Protein AF-0000000072589793 (afdb_homodimer)

Sequence (840 aa):
MMASALGGRTLAIDGERLWRSLMEMARIGGTAHGGVRRLAATDDDRRGRDRFAQWCREAGLALSVDEIGNLFARRAGAEAGAPPVLIGSHLDTQPEGGRFDGTYGVLAALEVVRSLNDAGIVTRKPIEIVSWTNEEGARFAPAMLGSAVAAGVMPLAQALAVRDAAGVTLGDALERIGYRGARRAVRPAIDAYFEAHIEQGPVLEANGVEIGVVTGGQAIRWLDVTIAGQPAHAGTTPVAHRRDALFGFAQIADAIERMLAEFAPHGLATIGCVEIPNASRNTIAGAVAFTLDLRHPDDATLDAMARAATDACARIAARRGLRADVSTHWASPSTRFDAACIASVEAAAARFGYRHERIVSGAGHDAIHLAKHGPGAMVFIPCVGGLSHNEAEAVLPADATRGANVLLGAVLDRAGRAARMMASALGGRTLAIDGERLWRSLMEMARIGGTAHGGVRRLAATDDDRRGRDRFAQWCREAGLALSVDEIGNLFARRAGAEAGAPPVLIGSHLDTQPEGGRFDGTYGVLAALEVVRSLNDAGIVTRKPIEIVSWTNEEGARFAPAMLGSAVAAGVMPLAQALAVRDAAGVTLGDALERIGYRGARRAVRPAIDAYFEAHIEQGPVLEANGVEIGVVTGGQAIRWLDVTIAGQPAHAGTTPVAHRRDALFGFAQIADAIERMLAEFAPHGLATIGCVEIPNASRNTIAGAVAFTLDLRHPDDATLDAMARAATDACARIAARRGLRADVSTHWASPSTRFDAACIASVEAAAARFGYRHERIVSGAGHDAIHLAKHGPGAMVFIPCVGGLSHNEAEAVLPADATRGANVLLGAVLDRAGRAAR

Radius of gyration: 33.5 Å; Cα contacts (8 Å, |Δi|>4): 2209; chains: 2; bounding box: 50×118×64 Å

InterPro domains:
  IPR002933 Peptidase M20 [PF01546] (86-411)
  IPR010158 N-carbamoyl-L-amino-acid amidohydrolase [PIRSF001235] (14-417)
  IPR010158 N-carbamoyl-L-amino-acid amidohydrolase [PTHR32494] (9-409)
  IPR010158 N-carbamoyl-L-amino-acid amidohydrolase [TIGR01879] (16-413)
  IPR036264 Bacterial exopeptidase dimerisation domain [SSF55031] (219-333)

pLDDT: mean 95.93, std 9.04, range [24.14, 98.94]

Organism: Burkholderia pseudomallei (strain K96243) (NCBI:txid272560)

Foldseek 3Di:
DPCPDVPNDAQFFDLVVLVVLLVVLQVQQPDPLQAHAAAFLDLSVLVSVVVLVVLLVVLPWDWFFEQLLKIKTKDAAPQRPDAAAEWAFASHAARFFHSFARVLRQSLLSRLSSSCVVVVFGFHHMYMYIHFTAQVCRQFDDHLLQLCCALVVDPPVVQQQTAGPVGHGSVNSCVVSVRSTHHHRYQGGHAEYETEGAQLFCVCVVVVFLKELAFWAWKKWKKKKKKFWDKDFQPPDDPVRGLAAVVLVVQLVVQLVVCVVVVPDFKDKDWDDKDQPPDDPGMRRRMMMIMIMITGRAPVVSVVSLVSSVVSSCVSCVVSVMDMDMDIPDIQHIAGADPVLSVQLVVQLVSVPGGYDYDHGHDDTSSSSCRSNHHYTYMHGYWDVSHTSHSPIDDDSVSSRSRSSSVSRSSCVSRDTDDD/DPCDDVPNDAQFFDLVVLVVLLVVLQVQQPDPLQAHAAAFLDLSVLVSVVVLVVLLVVLPWDWFFEQLLKIKTKDAAPQRPDAAAEWAFASHAARFFHSFARVLRQSLLSRLSSSCVVVVFGFHHMYMYIHFTAQVCRQFDDHLLQLCCQLVVDPPVVQQQTAGPVRHGSVNSCVVSVRSGHHHRYQGGHAEYETEGAQLFCVCVVVVFLKELAFWAWKKWKKKKKKFFDKDFQPPDDPVRGLAAVVLVVQLVVQLVVCVVVVPDFKDKDWDDKDQPPDDPGMRRRMMMIMIMITGRAPVVSVVSLVSSVVSSCVSCVVSVMDMDMDIPDIQHIAGADPVLSVQLVVQLVSVPGGYDYDHRHDDTSSNSCRSNHHYTYMHGYWDVSHTSHSPIDDDSVSSRSRSSSVSRSSCVSRDTDDD

Structure (mmCIF, N/CA/C/O backbone):
data_AF-0000000072589793-model_v1
#
loop_
_entity.id
_entity.type
_entity.pdbx_description
1 polymer 'Amino acid hydrolase'
#
loop_
_atom_site.group_PDB
_atom_site.id
_atom_site.type_symbol
_atom_site.label_atom_id
_atom_site.label_alt_id
_atom_site.label_comp_id
_atom_site.label_asym_id
_atom_site.label_entity_id
_atom_site.label_seq_id
_atom_site.pdbx_PDB_ins_code
_atom_site.Cartn_x
_atom_site.Cartn_y
_atom_site.Cartn_z
_atom_site.occupancy
_atom_site.B_iso_or_equiv
_atom_site.auth_seq_id
_atom_site.auth_comp_id
_atom_site.auth_asym_id
_atom_site.auth_atom_id
_atom_site.pdbx_PDB_model_num
ATOM 1 N N . MET A 1 1 ? 5.691 -54.594 -28.203 1 24.48 1 MET A N 1
ATOM 2 C CA . MET A 1 1 ? 5.441 -55.375 -27 1 24.48 1 MET A CA 1
ATOM 3 C C . MET A 1 1 ? 6.66 -55.375 -26.078 1 24.48 1 MET A C 1
ATOM 5 O O . MET A 1 1 ? 6.793 -56.25 -25.203 1 24.48 1 MET A O 1
ATOM 9 N N . MET A 1 2 ? 7.668 -54.5 -26.422 1 26.52 2 MET A N 1
ATOM 10 C CA . MET A 1 2 ? 9.008 -54.438 -25.859 1 26.52 2 MET A CA 1
ATOM 11 C C . MET A 1 2 ? 8.969 -53.875 -24.438 1 26.52 2 MET A C 1
ATOM 13 O O . MET A 1 2 ? 9.062 -52.656 -24.25 1 26.52 2 MET A O 1
ATOM 17 N N . ALA A 1 3 ? 8.148 -54.438 -23.625 1 34.56 3 ALA A N 1
ATOM 18 C CA . ALA A 1 3 ? 8.102 -54.562 -22.172 1 34.56 3 ALA A CA 1
ATOM 19 C C . ALA A 1 3 ? 9.469 -54.906 -21.609 1 34.56 3 ALA A C 1
ATOM 21 O O . ALA A 1 3 ? 9.859 -54.438 -20.547 1 34.56 3 ALA A O 1
ATOM 22 N N . SER A 1 4 ? 10.266 -55.844 -22.219 1 33.03 4 SER A N 1
ATOM 23 C CA . SER A 1 4 ? 10.758 -57 -21.484 1 33.03 4 SER A CA 1
ATOM 24 C C . SER A 1 4 ? 12.086 -56.688 -20.812 1 33.03 4 SER A C 1
ATOM 26 O O . SER A 1 4 ? 12.617 -57.531 -20.078 1 33.03 4 SER A O 1
ATOM 28 N N . ALA A 1 5 ? 12.992 -55.938 -21.359 1 38.91 5 ALA A N 1
ATOM 29 C CA . ALA A 1 5 ? 14.297 -56.281 -20.828 1 38.91 5 ALA A CA 1
ATOM 30 C C . ALA A 1 5 ? 14.445 -55.844 -19.391 1 38.91 5 ALA A C 1
ATOM 32 O O . ALA A 1 5 ? 15.523 -55.969 -18.797 1 38.91 5 ALA A O 1
ATOM 33 N N . LEU A 1 6 ? 13.758 -54.656 -18.984 1 43.44 6 LEU A N 1
ATOM 34 C CA . LEU A 1 6 ? 13.852 -54.469 -17.547 1 43.44 6 LEU A CA 1
ATOM 35 C C . LEU A 1 6 ? 13.117 -55.562 -16.781 1 43.44 6 LEU A C 1
ATOM 37 O O . LEU A 1 6 ? 11.969 -55.875 -17.094 1 43.44 6 LEU A O 1
ATOM 41 N N . GLY A 1 7 ? 13.539 -56.781 -16.547 1 43.59 7 GLY A N 1
ATOM 42 C CA . GLY A 1 7 ? 13.195 -57.969 -15.766 1 43.59 7 GLY A CA 1
ATOM 43 C C . GLY A 1 7 ? 11.93 -57.781 -14.945 1 43.59 7 GLY A C 1
ATOM 44 O O . GLY A 1 7 ? 11.82 -58.312 -13.844 1 43.59 7 GLY A O 1
ATOM 45 N N . GLY A 1 8 ? 10.812 -57.125 -15.578 1 53.25 8 GLY A N 1
ATOM 46 C CA . GLY A 1 8 ? 9.484 -56.969 -15.016 1 53.25 8 GLY A CA 1
ATOM 47 C C . GLY A 1 8 ? 9.328 -55.719 -14.156 1 53.25 8 GLY A C 1
ATOM 48 O O . GLY A 1 8 ? 8.258 -55.469 -13.609 1 53.25 8 GLY A O 1
ATOM 49 N N . ARG A 1 9 ? 10.469 -55 -13.773 1 65.62 9 ARG A N 1
ATOM 50 C CA . ARG A 1 9 ? 10.305 -53.938 -12.812 1 65.62 9 ARG A CA 1
ATOM 51 C C . ARG A 1 9 ? 10.062 -52.594 -13.516 1 65.62 9 ARG A C 1
ATOM 53 O O . ARG A 1 9 ? 10.672 -52.312 -14.547 1 65.62 9 ARG A O 1
ATOM 60 N N . THR A 1 10 ? 9.117 -51.938 -13.133 1 82.19 10 THR A N 1
ATOM 61 C CA . THR A 1 10 ? 8.742 -50.625 -13.609 1 82.19 10 THR A CA 1
ATOM 62 C C . THR A 1 10 ? 9.875 -49.625 -13.383 1 82.19 10 THR A C 1
ATOM 64 O O . THR A 1 10 ? 10.422 -49.531 -12.273 1 82.19 10 THR A O 1
ATOM 67 N N . LEU A 1 11 ? 10.422 -49.031 -14.516 1 92.88 11 LEU A N 1
ATOM 68 C CA . LEU A 1 11 ? 11.438 -47.969 -14.406 1 92.88 11 LEU A CA 1
ATOM 69 C C . LEU A 1 11 ? 10.992 -46.906 -13.43 1 92.88 11 LEU A C 1
ATOM 71 O O . LEU A 1 11 ? 9.852 -46.438 -13.5 1 92.88 11 LEU A O 1
ATOM 75 N N . ALA A 1 12 ? 11.859 -46.594 -12.469 1 97.31 12 ALA A N 1
ATOM 76 C CA . ALA A 1 12 ? 11.555 -45.594 -11.461 1 97.31 12 ALA A CA 1
ATOM 77 C C . ALA A 1 12 ? 12.641 -44.531 -11.414 1 97.31 12 ALA A C 1
ATOM 79 O O . ALA A 1 12 ? 13.773 -44.75 -11.836 1 97.31 12 ALA A O 1
ATOM 80 N N . ILE A 1 13 ? 12.297 -43.375 -10.883 1 98.5 13 ILE A N 1
ATOM 81 C CA . ILE A 1 13 ? 13.266 -42.312 -10.742 1 98.5 13 ILE A CA 1
ATOM 82 C C . ILE A 1 13 ? 14.102 -42.5 -9.477 1 98.5 13 ILE A C 1
ATOM 84 O O . ILE A 1 13 ? 13.805 -43.406 -8.68 1 98.5 13 ILE A O 1
ATOM 88 N N . ASP A 1 14 ? 15.195 -41.719 -9.383 1 98.56 14 ASP A N 1
ATOM 89 C CA . ASP A 1 14 ? 15.953 -41.625 -8.141 1 98.56 14 ASP A CA 1
ATOM 90 C C . ASP A 1 14 ? 15.359 -40.531 -7.23 1 98.56 14 ASP A C 1
ATOM 92 O O . ASP A 1 14 ? 15.75 -39.375 -7.309 1 98.56 14 ASP A O 1
ATOM 96 N N . GLY A 1 15 ? 14.508 -41.031 -6.289 1 98.69 15 GLY A N 1
ATOM 97 C CA . GLY A 1 15 ? 13.797 -40.094 -5.43 1 98.69 15 GLY A CA 1
ATOM 98 C C . GLY A 1 15 ? 14.711 -39.281 -4.531 1 98.69 15 GLY A C 1
ATOM 99 O O . GLY A 1 15 ? 14.445 -38.125 -4.254 1 98.69 15 GLY A O 1
ATOM 100 N N . GLU A 1 16 ? 15.742 -39.844 -4.086 1 98.69 16 GLU A N 1
ATOM 101 C CA . GLU A 1 16 ? 16.703 -39.156 -3.225 1 98.69 16 GLU A CA 1
ATOM 102 C C . GLU A 1 16 ? 17.438 -38.062 -3.982 1 98.69 16 GLU A C 1
ATOM 104 O O . GLU A 1 16 ? 17.672 -36.969 -3.443 1 98.69 16 GLU A O 1
ATOM 109 N N . ARG A 1 17 ? 17.844 -38.344 -5.184 1 98.81 17 ARG A N 1
ATOM 110 C CA . ARG A 1 17 ? 18.516 -37.375 -6.012 1 98.81 17 ARG A CA 1
ATOM 111 C C . ARG A 1 17 ? 17.594 -36.188 -6.324 1 98.81 17 ARG A C 1
ATOM 113 O O . ARG A 1 17 ? 18.016 -35.031 -6.289 1 98.81 17 ARG A O 1
ATOM 120 N N . LEU A 1 18 ? 16.359 -36.531 -6.594 1 98.88 18 LEU A N 1
ATOM 121 C CA . LEU A 1 18 ? 15.375 -35.469 -6.816 1 98.88 18 LEU A CA 1
ATOM 122 C C . LEU A 1 18 ? 15.242 -34.562 -5.586 1 98.88 18 LEU A C 1
ATOM 124 O O . LEU A 1 18 ? 15.266 -33.344 -5.691 1 98.88 18 LEU A O 1
ATOM 128 N N . TRP A 1 19 ? 15.125 -35.219 -4.457 1 98.88 19 TRP A N 1
ATOM 129 C CA . TRP A 1 19 ? 14.93 -34.469 -3.215 1 98.88 19 TRP A CA 1
ATOM 130 C C . TRP A 1 19 ? 16.125 -33.562 -2.926 1 98.88 19 TRP A C 1
ATOM 132 O O . TRP A 1 19 ? 15.961 -32.406 -2.5 1 98.88 19 TRP A O 1
ATOM 142 N N . ARG A 1 20 ? 17.312 -34.062 -3.148 1 98.75 20 ARG A N 1
ATOM 143 C CA . ARG A 1 20 ? 18.516 -33.25 -2.951 1 98.75 20 ARG A CA 1
ATOM 144 C C . ARG A 1 20 ? 18.516 -32.031 -3.867 1 98.75 20 ARG A C 1
ATOM 146 O O . ARG A 1 20 ? 18.891 -30.938 -3.443 1 98.75 20 ARG A O 1
ATOM 153 N N . SER A 1 21 ? 18.141 -32.219 -5.117 1 98.88 21 SER A N 1
ATOM 154 C CA . SER A 1 21 ? 18.062 -31.109 -6.051 1 98.88 21 SER A CA 1
ATOM 155 C C . SER A 1 21 ? 17.062 -30.062 -5.586 1 98.88 21 SER A C 1
ATOM 157 O O . SER A 1 21 ? 17.328 -28.859 -5.672 1 98.88 21 SER A O 1
ATOM 159 N N . LEU A 1 22 ? 15.906 -30.578 -5.094 1 98.88 22 LEU A N 1
ATOM 160 C CA . LEU A 1 22 ? 14.859 -29.672 -4.621 1 98.88 22 LEU A CA 1
ATOM 161 C C . LEU A 1 22 ? 15.352 -28.844 -3.438 1 98.88 22 LEU A C 1
ATOM 163 O O . LEU A 1 22 ? 15.156 -27.625 -3.404 1 98.88 22 LEU A O 1
ATOM 167 N N . MET A 1 23 ? 16.016 -29.469 -2.521 1 98.62 23 MET A N 1
ATOM 168 C CA . MET A 1 23 ? 16.5 -28.766 -1.329 1 98.62 23 MET A CA 1
ATOM 169 C C . MET A 1 23 ? 17.641 -27.812 -1.68 1 98.62 23 MET A C 1
ATOM 171 O O . MET A 1 23 ? 17.75 -26.734 -1.101 1 98.62 23 MET A O 1
ATOM 175 N N . GLU A 1 24 ? 18.484 -28.234 -2.617 1 98.69 24 GLU A N 1
ATOM 176 C CA . GLU A 1 24 ? 19.562 -27.344 -3.053 1 98.69 24 GLU A CA 1
ATOM 177 C C . GLU A 1 24 ? 18.984 -26.094 -3.732 1 98.69 24 GLU A C 1
ATOM 179 O O . GLU A 1 24 ? 19.422 -24.969 -3.457 1 98.69 24 GLU A O 1
ATOM 184 N N . MET A 1 25 ? 18.031 -26.297 -4.582 1 98.81 25 MET A N 1
ATOM 185 C CA . MET A 1 25 ? 17.406 -25.172 -5.277 1 98.81 25 MET A CA 1
ATOM 186 C C . MET A 1 25 ? 16.719 -24.234 -4.289 1 98.81 25 MET A C 1
ATOM 188 O O . MET A 1 25 ? 16.719 -23.016 -4.48 1 98.81 25 MET A O 1
ATOM 192 N N . ALA A 1 26 ? 16.141 -24.781 -3.209 1 98.56 26 ALA A N 1
ATOM 193 C CA . ALA A 1 26 ? 15.375 -24.016 -2.223 1 98.56 26 ALA A CA 1
ATOM 194 C C . ALA A 1 26 ? 16.266 -23.031 -1.477 1 98.56 26 ALA A C 1
ATOM 196 O O . ALA A 1 26 ? 15.789 -22.062 -0.889 1 98.56 26 ALA A O 1
ATOM 197 N N . ARG A 1 27 ? 17.578 -23.234 -1.542 1 98.25 27 ARG A N 1
ATOM 198 C CA . ARG A 1 27 ? 18.516 -22.328 -0.881 1 98.25 27 ARG A CA 1
ATOM 199 C C . ARG A 1 27 ? 18.641 -21.016 -1.652 1 98.25 27 ARG A C 1
ATOM 201 O O . ARG A 1 27 ? 18.969 -19.984 -1.076 1 98.25 27 ARG A O 1
ATOM 208 N N . ILE A 1 28 ? 18.406 -21.078 -2.963 1 98.69 28 ILE A N 1
ATOM 209 C CA . ILE A 1 28 ? 18.469 -19.875 -3.789 1 98.69 28 ILE A CA 1
ATOM 210 C C . ILE A 1 28 ? 17.203 -19.047 -3.611 1 98.69 28 ILE A C 1
ATOM 212 O O . ILE A 1 28 ? 16.156 -19.391 -4.168 1 98.69 28 ILE A O 1
ATOM 216 N N . GLY A 1 29 ? 17.344 -17.984 -2.879 1 98.25 29 GLY A N 1
ATOM 217 C CA . GLY A 1 29 ? 16.188 -17.156 -2.551 1 98.25 29 GLY A CA 1
ATOM 218 C C . GLY A 1 29 ? 15.508 -17.578 -1.258 1 98.25 29 GLY A C 1
ATOM 219 O O . GLY A 1 29 ? 14.359 -17.203 -1.01 1 98.25 29 GLY A O 1
ATOM 220 N N . GLY A 1 30 ? 16.172 -18.375 -0.468 1 98 30 GLY A N 1
ATOM 221 C CA . GLY A 1 30 ? 15.586 -18.812 0.791 1 98 30 GLY A CA 1
ATOM 222 C C . GLY A 1 30 ? 15.234 -17.672 1.722 1 98 30 GLY A C 1
ATOM 223 O O . GLY A 1 30 ? 15.961 -16.688 1.803 1 98 30 GLY A O 1
ATOM 224 N N . THR A 1 31 ? 14.031 -17.797 2.332 1 95.88 31 THR A N 1
ATOM 225 C CA . THR A 1 31 ? 13.57 -16.766 3.254 1 95.88 31 THR A CA 1
ATOM 226 C C . THR A 1 31 ? 13.766 -17.203 4.703 1 95.88 31 THR A C 1
ATOM 228 O O . THR A 1 31 ? 14.078 -18.375 4.965 1 95.88 31 THR A O 1
ATOM 231 N N . ALA A 1 32 ? 13.547 -16.297 5.656 1 92.44 32 ALA A N 1
ATOM 232 C CA . ALA A 1 32 ? 13.828 -16.516 7.074 1 92.44 32 ALA A CA 1
ATOM 233 C C . ALA A 1 32 ? 12.898 -17.578 7.652 1 92.44 32 ALA A C 1
ATOM 235 O O . ALA A 1 32 ? 13.273 -18.297 8.586 1 92.44 32 ALA A O 1
ATOM 236 N N . HIS A 1 33 ? 11.766 -17.812 6.98 1 92.5 33 HIS A N 1
ATOM 237 C CA . HIS A 1 33 ? 10.789 -18.719 7.574 1 92.5 33 HIS A CA 1
ATOM 238 C C . HIS A 1 33 ? 10.648 -20 6.758 1 92.5 33 HIS A C 1
ATOM 240 O O . HIS A 1 33 ? 9.602 -20.656 6.797 1 92.5 33 HIS A O 1
ATOM 246 N N . GLY A 1 34 ? 11.648 -20.266 5.949 1 94.94 34 GLY A N 1
ATOM 247 C CA . GLY A 1 34 ? 11.742 -21.578 5.316 1 94.94 34 GLY A CA 1
ATOM 248 C C . GLY A 1 34 ? 11.148 -21.609 3.92 1 94.94 34 GLY A C 1
ATOM 249 O O . GLY A 1 34 ? 11.023 -22.672 3.316 1 94.94 34 GLY A O 1
ATOM 250 N N . GLY A 1 35 ? 10.75 -20.406 3.43 1 97.31 35 GLY A N 1
ATOM 251 C CA . GLY A 1 35 ? 10.227 -20.312 2.076 1 97.31 35 GLY A CA 1
ATOM 252 C C . GLY A 1 35 ? 11.266 -19.859 1.068 1 97.31 35 GLY A C 1
ATOM 253 O O . GLY A 1 35 ? 12.469 -20.062 1.262 1 97.31 35 GLY A O 1
ATOM 254 N N . VAL A 1 36 ? 10.82 -19.516 -0.07 1 98.44 36 VAL A N 1
ATOM 255 C CA . VAL A 1 36 ? 11.688 -19.031 -1.143 1 98.44 36 VAL A CA 1
ATOM 256 C C . VAL A 1 36 ? 11.094 -17.781 -1.763 1 98.44 36 VAL A C 1
ATOM 258 O O . VAL A 1 36 ? 9.883 -17.703 -2.006 1 98.44 36 VAL A O 1
ATOM 261 N N . ARG A 1 37 ? 11.867 -16.797 -1.897 1 97.88 37 ARG A N 1
ATOM 262 C CA . ARG A 1 37 ? 11.562 -15.609 -2.695 1 97.88 37 ARG A CA 1
ATOM 263 C C . ARG A 1 37 ? 12.484 -15.516 -3.91 1 97.88 37 ARG A C 1
ATOM 265 O O . ARG A 1 37 ? 13.617 -15.047 -3.803 1 97.88 37 ARG A O 1
ATOM 272 N N . ARG A 1 38 ? 12.039 -15.969 -4.988 1 98.56 38 ARG A N 1
ATOM 273 C CA . ARG A 1 38 ? 12.727 -15.93 -6.273 1 98.56 38 ARG A CA 1
ATOM 274 C C . ARG A 1 38 ? 11.828 -15.344 -7.355 1 98.56 38 ARG A C 1
ATOM 276 O O . ARG A 1 38 ? 11.391 -16.062 -8.258 1 98.56 38 ARG A O 1
ATOM 283 N N . LEU A 1 39 ? 11.609 -14.047 -7.297 1 98.56 39 LEU A N 1
ATOM 284 C CA . LEU A 1 39 ? 10.711 -13.375 -8.227 1 98.56 39 LEU A CA 1
ATOM 285 C C . LEU A 1 39 ? 11.297 -13.359 -9.641 1 98.56 39 LEU A C 1
ATOM 287 O O . LEU A 1 39 ? 12.516 -13.352 -9.805 1 98.56 39 LEU A O 1
ATOM 291 N N . ALA A 1 40 ? 10.477 -13.32 -10.602 1 98.62 40 ALA A N 1
ATOM 292 C CA . ALA A 1 40 ? 10.875 -13.438 -12 1 98.62 40 ALA A CA 1
ATOM 293 C C . ALA A 1 40 ? 11.875 -12.344 -12.375 1 98.62 40 ALA A C 1
ATOM 295 O O . ALA A 1 40 ? 11.664 -11.172 -12.07 1 98.62 40 ALA A O 1
ATOM 296 N N . ALA A 1 41 ? 12.953 -12.773 -12.961 1 98.62 41 ALA A N 1
ATOM 297 C CA . ALA A 1 41 ? 13.961 -11.922 -13.594 1 98.62 41 ALA A CA 1
ATOM 298 C C . ALA A 1 41 ? 14.727 -11.117 -12.547 1 98.62 41 ALA A C 1
ATOM 300 O O . ALA A 1 41 ? 15.141 -9.984 -12.812 1 98.62 41 ALA A O 1
ATOM 301 N N . THR A 1 42 ? 14.75 -11.516 -11.312 1 98.5 42 THR A N 1
ATOM 302 C CA . THR A 1 42 ? 15.648 -10.984 -10.297 1 98.5 42 THR A CA 1
ATOM 303 C C . THR A 1 42 ? 16.984 -11.727 -10.305 1 98.5 42 THR A C 1
ATOM 305 O O . THR A 1 42 ? 17.141 -12.703 -11.039 1 98.5 42 THR A O 1
ATOM 308 N N . ASP A 1 43 ? 17.906 -11.258 -9.438 1 98.56 43 ASP A N 1
ATOM 309 C CA . ASP A 1 43 ? 19.188 -11.938 -9.312 1 98.56 43 ASP A CA 1
ATOM 310 C C . ASP A 1 43 ? 19.016 -13.352 -8.781 1 98.56 43 ASP A C 1
ATOM 312 O O . ASP A 1 43 ? 19.75 -14.266 -9.172 1 98.56 43 ASP A O 1
ATOM 316 N N . ASP A 1 44 ? 18.062 -13.547 -7.891 1 98.69 44 ASP A N 1
ATOM 317 C CA . ASP A 1 44 ? 17.812 -14.891 -7.371 1 98.69 44 ASP A CA 1
ATOM 318 C C . ASP A 1 44 ? 17.25 -15.805 -8.453 1 98.69 44 ASP A C 1
ATOM 320 O O . ASP A 1 44 ? 17.562 -16.984 -8.508 1 98.69 44 ASP A O 1
ATOM 324 N N . ASP A 1 45 ? 16.375 -15.258 -9.258 1 98.69 45 ASP A N 1
ATOM 325 C CA . ASP A 1 45 ? 15.875 -16.016 -10.398 1 98.69 45 ASP A CA 1
ATOM 326 C C . ASP A 1 45 ? 17.016 -16.438 -11.32 1 98.69 45 ASP A C 1
ATOM 328 O O . ASP A 1 45 ? 17.094 -17.594 -11.75 1 98.69 45 ASP A O 1
ATOM 332 N N . ARG A 1 46 ? 17.906 -15.484 -11.617 1 98.75 46 ARG A N 1
ATOM 333 C CA . ARG A 1 46 ? 19.078 -15.797 -12.422 1 98.75 46 ARG A CA 1
ATOM 334 C C . ARG A 1 46 ? 19.859 -16.953 -11.812 1 98.75 46 ARG A C 1
ATOM 336 O O . ARG A 1 46 ? 20.203 -17.922 -12.508 1 98.75 46 ARG A O 1
ATOM 343 N N . ARG A 1 47 ? 20.109 -16.859 -10.547 1 98.81 47 ARG A N 1
ATOM 344 C CA . ARG A 1 47 ? 20.906 -17.891 -9.883 1 98.81 47 ARG A CA 1
ATOM 345 C C . ARG A 1 47 ? 20.219 -19.25 -9.953 1 98.81 47 ARG A C 1
ATOM 347 O O . ARG A 1 47 ? 20.875 -20.281 -10.148 1 98.81 47 ARG A O 1
ATOM 354 N N . GLY A 1 48 ? 18.922 -19.266 -9.734 1 98.88 48 GLY A N 1
ATOM 355 C CA . GLY A 1 48 ? 18.188 -20.516 -9.859 1 98.88 48 GLY A CA 1
ATOM 356 C C . GLY A 1 48 ? 18.25 -21.109 -11.258 1 98.88 48 GLY A C 1
ATOM 357 O O . GLY A 1 48 ? 18.484 -22.297 -11.422 1 98.88 48 GLY A O 1
ATOM 358 N N . ARG A 1 49 ? 18.047 -20.266 -12.219 1 98.81 49 ARG A N 1
ATOM 359 C CA . ARG A 1 49 ? 18.094 -20.703 -13.609 1 98.81 49 ARG A CA 1
ATOM 360 C C . ARG A 1 49 ? 19.484 -21.203 -13.969 1 98.81 49 ARG A C 1
ATOM 362 O O . ARG A 1 49 ? 19.625 -22.219 -14.664 1 98.81 49 ARG A O 1
ATOM 369 N N . ASP A 1 50 ? 20.516 -20.469 -13.5 1 98.88 50 ASP A N 1
ATOM 370 C CA . ASP A 1 50 ? 21.906 -20.891 -13.75 1 98.88 50 ASP A CA 1
ATOM 371 C C . ASP A 1 50 ? 22.172 -22.266 -13.156 1 98.88 50 ASP A C 1
ATOM 373 O O . ASP A 1 50 ? 22.828 -23.094 -13.789 1 98.88 50 ASP A O 1
ATOM 377 N N . ARG A 1 51 ? 21.703 -22.438 -11.969 1 98.88 51 ARG A N 1
ATOM 378 C CA . ARG A 1 51 ? 21.906 -23.719 -11.312 1 98.88 51 ARG A CA 1
ATOM 379 C C . ARG A 1 51 ? 21.219 -24.844 -12.078 1 98.88 51 ARG A C 1
ATOM 381 O O . ARG A 1 51 ? 21.797 -25.922 -12.281 1 98.88 51 ARG A O 1
ATOM 388 N N . PHE A 1 52 ? 20.016 -24.609 -12.438 1 98.88 52 PHE A N 1
ATOM 389 C CA . PHE A 1 52 ? 19.281 -25.578 -13.234 1 98.88 52 PHE A CA 1
ATOM 390 C C . PHE A 1 52 ? 20 -25.875 -14.539 1 98.88 52 PHE A C 1
ATOM 392 O O . PHE A 1 52 ? 20.156 -27.047 -14.922 1 98.88 52 PHE A O 1
ATOM 399 N N . ALA A 1 53 ? 20.406 -24.844 -15.234 1 98.88 53 ALA A N 1
ATOM 400 C CA . ALA A 1 53 ? 21.141 -24.984 -16.484 1 98.88 53 ALA A CA 1
ATOM 401 C C . ALA A 1 53 ? 22.391 -25.844 -16.297 1 98.88 53 ALA A C 1
ATOM 403 O O . ALA A 1 53 ? 22.703 -26.688 -17.141 1 98.88 53 ALA A O 1
ATOM 404 N N . GLN A 1 54 ? 23.078 -25.578 -15.234 1 98.88 54 GLN A N 1
ATOM 405 C CA . GLN A 1 54 ? 24.266 -26.359 -14.922 1 98.88 54 GLN A CA 1
ATOM 406 C C . GLN A 1 54 ? 23.938 -27.844 -14.781 1 98.88 54 GLN A C 1
ATOM 408 O O . GLN A 1 54 ? 24.625 -28.688 -15.336 1 98.88 54 GLN A O 1
ATOM 413 N N . TRP A 1 55 ? 22.922 -28.125 -14.016 1 98.94 55 TRP A N 1
ATOM 414 C CA . TRP A 1 55 ? 22.5 -29.516 -13.828 1 98.94 55 TRP A CA 1
ATOM 415 C C . TRP A 1 55 ? 22.125 -30.141 -15.164 1 98.94 55 TRP A C 1
ATOM 417 O O . TRP A 1 55 ? 22.406 -31.312 -15.398 1 98.94 55 TRP A O 1
ATOM 427 N N . CYS A 1 56 ? 21.453 -29.406 -16.016 1 98.88 56 CYS A N 1
ATOM 428 C CA . CYS A 1 56 ? 21.062 -29.922 -17.328 1 98.88 56 CYS A CA 1
ATOM 429 C C . CYS A 1 56 ? 22.297 -30.234 -18.188 1 98.88 56 CYS A C 1
ATOM 431 O O . CYS A 1 56 ? 22.344 -31.281 -18.844 1 98.88 56 CYS A O 1
ATOM 433 N N . ARG A 1 57 ? 23.266 -29.344 -18.141 1 98.69 57 ARG A N 1
ATOM 434 C CA . ARG A 1 57 ? 24.5 -29.594 -18.875 1 98.69 57 ARG A CA 1
ATOM 435 C C . ARG A 1 57 ? 25.188 -30.859 -18.375 1 98.69 57 ARG A C 1
ATOM 437 O O . ARG A 1 57 ? 25.672 -31.672 -19.156 1 98.69 57 ARG A O 1
ATOM 444 N N . GLU A 1 58 ? 25.234 -31 -17.109 1 98.69 58 GLU A N 1
ATOM 445 C CA . GLU A 1 58 ? 25.859 -32.188 -16.5 1 98.69 58 GLU A CA 1
ATOM 446 C C . GLU A 1 58 ? 25.141 -33.469 -16.922 1 98.69 58 GLU A C 1
ATOM 448 O O . GLU A 1 58 ? 25.766 -34.531 -16.984 1 98.69 58 GLU A O 1
ATOM 453 N N . ALA A 1 59 ? 23.875 -33.312 -17.25 1 98.62 59 ALA A N 1
ATOM 454 C CA . ALA A 1 59 ? 23.078 -34.469 -17.672 1 98.62 59 ALA A CA 1
ATOM 455 C C . ALA A 1 59 ? 23.172 -34.656 -19.188 1 98.62 59 ALA A C 1
ATOM 457 O O . ALA A 1 59 ? 22.516 -35.562 -19.75 1 98.62 59 ALA A O 1
ATOM 458 N N . GLY A 1 60 ? 23.875 -33.812 -19.875 1 98.19 60 GLY A N 1
ATOM 459 C CA . GLY A 1 60 ? 24.125 -33.969 -21.297 1 98.19 60 GLY A CA 1
ATOM 460 C C . GLY A 1 60 ? 23.094 -33.312 -22.188 1 98.19 60 GLY A C 1
ATOM 461 O O . GLY A 1 60 ? 22.953 -33.625 -23.359 1 98.19 60 GLY A O 1
ATOM 462 N N . LEU A 1 61 ? 22.375 -32.406 -21.688 1 98.62 61 LEU A N 1
ATOM 463 C CA . LEU A 1 61 ? 21.297 -31.75 -22.453 1 98.62 61 LEU A CA 1
ATOM 464 C C . LEU A 1 61 ? 21.797 -30.5 -23.156 1 98.62 61 LEU A C 1
ATOM 466 O O . LEU A 1 61 ? 22.703 -29.828 -22.656 1 98.62 61 LEU A O 1
ATOM 470 N N . ALA A 1 62 ? 21.219 -30.188 -24.312 1 98.06 62 ALA A N 1
ATOM 471 C CA . ALA A 1 62 ? 21.5 -28.953 -25.047 1 98.06 62 ALA A CA 1
ATOM 472 C C . ALA A 1 62 ? 20.578 -27.828 -24.578 1 98.06 62 ALA A C 1
ATOM 474 O O . ALA A 1 62 ? 19.359 -27.984 -24.516 1 98.06 62 ALA A O 1
ATOM 475 N N . LEU A 1 63 ? 21.219 -26.688 -24.281 1 98.38 63 LEU A N 1
ATOM 476 C CA . LEU A 1 63 ? 20.469 -25.594 -23.672 1 98.38 63 LEU A CA 1
ATOM 477 C C . LEU A 1 63 ? 20.156 -24.516 -24.719 1 98.38 63 LEU A C 1
ATOM 479 O O . LEU A 1 63 ? 20.938 -24.281 -25.625 1 98.38 63 LEU A O 1
ATOM 483 N N . SER A 1 64 ? 19.016 -23.875 -24.609 1 97.81 64 SER A N 1
ATOM 484 C CA . SER A 1 64 ? 18.656 -22.672 -25.359 1 97.81 64 SER A CA 1
ATOM 485 C C . SER A 1 64 ? 17.688 -21.812 -24.562 1 97.81 64 SER A C 1
ATOM 487 O O . SER A 1 64 ? 16.953 -22.297 -23.703 1 97.81 64 SER A O 1
ATOM 489 N N . VAL A 1 65 ? 17.734 -20.562 -24.766 1 98.38 65 VAL A N 1
ATOM 490 C CA . VAL A 1 65 ? 16.828 -19.578 -24.156 1 98.38 65 VAL A CA 1
ATOM 491 C C . VAL A 1 65 ? 16.094 -18.797 -25.25 1 98.38 65 VAL A C 1
ATOM 493 O O . VAL A 1 65 ? 16.719 -18.359 -26.219 1 98.38 65 VAL A O 1
ATOM 496 N N . ASP A 1 66 ? 14.805 -18.641 -25.094 1 97.94 66 ASP A N 1
ATOM 497 C CA . ASP A 1 66 ? 14.086 -17.922 -26.156 1 97.94 66 ASP A CA 1
ATOM 498 C C . ASP A 1 66 ? 13.961 -16.438 -25.828 1 97.94 66 ASP A C 1
ATOM 500 O O . ASP A 1 66 ? 14.531 -15.969 -24.828 1 97.94 66 ASP A O 1
ATOM 504 N N . GLU A 1 67 ? 13.211 -15.688 -26.594 1 97.81 67 GLU A N 1
ATOM 505 C CA . GLU A 1 67 ? 13.148 -14.227 -26.562 1 97.81 67 GLU A CA 1
ATOM 506 C C . GLU A 1 67 ? 12.43 -13.734 -25.312 1 97.81 67 GLU A C 1
ATOM 508 O O . GLU A 1 67 ? 12.609 -12.586 -24.906 1 97.81 67 GLU A O 1
ATOM 513 N N . ILE A 1 68 ? 11.617 -14.609 -24.703 1 98.06 68 ILE A N 1
ATOM 514 C CA . ILE A 1 68 ? 10.891 -14.227 -23.484 1 98.06 68 ILE A CA 1
ATOM 515 C C . ILE A 1 68 ? 11.531 -14.883 -22.266 1 98.06 68 ILE A C 1
ATOM 517 O O . ILE A 1 68 ? 10.984 -14.836 -21.172 1 98.06 68 ILE A O 1
ATOM 521 N N . GLY A 1 69 ? 12.711 -15.469 -22.469 1 98.62 69 GLY A N 1
ATOM 522 C CA . GLY A 1 69 ? 13.531 -15.953 -21.375 1 98.62 69 GLY A CA 1
ATOM 523 C C . GLY A 1 69 ? 13.203 -17.375 -20.969 1 98.62 69 GLY A C 1
ATOM 524 O O . GLY A 1 69 ? 13.711 -17.875 -19.969 1 98.62 69 GLY A O 1
ATOM 525 N N . ASN A 1 70 ? 12.289 -18.016 -21.625 1 98.62 70 ASN A N 1
ATOM 526 C CA . ASN A 1 70 ? 12.117 -19.438 -21.344 1 98.62 70 ASN A CA 1
ATOM 527 C C . ASN A 1 70 ? 13.414 -20.219 -21.547 1 98.62 70 ASN A C 1
ATOM 529 O O . ASN A 1 70 ? 14.102 -20.047 -22.547 1 98.62 70 ASN A O 1
ATOM 533 N N . LEU A 1 71 ? 13.75 -21.031 -20.609 1 98.69 71 LEU A N 1
ATOM 534 C CA . LEU A 1 71 ? 14.953 -21.844 -20.672 1 98.69 71 LEU A CA 1
ATOM 535 C C . LEU A 1 71 ? 14.625 -23.281 -21.062 1 98.69 71 LEU A C 1
ATOM 537 O O . LEU A 1 71 ? 13.836 -23.938 -20.375 1 98.69 71 LEU A O 1
ATOM 541 N N . PHE A 1 72 ? 15.211 -23.734 -22.141 1 98.25 72 PHE A N 1
ATOM 542 C CA . PHE A 1 72 ? 14.969 -25.078 -22.656 1 98.25 72 PHE A CA 1
ATOM 543 C C . PHE A 1 72 ? 16.219 -25.953 -22.531 1 98.25 72 PHE A C 1
ATOM 545 O O . PHE A 1 72 ? 17.344 -25.453 -22.703 1 98.25 72 PHE A O 1
ATOM 552 N N . ALA A 1 73 ? 16.047 -27.172 -22.219 1 98.69 73 ALA A N 1
ATOM 553 C CA . ALA A 1 73 ? 17.078 -28.203 -22.219 1 98.69 73 ALA A CA 1
ATOM 554 C C . ALA A 1 73 ? 16.625 -29.453 -22.969 1 98.69 73 ALA A C 1
ATOM 556 O O . ALA A 1 73 ? 15.672 -30.125 -22.547 1 98.69 73 ALA A O 1
ATOM 557 N N . ARG A 1 74 ? 17.312 -29.844 -23.984 1 97.81 74 ARG A N 1
ATOM 558 C CA . ARG A 1 74 ? 16.828 -30.891 -24.891 1 97.81 74 ARG A CA 1
ATOM 559 C C . ARG A 1 74 ? 17.703 -32.125 -24.797 1 97.81 74 ARG A C 1
ATOM 561 O O . ARG A 1 74 ? 18.922 -32.031 -24.812 1 97.81 74 ARG A O 1
ATOM 568 N N . ARG A 1 75 ? 17.062 -33.219 -24.594 1 98.12 75 ARG A N 1
ATOM 569 C CA . ARG A 1 75 ? 17.656 -34.531 -24.766 1 98.12 75 ARG A CA 1
ATOM 570 C C . ARG A 1 75 ? 17.312 -35.125 -26.125 1 98.12 75 ARG A C 1
ATOM 572 O O . ARG A 1 75 ? 16.141 -35.312 -26.453 1 98.12 75 ARG A O 1
ATOM 579 N N . ALA A 1 76 ? 18.312 -35.469 -26.875 1 96.12 76 ALA A N 1
ATOM 580 C CA . ALA A 1 76 ? 18.109 -36 -28.219 1 96.12 76 ALA A CA 1
ATOM 581 C C . ALA A 1 76 ? 17.406 -37.344 -28.188 1 96.12 76 ALA A C 1
ATOM 583 O O . ALA A 1 76 ? 17.594 -38.125 -27.25 1 96.12 76 ALA A O 1
ATOM 584 N N . GLY A 1 77 ? 16.547 -37.594 -29.125 1 95.81 77 GLY A N 1
ATOM 585 C CA . GLY A 1 77 ? 15.977 -38.906 -29.391 1 95.81 77 GLY A CA 1
ATOM 586 C C . GLY A 1 77 ? 16.547 -39.562 -30.625 1 95.81 77 GLY A C 1
ATOM 587 O O . GLY A 1 77 ? 17.375 -38.969 -31.344 1 95.81 77 GLY A O 1
ATOM 588 N N . ALA A 1 78 ? 16.156 -40.781 -30.812 1 96.75 78 ALA A N 1
ATOM 589 C CA . ALA A 1 78 ? 16.594 -41.5 -32 1 96.75 78 ALA A CA 1
ATOM 590 C C . ALA A 1 78 ? 16.047 -40.844 -33.281 1 96.75 78 ALA A C 1
ATOM 592 O O . ALA A 1 78 ? 16.703 -40.906 -34.312 1 96.75 78 ALA A O 1
ATOM 593 N N . GLU A 1 79 ? 14.992 -40.281 -33.25 1 94.62 79 GLU A N 1
ATOM 594 C CA . GLU A 1 79 ? 14.406 -39.469 -34.312 1 94.62 79 GLU A CA 1
ATOM 595 C C . GLU A 1 79 ? 14.578 -37.969 -34.062 1 94.62 79 GLU A C 1
ATOM 597 O O . GLU A 1 79 ? 13.641 -37.312 -33.625 1 94.62 79 GLU A O 1
ATOM 602 N N . ALA A 1 80 ? 15.664 -37.5 -34.438 1 85.06 80 ALA A N 1
ATOM 603 C CA . ALA A 1 80 ? 16.078 -36.156 -34.031 1 85.06 80 ALA A CA 1
ATOM 604 C C . ALA A 1 80 ? 15.117 -35.094 -34.562 1 85.06 80 ALA A C 1
ATOM 606 O O . ALA A 1 80 ? 14.93 -34.062 -33.938 1 85.06 80 ALA A O 1
ATOM 607 N N . GLY A 1 81 ? 14.453 -35.344 -35.656 1 89 81 GLY A N 1
ATOM 608 C CA . GLY A 1 81 ? 13.578 -34.344 -36.281 1 89 81 GLY A CA 1
ATOM 609 C C . GLY A 1 81 ? 12.148 -34.406 -35.75 1 89 81 GLY A C 1
ATOM 610 O O . GLY A 1 81 ? 11.328 -33.562 -36.062 1 89 81 GLY A O 1
ATOM 611 N N . ALA A 1 82 ? 11.891 -35.406 -34.906 1 94.25 82 ALA A N 1
ATOM 612 C CA . ALA A 1 82 ? 10.547 -35.531 -34.375 1 94.25 82 ALA A CA 1
ATOM 613 C C . ALA A 1 82 ? 10.242 -34.438 -33.344 1 94.25 82 ALA A C 1
ATOM 615 O O . ALA A 1 82 ? 11.148 -33.969 -32.656 1 94.25 82 ALA A O 1
ATOM 616 N N . PRO A 1 83 ? 8.992 -33.938 -33.344 1 95.81 83 PRO A N 1
ATOM 617 C CA . PRO A 1 83 ? 8.641 -33 -32.25 1 95.81 83 PRO A CA 1
ATOM 618 C C . PRO A 1 83 ? 8.875 -33.594 -30.875 1 95.81 83 PRO A C 1
ATOM 620 O O . PRO A 1 83 ? 8.586 -34.781 -30.641 1 95.81 83 PRO A O 1
ATOM 623 N N . PRO A 1 84 ? 9.438 -32.844 -30.047 1 96.94 84 PRO A N 1
ATOM 624 C CA . PRO A 1 84 ? 9.781 -33.375 -28.719 1 96.94 84 PRO A CA 1
ATOM 625 C C . PRO A 1 84 ? 8.57 -33.5 -27.812 1 96.94 84 PRO A C 1
ATOM 627 O O . PRO A 1 84 ? 7.562 -32.812 -28 1 96.94 84 PRO A O 1
ATOM 630 N N . VAL A 1 85 ? 8.648 -34.406 -26.844 1 98.06 85 VAL A N 1
ATOM 631 C CA . VAL A 1 85 ? 7.82 -34.344 -25.641 1 98.06 85 VAL A CA 1
ATOM 632 C C . VAL A 1 85 ? 8.367 -33.312 -24.672 1 98.06 85 VAL A C 1
ATOM 634 O O . VAL A 1 85 ? 9.492 -33.438 -24.188 1 98.06 85 VAL A O 1
ATOM 637 N N . LEU A 1 86 ? 7.602 -32.25 -24.516 1 98.19 86 LEU A N 1
ATOM 638 C CA . LEU A 1 86 ? 7.988 -31.141 -23.656 1 98.19 86 LEU A CA 1
ATOM 639 C C . LEU A 1 86 ? 7.508 -31.359 -22.234 1 98.19 86 LEU A C 1
ATOM 641 O O . LEU A 1 86 ? 6.359 -31.75 -22 1 98.19 86 LEU A O 1
ATOM 645 N N . ILE A 1 87 ? 8.398 -31.234 -21.266 1 98.62 87 ILE A N 1
ATOM 646 C CA . ILE A 1 87 ? 8.07 -31.344 -19.844 1 98.62 87 ILE A CA 1
ATOM 647 C C . ILE A 1 87 ? 8.695 -30.172 -19.094 1 98.62 87 ILE A C 1
ATOM 649 O O . ILE A 1 87 ? 9.711 -29.625 -19.516 1 98.62 87 ILE A O 1
ATOM 653 N N . GLY A 1 88 ? 8.039 -29.766 -18 1 98.31 88 GLY A N 1
ATOM 654 C CA . GLY A 1 88 ? 8.609 -28.656 -17.25 1 98.31 88 GLY A CA 1
ATOM 655 C C . GLY A 1 88 ? 7.586 -27.922 -16.406 1 98.31 88 GLY A C 1
ATOM 656 O O . GLY A 1 88 ? 6.551 -28.484 -16.047 1 98.31 88 GLY A O 1
ATOM 657 N N . SER A 1 89 ? 7.883 -26.766 -16.016 1 98.81 89 SER A N 1
ATOM 658 C CA . SER A 1 89 ? 7.133 -25.828 -15.18 1 98.81 89 SER A CA 1
ATOM 659 C C . SER A 1 89 ? 7.883 -24.516 -15.016 1 98.81 89 SER A C 1
ATOM 661 O O . SER A 1 89 ? 8.344 -23.922 -16 1 98.81 89 SER A O 1
ATOM 663 N N . HIS A 1 90 ? 7.93 -23.969 -13.812 1 98.81 90 HIS A N 1
ATOM 664 C CA . HIS A 1 90 ? 8.57 -22.672 -13.609 1 98.81 90 HIS A CA 1
ATOM 665 C C . HIS A 1 90 ? 9.43 -22.672 -12.352 1 98.81 90 HIS A C 1
ATOM 667 O O . HIS A 1 90 ? 9.266 -23.531 -11.477 1 98.81 90 HIS A O 1
ATOM 673 N N . LEU A 1 91 ? 10.375 -21.656 -12.297 1 98.75 91 LEU A N 1
ATOM 674 C CA . LEU A 1 91 ? 11.273 -21.562 -11.148 1 98.75 91 LEU A CA 1
ATOM 675 C C . LEU A 1 91 ? 10.977 -20.328 -10.312 1 98.75 91 LEU A C 1
ATOM 677 O O . LEU A 1 91 ? 11.43 -20.219 -9.172 1 98.75 91 LEU A O 1
ATOM 681 N N . ASP A 1 92 ? 10.25 -19.328 -10.906 1 98.56 92 ASP A N 1
ATOM 682 C CA . ASP A 1 92 ? 9.93 -18.141 -10.133 1 98.56 92 ASP A CA 1
ATOM 683 C C . ASP A 1 92 ? 8.914 -18.453 -9.039 1 98.56 92 ASP A C 1
ATOM 685 O O . ASP A 1 92 ? 8.18 -19.438 -9.125 1 98.56 92 ASP A O 1
ATOM 689 N N . THR A 1 93 ? 8.898 -17.609 -7.988 1 98.38 93 THR A N 1
ATOM 690 C CA . THR A 1 93 ? 8.023 -17.859 -6.848 1 98.38 93 THR A CA 1
ATOM 691 C C . THR A 1 93 ? 7.176 -16.625 -6.539 1 98.38 93 THR A C 1
ATOM 693 O O . THR A 1 93 ? 7.355 -15.57 -7.152 1 98.38 93 THR A O 1
ATOM 696 N N . GLN A 1 94 ? 6.199 -16.797 -5.715 1 97.94 94 GLN A N 1
ATOM 697 C CA . GLN A 1 94 ? 5.539 -15.695 -5.031 1 97.94 94 GLN A CA 1
ATOM 698 C C . GLN A 1 94 ? 6.508 -14.969 -4.098 1 97.94 94 GLN A C 1
ATOM 700 O O . GLN A 1 94 ? 7.582 -15.484 -3.789 1 97.94 94 GLN A O 1
ATOM 705 N N . PRO A 1 95 ? 6.164 -13.742 -3.656 1 96.06 95 PRO A N 1
ATOM 706 C CA . PRO A 1 95 ? 7.082 -13 -2.789 1 96.06 95 PRO A CA 1
ATOM 707 C C . PRO A 1 95 ? 7.402 -13.742 -1.494 1 96.06 95 PRO A C 1
ATOM 709 O O . PRO A 1 95 ? 8.562 -13.781 -1.076 1 96.06 95 PRO A O 1
ATOM 712 N N . GLU A 1 96 ? 6.395 -14.25 -0.88 1 93.62 96 GLU A N 1
ATOM 713 C CA . GLU A 1 96 ? 6.551 -15.172 0.244 1 93.62 96 GLU A CA 1
ATOM 714 C C . GLU A 1 96 ? 6.066 -16.578 -0.116 1 93.62 96 GLU A C 1
ATOM 716 O O . GLU A 1 96 ? 5.078 -17.047 0.438 1 93.62 96 GLU A O 1
ATOM 721 N N . GLY A 1 97 ? 6.867 -17.125 -0.98 1 96.69 97 GLY A N 1
ATOM 722 C CA . GLY A 1 97 ? 6.422 -18.375 -1.59 1 96.69 97 GLY A CA 1
ATOM 723 C C . GLY A 1 97 ? 7.012 -19.609 -0.931 1 96.69 97 GLY A C 1
ATOM 724 O O . GLY A 1 97 ? 7.68 -19.5 0.101 1 96.69 97 GLY A O 1
ATOM 725 N N . GLY A 1 98 ? 6.66 -20.734 -1.475 1 96.5 98 GLY A N 1
ATOM 726 C CA . GLY A 1 98 ? 7.16 -22.016 -1 1 96.5 98 GLY A CA 1
ATOM 727 C C . GLY A 1 98 ? 8.305 -22.547 -1.834 1 96.5 98 GLY A C 1
ATOM 728 O O . GLY A 1 98 ? 8.758 -21.906 -2.775 1 96.5 98 GLY A O 1
ATOM 729 N N . ARG A 1 99 ? 8.734 -23.766 -1.465 1 97.31 99 ARG A N 1
ATOM 730 C CA . ARG A 1 99 ? 9.922 -24.375 -2.043 1 97.31 99 ARG A CA 1
ATOM 731 C C . ARG A 1 99 ? 9.578 -25.172 -3.293 1 97.31 99 ARG A C 1
ATOM 733 O O . ARG A 1 99 ? 10.438 -25.422 -4.137 1 97.31 99 ARG A O 1
ATOM 740 N N . PHE A 1 100 ? 8.312 -25.484 -3.453 1 98.69 100 PHE A N 1
ATOM 741 C CA . PHE A 1 100 ? 8.047 -26.578 -4.379 1 98.69 100 PHE A CA 1
ATOM 742 C C . PHE A 1 100 ? 7.18 -26.094 -5.539 1 98.69 100 PHE A C 1
ATOM 744 O O . PHE A 1 100 ? 7.223 -26.672 -6.629 1 98.69 100 PHE A O 1
ATOM 751 N N . ASP A 1 101 ? 6.402 -25.031 -5.379 1 98 101 ASP A N 1
ATOM 752 C CA . ASP A 1 101 ? 5.492 -24.516 -6.395 1 98 101 ASP A CA 1
ATOM 753 C C . ASP A 1 101 ? 6.242 -24.188 -7.684 1 98 101 ASP A C 1
ATOM 755 O O . ASP A 1 101 ? 6.957 -23.188 -7.754 1 98 101 ASP A O 1
ATOM 759 N N . GLY A 1 102 ? 6.004 -24.859 -8.68 1 98.44 102 GLY A N 1
ATOM 760 C CA . GLY A 1 102 ? 6.645 -24.75 -9.977 1 98.44 102 GLY A CA 1
ATOM 761 C C . GLY A 1 102 ? 8 -25.422 -10.039 1 98.44 102 GLY A C 1
ATOM 762 O O . GLY A 1 102 ? 8.312 -26.109 -11.016 1 98.44 102 GLY A O 1
ATOM 763 N N . THR A 1 103 ? 8.812 -25.266 -9.023 1 98.81 103 THR A N 1
ATOM 764 C CA . THR A 1 103 ? 10.164 -25.812 -8.953 1 98.81 103 THR A CA 1
ATOM 765 C C . THR A 1 103 ? 10.133 -27.344 -8.984 1 98.81 103 THR A C 1
ATOM 767 O O . THR A 1 103 ? 10.992 -27.969 -9.609 1 98.81 103 THR A O 1
ATOM 770 N N . TYR A 1 104 ? 9.18 -27.891 -8.328 1 98.88 104 TYR A N 1
ATOM 771 C CA . TYR A 1 104 ? 9.039 -29.344 -8.328 1 98.88 104 TYR A CA 1
ATOM 772 C C . TYR A 1 104 ? 8.938 -29.875 -9.75 1 98.88 104 TYR A C 1
ATOM 774 O O . TYR A 1 104 ? 9.602 -30.859 -10.102 1 98.88 104 TYR A O 1
ATOM 782 N N . GLY A 1 105 ? 8.125 -29.234 -10.562 1 98.88 105 GLY A N 1
ATOM 783 C CA . GLY A 1 105 ? 7.918 -29.703 -11.93 1 98.88 105 GLY A CA 1
ATOM 784 C C . GLY A 1 105 ? 9.172 -29.641 -12.773 1 98.88 105 GLY A C 1
ATOM 785 O O . GLY A 1 105 ? 9.445 -30.547 -13.562 1 98.88 105 GLY A O 1
ATOM 786 N N . VAL A 1 106 ? 9.93 -28.578 -12.641 1 98.94 106 VAL A N 1
ATOM 787 C CA . VAL A 1 106 ? 11.156 -28.406 -13.406 1 98.94 106 VAL A CA 1
ATOM 788 C C . VAL A 1 106 ? 12.172 -29.469 -13.008 1 98.94 106 VAL A C 1
ATOM 790 O O . VAL A 1 106 ? 12.773 -30.109 -13.875 1 98.94 106 VAL A O 1
ATOM 793 N N . LEU A 1 107 ? 12.305 -29.703 -11.727 1 98.94 107 LEU A N 1
ATOM 794 C CA . LEU A 1 107 ? 13.352 -30.594 -11.266 1 98.94 107 LEU A CA 1
ATOM 795 C C . LEU A 1 107 ? 12.906 -32.062 -11.367 1 98.94 107 LEU A C 1
ATOM 797 O O . LEU A 1 107 ? 13.734 -32.938 -11.539 1 98.94 107 LEU A O 1
ATOM 801 N N . ALA A 1 108 ? 11.609 -32.281 -11.273 1 98.94 108 ALA A N 1
ATOM 802 C CA . ALA A 1 108 ? 11.109 -33.594 -11.617 1 98.94 108 ALA A CA 1
ATOM 803 C C . ALA A 1 108 ? 11.414 -33.969 -13.07 1 98.94 108 ALA A C 1
ATOM 805 O O . ALA A 1 108 ? 11.789 -35.094 -13.383 1 98.94 108 ALA A O 1
ATOM 806 N N . ALA A 1 109 ? 11.227 -33 -13.945 1 98.94 109 ALA A N 1
ATOM 807 C CA . ALA A 1 109 ? 11.555 -33.188 -15.352 1 98.94 109 ALA A CA 1
ATOM 808 C C . ALA A 1 109 ? 13.031 -33.531 -15.531 1 98.94 109 ALA A C 1
ATOM 810 O O . ALA A 1 109 ? 13.367 -34.438 -16.297 1 98.94 109 ALA A O 1
ATOM 811 N N . LEU A 1 110 ? 13.859 -32.812 -14.852 1 98.94 110 LEU A N 1
ATOM 812 C CA . LEU A 1 110 ? 15.289 -33.094 -14.906 1 98.94 110 LEU A CA 1
ATOM 813 C C . LEU A 1 110 ? 15.562 -34.5 -14.406 1 98.94 110 LEU A C 1
ATOM 815 O O . LEU A 1 110 ? 16.359 -35.25 -15.008 1 98.94 110 LEU A O 1
ATOM 819 N N . GLU A 1 111 ? 14.945 -34.906 -13.336 1 98.94 111 GLU A N 1
ATOM 820 C CA . GLU A 1 111 ? 15.164 -36.25 -12.766 1 98.94 111 GLU A CA 1
ATOM 821 C C . GLU A 1 111 ? 14.68 -37.344 -13.719 1 98.94 111 GLU A C 1
ATOM 823 O O . GLU A 1 111 ? 15.281 -38.406 -13.781 1 98.94 111 GLU A O 1
ATOM 828 N N . VAL A 1 112 ? 13.586 -37.094 -14.438 1 98.81 112 VAL A N 1
ATOM 829 C CA . VAL A 1 112 ? 13.117 -38.031 -15.461 1 98.81 112 VAL A CA 1
ATOM 830 C C . VAL A 1 112 ? 14.234 -38.281 -16.469 1 98.81 112 VAL A C 1
ATOM 832 O O . VAL A 1 112 ? 14.555 -39.438 -16.766 1 98.81 112 VAL A O 1
ATOM 835 N N . VAL A 1 113 ? 14.867 -37.25 -16.969 1 98.75 113 VAL A N 1
ATOM 836 C CA . VAL A 1 113 ? 15.922 -37.344 -17.969 1 98.75 113 VAL A CA 1
ATOM 837 C C . VAL A 1 113 ? 17.125 -38.094 -17.359 1 98.75 113 VAL A C 1
ATOM 839 O O . VAL A 1 113 ? 17.688 -39 -17.984 1 98.75 113 VAL A O 1
ATOM 842 N N . ARG A 1 114 ? 17.469 -37.688 -16.141 1 98.81 114 ARG A N 1
ATOM 843 C CA . ARG A 1 114 ? 18.594 -38.344 -15.477 1 98.81 114 ARG A CA 1
ATOM 844 C C . ARG A 1 114 ? 18.344 -39.844 -15.297 1 98.81 114 ARG A C 1
ATOM 846 O O . ARG A 1 114 ? 19.266 -40.656 -15.461 1 98.81 114 ARG A O 1
ATOM 853 N N . SER A 1 115 ? 17.188 -40.188 -14.922 1 98.69 115 SER A N 1
ATOM 854 C CA . SER A 1 115 ? 16.844 -41.562 -14.695 1 98.69 115 SER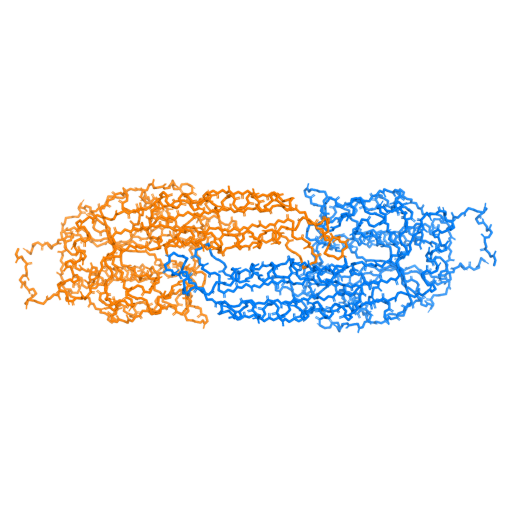 A CA 1
ATOM 855 C C . SER A 1 115 ? 16.891 -42.375 -16 1 98.69 115 SER A C 1
ATOM 857 O O . SER A 1 115 ? 17.297 -43.531 -16.016 1 98.69 115 SER A O 1
ATOM 859 N N . LEU A 1 116 ? 16.422 -41.781 -17.078 1 98.06 116 LEU A N 1
ATOM 860 C CA . LEU A 1 116 ? 16.531 -42.406 -18.375 1 98.06 116 LEU A CA 1
ATOM 861 C C . LEU A 1 116 ? 18 -42.594 -18.766 1 98.06 116 LEU A C 1
ATOM 863 O O . LEU A 1 116 ? 18.359 -43.656 -19.297 1 98.06 116 LEU A O 1
ATOM 867 N N . ASN A 1 117 ? 18.812 -41.594 -18.5 1 98 117 ASN A N 1
ATOM 868 C CA . ASN A 1 117 ? 20.25 -41.688 -18.75 1 98 117 ASN A CA 1
ATOM 869 C C . ASN A 1 117 ? 20.859 -42.844 -17.938 1 98 117 ASN A C 1
ATOM 871 O O . ASN A 1 117 ? 21.625 -43.656 -18.484 1 98 117 ASN A O 1
ATOM 875 N N . ASP A 1 118 ? 20.531 -42.875 -16.688 1 97.81 118 ASP A N 1
ATOM 876 C CA . ASP A 1 118 ? 21.078 -43.906 -15.805 1 97.81 118 ASP A CA 1
ATOM 877 C C . ASP A 1 118 ? 20.734 -45.312 -16.312 1 97.81 118 ASP A C 1
ATOM 879 O O . ASP A 1 118 ? 21.531 -46.219 -16.203 1 97.81 118 ASP A O 1
ATOM 883 N N . ALA A 1 119 ? 19.5 -45.438 -16.875 1 96.75 119 ALA A N 1
ATOM 884 C CA . ALA A 1 119 ? 19.016 -46.719 -17.328 1 96.75 119 ALA A CA 1
ATOM 885 C C . ALA A 1 119 ? 19.484 -47.031 -18.734 1 96.75 119 ALA A C 1
ATOM 887 O O . ALA A 1 119 ? 19.234 -48.125 -19.266 1 96.75 119 ALA A O 1
ATOM 888 N N . GLY A 1 120 ? 20.141 -46.062 -19.375 1 95.94 120 GLY A N 1
ATOM 889 C CA . GLY A 1 120 ? 20.594 -46.25 -20.734 1 95.94 120 GLY A CA 1
ATOM 890 C C . GLY A 1 120 ? 19.469 -46.344 -21.75 1 95.94 120 GLY A C 1
ATOM 891 O O . GLY A 1 120 ? 19.609 -47 -22.781 1 95.94 120 GLY A O 1
ATOM 892 N N . ILE A 1 121 ? 18.375 -45.75 -21.453 1 96.38 121 ILE A N 1
ATOM 893 C CA . ILE A 1 121 ? 17.219 -45.812 -22.344 1 96.38 121 ILE A CA 1
ATOM 894 C C . ILE A 1 121 ? 17.25 -44.656 -23.328 1 96.38 121 ILE A C 1
ATOM 896 O O . ILE A 1 121 ? 17.328 -43.469 -22.922 1 96.38 121 ILE A O 1
ATOM 900 N N . VAL A 1 122 ? 17.266 -44.969 -24.625 1 96.38 122 VAL A N 1
ATOM 901 C CA . VAL A 1 122 ? 17.141 -43.969 -25.672 1 96.38 122 VAL A CA 1
ATOM 902 C C . VAL A 1 122 ? 15.695 -43.875 -26.141 1 96.38 122 VAL A C 1
ATOM 904 O O . VAL A 1 122 ? 15.094 -44.906 -26.484 1 96.38 122 VAL A O 1
ATOM 907 N N . THR A 1 123 ? 15.133 -42.719 -26.109 1 97.56 123 THR A N 1
ATOM 908 C CA . THR A 1 123 ? 13.758 -42.562 -26.578 1 97.56 123 THR A CA 1
ATOM 909 C C . THR A 1 123 ? 13.719 -42.344 -28.078 1 97.56 123 THR A C 1
ATOM 911 O O . THR A 1 123 ? 14.719 -41.938 -28.688 1 97.56 123 THR A O 1
ATOM 914 N N . ARG A 1 124 ? 12.57 -42.656 -28.688 1 97.75 124 ARG A N 1
ATOM 915 C CA . ARG A 1 124 ? 12.383 -42.344 -30.094 1 97.75 124 ARG A CA 1
ATOM 916 C C . ARG A 1 124 ? 12.359 -40.844 -30.344 1 97.75 124 ARG A C 1
ATOM 918 O O . ARG A 1 124 ? 13.164 -40.312 -31.109 1 97.75 124 ARG A O 1
ATOM 925 N N . LYS A 1 125 ? 11.469 -40.219 -29.672 1 97.75 125 LYS A N 1
ATOM 926 C CA . LYS A 1 125 ? 11.344 -38.75 -29.781 1 97.75 125 LYS A CA 1
ATOM 927 C C . LYS A 1 125 ? 12.258 -38.031 -28.781 1 97.75 125 LYS A C 1
ATOM 929 O O . LYS A 1 125 ? 12.547 -38.594 -27.703 1 97.75 125 LYS A O 1
ATOM 934 N N . PRO A 1 126 ? 12.719 -36.844 -29.156 1 97.56 126 PRO A N 1
ATOM 935 C CA . PRO A 1 126 ? 13.445 -36.062 -28.156 1 97.56 126 PRO A CA 1
ATOM 936 C C . PRO A 1 126 ? 12.586 -35.719 -26.953 1 97.56 126 PRO A C 1
ATOM 938 O O . PRO A 1 126 ? 11.352 -35.688 -27.047 1 97.56 126 PRO A O 1
ATOM 941 N N . ILE A 1 127 ? 13.195 -35.531 -25.844 1 98.31 127 ILE A N 1
ATOM 942 C CA . ILE A 1 127 ? 12.594 -34.938 -24.656 1 98.31 127 ILE A CA 1
ATOM 943 C C . ILE A 1 127 ? 13.195 -33.562 -24.391 1 98.31 127 ILE A C 1
ATOM 945 O O . ILE A 1 127 ? 14.414 -33.375 -24.469 1 98.31 127 ILE A O 1
ATOM 949 N N . GLU A 1 128 ? 12.391 -32.562 -24.156 1 98.06 128 GLU A N 1
ATOM 950 C CA . GLU A 1 128 ? 12.867 -31.203 -23.859 1 98.06 128 GLU A CA 1
ATOM 951 C C . GLU A 1 128 ? 12.258 -30.672 -22.562 1 98.06 128 GLU A C 1
ATOM 953 O O . GLU A 1 128 ? 11.039 -30.75 -22.375 1 98.06 128 GLU A O 1
ATOM 958 N N . ILE A 1 129 ? 13.125 -30.234 -21.656 1 98.75 129 ILE A N 1
ATOM 959 C CA . ILE A 1 129 ? 12.68 -29.609 -20.406 1 98.75 129 ILE A CA 1
ATOM 960 C C . ILE A 1 129 ? 12.57 -28.094 -20.609 1 98.75 129 ILE A C 1
ATOM 962 O O . ILE A 1 129 ? 13.438 -27.484 -21.234 1 98.75 129 ILE A O 1
ATOM 966 N N . VAL A 1 130 ? 11.5 -27.516 -20.062 1 98.5 130 VAL A N 1
ATOM 967 C CA . VAL A 1 130 ? 11.375 -26.078 -20.156 1 98.5 130 VAL A CA 1
ATOM 968 C C . VAL A 1 130 ? 11.141 -25.484 -18.766 1 98.5 130 VAL A C 1
ATOM 970 O O . VAL A 1 130 ? 10.406 -26.047 -17.953 1 98.5 130 VAL A O 1
ATOM 973 N N . SER A 1 131 ? 11.805 -24.469 -18.375 1 98.81 131 SER A N 1
ATOM 974 C CA . SER A 1 131 ? 11.469 -23.547 -17.297 1 98.81 131 SER A CA 1
ATOM 975 C C . SER A 1 131 ? 10.836 -22.266 -17.828 1 98.81 131 SER A C 1
ATOM 977 O O . SER A 1 131 ? 11.523 -21.422 -18.406 1 98.81 131 SER A O 1
ATOM 979 N N . TRP A 1 132 ? 9.555 -22.141 -17.594 1 98.62 132 TRP A N 1
ATOM 980 C CA . TRP A 1 132 ? 8.797 -21.016 -18.125 1 98.62 132 TRP A CA 1
ATOM 981 C C . TRP A 1 132 ? 9.078 -19.75 -17.328 1 98.62 132 TRP A C 1
ATOM 983 O O . TRP A 1 132 ? 9.227 -19.797 -16.109 1 98.62 132 TRP A O 1
ATOM 993 N N . THR A 1 133 ? 9.07 -18.672 -18.047 1 98.62 133 THR A N 1
ATOM 994 C CA . THR A 1 133 ? 9.352 -17.375 -17.438 1 98.62 133 THR A CA 1
ATOM 995 C C . THR A 1 133 ? 8.086 -16.766 -16.844 1 98.62 133 THR A C 1
ATOM 997 O O . THR A 1 133 ? 7.062 -16.672 -17.531 1 98.62 133 THR A O 1
ATOM 1000 N N . ASN A 1 134 ? 8.094 -16.359 -15.578 1 98.5 134 ASN A N 1
ATOM 1001 C CA . ASN A 1 134 ? 7.082 -15.539 -14.922 1 98.5 134 ASN A CA 1
ATOM 1002 C C . ASN A 1 134 ? 5.727 -16.234 -14.891 1 98.5 134 ASN A C 1
ATOM 1004 O O . ASN A 1 134 ? 4.719 -15.656 -15.312 1 98.5 134 ASN A O 1
ATOM 1008 N N . GLU A 1 135 ? 5.781 -17.469 -14.461 1 98.38 135 GLU A N 1
ATOM 1009 C CA . GLU A 1 135 ? 4.52 -18.188 -14.312 1 98.38 135 GLU A CA 1
ATOM 1010 C C . GLU A 1 135 ? 3.637 -17.547 -13.25 1 98.38 135 GLU A C 1
ATOM 1012 O O . GLU A 1 135 ? 2.422 -17.422 -13.43 1 98.38 135 GLU A O 1
ATOM 1017 N N . GLU A 1 136 ? 4.16 -17.062 -12.172 1 96.81 136 GLU A N 1
ATOM 1018 C CA . GLU A 1 136 ? 3.412 -16.594 -11.016 1 96.81 136 GLU A CA 1
ATOM 1019 C C . GLU A 1 136 ? 2.744 -15.242 -11.305 1 96.81 136 GLU A C 1
ATOM 1021 O O . GLU A 1 136 ? 1.708 -14.922 -10.719 1 96.81 136 GLU A O 1
ATOM 1026 N N . GLY A 1 137 ? 3.395 -14.406 -12.117 1 97.38 137 GLY A N 1
ATOM 1027 C CA . GLY A 1 137 ? 2.889 -13.07 -12.375 1 97.38 137 GLY A CA 1
ATOM 1028 C C . GLY A 1 137 ? 2.971 -12.156 -11.164 1 97.38 137 GLY A C 1
ATOM 1029 O O . GLY A 1 137 ? 2.248 -11.164 -11.078 1 97.38 137 GLY A O 1
ATOM 1030 N N . ALA A 1 138 ? 3.787 -12.523 -10.219 1 96.94 138 ALA A N 1
ATOM 1031 C CA . ALA A 1 138 ? 3.887 -11.758 -8.984 1 96.94 138 ALA A CA 1
ATOM 1032 C C . ALA A 1 138 ? 4.598 -10.422 -9.211 1 96.94 138 ALA A C 1
ATOM 1034 O O . ALA A 1 138 ? 4.152 -9.383 -8.719 1 96.94 138 ALA A O 1
ATOM 1035 N N . ARG A 1 139 ? 5.734 -10.438 -9.938 1 97.31 139 ARG A N 1
ATOM 1036 C CA . ARG A 1 139 ? 6.473 -9.211 -10.234 1 97.31 139 ARG A CA 1
ATOM 1037 C C . ARG A 1 139 ? 5.918 -8.523 -11.477 1 97.31 139 ARG A C 1
ATOM 1039 O O . ARG A 1 139 ? 5.762 -7.305 -11.5 1 97.31 139 ARG A O 1
ATOM 1046 N N . PHE A 1 140 ? 5.559 -9.414 -12.484 1 98.12 140 PHE A N 1
ATOM 1047 C CA . PHE A 1 140 ? 5.016 -8.914 -13.742 1 98.12 140 PHE A CA 1
ATOM 1048 C C . PHE A 1 140 ? 3.654 -9.539 -14.031 1 98.12 140 PHE A C 1
ATOM 1050 O O . PHE A 1 140 ? 3.57 -10.719 -14.398 1 98.12 140 PHE A O 1
ATOM 1057 N N . ALA A 1 141 ? 2.605 -8.859 -13.914 1 96.25 141 ALA A N 1
ATOM 1058 C CA . ALA A 1 141 ? 1.264 -9.367 -14.18 1 96.25 141 ALA A CA 1
ATOM 1059 C C . ALA A 1 141 ? 0.913 -9.242 -15.664 1 96.25 141 ALA A C 1
ATOM 1061 O O . ALA A 1 141 ? 1.247 -8.242 -16.297 1 96.25 141 ALA A O 1
ATOM 1062 N N . PRO A 1 142 ? 0.289 -10.234 -16.281 1 96.38 142 PRO A N 1
ATOM 1063 C CA . PRO A 1 142 ? -0.398 -11.352 -15.617 1 96.38 142 PRO A CA 1
ATOM 1064 C C . PRO A 1 142 ? 0.502 -12.57 -15.43 1 96.38 142 PRO A C 1
ATOM 1066 O O . PRO A 1 142 ? 1.716 -12.484 -15.633 1 96.38 142 PRO A O 1
ATOM 1069 N N . ALA A 1 143 ? -0.033 -13.625 -14.961 1 96.38 143 ALA A N 1
ATOM 1070 C CA . ALA A 1 143 ? 0.637 -14.898 -14.742 1 96.38 143 ALA A CA 1
ATOM 1071 C C . ALA A 1 143 ? 0.9 -15.617 -16.062 1 96.38 143 ALA A C 1
ATOM 1073 O O . ALA A 1 143 ? 0.31 -15.273 -17.094 1 96.38 143 ALA A O 1
ATOM 1074 N N . MET A 1 144 ? 1.9 -16.531 -16.094 1 97.88 144 MET A N 1
ATOM 1075 C CA . MET A 1 144 ? 2.145 -17.484 -17.172 1 97.88 144 MET A CA 1
ATOM 1076 C C . MET A 1 144 ? 2.553 -16.766 -18.453 1 97.88 144 MET A C 1
ATOM 1078 O O . MET A 1 144 ? 2.055 -17.078 -19.531 1 97.88 144 MET A O 1
ATOM 1082 N N . LEU A 1 145 ? 3.426 -15.773 -18.359 1 97.5 145 LEU A N 1
ATOM 1083 C CA . LEU A 1 145 ? 3.773 -14.953 -19.516 1 97.5 145 LEU A CA 1
ATOM 1084 C C . LEU A 1 145 ? 4.602 -15.758 -20.516 1 97.5 145 LEU A C 1
ATOM 1086 O O . LEU A 1 145 ? 4.383 -15.664 -21.719 1 97.5 145 LEU A O 1
ATOM 1090 N N . GLY A 1 146 ? 5.559 -16.5 -20.047 1 98 146 GLY A N 1
ATOM 1091 C CA . GLY A 1 146 ? 6.414 -17.266 -20.938 1 98 146 GLY A CA 1
ATOM 1092 C C . GLY A 1 146 ? 5.645 -18.234 -21.812 1 98 146 GLY A C 1
ATOM 1093 O O . GLY A 1 146 ? 5.852 -18.281 -23.031 1 98 146 GLY A O 1
ATOM 1094 N N . SER A 1 147 ? 4.82 -19.016 -21.188 1 97.75 147 SER A N 1
ATOM 1095 C CA . SER A 1 147 ? 4.039 -19.984 -21.938 1 97.75 147 SER A CA 1
ATOM 1096 C C . SER A 1 147 ? 2.992 -19.312 -22.812 1 97.75 147 SER A C 1
ATOM 1098 O O . SER A 1 147 ? 2.67 -19.797 -23.891 1 97.75 147 SER A O 1
ATOM 1100 N N . ALA A 1 148 ? 2.453 -18.156 -22.359 1 97.19 148 ALA A N 1
ATOM 1101 C CA . ALA A 1 148 ? 1.492 -17.422 -23.172 1 97.19 148 ALA A CA 1
ATOM 1102 C C . ALA A 1 148 ? 2.107 -17.016 -24.516 1 97.19 148 ALA A C 1
ATOM 1104 O O . ALA A 1 148 ? 1.474 -17.141 -25.562 1 97.19 148 ALA A O 1
ATOM 1105 N N . VAL A 1 149 ? 3.312 -16.547 -24.438 1 97.19 149 VAL A N 1
ATOM 1106 C CA . VAL A 1 149 ? 3.998 -16.141 -25.656 1 97.19 149 VAL A CA 1
ATOM 1107 C C . VAL A 1 149 ? 4.289 -17.359 -26.516 1 97.19 149 VAL A C 1
ATOM 1109 O O . VAL A 1 149 ? 4.016 -17.359 -27.719 1 97.19 149 VAL A O 1
ATOM 1112 N N . ALA A 1 150 ? 4.801 -18.406 -25.922 1 96.31 150 ALA A N 1
ATOM 1113 C CA . ALA A 1 150 ? 5.16 -19.625 -26.641 1 96.31 150 ALA A CA 1
ATOM 1114 C C . ALA A 1 150 ? 3.947 -20.219 -27.344 1 96.31 150 ALA A C 1
ATOM 1116 O O . ALA A 1 150 ? 4.062 -20.75 -28.453 1 96.31 150 ALA A O 1
ATOM 1117 N N . ALA A 1 151 ? 2.803 -20.156 -26.703 1 94.94 151 ALA A N 1
ATOM 1118 C CA . ALA A 1 151 ? 1.577 -20.734 -27.234 1 94.94 151 ALA A CA 1
ATOM 1119 C C . ALA A 1 151 ? 0.891 -19.781 -28.203 1 94.94 151 ALA A C 1
ATOM 1121 O O . ALA A 1 151 ? -0.119 -20.125 -28.828 1 94.94 151 ALA A O 1
ATOM 1122 N N . GLY A 1 152 ? 1.373 -18.547 -28.297 1 93.44 152 GLY A N 1
ATOM 1123 C CA . GLY A 1 152 ? 0.792 -17.562 -29.203 1 93.44 152 GLY A CA 1
ATOM 1124 C C . GLY A 1 152 ? -0.407 -16.844 -28.609 1 93.44 152 GLY A C 1
ATOM 1125 O O . GLY A 1 152 ? -1.169 -16.203 -29.328 1 93.44 152 GLY A O 1
ATOM 1126 N N . VAL A 1 153 ? -0.59 -17 -27.344 1 93.75 153 VAL A N 1
ATOM 1127 C CA . VAL A 1 153 ? -1.72 -16.406 -26.641 1 93.75 153 VAL A CA 1
ATOM 1128 C C . VAL A 1 153 ? -1.483 -14.898 -26.484 1 93.75 153 VAL A C 1
ATOM 1130 O O . VAL A 1 153 ? -2.428 -14.109 -26.531 1 93.75 153 VAL A O 1
ATOM 1133 N N . MET A 1 154 ? -0.262 -14.5 -26.297 1 95.06 154 MET A N 1
ATOM 1134 C CA . MET A 1 154 ? 0.139 -13.102 -26.125 1 95.06 154 MET A CA 1
ATOM 1135 C C . MET A 1 154 ? 1.325 -12.766 -27.016 1 95.06 154 MET A C 1
ATOM 1137 O O . MET A 1 154 ? 2.285 -13.531 -27.109 1 95.06 154 MET A O 1
ATOM 1141 N N . PRO A 1 155 ? 1.21 -11.648 -27.719 1 97.19 155 PRO A N 1
ATOM 1142 C CA . PRO A 1 155 ? 2.355 -11.25 -28.531 1 97.19 155 PRO A CA 1
ATOM 1143 C C . PRO A 1 155 ? 3.607 -10.977 -27.703 1 97.19 155 PRO A C 1
ATOM 1145 O O . PRO A 1 155 ? 3.516 -10.414 -26.609 1 97.19 155 PRO A O 1
ATOM 1148 N N . LEU A 1 156 ? 4.715 -11.352 -28.25 1 97.56 156 LEU A N 1
ATOM 1149 C CA . LEU A 1 156 ? 6.004 -11.188 -27.594 1 97.56 156 LEU A CA 1
ATOM 1150 C C . LEU A 1 156 ? 6.211 -9.742 -27.156 1 97.56 156 LEU A C 1
ATOM 1152 O O . LEU A 1 156 ? 6.609 -9.484 -26.016 1 97.56 156 LEU A O 1
ATOM 1156 N N . ALA A 1 157 ? 5.949 -8.82 -28 1 98 157 ALA A N 1
ATOM 1157 C CA . ALA A 1 157 ? 6.191 -7.406 -27.719 1 98 157 ALA A CA 1
ATOM 1158 C C . ALA A 1 157 ? 5.375 -6.938 -26.516 1 98 157 ALA A C 1
ATOM 1160 O O . ALA A 1 157 ? 5.855 -6.156 -25.703 1 98 157 ALA A O 1
ATOM 1161 N N . GLN A 1 158 ? 4.188 -7.387 -26.453 1 98.06 158 GLN A N 1
ATOM 1162 C CA . GLN A 1 158 ? 3.307 -7.039 -25.344 1 98.06 158 GLN A CA 1
ATOM 1163 C C . GLN A 1 158 ? 3.834 -7.594 -24.031 1 98.06 158 GLN A C 1
ATOM 1165 O O . GLN A 1 158 ? 3.846 -6.895 -23.016 1 98.06 158 GLN A O 1
ATOM 1170 N N . ALA A 1 159 ? 4.246 -8.828 -24.016 1 98.19 159 ALA A N 1
ATOM 1171 C CA . ALA A 1 159 ? 4.766 -9.477 -22.812 1 98.19 159 ALA A CA 1
ATOM 1172 C C . ALA A 1 159 ? 6.031 -8.773 -22.312 1 98.19 159 ALA A C 1
ATOM 1174 O O . ALA A 1 159 ? 6.188 -8.539 -21.125 1 98.19 159 ALA A O 1
ATOM 1175 N N . LEU A 1 160 ? 6.91 -8.438 -23.234 1 98.38 160 LEU A N 1
ATOM 1176 C CA . LEU A 1 160 ? 8.18 -7.812 -22.891 1 98.38 160 LEU A CA 1
ATOM 1177 C C . LEU A 1 160 ? 7.961 -6.406 -22.344 1 98.38 160 LEU A C 1
ATOM 1179 O O . LEU A 1 160 ? 8.789 -5.891 -21.594 1 98.38 160 LEU A O 1
ATOM 1183 N N . ALA A 1 161 ? 6.805 -5.809 -22.625 1 98.5 161 ALA A N 1
ATOM 1184 C CA . ALA A 1 161 ? 6.539 -4.418 -22.266 1 98.5 161 ALA A CA 1
ATOM 1185 C C . ALA A 1 161 ? 5.867 -4.332 -20.891 1 98.5 161 ALA A C 1
ATOM 1187 O O . ALA A 1 161 ? 5.75 -3.244 -20.328 1 98.5 161 ALA A O 1
ATOM 1188 N N . VAL A 1 162 ? 5.434 -5.422 -20.328 1 98 162 VAL A N 1
ATOM 1189 C CA . VAL A 1 162 ? 4.797 -5.406 -19.016 1 98 162 VAL A CA 1
ATOM 1190 C C . VAL A 1 162 ? 5.766 -4.832 -17.984 1 98 162 VAL A C 1
ATOM 1192 O O . VAL A 1 162 ? 6.965 -5.109 -18.016 1 98 162 VAL A O 1
ATOM 1195 N N . ARG A 1 163 ? 5.266 -4.047 -17.062 1 98 163 ARG A N 1
ATOM 1196 C CA . ARG A 1 163 ? 6.102 -3.379 -16.078 1 98 163 ARG A CA 1
ATOM 1197 C C . ARG A 1 163 ? 5.789 -3.881 -14.664 1 98 163 ARG A C 1
ATOM 1199 O O . ARG A 1 163 ? 4.648 -4.242 -14.375 1 98 163 ARG A O 1
ATOM 1206 N N . ASP A 1 164 ? 6.836 -3.91 -13.859 1 97 164 ASP A N 1
ATOM 1207 C CA . ASP A 1 164 ? 6.602 -4.191 -12.445 1 97 164 ASP A CA 1
ATOM 1208 C C . ASP A 1 164 ? 6.246 -2.918 -11.688 1 97 164 ASP A C 1
ATOM 1210 O O . ASP A 1 164 ? 5.996 -1.874 -12.289 1 97 164 ASP A O 1
ATOM 1214 N N . ALA A 1 165 ? 6.109 -3.076 -10.383 1 90.69 165 ALA A N 1
ATOM 1215 C CA . ALA A 1 165 ? 5.664 -1.973 -9.531 1 90.69 165 ALA A CA 1
ATOM 1216 C C . ALA A 1 165 ? 6.645 -0.805 -9.594 1 90.69 165 ALA A C 1
ATOM 1218 O O . ALA A 1 165 ? 6.262 0.346 -9.367 1 90.69 165 ALA A O 1
ATOM 1219 N N . ALA A 1 166 ? 7.918 -1.037 -9.891 1 92.31 166 ALA A N 1
ATOM 1220 C CA . ALA A 1 166 ? 8.953 -0.003 -9.938 1 92.31 166 ALA A CA 1
ATOM 1221 C C . ALA A 1 166 ? 9.078 0.574 -11.344 1 92.31 166 ALA A C 1
ATOM 1223 O O . ALA A 1 166 ? 9.961 1.401 -11.602 1 92.31 166 ALA A O 1
ATOM 1224 N N . GLY A 1 167 ? 8.312 0.05 -12.305 1 96 167 GLY A N 1
ATOM 1225 C CA . GLY A 1 167 ? 8.312 0.577 -13.664 1 96 167 GLY A CA 1
ATOM 1226 C C . GLY A 1 167 ? 9.297 -0.125 -14.578 1 96 167 GLY A C 1
ATOM 1227 O O . GLY A 1 167 ? 9.477 0.274 -15.727 1 96 167 GLY A O 1
ATOM 1228 N N . VAL A 1 168 ? 9.922 -1.136 -14.062 1 98.06 168 VAL A N 1
ATOM 1229 C CA . VAL A 1 168 ? 10.875 -1.904 -14.859 1 98.06 168 VAL A CA 1
ATOM 1230 C C . VAL A 1 168 ? 10.125 -2.865 -15.781 1 98.06 168 VAL A C 1
ATOM 1232 O O . VAL A 1 168 ? 9.234 -3.588 -15.336 1 98.06 168 VAL A O 1
ATOM 1235 N N . THR A 1 169 ? 10.414 -2.873 -17.016 1 98.56 169 THR A N 1
ATOM 1236 C CA . THR A 1 169 ? 9.758 -3.793 -17.938 1 98.56 169 THR A CA 1
ATOM 1237 C C . THR A 1 169 ? 10.328 -5.199 -17.781 1 98.56 169 THR A C 1
ATOM 1239 O O . THR A 1 169 ? 11.477 -5.371 -17.375 1 98.56 169 THR A O 1
ATOM 1242 N N . LEU A 1 170 ? 9.586 -6.199 -18.172 1 98.69 170 LEU A N 1
ATOM 1243 C CA . LEU A 1 170 ? 10.086 -7.57 -18.172 1 98.69 170 LEU A CA 1
ATOM 1244 C C . LEU A 1 170 ? 11.281 -7.699 -19.125 1 98.69 170 LEU A C 1
ATOM 1246 O O . LEU A 1 170 ? 12.266 -8.367 -18.797 1 98.69 170 LEU A O 1
ATOM 1250 N N . GLY A 1 171 ? 11.18 -7.086 -20.297 1 98.62 171 GLY A N 1
ATOM 1251 C CA . GLY A 1 171 ? 12.289 -7.105 -21.25 1 98.62 171 GLY A CA 1
ATOM 1252 C C . GLY A 1 171 ? 13.594 -6.617 -20.656 1 98.62 171 GLY A C 1
ATOM 1253 O O . GLY A 1 171 ? 14.625 -7.289 -20.766 1 98.62 171 GLY A O 1
ATOM 1254 N N . ASP A 1 172 ? 13.531 -5.453 -20 1 98.62 172 ASP A N 1
ATOM 1255 C CA . ASP A 1 172 ? 14.727 -4.875 -19.391 1 98.62 172 ASP A CA 1
ATOM 1256 C C . ASP A 1 172 ? 15.266 -5.785 -18.281 1 98.62 172 ASP A C 1
ATOM 1258 O O . ASP A 1 172 ? 16.484 -5.93 -18.141 1 98.62 172 ASP A O 1
ATOM 1262 N N . ALA A 1 173 ? 14.367 -6.312 -17.516 1 98.75 173 ALA A N 1
ATOM 1263 C CA . ALA A 1 173 ? 14.781 -7.188 -16.422 1 98.75 173 ALA A CA 1
ATOM 1264 C C . ALA A 1 173 ? 15.469 -8.445 -16.953 1 98.75 173 ALA A C 1
ATOM 1266 O O . ALA A 1 173 ? 16.469 -8.891 -16.391 1 98.75 173 ALA A O 1
ATOM 1267 N N . LEU A 1 174 ? 14.93 -9.062 -17.984 1 98.75 174 LEU A N 1
ATOM 1268 C CA . LEU A 1 174 ? 15.516 -10.258 -18.594 1 98.75 174 LEU A CA 1
ATOM 1269 C C . LEU A 1 174 ? 16.891 -9.953 -19.172 1 98.75 174 LEU A C 1
ATOM 1271 O O . LEU A 1 174 ? 17.812 -10.773 -19.078 1 98.75 174 LEU A O 1
ATOM 1275 N N . GLU A 1 175 ? 16.984 -8.797 -19.844 1 98.38 175 GLU A N 1
ATOM 1276 C CA . GLU A 1 175 ? 18.281 -8.375 -20.375 1 98.38 175 GLU A CA 1
ATOM 1277 C C . GLU A 1 175 ? 19.312 -8.219 -19.25 1 98.38 175 GLU A C 1
ATOM 1279 O O . GLU A 1 175 ? 20.453 -8.664 -19.391 1 98.38 175 GLU A O 1
ATOM 1284 N N . ARG A 1 176 ? 18.891 -7.602 -18.234 1 98.25 176 ARG A N 1
ATOM 1285 C CA . ARG A 1 176 ? 19.781 -7.332 -17.109 1 98.25 176 ARG A CA 1
ATOM 1286 C C . ARG A 1 176 ? 20.375 -8.625 -16.547 1 98.25 176 ARG A C 1
ATOM 1288 O O . ARG A 1 176 ? 21.547 -8.68 -16.188 1 98.25 176 ARG A O 1
ATOM 1295 N N . ILE A 1 177 ? 19.562 -9.703 -16.453 1 98.25 177 ILE A N 1
ATOM 1296 C CA . ILE A 1 177 ? 20.047 -10.922 -15.82 1 98.25 177 ILE A CA 1
ATOM 1297 C C . ILE A 1 177 ? 20.625 -11.867 -16.875 1 98.25 177 ILE A C 1
ATOM 1299 O O . ILE A 1 177 ? 21.016 -12.992 -16.562 1 98.25 177 ILE A O 1
ATOM 1303 N N . GLY A 1 178 ? 20.562 -11.523 -18.172 1 98.12 178 GLY A N 1
ATOM 1304 C CA . GLY A 1 178 ? 21.203 -12.289 -19.234 1 98.12 178 GLY A CA 1
ATOM 1305 C C . GLY A 1 178 ? 20.328 -13.406 -19.781 1 98.12 178 GLY A C 1
ATOM 1306 O O . GLY A 1 178 ? 20.844 -14.414 -20.281 1 98.12 178 GLY A O 1
ATOM 1307 N N . TYR A 1 179 ? 19 -13.305 -19.672 1 98.31 179 TYR A N 1
ATOM 1308 C CA . TYR A 1 179 ? 18.141 -14.398 -20.078 1 98.31 179 TYR A CA 1
ATOM 1309 C C . TYR A 1 179 ? 17.172 -13.945 -21.172 1 98.31 179 TYR A C 1
ATOM 1311 O O . TYR A 1 179 ? 16.109 -14.562 -21.359 1 98.31 179 TYR A O 1
ATOM 1319 N N . ARG A 1 180 ? 17.516 -12.844 -21.797 1 97.06 180 ARG A N 1
ATOM 1320 C CA . ARG A 1 180 ? 16.828 -12.516 -23.047 1 97.06 180 ARG A CA 1
ATOM 1321 C C . ARG A 1 180 ? 17.484 -13.242 -24.219 1 97.06 180 ARG A C 1
ATOM 1323 O O . ARG A 1 180 ? 18.406 -12.703 -24.859 1 97.06 180 ARG A O 1
ATOM 1330 N N . GLY A 1 181 ? 16.969 -14.406 -24.594 1 96.62 181 GLY A N 1
ATOM 1331 C CA . GLY A 1 181 ? 17.641 -15.297 -25.516 1 96.62 181 GLY A CA 1
ATOM 1332 C C . GLY A 1 181 ? 17.297 -15.039 -26.969 1 96.62 181 GLY A C 1
ATOM 1333 O O . GLY A 1 181 ? 16.578 -14.086 -27.281 1 96.62 181 GLY A O 1
ATOM 1334 N N . ALA A 1 182 ? 17.859 -15.922 -27.812 1 95.12 182 ALA A N 1
ATOM 1335 C CA . ALA A 1 182 ? 17.766 -15.703 -29.25 1 95.12 182 ALA A CA 1
ATOM 1336 C C . ALA A 1 182 ? 16.781 -16.672 -29.891 1 95.12 182 ALA A C 1
ATOM 1338 O O . ALA A 1 182 ? 16.312 -16.453 -31.016 1 95.12 182 ALA A O 1
ATOM 1339 N N . ARG A 1 183 ? 16.531 -17.812 -29.172 1 94.81 183 ARG A N 1
ATOM 1340 C CA . ARG A 1 183 ? 15.578 -18.766 -29.719 1 94.81 183 ARG A CA 1
ATOM 1341 C C . ARG A 1 183 ? 14.211 -18.125 -29.938 1 94.81 183 ARG A C 1
ATOM 1343 O O . ARG A 1 183 ? 13.758 -17.328 -29.125 1 94.81 183 ARG A O 1
ATOM 1350 N N . ARG A 1 184 ? 13.594 -18.484 -31.094 1 93.38 184 ARG A N 1
ATOM 1351 C CA . ARG A 1 184 ? 12.25 -17.953 -31.328 1 93.38 184 ARG A CA 1
ATOM 1352 C C . ARG A 1 184 ? 11.266 -18.469 -30.281 1 93.38 184 ARG A C 1
ATOM 1354 O O . ARG A 1 184 ? 11.227 -19.656 -29.984 1 93.38 184 ARG A O 1
ATOM 1361 N N . ALA A 1 185 ? 10.445 -17.594 -29.797 1 89.31 185 ALA A N 1
ATOM 1362 C CA . ALA A 1 185 ? 9.609 -17.906 -28.641 1 89.31 185 ALA A CA 1
ATOM 1363 C C . ALA A 1 185 ? 8.266 -18.5 -29.078 1 89.31 185 ALA A C 1
ATOM 1365 O O . ALA A 1 185 ? 7.609 -19.203 -28.312 1 89.31 185 ALA A O 1
ATOM 1366 N N . VAL A 1 186 ? 7.867 -18.359 -30.312 1 86.94 186 VAL A N 1
ATOM 1367 C CA . VAL A 1 186 ? 6.469 -18.641 -30.625 1 86.94 186 VAL A CA 1
ATOM 1368 C C . VAL A 1 186 ? 6.359 -19.953 -31.375 1 86.94 186 VAL A C 1
ATOM 1370 O O . VAL A 1 186 ? 7.141 -20.234 -32.281 1 86.94 186 VAL A O 1
ATOM 1373 N N . ARG A 1 187 ? 5.395 -20.703 -30.969 1 78.25 187 ARG A N 1
ATOM 1374 C CA . ARG A 1 187 ? 4.789 -21.859 -31.609 1 78.25 187 ARG A CA 1
ATOM 1375 C C . ARG A 1 187 ? 5.828 -22.953 -31.859 1 78.25 187 ARG A C 1
ATOM 1377 O O . ARG A 1 187 ? 5.961 -23.438 -33 1 78.25 187 ARG A O 1
ATOM 1384 N N . PRO A 1 188 ? 6.395 -23.328 -30.812 1 77.31 188 PRO A N 1
ATOM 1385 C CA . PRO A 1 188 ? 7.289 -24.484 -30.984 1 77.31 188 PRO A CA 1
ATOM 1386 C C . PRO A 1 188 ? 6.547 -25.766 -31.344 1 77.31 188 PRO A C 1
ATOM 1388 O O . PRO A 1 188 ? 5.418 -25.969 -30.891 1 77.31 188 PRO A O 1
ATOM 1391 N N . ALA A 1 189 ? 7.039 -26.5 -32.219 1 87.5 189 ALA A N 1
ATOM 1392 C CA . ALA A 1 189 ? 6.465 -27.812 -32.5 1 87.5 189 ALA A CA 1
ATOM 1393 C C . ALA A 1 189 ? 6.723 -28.781 -31.359 1 87.5 189 ALA A C 1
ATOM 1395 O O . ALA A 1 189 ? 7.871 -29.031 -31 1 87.5 189 ALA A O 1
ATOM 1396 N N . ILE A 1 190 ? 5.664 -29.234 -30.719 1 93.88 190 ILE A N 1
ATOM 1397 C CA . ILE A 1 190 ? 5.816 -30.188 -29.625 1 93.88 190 ILE A CA 1
ATOM 1398 C C . ILE A 1 190 ? 4.883 -31.375 -29.844 1 93.88 190 ILE A C 1
ATOM 1400 O O . ILE A 1 190 ? 3.828 -31.234 -30.469 1 93.88 190 ILE A O 1
ATOM 1404 N N . ASP A 1 191 ? 5.301 -32.5 -29.438 1 96.56 191 ASP A N 1
ATOM 1405 C CA . ASP A 1 191 ? 4.445 -33.688 -29.5 1 96.56 191 ASP A CA 1
ATOM 1406 C C . ASP A 1 191 ? 3.361 -33.625 -28.422 1 96.56 191 ASP A C 1
ATOM 1408 O O . ASP A 1 191 ? 2.18 -33.812 -28.719 1 96.56 191 ASP A O 1
ATOM 1412 N N . ALA A 1 192 ? 3.775 -33.344 -27.234 1 97.69 192 ALA A N 1
ATOM 1413 C CA . ALA A 1 192 ? 2.916 -33.219 -26.062 1 97.69 192 ALA A CA 1
ATOM 1414 C C . ALA A 1 192 ? 3.611 -32.438 -24.953 1 97.69 192 ALA A C 1
ATOM 1416 O O . ALA A 1 192 ? 4.828 -32.25 -24.984 1 97.69 192 ALA A O 1
ATOM 1417 N N . TYR A 1 193 ? 2.828 -31.922 -24.078 1 98.19 193 TYR A N 1
ATOM 1418 C CA . TYR A 1 193 ? 3.369 -31.25 -22.906 1 98.19 193 TYR A CA 1
ATOM 1419 C C . TYR A 1 193 ? 2.861 -31.891 -21.625 1 98.19 193 TYR A C 1
ATOM 1421 O O . TYR A 1 193 ? 1.654 -32.062 -21.438 1 98.19 193 TYR A O 1
ATOM 1429 N N . PHE A 1 194 ? 3.758 -32.344 -20.75 1 98.75 194 PHE A N 1
ATOM 1430 C CA . PHE A 1 194 ? 3.416 -32.812 -19.406 1 98.75 194 PHE A CA 1
ATOM 1431 C C . PHE A 1 194 ? 4.055 -31.953 -18.328 1 98.75 194 PHE A C 1
ATOM 1433 O O . PHE A 1 194 ? 5.215 -31.562 -18.453 1 98.75 194 PHE A O 1
ATOM 1440 N N . GLU A 1 195 ? 3.314 -31.656 -17.312 1 98.81 195 GLU A N 1
ATOM 1441 C CA . GLU A 1 195 ? 3.791 -30.844 -16.203 1 98.81 195 GLU A CA 1
ATOM 1442 C C . GLU A 1 195 ? 3.43 -31.469 -14.867 1 98.81 195 GLU A C 1
ATOM 1444 O O . GLU A 1 195 ? 2.26 -31.766 -14.609 1 98.81 195 GLU A O 1
ATOM 1449 N N . ALA A 1 196 ? 4.457 -31.781 -14.062 1 98.88 196 ALA A N 1
ATOM 1450 C CA . ALA A 1 196 ? 4.223 -32.156 -12.664 1 98.88 196 ALA A CA 1
ATOM 1451 C C . ALA A 1 196 ? 4.172 -30.906 -11.781 1 98.88 196 ALA A C 1
ATOM 1453 O O . ALA A 1 196 ? 4.914 -29.953 -12.008 1 98.88 196 ALA A O 1
ATOM 1454 N N . HIS A 1 197 ? 3.348 -30.906 -10.828 1 98.88 197 HIS A N 1
ATOM 1455 C CA . HIS A 1 197 ? 3.166 -29.766 -9.938 1 98.88 197 HIS A CA 1
ATOM 1456 C C . HIS A 1 197 ? 2.613 -30.203 -8.586 1 98.88 197 HIS A C 1
ATOM 1458 O O . HIS A 1 197 ? 2.035 -31.297 -8.469 1 98.88 197 HIS A O 1
ATOM 1464 N N . ILE A 1 198 ? 2.838 -29.453 -7.59 1 98.62 198 ILE A N 1
ATOM 1465 C CA . ILE A 1 198 ? 2.072 -29.656 -6.367 1 98.62 198 ILE A CA 1
ATOM 1466 C C . ILE A 1 198 ? 0.618 -29.25 -6.594 1 98.62 198 ILE A C 1
ATOM 1468 O O . ILE A 1 198 ? 0.325 -28.438 -7.469 1 98.62 198 ILE A O 1
ATOM 1472 N N . GLU A 1 199 ? -0.245 -29.828 -5.867 1 97.88 199 GLU A N 1
ATOM 1473 C CA . GLU A 1 199 ? -1.669 -29.531 -6.004 1 97.88 199 GLU A CA 1
ATOM 1474 C C . GLU A 1 199 ? -1.97 -28.078 -5.664 1 97.88 199 GLU A C 1
ATOM 1476 O O . GLU A 1 199 ? -2.814 -27.438 -6.301 1 97.88 199 GLU A O 1
ATOM 1481 N N . GLN A 1 200 ? -1.353 -27.578 -4.59 1 96.5 200 GLN A N 1
ATOM 1482 C CA . GLN A 1 200 ? -1.528 -26.234 -4.031 1 96.5 200 GLN A CA 1
ATOM 1483 C C . GLN A 1 200 ? -2.855 -26.125 -3.283 1 96.5 200 GLN A C 1
ATOM 1485 O O . GLN A 1 200 ? -3.438 -25.047 -3.205 1 96.5 200 GLN A O 1
ATOM 1490 N N . GLY A 1 201 ? -3.445 -27.172 -2.869 1 95.62 201 GLY A N 1
ATOM 1491 C CA . GLY A 1 201 ? -4.703 -27.25 -2.139 1 95.62 201 GLY A CA 1
ATOM 1492 C C . GLY A 1 201 ? -4.84 -28.531 -1.326 1 95.62 201 GLY A C 1
ATOM 1493 O O . GLY A 1 201 ? -3.91 -29.328 -1.258 1 95.62 201 GLY A O 1
ATOM 1494 N N . PRO A 1 202 ? -5.984 -28.688 -0.745 1 95.94 202 PRO A N 1
ATOM 1495 C CA . PRO A 1 202 ? -6.113 -29.734 0.273 1 95.94 202 PRO A CA 1
ATOM 1496 C C . PRO A 1 202 ? -6.809 -30.984 -0.254 1 95.94 202 PRO A C 1
ATOM 1498 O O . PRO A 1 202 ? -6.984 -31.953 0.487 1 95.94 202 PRO A O 1
ATOM 1501 N N . VAL A 1 203 ? -7.172 -31.016 -1.484 1 95.75 203 VAL A N 1
ATOM 1502 C CA . VAL A 1 203 ? -8.109 -32.031 -1.962 1 95.75 203 VAL A CA 1
ATOM 1503 C C . VAL A 1 203 ? -7.473 -33.406 -1.878 1 95.75 203 VAL A C 1
ATOM 1505 O O . VAL A 1 203 ? -8.062 -34.344 -1.322 1 95.75 203 VAL A O 1
ATOM 1508 N N . LEU A 1 204 ? -6.27 -33.562 -2.43 1 98.12 204 LEU A N 1
ATOM 1509 C CA . LEU A 1 204 ? -5.617 -34.875 -2.471 1 98.12 204 LEU A CA 1
ATOM 1510 C C . LEU A 1 204 ? -5.336 -35.406 -1.063 1 98.12 204 LEU A C 1
ATOM 1512 O O . LEU A 1 204 ? -5.605 -36.562 -0.756 1 98.12 204 LEU A O 1
ATOM 1516 N N . GLU A 1 205 ? -4.773 -34.469 -0.26 1 97.5 205 GLU A N 1
ATOM 1517 C CA . GLU A 1 205 ? -4.496 -34.844 1.121 1 97.5 205 GLU A CA 1
ATOM 1518 C C . GLU A 1 205 ? -5.773 -35.25 1.854 1 97.5 205 GLU A C 1
ATOM 1520 O O . GLU A 1 205 ? -5.805 -36.25 2.559 1 97.5 205 GLU A O 1
ATOM 1525 N N . ALA A 1 206 ? -6.805 -34.531 1.691 1 96.56 206 ALA A N 1
ATOM 1526 C CA . ALA A 1 206 ? -8.078 -34.781 2.359 1 96.56 206 ALA A CA 1
ATOM 1527 C C . ALA A 1 206 ? -8.656 -36.125 1.93 1 96.56 206 ALA A C 1
ATOM 1529 O O . ALA A 1 206 ? -9.297 -36.812 2.727 1 96.56 206 ALA A O 1
ATOM 1530 N N . ASN A 1 207 ? -8.422 -36.469 0.696 1 97.62 207 ASN A N 1
ATOM 1531 C CA . ASN A 1 207 ? -8.984 -37.688 0.15 1 97.62 207 ASN A CA 1
ATOM 1532 C C . ASN A 1 207 ? -8.023 -38.875 0.317 1 97.62 207 ASN A C 1
ATOM 1534 O O . ASN A 1 207 ? -8.359 -40 -0.04 1 97.62 207 ASN A O 1
ATOM 1538 N N . GLY A 1 208 ? -6.848 -38.594 0.821 1 97.44 208 GLY A N 1
ATOM 1539 C CA . GLY A 1 208 ? -5.855 -39.656 0.983 1 97.44 208 GLY A CA 1
ATOM 1540 C C . GLY A 1 208 ? -5.355 -40.219 -0.336 1 97.44 208 GLY A C 1
ATOM 1541 O O . GLY A 1 208 ? -5.16 -41.406 -0.469 1 97.44 208 GLY A O 1
ATOM 1542 N N . VAL A 1 209 ? -5.289 -39.344 -1.307 1 97.94 209 VAL A N 1
ATOM 1543 C CA . VAL A 1 209 ? -4.875 -39.719 -2.65 1 97.94 209 VAL A CA 1
ATOM 1544 C C . VAL A 1 209 ? -3.451 -39.25 -2.914 1 97.94 209 VAL A C 1
ATOM 1546 O O . VAL A 1 209 ? -3.084 -38.125 -2.529 1 97.94 209 VAL A O 1
ATOM 1549 N N . GLU A 1 210 ? -2.639 -40.062 -3.584 1 98.44 210 GLU A N 1
ATOM 1550 C CA . GLU A 1 210 ? -1.212 -39.781 -3.764 1 98.44 210 GLU A CA 1
ATOM 1551 C C . GLU A 1 210 ? -0.952 -39 -5.035 1 98.44 210 GLU A C 1
ATOM 1553 O O . GLU A 1 210 ? 0.021 -38.25 -5.109 1 98.44 210 GLU A O 1
ATOM 1558 N N . ILE A 1 211 ? -1.807 -39.25 -6.062 1 98.88 211 ILE A N 1
ATOM 1559 C CA . ILE A 1 211 ? -1.574 -38.625 -7.363 1 98.88 211 ILE A CA 1
ATOM 1560 C C . ILE A 1 211 ? -2.857 -37.969 -7.855 1 98.88 211 ILE A C 1
ATOM 1562 O O . ILE A 1 211 ? -3.92 -38.594 -7.883 1 98.88 211 ILE A O 1
ATOM 1566 N N . GLY A 1 212 ? -2.766 -36.719 -8.133 1 98.88 212 GLY A N 1
ATOM 1567 C CA . GLY A 1 212 ? -3.83 -36.062 -8.875 1 98.88 212 GLY A CA 1
ATOM 1568 C C . GLY A 1 212 ? -3.635 -36.094 -10.375 1 98.88 212 GLY A C 1
ATOM 1569 O O . GLY A 1 212 ? -2.592 -35.688 -10.891 1 98.88 212 GLY A O 1
ATOM 1570 N N . VAL A 1 213 ? -4.578 -36.656 -11.109 1 98.88 213 VAL A N 1
ATOM 1571 C CA . VAL A 1 213 ? -4.605 -36.656 -12.57 1 98.88 213 VAL A CA 1
ATOM 1572 C C . VAL A 1 213 ? -5.391 -35.438 -13.07 1 98.88 213 VAL A C 1
ATOM 1574 O O . VAL A 1 213 ? -6.625 -35.469 -13.109 1 98.88 213 VAL A O 1
ATOM 1577 N N . VAL A 1 214 ? -4.691 -34.406 -13.43 1 98.75 214 VAL A N 1
ATOM 1578 C CA . VAL A 1 214 ? -5.32 -33.125 -13.703 1 98.75 214 VAL A CA 1
ATOM 1579 C C . VAL A 1 214 ? -6.02 -33.156 -15.062 1 98.75 214 VAL A C 1
ATOM 1581 O O . VAL A 1 214 ? -5.41 -33.531 -16.062 1 98.75 214 VAL A O 1
ATOM 1584 N N . THR A 1 215 ? -7.203 -32.781 -15.094 1 98 215 THR A N 1
ATOM 1585 C CA . THR A 1 215 ? -8 -32.906 -16.312 1 98 215 THR A CA 1
ATOM 1586 C C . THR A 1 215 ? -8.109 -31.562 -17.031 1 98 215 THR A C 1
ATOM 1588 O O . THR A 1 215 ? -8.57 -31.5 -18.172 1 98 215 THR A O 1
ATOM 1591 N N . GLY A 1 216 ? -7.699 -30.547 -16.422 1 97.44 216 GLY A N 1
ATOM 1592 C CA . GLY A 1 216 ? -7.762 -29.203 -16.953 1 97.44 216 GLY A CA 1
ATOM 1593 C C . GLY A 1 216 ? -7.613 -28.125 -15.906 1 97.44 216 GLY A C 1
ATOM 1594 O O . GLY A 1 216 ? -7.172 -28.391 -14.789 1 97.44 216 GLY A O 1
ATOM 1595 N N . GLY A 1 217 ? -7.805 -26.906 -16.297 1 97 217 GLY A N 1
ATOM 1596 C CA . GLY A 1 217 ? -7.746 -25.766 -15.406 1 97 217 GLY A CA 1
ATOM 1597 C C . GLY A 1 217 ? -9.031 -24.953 -15.383 1 97 217 GLY A C 1
ATOM 1598 O O . GLY A 1 217 ? -9.719 -24.844 -16.391 1 97 217 GLY A O 1
ATOM 1599 N N . GLN A 1 218 ? -9.352 -24.359 -14.234 1 97.19 218 GLN A N 1
ATOM 1600 C CA . GLN A 1 218 ? -10.562 -23.547 -14.117 1 97.19 218 GLN A CA 1
ATOM 1601 C C . GLN A 1 218 ? -10.367 -22.172 -14.727 1 97.19 218 GLN A C 1
ATOM 1603 O O . GLN A 1 218 ? -9.25 -21.797 -15.078 1 97.19 218 GLN A O 1
ATOM 1608 N N . ALA A 1 219 ? -11.508 -21.453 -14.852 1 97.94 219 ALA A N 1
ATOM 1609 C CA . ALA A 1 219 ? -11.484 -20.094 -15.398 1 97.94 219 ALA A CA 1
ATOM 1610 C C . ALA A 1 219 ? -11 -19.094 -14.359 1 97.94 219 ALA A C 1
ATOM 1612 O O . ALA A 1 219 ? -11.289 -19.234 -13.172 1 97.94 219 ALA A O 1
ATOM 1613 N N . ILE A 1 220 ? -10.266 -18.109 -14.781 1 98.31 220 ILE A N 1
ATOM 1614 C CA . ILE A 1 220 ? -9.719 -17.062 -13.938 1 98.31 220 ILE A CA 1
ATOM 1615 C C . ILE A 1 220 ? -10 -15.695 -14.562 1 98.31 220 ILE A C 1
ATOM 1617 O O . ILE A 1 220 ? -9.883 -15.531 -15.781 1 98.31 220 ILE A O 1
ATOM 1621 N N . ARG A 1 221 ? -10.383 -14.75 -13.781 1 98.5 221 ARG A N 1
ATOM 1622 C CA . ARG A 1 221 ? -10.523 -13.359 -14.195 1 98.5 221 ARG A CA 1
ATOM 1623 C C . ARG A 1 221 ? -9.828 -12.422 -13.203 1 98.5 221 ARG A C 1
ATOM 1625 O O . ARG A 1 221 ? -10.141 -12.438 -12.008 1 98.5 221 ARG A O 1
ATOM 1632 N N . TRP A 1 222 ? -8.836 -11.68 -13.711 1 98.56 222 TRP A N 1
ATOM 1633 C CA . TRP A 1 222 ? -8.219 -10.625 -12.922 1 98.56 222 TRP A CA 1
ATOM 1634 C C . TRP A 1 222 ? -8.797 -9.258 -13.281 1 98.56 222 TRP A C 1
ATOM 1636 O O . TRP A 1 222 ? -8.766 -8.852 -14.445 1 98.56 222 TRP A O 1
ATOM 1646 N N . LEU A 1 223 ? -9.32 -8.586 -12.281 1 98.81 223 LEU A N 1
ATOM 1647 C CA . LEU A 1 223 ? -9.844 -7.234 -12.461 1 98.81 223 LEU A CA 1
ATOM 1648 C C . LEU A 1 223 ? -8.969 -6.215 -11.734 1 98.81 223 LEU A C 1
ATOM 1650 O O . LEU A 1 223 ? -8.383 -6.523 -10.703 1 98.81 223 LEU A O 1
ATOM 1654 N N . ASP A 1 224 ? -8.82 -5.062 -12.328 1 98.62 224 ASP A N 1
ATOM 1655 C CA . ASP A 1 224 ? -8.297 -3.865 -11.68 1 98.62 224 ASP A CA 1
ATOM 1656 C C . ASP A 1 224 ? -9.422 -2.898 -11.32 1 98.62 224 ASP A C 1
ATOM 1658 O O . ASP A 1 224 ? -10.297 -2.617 -12.148 1 98.62 224 ASP A O 1
ATOM 1662 N N . VAL A 1 225 ? -9.445 -2.455 -10.086 1 98.88 225 VAL A N 1
ATOM 1663 C CA . VAL A 1 225 ? -10.5 -1.546 -9.648 1 98.88 225 VAL A CA 1
ATOM 1664 C C . VAL A 1 225 ? -9.883 -0.294 -9.031 1 98.88 225 VAL A C 1
ATOM 1666 O O . VAL A 1 225 ? -8.93 -0.384 -8.25 1 98.88 225 VAL A O 1
ATOM 1669 N N . THR A 1 226 ? -10.32 0.813 -9.422 1 98.75 226 THR A N 1
ATOM 1670 C CA . THR A 1 226 ? -9.961 2.08 -8.789 1 98.75 226 THR A CA 1
ATOM 1671 C C . THR A 1 226 ? -11.195 2.795 -8.258 1 98.75 226 THR A C 1
ATOM 1673 O O . THR A 1 226 ? -12.219 2.861 -8.945 1 98.75 226 THR A O 1
ATOM 1676 N N . ILE A 1 227 ? -11.148 3.23 -7.078 1 98.81 227 ILE A N 1
ATOM 1677 C CA . ILE A 1 227 ? -12.18 4.047 -6.449 1 98.81 227 ILE A CA 1
ATOM 1678 C C . ILE A 1 227 ? -11.672 5.473 -6.262 1 98.81 227 ILE A C 1
ATOM 1680 O O . ILE A 1 227 ? -10.586 5.684 -5.707 1 98.81 227 ILE A O 1
ATOM 1684 N N . ALA A 1 228 ? -12.344 6.398 -6.727 1 98.5 228 ALA A N 1
ATOM 1685 C CA . ALA A 1 228 ? -11.961 7.801 -6.598 1 98.5 228 ALA A CA 1
ATOM 1686 C C . ALA A 1 228 ? -12.906 8.539 -5.656 1 98.5 228 ALA A C 1
ATOM 1688 O O . ALA A 1 228 ? -14.133 8.461 -5.801 1 98.5 228 ALA A O 1
ATOM 1689 N N . GLY A 1 229 ? -12.406 9.156 -4.699 1 98.06 229 GLY A N 1
ATOM 1690 C CA . GLY A 1 229 ? -13.094 10.07 -3.793 1 98.06 229 GLY A CA 1
ATOM 1691 C C . GLY A 1 229 ? -12.484 11.461 -3.77 1 98.06 229 GLY A C 1
ATOM 1692 O O . GLY A 1 229 ? -12.227 12.047 -4.82 1 98.06 229 GLY A O 1
ATOM 1693 N N . GLN A 1 230 ? -12.328 11.992 -2.539 1 96.44 230 GLN A N 1
ATOM 1694 C CA . GLN A 1 230 ? -11.75 13.32 -2.371 1 96.44 230 GLN A CA 1
ATOM 1695 C C . GLN A 1 230 ? -10.883 13.391 -1.118 1 96.44 230 GLN A C 1
ATOM 1697 O O . GLN A 1 230 ? -11.391 13.273 0.001 1 96.44 230 GLN A O 1
ATOM 1702 N N . PRO A 1 231 ? -9.578 13.555 -1.385 1 96.56 231 PRO A N 1
ATOM 1703 C CA . PRO A 1 231 ? -8.727 13.719 -0.202 1 96.56 231 PRO A CA 1
ATOM 1704 C C . PRO A 1 231 ? -9.031 15.008 0.563 1 96.56 231 PRO A C 1
ATOM 1706 O O . PRO A 1 231 ? -9.367 16.016 -0.044 1 96.56 231 PRO A O 1
ATOM 1709 N N . ALA A 1 232 ? -8.961 14.992 1.86 1 96.88 232 ALA A N 1
ATOM 1710 C CA . ALA A 1 232 ? -9.195 16.125 2.758 1 96.88 232 ALA A CA 1
ATOM 1711 C C . ALA A 1 232 ? -8.586 15.867 4.129 1 96.88 232 ALA A C 1
ATOM 1713 O O . ALA A 1 232 ? -8.109 14.766 4.41 1 96.88 232 ALA A O 1
ATOM 1714 N N . HIS A 1 233 ? -8.523 16.859 4.859 1 97.62 233 HIS A N 1
ATOM 1715 C CA . HIS A 1 233 ? -7.914 16.766 6.18 1 97.62 233 HIS A CA 1
ATOM 1716 C C . HIS A 1 233 ? -8.734 15.859 7.098 1 97.62 233 HIS A C 1
ATOM 1718 O O . HIS A 1 233 ? -9.945 16.031 7.219 1 97.62 233 HIS A O 1
ATOM 1724 N N . ALA A 1 234 ? -8.117 15 7.812 1 97.31 234 ALA A N 1
ATOM 1725 C CA . ALA A 1 234 ? -8.742 13.977 8.641 1 97.31 234 ALA A CA 1
ATOM 1726 C C . ALA A 1 234 ? -9.461 14.602 9.836 1 97.31 234 ALA A C 1
ATOM 1728 O O . ALA A 1 234 ? -10.445 14.047 10.328 1 97.31 234 ALA A O 1
ATOM 1729 N N . GLY A 1 235 ? -9.016 15.727 10.297 1 97.19 235 GLY A N 1
ATOM 1730 C CA . GLY A 1 235 ? -9.508 16.234 11.562 1 97.19 235 GLY A CA 1
ATOM 1731 C C . GLY A 1 235 ? -10.453 17.406 11.398 1 97.19 235 GLY A C 1
ATOM 1732 O O . GLY A 1 235 ? -11.109 17.828 12.359 1 97.19 235 GLY A O 1
ATOM 1733 N N . THR A 1 236 ? -10.586 17.953 10.164 1 96.31 236 THR A N 1
ATOM 1734 C CA . THR A 1 236 ? -11.352 19.188 10.031 1 96.31 236 THR A CA 1
ATOM 1735 C C . THR A 1 236 ? -12.516 19 9.062 1 96.31 236 THR A C 1
ATOM 1737 O O . THR A 1 236 ? -13.359 19.875 8.922 1 96.31 236 THR A O 1
ATOM 1740 N N . THR A 1 237 ? -12.578 17.859 8.414 1 95.19 237 THR A N 1
ATOM 1741 C CA . THR A 1 237 ? -13.656 17.594 7.48 1 95.19 237 THR A CA 1
ATOM 1742 C C . THR A 1 237 ? -14.773 16.812 8.164 1 95.19 237 THR A C 1
ATOM 1744 O O . THR A 1 237 ? -14.594 15.648 8.531 1 95.19 237 THR A O 1
ATOM 1747 N N . PRO A 1 238 ? -15.875 17.391 8.281 1 94.12 238 PRO A N 1
ATOM 1748 C CA . PRO A 1 238 ? -16.984 16.656 8.898 1 94.12 238 PRO A CA 1
ATOM 1749 C C . PRO A 1 238 ? -17.375 15.406 8.117 1 94.12 238 PRO A C 1
ATOM 1751 O O . PRO A 1 238 ? -17.234 15.359 6.895 1 94.12 238 PRO A O 1
ATOM 1754 N N . VAL A 1 239 ? -17.953 14.453 8.844 1 94.75 239 VAL A N 1
ATOM 1755 C CA . VAL A 1 239 ? -18.281 13.148 8.281 1 94.75 239 VAL A CA 1
ATOM 1756 C C . VAL A 1 239 ? -19.172 13.328 7.066 1 94.75 239 VAL A C 1
ATOM 1758 O O . VAL A 1 239 ? -18.953 12.703 6.023 1 94.75 239 VAL A O 1
ATOM 1761 N N . ALA A 1 240 ? -20.109 14.281 7.156 1 92.31 240 ALA A N 1
ATOM 1762 C CA . ALA A 1 240 ? -21.141 14.461 6.121 1 92.31 240 ALA A CA 1
ATOM 1763 C C . ALA A 1 240 ? -20.516 15.008 4.836 1 92.31 240 ALA A C 1
ATOM 1765 O O . ALA A 1 240 ? -21.125 14.906 3.764 1 92.31 240 ALA A O 1
ATOM 1766 N N . HIS A 1 241 ? -19.297 15.547 4.895 1 93.19 241 HIS A N 1
ATOM 1767 C CA . HIS A 1 241 ? -18.672 16.188 3.738 1 93.19 241 HIS A CA 1
ATOM 1768 C C . HIS A 1 241 ? -17.594 15.289 3.135 1 93.19 241 HIS A C 1
ATOM 1770 O O . HIS A 1 241 ? -16.969 15.656 2.131 1 93.19 241 HIS A O 1
ATOM 1776 N N . ARG A 1 242 ? -17.453 14.086 3.73 1 96.5 242 ARG A N 1
ATOM 1777 C CA . ARG A 1 242 ? -16.359 13.219 3.303 1 96.5 242 ARG A CA 1
ATOM 1778 C C . ARG A 1 242 ? -16.781 12.367 2.111 1 96.5 242 ARG A C 1
ATOM 1780 O O . ARG A 1 242 ? -17.906 11.883 2.051 1 96.5 242 ARG A O 1
ATOM 1787 N N . ARG A 1 243 ? -15.977 12.305 1.17 1 97.56 243 ARG A N 1
ATOM 1788 C CA . ARG A 1 243 ? -15.992 11.289 0.117 1 97.56 243 ARG A CA 1
ATOM 1789 C C . ARG A 1 243 ? -14.789 10.367 0.236 1 97.56 243 ARG A C 1
ATOM 1791 O O . ARG A 1 243 ? -13.867 10.43 -0.582 1 97.56 243 ARG A O 1
ATOM 1798 N N . ASP A 1 244 ? -14.828 9.477 1.163 1 98.38 244 ASP A N 1
ATOM 1799 C CA . ASP A 1 244 ? -13.719 8.648 1.623 1 98.38 244 ASP A CA 1
ATOM 1800 C C . ASP A 1 244 ? -13.617 7.363 0.802 1 98.38 244 ASP A C 1
ATOM 1802 O O . ASP A 1 244 ? -14.438 6.457 0.95 1 98.38 244 ASP A O 1
ATOM 1806 N N . ALA A 1 245 ? -12.609 7.266 0.005 1 98.75 245 ALA A N 1
ATOM 1807 C CA . ALA A 1 245 ? -12.445 6.137 -0.906 1 98.75 245 ALA A CA 1
ATOM 1808 C C . ALA A 1 245 ? -12.18 4.844 -0.136 1 98.75 245 ALA A C 1
ATOM 1810 O O . ALA A 1 245 ? -12.586 3.764 -0.568 1 98.75 245 ALA A O 1
ATOM 1811 N N . LEU A 1 246 ? -11.484 4.938 1.039 1 98.88 246 LEU A N 1
ATOM 1812 C CA . LEU A 1 246 ? -11.109 3.73 1.764 1 98.88 246 LEU A CA 1
ATOM 1813 C C . LEU A 1 246 ? -12.328 3.074 2.404 1 98.88 246 LEU A C 1
ATOM 1815 O O . LEU A 1 246 ? -12.477 1.853 2.35 1 98.88 246 LEU A O 1
ATOM 1819 N N . PHE A 1 247 ? -13.242 3.844 3.045 1 98.75 247 PHE A N 1
ATOM 1820 C CA . PHE A 1 247 ? -14.453 3.254 3.598 1 98.75 247 PHE A CA 1
ATOM 1821 C C . PHE A 1 247 ? -15.344 2.715 2.488 1 98.75 247 PHE A C 1
ATOM 1823 O O . PHE A 1 247 ? -16.031 1.708 2.672 1 98.75 247 PHE A O 1
ATOM 1830 N N . GLY A 1 248 ? -15.312 3.416 1.277 1 98.75 248 GLY A N 1
ATOM 1831 C CA . GLY A 1 248 ? -15.977 2.854 0.112 1 98.75 248 GLY A CA 1
ATOM 1832 C C . GLY A 1 248 ? -15.43 1.498 -0.291 1 98.75 248 GLY A C 1
ATOM 1833 O O . GLY A 1 248 ? -16.188 0.557 -0.523 1 98.75 248 GLY A O 1
ATOM 1834 N N . PHE A 1 249 ? -14.109 1.425 -0.327 1 98.88 249 PHE A N 1
ATOM 1835 C CA . PHE A 1 249 ? -13.438 0.163 -0.615 1 98.88 249 PHE A CA 1
ATOM 1836 C C . PHE A 1 249 ? -13.867 -0.916 0.374 1 98.88 249 PHE A C 1
ATOM 1838 O O . PHE A 1 249 ? -14.141 -2.051 -0.019 1 98.88 249 PHE A O 1
ATOM 1845 N N . ALA A 1 250 ? -13.859 -0.613 1.666 1 98.81 250 ALA A N 1
ATOM 1846 C CA . ALA A 1 250 ? -14.211 -1.584 2.697 1 98.81 250 ALA A CA 1
ATOM 1847 C C . ALA A 1 250 ? -15.602 -2.164 2.451 1 98.81 250 ALA A C 1
ATOM 1849 O O . ALA A 1 250 ? -15.805 -3.375 2.557 1 98.81 250 ALA A O 1
ATOM 1850 N N . GLN A 1 251 ? -16.562 -1.316 2.105 1 98.69 251 GLN A N 1
ATOM 1851 C CA . GLN A 1 251 ? -17.922 -1.771 1.833 1 98.69 251 GLN A CA 1
ATOM 1852 C C . GLN A 1 251 ? -17.969 -2.633 0.575 1 98.69 251 GLN A C 1
ATOM 1854 O O . GLN A 1 251 ? -18.688 -3.629 0.527 1 98.69 251 GLN A O 1
ATOM 1859 N N . ILE A 1 252 ? -17.203 -2.24 -0.418 1 98.81 252 ILE A N 1
ATOM 1860 C CA . ILE A 1 252 ? -17.141 -3.004 -1.661 1 98.81 252 ILE A CA 1
ATOM 1861 C C . ILE A 1 252 ? -16.562 -4.387 -1.389 1 98.81 252 ILE A C 1
ATOM 1863 O O . ILE A 1 252 ? -17.109 -5.398 -1.826 1 98.81 252 ILE A O 1
ATOM 1867 N N . ALA A 1 253 ? -15.438 -4.422 -0.643 1 98.81 253 ALA A N 1
ATOM 1868 C CA . ALA A 1 253 ? -14.789 -5.688 -0.31 1 98.81 253 ALA A CA 1
ATOM 1869 C C . ALA A 1 253 ? -15.75 -6.602 0.455 1 98.81 253 ALA A C 1
ATOM 1871 O O . ALA A 1 253 ? -15.828 -7.801 0.175 1 98.81 253 ALA A O 1
ATOM 1872 N N . ASP A 1 254 ? -16.453 -6.02 1.413 1 98.06 254 ASP A N 1
ATOM 1873 C CA . ASP A 1 254 ? -17.438 -6.789 2.17 1 98.06 254 ASP A CA 1
ATOM 1874 C C . ASP A 1 254 ? -18.531 -7.34 1.254 1 98.06 254 ASP A C 1
ATOM 1876 O O . ASP A 1 254 ? -18.953 -8.492 1.4 1 98.06 254 ASP A O 1
ATOM 1880 N N . ALA A 1 255 ? -19.016 -6.523 0.317 1 98.38 255 ALA A N 1
ATOM 1881 C CA . ALA A 1 255 ? -20.047 -6.941 -0.626 1 98.38 255 ALA A CA 1
ATOM 1882 C C . ALA A 1 255 ? -19.531 -8.062 -1.526 1 98.38 255 ALA A C 1
ATOM 1884 O O . ALA A 1 255 ? -20.281 -9.008 -1.831 1 98.38 255 ALA A O 1
ATOM 1885 N N . ILE A 1 256 ? -18.297 -7.969 -1.943 1 98.5 256 ILE A N 1
ATOM 1886 C CA . ILE A 1 256 ? -17.688 -8.984 -2.803 1 98.5 256 ILE A CA 1
ATOM 1887 C C . ILE A 1 256 ? -17.609 -10.312 -2.055 1 98.5 256 ILE A C 1
ATOM 1889 O O . ILE A 1 256 ? -17.938 -11.367 -2.605 1 98.5 256 ILE A O 1
ATOM 1893 N N . GLU A 1 257 ? -17.156 -10.258 -0.798 1 97.62 257 GLU A N 1
ATOM 1894 C CA . GLU A 1 257 ? -17.094 -11.492 -0.028 1 97.62 257 GLU A CA 1
ATOM 1895 C C . GLU A 1 257 ? -18.484 -12.109 0.147 1 97.62 257 GLU A C 1
ATOM 1897 O O . GLU A 1 257 ? -18.656 -13.32 -0.007 1 97.62 257 GLU A O 1
ATOM 1902 N N . ARG A 1 258 ? -19.5 -11.289 0.372 1 96.44 258 ARG A N 1
ATOM 1903 C CA . ARG A 1 258 ? -20.859 -11.773 0.597 1 96.44 258 ARG A CA 1
ATOM 1904 C C . ARG A 1 258 ? -21.438 -12.391 -0.67 1 96.44 258 ARG A C 1
ATOM 1906 O O . ARG A 1 258 ? -22.188 -13.367 -0.604 1 96.44 258 ARG A O 1
ATOM 1913 N N . MET A 1 259 ? -21.094 -11.836 -1.752 1 96 259 MET A N 1
ATOM 1914 C CA . MET A 1 259 ? -21.672 -12.312 -3.01 1 96 259 MET A CA 1
ATOM 1915 C C . MET A 1 259 ? -21.219 -13.742 -3.301 1 96 259 MET A C 1
ATOM 1917 O O . MET A 1 259 ? -21.875 -14.445 -4.078 1 96 259 MET A O 1
ATOM 1921 N N . LEU A 1 260 ? -20.094 -14.188 -2.689 1 95.94 260 LEU A N 1
ATOM 1922 C CA . LEU A 1 260 ? -19.547 -15.508 -2.957 1 95.94 260 LEU A CA 1
ATOM 1923 C C . LEU A 1 260 ? -20.547 -16.594 -2.576 1 95.94 260 LEU A C 1
ATOM 1925 O O . LEU A 1 260 ? -20.516 -17.688 -3.146 1 95.94 260 LEU A O 1
ATOM 1929 N N . ALA A 1 261 ? -21.438 -16.297 -1.578 1 94.88 261 ALA A N 1
ATOM 1930 C CA . ALA A 1 261 ? -22.438 -17.266 -1.15 1 94.88 261 ALA A CA 1
ATOM 1931 C C . ALA A 1 261 ? -23.328 -17.672 -2.318 1 94.88 261 ALA A C 1
ATOM 1933 O O . ALA A 1 261 ? -23.781 -18.828 -2.389 1 94.88 261 ALA A O 1
ATOM 1934 N N . GLU A 1 262 ? -23.516 -16.797 -3.229 1 96.31 262 GLU A N 1
ATOM 1935 C CA . GLU A 1 262 ? -24.359 -17.062 -4.387 1 96.31 262 GLU A CA 1
ATOM 1936 C C . GLU A 1 262 ? -23.656 -17.969 -5.391 1 96.31 262 GLU A C 1
ATOM 1938 O O . GLU A 1 262 ? -24.312 -18.547 -6.27 1 96.31 262 GLU A O 1
ATOM 1943 N N . PHE A 1 263 ? -22.375 -18.141 -5.25 1 97.19 263 PHE A N 1
ATOM 1944 C CA . PHE A 1 263 ? -21.609 -18.906 -6.219 1 97.19 263 PHE A CA 1
ATOM 1945 C C . PHE A 1 263 ? -20.875 -20.062 -5.535 1 97.19 263 PHE A C 1
ATOM 1947 O O . PHE A 1 263 ? -19.906 -20.594 -6.074 1 97.19 263 PHE A O 1
ATOM 1954 N N . ALA A 1 264 ? -21.297 -20.328 -4.281 1 93.38 264 ALA A N 1
ATOM 1955 C CA . ALA A 1 264 ? -20.734 -21.469 -3.537 1 93.38 264 ALA A CA 1
ATOM 1956 C C . ALA A 1 264 ? -21.078 -22.781 -4.219 1 93.38 264 ALA A C 1
ATOM 1958 O O . ALA A 1 264 ? -22.109 -22.906 -4.879 1 93.38 264 ALA A O 1
ATOM 1959 N N . PRO A 1 265 ? -20.234 -23.75 -4.105 1 93.44 265 PRO A N 1
ATOM 1960 C CA . PRO A 1 265 ? -19.031 -23.781 -3.283 1 93.44 265 PRO A CA 1
ATOM 1961 C C . PRO A 1 265 ? -17.766 -23.484 -4.09 1 93.44 265 PRO A C 1
ATOM 1963 O O . PRO A 1 265 ? -16.656 -23.484 -3.535 1 93.44 265 PRO A O 1
ATOM 1966 N N . HIS A 1 266 ? -17.922 -23.203 -5.395 1 94.88 266 HIS A N 1
ATOM 1967 C CA . HIS A 1 266 ? -16.719 -23.234 -6.238 1 94.88 266 HIS A CA 1
ATOM 1968 C C . HIS A 1 266 ? -16.203 -21.828 -6.512 1 94.88 266 HIS A C 1
ATOM 1970 O O . HIS A 1 266 ? -15.055 -21.672 -6.93 1 94.88 266 HIS A O 1
ATOM 1976 N N . GLY A 1 267 ? -17.078 -20.812 -6.359 1 97.5 267 GLY A N 1
ATOM 1977 C CA . GLY A 1 267 ? -16.672 -19.438 -6.633 1 97.5 267 GLY A CA 1
ATOM 1978 C C . GLY A 1 267 ? -15.664 -18.906 -5.629 1 97.5 267 GLY A C 1
ATOM 1979 O O . GLY A 1 267 ? -15.844 -19.078 -4.418 1 97.5 267 GLY A O 1
ATOM 1980 N N . LEU A 1 268 ? -14.609 -18.375 -6.098 1 98.38 268 LEU A N 1
ATOM 1981 C CA . LEU A 1 268 ? -13.578 -17.797 -5.238 1 98.38 268 LEU A CA 1
ATOM 1982 C C . LEU A 1 268 ? -13.281 -16.359 -5.637 1 98.38 268 LEU A C 1
ATOM 1984 O O . LEU A 1 268 ? -13.352 -16 -6.816 1 98.38 268 LEU A O 1
ATOM 1988 N N . ALA A 1 269 ? -13.031 -15.508 -4.699 1 98.69 269 ALA A N 1
ATOM 1989 C CA . ALA A 1 269 ? -12.609 -14.117 -4.895 1 98.69 269 ALA A CA 1
ATOM 1990 C C . ALA A 1 269 ? -11.492 -13.75 -3.928 1 98.69 269 ALA A C 1
ATOM 1992 O O . ALA A 1 269 ? -11.531 -14.102 -2.748 1 98.69 269 ALA A O 1
ATOM 1993 N N . THR A 1 270 ? -10.453 -13.156 -4.418 1 98.69 270 THR A N 1
ATOM 1994 C CA . THR A 1 270 ? -9.328 -12.711 -3.605 1 98.69 270 THR A CA 1
ATOM 1995 C C . THR A 1 270 ? -8.922 -11.289 -3.973 1 98.69 270 THR A C 1
ATOM 1997 O O . THR A 1 270 ? -8.812 -10.953 -5.156 1 98.69 270 THR A O 1
ATOM 2000 N N . ILE A 1 271 ? -8.859 -10.461 -3.004 1 98.81 271 ILE A N 1
ATOM 2001 C CA . ILE A 1 271 ? -8.203 -9.164 -3.166 1 98.81 271 ILE A CA 1
ATOM 2002 C C . ILE A 1 271 ? -6.754 -9.258 -2.691 1 98.81 271 ILE A C 1
ATOM 2004 O O . ILE A 1 271 ? -6.488 -9.273 -1.488 1 98.81 271 ILE A O 1
ATOM 2008 N N . GLY A 1 272 ? -5.855 -9.25 -3.643 1 98.38 272 GLY A N 1
ATOM 2009 C CA . GLY A 1 272 ? -4.473 -9.539 -3.312 1 98.38 272 GLY A CA 1
ATOM 2010 C C . GLY A 1 272 ? -3.619 -8.289 -3.166 1 98.38 272 GLY A C 1
ATOM 2011 O O . GLY A 1 272 ? -2.537 -8.336 -2.58 1 98.38 272 GLY A O 1
ATOM 2012 N N . CYS A 1 273 ? -4.031 -7.234 -3.736 1 98.31 273 CYS A N 1
ATOM 2013 C CA . CYS A 1 273 ? -3.322 -5.961 -3.664 1 98.31 273 CYS A CA 1
ATOM 2014 C C . CYS A 1 273 ? -4.281 -4.82 -3.35 1 98.31 273 CYS A C 1
ATOM 2016 O O . CYS A 1 273 ? -5.418 -4.809 -3.824 1 98.31 273 CYS A O 1
ATOM 2018 N N . VAL A 1 274 ? -3.893 -3.898 -2.564 1 98.62 274 VAL A N 1
ATOM 2019 C CA . VAL A 1 274 ? -4.609 -2.662 -2.27 1 98.62 274 VAL A CA 1
ATOM 2020 C C . VAL A 1 274 ? -3.615 -1.53 -2.025 1 98.62 274 VAL A C 1
ATOM 2022 O O . VAL A 1 274 ? -2.541 -1.751 -1.463 1 98.62 274 VAL A O 1
ATOM 2025 N N . GLU A 1 275 ? -3.975 -0.371 -2.527 1 97.25 275 GLU A N 1
ATOM 2026 C CA . GLU A 1 275 ? -3.068 0.762 -2.371 1 97.25 275 GLU A CA 1
ATOM 2027 C C . GLU A 1 275 ? -3.836 2.078 -2.287 1 97.25 275 GLU A C 1
ATOM 2029 O O . GLU A 1 275 ? -4.824 2.271 -2.998 1 97.25 275 GLU A O 1
ATOM 2034 N N . ILE A 1 276 ? -3.48 2.883 -1.403 1 98 276 ILE A N 1
ATOM 2035 C CA . ILE A 1 276 ? -3.834 4.297 -1.436 1 98 276 ILE A CA 1
ATOM 2036 C C . ILE A 1 276 ? -2.686 5.102 -2.037 1 98 276 ILE A C 1
ATOM 2038 O O . ILE A 1 276 ? -1.63 5.25 -1.417 1 98 276 ILE A O 1
ATOM 2042 N N . PRO A 1 277 ? -2.881 5.645 -3.211 1 95.56 277 PRO A N 1
ATOM 2043 C CA . PRO A 1 277 ? -1.8 6.457 -3.771 1 95.56 277 PRO A CA 1
ATOM 2044 C C . PRO A 1 277 ? -1.471 7.676 -2.91 1 95.56 277 PRO A C 1
ATOM 2046 O O . PRO A 1 277 ? -2.379 8.359 -2.432 1 95.56 277 PRO A O 1
ATOM 2049 N N . ASN A 1 278 ? -0.177 7.871 -2.645 1 94.12 278 ASN A N 1
ATOM 2050 C CA . ASN A 1 278 ? 0.285 9.016 -1.873 1 94.12 278 ASN A CA 1
ATOM 2051 C C . ASN A 1 278 ? -0.394 9.086 -0.508 1 94.12 278 ASN A C 1
ATOM 2053 O O . ASN A 1 278 ? -0.908 10.141 -0.119 1 94.12 278 ASN A O 1
ATOM 2057 N N . ALA A 1 279 ? -0.427 7.953 0.194 1 96.81 279 ALA A N 1
ATOM 2058 C CA . ALA A 1 279 ? -1.139 7.797 1.46 1 96.81 279 ALA A CA 1
ATOM 2059 C C . ALA A 1 279 ? -0.514 8.664 2.551 1 96.81 279 ALA A C 1
ATOM 2061 O O . ALA A 1 279 ? 0.687 8.945 2.518 1 96.81 279 ALA A O 1
ATOM 2062 N N . SER A 1 280 ? -1.27 9.109 3.404 1 97.19 280 SER A N 1
ATOM 2063 C CA . SER A 1 280 ? -0.863 9.836 4.602 1 97.19 280 SER A CA 1
ATOM 2064 C C . SER A 1 280 ? -1.796 9.547 5.773 1 97.19 280 SER A C 1
ATOM 2066 O O . SER A 1 280 ? -3.01 9.43 5.594 1 97.19 280 SER A O 1
ATOM 2068 N N . ARG A 1 281 ? -1.247 9.422 6.984 1 96.75 281 ARG A N 1
ATOM 2069 C CA . ARG A 1 281 ? -1.998 9.008 8.172 1 96.75 281 ARG A CA 1
ATOM 2070 C C . ARG A 1 281 ? -3.193 9.93 8.398 1 96.75 281 ARG A C 1
ATOM 2072 O O . ARG A 1 281 ? -4.238 9.484 8.883 1 96.75 281 ARG A O 1
ATOM 2079 N N . ASN A 1 282 ? -3.053 11.211 8.078 1 97.31 282 ASN A N 1
ATOM 2080 C CA . ASN A 1 282 ? -4.07 12.164 8.5 1 97.31 282 ASN A CA 1
ATOM 2081 C C . ASN A 1 282 ? -4.754 12.82 7.297 1 97.31 282 ASN A C 1
ATOM 2083 O O . ASN A 1 282 ? -5.176 13.969 7.371 1 97.31 282 ASN A O 1
ATOM 2087 N N . THR A 1 283 ? -4.805 12.156 6.238 1 98.06 283 THR A N 1
ATOM 2088 C CA . THR A 1 283 ? -5.543 12.547 5.043 1 98.06 283 THR A CA 1
ATOM 2089 C C . THR A 1 283 ? -6.598 11.508 4.684 1 98.06 283 THR A C 1
ATOM 2091 O O . THR A 1 283 ? -6.309 10.305 4.68 1 98.06 283 THR A O 1
ATOM 2094 N N . ILE A 1 284 ? -7.809 11.961 4.461 1 98.38 284 ILE A N 1
ATOM 2095 C CA . ILE A 1 284 ? -8.859 11.094 3.951 1 98.38 284 ILE A CA 1
ATOM 2096 C C . ILE A 1 284 ? -8.438 10.516 2.6 1 98.38 284 ILE A C 1
ATOM 2098 O O . ILE A 1 284 ? -7.957 11.242 1.73 1 98.38 284 ILE A O 1
ATOM 2102 N N . ALA A 1 285 ? -8.586 9.242 2.422 1 98.38 285 ALA A N 1
ATOM 2103 C CA . ALA A 1 285 ? -8.148 8.594 1.187 1 98.38 285 ALA A CA 1
ATOM 2104 C C . ALA A 1 285 ? -8.914 9.141 -0.015 1 98.38 285 ALA A C 1
ATOM 2106 O O . ALA A 1 285 ? -10.133 8.992 -0.099 1 98.38 285 ALA A O 1
ATOM 2107 N N . GLY A 1 286 ? -8.203 9.734 -0.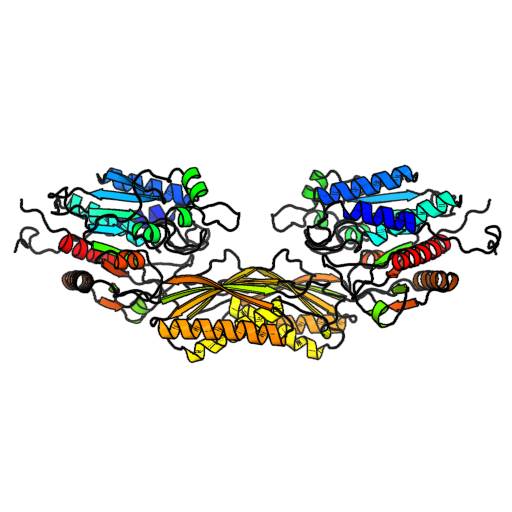952 1 97.88 286 GLY A N 1
ATOM 2108 C CA . GLY A 1 286 ? -8.82 10.289 -2.146 1 97.88 286 GLY A CA 1
ATOM 2109 C C . GLY A 1 286 ? -9.031 9.266 -3.242 1 97.88 286 GLY A C 1
ATOM 2110 O O . GLY A 1 286 ? -9.82 9.484 -4.16 1 97.88 286 GLY A O 1
ATOM 2111 N N . ALA A 1 287 ? -8.336 8.18 -3.102 1 98.31 287 ALA A N 1
ATOM 2112 C CA . ALA A 1 287 ? -8.445 7.086 -4.059 1 98.31 287 ALA A CA 1
ATOM 2113 C C . ALA A 1 287 ? -7.957 5.773 -3.451 1 98.31 287 ALA A C 1
ATOM 2115 O O . ALA A 1 287 ? -7.148 5.777 -2.521 1 98.31 287 ALA A O 1
ATOM 2116 N N . VAL A 1 288 ? -8.469 4.719 -3.928 1 98.75 288 VAL A N 1
ATOM 2117 C CA . VAL A 1 288 ? -7.996 3.377 -3.6 1 98.75 288 VAL A CA 1
ATOM 2118 C C . VAL A 1 288 ? -7.945 2.525 -4.867 1 98.75 288 VAL A C 1
ATOM 2120 O O . VAL A 1 288 ? -8.875 2.549 -5.676 1 98.75 288 VAL A O 1
ATOM 2123 N N . ALA A 1 289 ? -6.852 1.893 -5.082 1 98.69 289 ALA A N 1
ATOM 2124 C CA . ALA A 1 289 ? -6.719 0.899 -6.145 1 98.69 289 ALA A CA 1
ATOM 2125 C C . ALA A 1 289 ? -6.566 -0.505 -5.566 1 98.69 289 ALA A C 1
ATOM 2127 O O . ALA A 1 289 ? -5.867 -0.7 -4.57 1 98.69 289 ALA A O 1
ATOM 2128 N N . PHE A 1 290 ? -7.262 -1.451 -6.137 1 98.69 290 PHE A N 1
ATOM 2129 C CA . PHE A 1 290 ? -7.086 -2.82 -5.668 1 98.69 290 PHE A CA 1
ATOM 2130 C C . PHE A 1 290 ? -7.309 -3.816 -6.797 1 98.69 290 PHE A C 1
ATOM 2132 O O . PHE A 1 290 ? -7.82 -3.453 -7.859 1 98.69 290 PHE A O 1
ATOM 2139 N N . THR A 1 291 ? -6.789 -4.984 -6.609 1 98.69 291 THR A N 1
ATOM 2140 C CA . THR A 1 291 ? -6.934 -6.066 -7.574 1 98.69 291 THR A CA 1
ATOM 2141 C C . THR A 1 291 ? -7.957 -7.09 -7.09 1 98.69 291 THR A C 1
ATOM 2143 O O . THR A 1 291 ? -8.117 -7.293 -5.883 1 98.69 291 THR A O 1
ATOM 2146 N N . LEU A 1 292 ? -8.664 -7.688 -8.031 1 98.81 292 LEU A N 1
ATOM 2147 C CA . LEU A 1 292 ? -9.633 -8.727 -7.727 1 98.81 292 LEU A CA 1
ATOM 2148 C C . LEU A 1 292 ? -9.398 -9.969 -8.586 1 98.81 292 LEU A C 1
ATOM 2150 O O . LEU A 1 292 ? -9.406 -9.891 -9.812 1 98.81 292 LEU A O 1
ATOM 2154 N N . ASP A 1 293 ? -9.062 -11.031 -7.938 1 98.75 293 ASP A N 1
ATOM 2155 C CA . ASP A 1 293 ? -8.922 -12.352 -8.547 1 98.75 293 ASP A CA 1
ATOM 2156 C C . ASP A 1 293 ? -10.195 -13.18 -8.375 1 98.75 293 ASP A C 1
ATOM 2158 O O . ASP A 1 293 ? -10.586 -13.508 -7.254 1 98.75 293 ASP A O 1
ATOM 2162 N N . LEU A 1 294 ? -10.875 -13.508 -9.469 1 98.75 294 LEU A N 1
ATOM 2163 C CA . LEU A 1 294 ? -12.086 -14.328 -9.469 1 98.75 294 LEU A CA 1
ATOM 2164 C C . LEU A 1 294 ? -11.828 -15.664 -10.164 1 98.75 294 LEU A C 1
ATOM 2166 O O . LEU A 1 294 ? -11.141 -15.711 -11.188 1 98.75 294 LEU A O 1
ATOM 2170 N N . ARG A 1 295 ? -12.367 -16.719 -9.609 1 98.5 295 ARG A N 1
ATOM 2171 C CA . ARG A 1 295 ? -12.148 -18.031 -10.188 1 98.5 295 ARG A CA 1
ATOM 2172 C C . ARG A 1 295 ? -13.422 -18.875 -10.117 1 98.5 295 ARG A C 1
ATOM 2174 O O . ARG A 1 295 ? -14.188 -18.781 -9.156 1 98.5 295 ARG A O 1
ATOM 2181 N N . HIS A 1 296 ? -13.664 -19.656 -11.07 1 98 296 HIS A N 1
ATOM 2182 C CA . HIS A 1 296 ? -14.742 -20.625 -11.133 1 98 296 HIS A CA 1
ATOM 2183 C C . HIS A 1 296 ? -14.492 -21.656 -12.234 1 98 296 HIS A C 1
ATOM 2185 O O . HIS A 1 296 ? -13.977 -21.312 -13.305 1 98 296 HIS A O 1
ATOM 2191 N N . PRO A 1 297 ? -14.883 -22.922 -12.031 1 96.75 297 PRO A N 1
ATOM 2192 C CA . PRO A 1 297 ? -14.68 -23.938 -13.062 1 96.75 297 PRO A CA 1
ATOM 2193 C C . PRO A 1 297 ? -15.492 -23.656 -14.328 1 96.75 297 PRO A C 1
ATOM 2195 O O . PRO A 1 297 ? -15.109 -24.109 -15.414 1 96.75 297 PRO A O 1
ATOM 2198 N N . ASP A 1 298 ? -16.547 -22.938 -14.219 1 97.38 298 ASP A N 1
ATOM 2199 C CA . ASP A 1 298 ? -17.453 -22.656 -15.336 1 97.38 298 ASP A CA 1
ATOM 2200 C C . ASP A 1 298 ? -17.312 -21.219 -15.812 1 97.38 298 ASP A C 1
ATOM 2202 O O . ASP A 1 298 ? -17.469 -20.281 -15.031 1 97.38 298 ASP A O 1
ATOM 2206 N N . ASP A 1 299 ? -17.094 -21.047 -17.094 1 98.25 299 ASP A N 1
ATOM 2207 C CA . ASP A 1 299 ? -16.844 -19.719 -17.672 1 98.25 299 ASP A CA 1
ATOM 2208 C C . ASP A 1 299 ? -18.047 -18.812 -17.5 1 98.25 299 ASP A C 1
ATOM 2210 O O . ASP A 1 299 ? -17.906 -17.641 -17.141 1 98.25 299 ASP A O 1
ATOM 2214 N N . ALA A 1 300 ? -19.172 -19.359 -17.766 1 98.44 300 ALA A N 1
ATOM 2215 C CA . ALA A 1 300 ? -20.391 -18.531 -17.688 1 98.44 300 ALA A CA 1
ATOM 2216 C C . ALA A 1 300 ? -20.625 -18.047 -16.266 1 98.44 300 ALA A C 1
ATOM 2218 O O . ALA A 1 300 ? -21.031 -16.891 -16.062 1 98.44 300 ALA A O 1
ATOM 2219 N N . THR A 1 301 ? -20.406 -18.922 -15.328 1 98.5 301 THR A N 1
ATOM 2220 C CA . THR A 1 301 ? -20.578 -18.531 -13.93 1 98.5 301 THR A CA 1
ATOM 2221 C C . THR A 1 301 ? -19.531 -17.5 -13.531 1 98.5 301 THR A C 1
ATOM 2223 O O . THR A 1 301 ? -19.844 -16.562 -12.789 1 98.5 301 THR A O 1
ATOM 2226 N N . LEU A 1 302 ? -18.312 -17.641 -14.016 1 98.62 302 LEU A N 1
ATOM 2227 C CA . LEU A 1 302 ? -17.281 -16.656 -13.727 1 98.62 302 LEU A CA 1
ATOM 2228 C C . LEU A 1 302 ? -17.656 -15.289 -14.297 1 98.62 302 LEU A C 1
ATOM 2230 O O . LEU A 1 302 ? -17.406 -14.258 -13.672 1 98.62 302 LEU A O 1
ATOM 2234 N N . ASP A 1 303 ? -18.219 -15.32 -15.492 1 98.56 303 ASP A N 1
ATOM 2235 C CA . ASP A 1 303 ? -18.703 -14.07 -16.078 1 98.56 303 ASP A CA 1
ATOM 2236 C C . ASP A 1 303 ? -19.75 -13.414 -15.195 1 98.56 303 ASP A C 1
ATOM 2238 O O . ASP A 1 303 ? -19.75 -12.195 -15.016 1 98.56 303 ASP A O 1
ATOM 2242 N N . ALA A 1 304 ? -20.625 -14.219 -14.672 1 98.62 304 ALA A N 1
ATOM 2243 C CA . ALA A 1 304 ? -21.656 -13.719 -13.781 1 98.62 304 ALA A CA 1
ATOM 2244 C C . ALA A 1 304 ? -21.062 -13.141 -12.508 1 98.62 304 ALA A C 1
ATOM 2246 O O . ALA A 1 304 ? -21.516 -12.125 -11.992 1 98.62 304 ALA A O 1
ATOM 2247 N N . MET A 1 305 ? -20.031 -13.789 -11.992 1 98.69 305 MET A N 1
ATOM 2248 C CA . MET A 1 305 ? -19.312 -13.305 -10.812 1 98.69 305 MET A CA 1
ATOM 2249 C C . MET A 1 305 ? -18.688 -11.945 -11.078 1 98.69 305 MET A C 1
ATOM 2251 O O . MET A 1 305 ? -18.781 -11.039 -10.25 1 98.69 305 MET A O 1
ATOM 2255 N N . ALA A 1 306 ? -18.047 -11.836 -12.227 1 98.75 306 ALA A N 1
ATOM 2256 C CA . ALA A 1 306 ? -17.391 -10.578 -12.594 1 98.75 306 ALA A CA 1
ATOM 2257 C C . ALA A 1 306 ? -18.406 -9.453 -12.719 1 98.75 306 ALA A C 1
ATOM 2259 O O . ALA A 1 306 ? -18.156 -8.328 -12.289 1 98.75 306 ALA A O 1
ATOM 2260 N N . ARG A 1 307 ? -19.547 -9.766 -13.297 1 98.5 307 ARG A N 1
ATOM 2261 C CA . ARG A 1 307 ? -20.609 -8.781 -13.422 1 98.5 307 ARG A CA 1
ATOM 2262 C C . ARG A 1 307 ? -21.141 -8.359 -12.055 1 98.5 307 ARG A C 1
ATOM 2264 O O . ARG A 1 307 ? -21.344 -7.172 -11.797 1 98.5 307 ARG A O 1
ATOM 2271 N N . ALA A 1 308 ? -21.344 -9.32 -11.211 1 98.56 308 ALA A N 1
ATOM 2272 C CA . ALA A 1 308 ? -21.844 -9.047 -9.867 1 98.56 308 ALA A CA 1
ATOM 2273 C C . ALA A 1 308 ? -20.875 -8.156 -9.086 1 98.56 308 ALA A C 1
ATOM 2275 O O . ALA A 1 308 ? -21.297 -7.227 -8.398 1 98.56 308 ALA A O 1
ATOM 2276 N N . ALA A 1 309 ? -19.594 -8.469 -9.195 1 98.69 309 ALA A N 1
ATOM 2277 C CA . ALA A 1 309 ? -18.578 -7.668 -8.523 1 98.69 309 ALA A CA 1
ATOM 2278 C C . ALA A 1 309 ? -18.547 -6.238 -9.062 1 98.69 309 ALA A C 1
ATOM 2280 O O . ALA A 1 309 ? -18.469 -5.277 -8.297 1 98.69 309 ALA A O 1
ATOM 2281 N N . THR A 1 310 ? -18.625 -6.141 -10.367 1 98.75 310 THR A N 1
ATOM 2282 C CA . THR A 1 310 ? -18.625 -4.836 -11.023 1 98.75 310 THR A CA 1
ATOM 2283 C C . THR A 1 310 ? -19.844 -4.02 -10.602 1 98.75 310 THR A C 1
ATOM 2285 O O . THR A 1 310 ? -19.719 -2.83 -10.305 1 98.75 310 THR A O 1
ATOM 2288 N N . ASP A 1 311 ? -20.969 -4.656 -10.539 1 98.44 311 ASP A N 1
ATOM 2289 C CA . ASP A 1 311 ? -22.203 -4.004 -10.117 1 98.44 311 ASP A CA 1
ATOM 2290 C C . ASP A 1 311 ? -22.109 -3.543 -8.664 1 98.44 311 ASP A C 1
ATOM 2292 O O . ASP A 1 311 ? -22.609 -2.471 -8.312 1 98.44 311 ASP A O 1
ATOM 2296 N N . ALA A 1 312 ? -21.516 -4.363 -7.82 1 98.5 312 ALA A N 1
ATOM 2297 C CA . ALA A 1 312 ? -21.344 -3.988 -6.422 1 98.5 312 ALA A CA 1
ATOM 2298 C C . ALA A 1 312 ? -20.484 -2.734 -6.297 1 98.5 312 ALA A C 1
ATOM 2300 O O . ALA A 1 312 ? -20.797 -1.831 -5.52 1 98.5 312 ALA A O 1
ATOM 2301 N N . CYS A 1 313 ? -19.375 -2.695 -7.062 1 98.81 313 CYS A N 1
ATOM 2302 C CA . CYS A 1 313 ? -18.5 -1.521 -7.074 1 98.81 313 CYS A CA 1
ATOM 2303 C C . CYS A 1 313 ? -19.281 -0.271 -7.465 1 98.81 313 CYS A C 1
ATOM 2305 O O . CYS A 1 313 ? -19.219 0.747 -6.773 1 98.81 313 CYS A O 1
ATOM 2307 N N . ALA A 1 314 ? -20.031 -0.377 -8.523 1 98.56 314 ALA A N 1
ATOM 2308 C CA . ALA A 1 314 ? -20.781 0.761 -9.047 1 98.56 314 ALA A CA 1
ATOM 2309 C C . ALA A 1 314 ? -21.844 1.23 -8.062 1 98.56 314 ALA A C 1
ATOM 2311 O O . ALA A 1 314 ? -21.984 2.43 -7.812 1 98.56 314 ALA A O 1
ATOM 2312 N N . ARG A 1 315 ? -22.609 0.332 -7.508 1 98.5 315 ARG A N 1
ATOM 2313 C CA . ARG A 1 315 ? -23.719 0.644 -6.598 1 98.5 315 ARG A CA 1
ATOM 2314 C C . ARG A 1 315 ? -23.203 1.331 -5.336 1 98.5 315 ARG A C 1
ATOM 2316 O O . ARG A 1 315 ? -23.75 2.35 -4.91 1 98.5 315 ARG A O 1
ATOM 2323 N N . ILE A 1 316 ? -22.188 0.783 -4.766 1 98.62 316 ILE A N 1
ATOM 2324 C CA . ILE A 1 316 ? -21.672 1.314 -3.51 1 98.62 316 ILE A CA 1
ATOM 2325 C C . ILE A 1 316 ? -20.984 2.656 -3.764 1 98.62 316 ILE A C 1
ATOM 2327 O O . ILE A 1 316 ? -21.141 3.602 -2.99 1 98.62 316 ILE A O 1
ATOM 2331 N N . ALA A 1 317 ? -20.172 2.738 -4.863 1 98.69 317 ALA A N 1
ATOM 2332 C CA . ALA A 1 317 ? -19.547 4.012 -5.215 1 98.69 317 ALA A CA 1
ATOM 2333 C C . ALA A 1 317 ? -20.594 5.105 -5.391 1 98.69 317 ALA A C 1
ATOM 2335 O O . ALA A 1 317 ? -20.453 6.207 -4.859 1 98.69 317 ALA A O 1
ATOM 2336 N N . ALA A 1 318 ? -21.688 4.777 -6.082 1 98.31 318 ALA A N 1
ATOM 2337 C CA . ALA A 1 318 ? -22.75 5.742 -6.316 1 98.31 318 ALA A CA 1
ATOM 2338 C C . ALA A 1 318 ? -23.391 6.18 -5.004 1 98.31 318 ALA A C 1
ATOM 2340 O O . ALA A 1 318 ? -23.625 7.371 -4.781 1 98.31 318 ALA A O 1
ATOM 2341 N N . ARG A 1 319 ? -23.703 5.234 -4.152 1 98.12 319 ARG A N 1
ATOM 2342 C CA . ARG A 1 319 ? -24.344 5.516 -2.873 1 98.12 319 ARG A CA 1
ATOM 2343 C C . ARG A 1 319 ? -23.484 6.434 -2.016 1 98.12 319 ARG A C 1
ATOM 2345 O O . ARG A 1 319 ? -24 7.262 -1.263 1 98.12 319 ARG A O 1
ATOM 2352 N N . ARG A 1 320 ? -22.125 6.379 -2.164 1 97.88 320 ARG A N 1
ATOM 2353 C CA . ARG A 1 320 ? -21.219 7.102 -1.295 1 97.88 320 ARG A CA 1
ATOM 2354 C C . ARG A 1 320 ? -20.672 8.352 -1.984 1 97.88 320 ARG A C 1
ATOM 2356 O O . ARG A 1 320 ? -19.797 9.039 -1.447 1 97.88 320 ARG A O 1
ATOM 2363 N N . GLY A 1 321 ? -21.172 8.656 -3.189 1 97.94 321 GLY A N 1
ATOM 2364 C CA . GLY A 1 321 ? -20.688 9.805 -3.938 1 97.94 321 GLY A CA 1
ATOM 2365 C C . GLY A 1 321 ? -19.266 9.625 -4.445 1 97.94 321 GLY A C 1
ATOM 2366 O O . GLY A 1 321 ? -18.5 10.586 -4.516 1 97.94 321 GLY A O 1
ATOM 2367 N N . LEU A 1 322 ? -18.828 8.398 -4.648 1 98.62 322 LEU A N 1
ATOM 2368 C CA . LEU A 1 322 ? -17.531 8.039 -5.191 1 98.62 322 LEU A CA 1
ATOM 2369 C C . LEU A 1 322 ? -17.641 7.582 -6.645 1 98.62 322 LEU A C 1
ATOM 2371 O O . LEU A 1 322 ? -18.75 7.531 -7.191 1 98.62 322 LEU A O 1
ATOM 2375 N N . ARG A 1 323 ? -16.562 7.41 -7.316 1 98.5 323 ARG A N 1
ATOM 2376 C CA . ARG A 1 323 ? -16.5 6.801 -8.641 1 98.5 323 ARG A CA 1
ATOM 2377 C C . ARG A 1 323 ? -15.656 5.527 -8.617 1 98.5 323 ARG A C 1
ATOM 2379 O O . ARG A 1 323 ? -14.594 5.492 -8 1 98.5 323 ARG A O 1
ATOM 2386 N N . ALA A 1 324 ? -16.188 4.504 -9.195 1 98.56 324 ALA A N 1
ATOM 2387 C CA . ALA A 1 324 ? -15.461 3.248 -9.312 1 98.56 324 ALA A CA 1
ATOM 2388 C C . ALA A 1 324 ? -15.258 2.857 -10.773 1 98.56 324 ALA A C 1
ATOM 2390 O O . ALA A 1 324 ? -16.188 2.93 -11.57 1 98.56 324 ALA A O 1
ATOM 2391 N N . ASP A 1 325 ? -14.062 2.562 -11.141 1 98.69 325 ASP A N 1
ATOM 2392 C CA . ASP A 1 325 ? -13.719 2.029 -12.461 1 98.69 325 ASP A CA 1
ATOM 2393 C C . ASP A 1 325 ? -13.195 0.599 -12.352 1 98.69 325 ASP A C 1
ATOM 2395 O O . ASP A 1 325 ? -12.297 0.319 -11.562 1 98.69 325 ASP A O 1
ATOM 2399 N N . VAL A 1 326 ? -13.82 -0.271 -13.086 1 98.75 326 VAL A N 1
ATOM 2400 C CA . VAL A 1 326 ? -13.438 -1.679 -13.102 1 98.75 326 VAL A CA 1
ATOM 2401 C C . VAL A 1 326 ? -13.008 -2.08 -14.516 1 98.75 326 VAL A C 1
ATOM 2403 O O . VAL A 1 326 ? -13.711 -1.792 -15.484 1 98.75 326 VAL A O 1
ATOM 2406 N N . SER A 1 327 ? -11.867 -2.654 -14.633 1 98.44 327 SER A N 1
ATOM 2407 C CA . SER A 1 327 ? -11.406 -3.148 -15.93 1 98.44 327 SER A CA 1
ATOM 2408 C C . SER A 1 327 ? -10.844 -4.559 -15.812 1 98.44 327 SER A C 1
ATOM 2410 O O . SER A 1 327 ? -10.359 -4.957 -14.75 1 98.44 327 SER A O 1
ATOM 2412 N N . THR A 1 328 ? -10.953 -5.316 -16.859 1 98.06 328 THR A N 1
ATOM 2413 C CA . THR A 1 328 ? -10.344 -6.641 -16.906 1 98.06 328 THR A CA 1
ATOM 2414 C C . THR A 1 328 ? -8.852 -6.539 -17.219 1 98.06 328 THR A C 1
ATOM 2416 O O . THR A 1 328 ? -8.469 -6 -18.266 1 98.06 328 THR A O 1
ATOM 2419 N N . HIS A 1 329 ? -8.078 -7.02 -16.328 1 97 329 HIS A N 1
ATOM 2420 C CA . HIS A 1 329 ? -6.641 -7.055 -16.547 1 97 329 HIS A CA 1
ATOM 2421 C C . HIS A 1 329 ? -6.234 -8.297 -17.344 1 97 329 HIS A C 1
ATOM 2423 O O . HIS A 1 329 ? -5.328 -8.234 -18.188 1 97 329 HIS A O 1
ATOM 2429 N N . TRP A 1 330 ? -6.863 -9.406 -17.016 1 96.44 330 TRP A N 1
ATOM 2430 C CA . TRP A 1 330 ? -6.492 -10.695 -17.594 1 96.44 330 TRP A CA 1
ATOM 2431 C C . TRP A 1 330 ? -7.633 -11.703 -17.453 1 96.44 330 TRP A C 1
ATOM 2433 O O . TRP A 1 330 ? -8.375 -11.68 -16.469 1 96.44 330 TRP A O 1
ATOM 2443 N N . ALA A 1 331 ? -7.809 -12.547 -18.438 1 96.69 331 ALA A N 1
ATOM 2444 C CA . ALA A 1 331 ? -8.781 -13.641 -18.438 1 96.69 331 ALA A CA 1
ATOM 2445 C C . ALA A 1 331 ? -8.148 -14.93 -18.938 1 96.69 331 ALA A C 1
ATOM 2447 O O . ALA A 1 331 ? -7.391 -14.922 -19.906 1 96.69 331 ALA A O 1
ATOM 2448 N N . SER A 1 332 ? -8.359 -15.969 -18.312 1 96.19 332 SER A N 1
ATOM 2449 C CA . SER A 1 332 ? -7.988 -17.328 -18.703 1 96.19 332 SER A CA 1
ATOM 2450 C C . SER A 1 332 ? -9.188 -18.266 -18.656 1 96.19 332 SER A C 1
ATOM 2452 O O . SER A 1 332 ? -9.625 -18.672 -17.578 1 96.19 332 SER A O 1
ATOM 2454 N N . PRO A 1 333 ? -9.734 -18.625 -19.812 1 96.38 333 PRO A N 1
ATOM 2455 C CA . PRO A 1 333 ? -10.906 -19.516 -19.828 1 96.38 333 PRO A CA 1
ATOM 2456 C C . PRO A 1 333 ? -10.602 -20.906 -19.281 1 96.38 333 PRO A C 1
ATOM 2458 O O . PRO A 1 333 ? -9.445 -21.312 -19.234 1 96.38 333 PRO A O 1
ATOM 2461 N N . SER A 1 334 ? -11.672 -21.531 -18.828 1 97.38 334 SER A N 1
ATOM 2462 C CA . SER A 1 334 ? -11.539 -22.938 -18.469 1 97.38 334 SER A CA 1
ATOM 2463 C C . SER A 1 334 ? -10.977 -23.75 -19.625 1 97.38 334 SER A C 1
ATOM 2465 O O . SER A 1 334 ? -11.289 -23.484 -20.781 1 97.38 334 SER A O 1
ATOM 2467 N N . THR A 1 335 ? -10.102 -24.688 -19.266 1 97.19 335 THR A N 1
ATOM 2468 C CA . THR A 1 335 ? -9.375 -25.453 -20.281 1 97.19 335 THR A CA 1
ATOM 2469 C C . THR A 1 335 ? -9.406 -26.938 -19.953 1 97.19 335 THR A C 1
ATOM 2471 O O . THR A 1 335 ? -9.227 -27.328 -18.797 1 97.19 335 THR A O 1
ATOM 2474 N N . ARG A 1 336 ? -9.656 -27.75 -20.938 1 96.81 336 ARG A N 1
ATOM 2475 C CA . ARG A 1 336 ? -9.586 -29.203 -20.812 1 96.81 336 ARG A CA 1
ATOM 2476 C C . ARG A 1 336 ? -8.281 -29.75 -21.391 1 96.81 336 ARG A C 1
ATOM 2478 O O . ARG A 1 336 ? -7.844 -29.297 -22.453 1 96.81 336 ARG A O 1
ATOM 2485 N N . PHE A 1 337 ? -7.711 -30.641 -20.703 1 98.25 337 PHE A N 1
ATOM 2486 C CA . PHE A 1 337 ? -6.504 -31.266 -21.219 1 98.25 337 PHE A CA 1
ATOM 2487 C C . PHE A 1 337 ? -6.855 -32.438 -22.141 1 98.25 337 PHE A C 1
ATOM 2489 O O . PHE A 1 337 ? -8.016 -32.844 -22.219 1 98.25 337 PHE A O 1
ATOM 2496 N N . ASP A 1 338 ? -5.895 -32.875 -22.891 1 98.19 338 ASP A N 1
ATOM 2497 C CA . ASP A 1 338 ? -6.055 -33.906 -23.906 1 98.19 338 ASP A CA 1
ATOM 2498 C C . ASP A 1 338 ? -6.367 -35.281 -23.281 1 98.19 338 ASP A C 1
ATOM 2500 O O . ASP A 1 338 ? -5.645 -35.719 -22.375 1 98.19 338 ASP A O 1
ATOM 2504 N N . ALA A 1 339 ? -7.371 -35.969 -23.766 1 97.94 339 ALA A N 1
ATOM 2505 C CA . ALA A 1 339 ? -7.859 -37.219 -23.172 1 97.94 339 ALA A CA 1
ATOM 2506 C C . ALA A 1 339 ? -6.785 -38.281 -23.203 1 97.94 339 ALA A C 1
ATOM 2508 O O . ALA A 1 339 ? -6.664 -39.094 -22.266 1 97.94 339 ALA A O 1
ATOM 2509 N N . ALA A 1 340 ? -6.078 -38.344 -24.219 1 97.75 340 ALA A N 1
ATOM 2510 C CA . ALA A 1 340 ? -5.047 -39.375 -24.344 1 97.75 340 ALA A CA 1
ATOM 2511 C C . ALA A 1 340 ? -3.906 -39.156 -23.359 1 97.75 340 ALA A C 1
ATOM 2513 O O . ALA A 1 340 ? -3.357 -40.094 -22.797 1 97.75 340 ALA A O 1
ATOM 2514 N N . CYS A 1 341 ? -3.516 -37.875 -23.25 1 98.31 341 CYS A N 1
ATOM 2515 C CA . CYS A 1 341 ? -2.469 -37.531 -22.281 1 98.31 341 CYS A CA 1
ATOM 2516 C C . CYS A 1 341 ? -2.938 -37.812 -20.859 1 98.31 341 CYS A C 1
ATOM 2518 O O . CYS A 1 341 ? -2.168 -38.281 -20.031 1 98.31 341 CYS A O 1
ATOM 2520 N N . ILE A 1 342 ? -4.176 -37.5 -20.562 1 98.56 342 ILE A N 1
ATOM 2521 C CA . ILE A 1 342 ? -4.758 -37.812 -19.266 1 98.56 342 ILE A CA 1
ATOM 2522 C C . ILE A 1 342 ? -4.695 -39.312 -19 1 98.56 342 ILE A C 1
ATOM 2524 O O . ILE A 1 342 ? -4.285 -39.75 -17.922 1 98.56 342 ILE A O 1
ATOM 2528 N N . ALA A 1 343 ? -5.027 -40.062 -19.984 1 98.19 343 ALA A N 1
ATOM 2529 C CA . ALA A 1 343 ? -5.008 -41.531 -19.875 1 98.19 343 ALA A CA 1
ATOM 2530 C C . ALA A 1 343 ? -3.594 -42.031 -19.625 1 98.19 343 ALA A C 1
ATOM 2532 O O . ALA A 1 343 ? -3.4 -43 -18.906 1 98.19 343 ALA A O 1
ATOM 2533 N N . SER A 1 344 ? -2.654 -41.438 -20.281 1 97.56 344 SER A N 1
ATOM 2534 C CA . SER A 1 344 ? -1.262 -41.812 -20.078 1 97.56 344 SER A CA 1
ATOM 2535 C C . SER A 1 344 ? -0.827 -41.594 -18.641 1 97.56 344 SER A C 1
ATOM 2537 O O . SER A 1 344 ? -0.116 -42.438 -18.062 1 97.56 344 SER A O 1
ATOM 2539 N N . VAL A 1 345 ? -1.24 -40.5 -18.047 1 98.62 345 VAL A N 1
ATOM 2540 C CA . VAL A 1 345 ? -0.914 -40.188 -16.656 1 98.62 345 VAL A CA 1
ATOM 2541 C C . VAL A 1 345 ? -1.59 -41.219 -15.742 1 98.62 345 VAL A C 1
ATOM 2543 O O . VAL A 1 345 ? -0.962 -41.75 -14.82 1 98.62 345 VAL A O 1
ATOM 2546 N N . GLU A 1 346 ? -2.797 -41.531 -16.031 1 98.38 346 GLU A N 1
ATOM 2547 C CA . GLU A 1 346 ? -3.543 -42.5 -15.25 1 98.38 346 GLU A CA 1
ATOM 2548 C C . GLU A 1 346 ? -2.887 -43.875 -15.328 1 98.38 346 GLU A C 1
ATOM 2550 O O . GLU A 1 346 ? -2.746 -44.562 -14.312 1 98.38 346 GLU A O 1
ATOM 2555 N N . ALA A 1 347 ? -2.539 -44.25 -16.469 1 97.88 347 ALA A N 1
ATOM 2556 C CA . ALA A 1 347 ? -1.918 -45.531 -16.688 1 97.88 347 ALA A CA 1
ATOM 2557 C C . ALA A 1 347 ? -0.587 -45.656 -15.945 1 97.88 347 ALA A C 1
ATOM 2559 O O . ALA A 1 347 ? -0.26 -46.688 -15.383 1 97.88 347 ALA A O 1
ATOM 2560 N N . ALA A 1 348 ? 0.169 -44.594 -16.016 1 97.75 348 ALA A N 1
ATOM 2561 C CA . ALA A 1 348 ? 1.445 -44.562 -15.297 1 97.75 348 ALA A CA 1
ATOM 2562 C C . ALA A 1 348 ? 1.238 -44.688 -13.797 1 97.75 348 ALA A C 1
ATOM 2564 O O . ALA A 1 348 ? 1.97 -45.438 -13.125 1 97.75 348 ALA A O 1
ATOM 2565 N N . ALA A 1 349 ? 0.269 -43.969 -13.242 1 98.38 349 ALA A N 1
ATOM 2566 C CA . ALA A 1 349 ? -0.043 -44.094 -11.82 1 98.38 349 ALA A CA 1
ATOM 2567 C C . ALA A 1 349 ? -0.456 -45.5 -11.461 1 98.38 349 ALA A C 1
ATOM 2569 O O . ALA A 1 349 ? -0.009 -46.062 -10.453 1 98.38 349 ALA A O 1
ATOM 2570 N N . ALA A 1 350 ? -1.225 -46.094 -12.328 1 97.56 350 ALA A N 1
ATOM 2571 C CA . ALA A 1 350 ? -1.725 -47.438 -12.102 1 97.56 350 ALA A CA 1
ATOM 2572 C C . ALA A 1 350 ? -0.587 -48.469 -12.133 1 97.56 350 ALA A C 1
ATOM 2574 O O . ALA A 1 350 ? -0.589 -49.438 -11.359 1 97.56 350 ALA A O 1
ATOM 2575 N N . ARG A 1 351 ? 0.301 -48.281 -13 1 96.31 351 ARG A N 1
ATOM 2576 C CA . ARG A 1 351 ? 1.43 -49.219 -13.133 1 96.31 351 ARG A CA 1
ATOM 2577 C C . ARG A 1 351 ? 2.232 -49.281 -11.836 1 96.31 351 ARG A C 1
ATOM 2579 O O . ARG A 1 351 ? 2.76 -50.344 -11.484 1 96.31 351 ARG A O 1
ATOM 2586 N N . PHE A 1 352 ? 2.32 -48.125 -11.125 1 96.5 352 PHE A N 1
ATOM 2587 C CA . PHE A 1 352 ? 3.064 -48.094 -9.867 1 96.5 352 PHE A CA 1
ATOM 2588 C C . PHE A 1 352 ? 2.166 -48.438 -8.695 1 96.5 352 PHE A C 1
ATOM 2590 O O . PHE A 1 352 ? 2.637 -48.562 -7.559 1 96.5 352 PHE A O 1
ATOM 2597 N N . GLY A 1 353 ? 0.892 -48.562 -8.961 1 97.19 353 GLY A N 1
ATOM 2598 C CA . GLY A 1 353 ? -0.056 -48.875 -7.906 1 97.19 353 GLY A CA 1
ATOM 2599 C C . GLY A 1 353 ? -0.393 -47.688 -7.02 1 97.19 353 GLY A C 1
ATOM 2600 O O . GLY A 1 353 ? -0.792 -47.875 -5.867 1 97.19 353 GLY A O 1
ATOM 2601 N N . TYR A 1 354 ? -0.149 -46.438 -7.504 1 98.25 354 TYR A N 1
ATOM 2602 C CA . TYR A 1 354 ? -0.467 -45.25 -6.727 1 98.25 354 TYR A CA 1
ATOM 2603 C C . TYR A 1 354 ? -1.962 -44.969 -6.766 1 98.25 354 TYR A C 1
ATOM 2605 O O . TYR A 1 354 ? -2.588 -45.031 -7.828 1 98.25 354 TYR A O 1
ATOM 2613 N N . ARG A 1 355 ? -2.572 -44.75 -5.59 1 97.5 355 ARG A N 1
ATOM 2614 C CA . ARG A 1 355 ? -3.93 -44.219 -5.566 1 97.5 355 ARG A CA 1
ATOM 2615 C C . ARG A 1 355 ? -4 -42.875 -6.281 1 97.5 355 ARG A C 1
ATOM 2617 O O . ARG A 1 355 ? -3.15 -42 -6.066 1 97.5 355 ARG A O 1
ATOM 2624 N N . HIS A 1 356 ? -4.918 -42.688 -7.184 1 98.75 356 HIS A N 1
ATOM 2625 C CA . HIS A 1 356 ? -4.996 -41.469 -7.965 1 98.75 356 HIS A CA 1
ATOM 2626 C C . HIS A 1 356 ? -6.449 -41.062 -8.211 1 98.75 356 HIS A C 1
ATOM 2628 O O . HIS A 1 356 ? -7.355 -41.875 -8.086 1 98.75 356 HIS A O 1
ATOM 2634 N N . GLU A 1 357 ? -6.707 -39.812 -8.438 1 98.56 357 GLU A N 1
ATOM 2635 C CA . GLU A 1 357 ? -8.016 -39.312 -8.812 1 98.56 357 GLU A CA 1
ATOM 2636 C C . GLU A 1 357 ? -7.898 -38.188 -9.836 1 98.56 357 GLU A C 1
ATOM 2638 O O . GLU A 1 357 ? -6.867 -37.5 -9.906 1 98.56 357 GLU A O 1
ATOM 2643 N N . ARG A 1 358 ? -8.922 -38.094 -10.688 1 98.31 358 ARG A N 1
ATOM 2644 C CA . ARG A 1 358 ? -9 -36.938 -11.578 1 98.31 358 ARG A CA 1
ATOM 2645 C C . ARG A 1 358 ? -9.344 -35.688 -10.797 1 98.31 358 ARG A C 1
ATOM 2647 O O . ARG A 1 358 ? -10.141 -35.719 -9.859 1 98.31 358 ARG A O 1
ATOM 2654 N N . ILE A 1 359 ? -8.742 -34.594 -11.109 1 97.56 359 ILE A N 1
ATOM 2655 C CA . ILE A 1 359 ? -8.922 -33.344 -10.414 1 97.56 359 ILE A CA 1
ATOM 2656 C C . ILE A 1 359 ? -8.766 -32.188 -11.398 1 97.56 359 ILE A C 1
ATOM 2658 O O . ILE A 1 359 ? -8.031 -32.281 -12.383 1 97.56 359 ILE A O 1
ATOM 2662 N N . VAL A 1 360 ? -9.523 -31.094 -11.25 1 96.62 360 VAL A N 1
ATOM 2663 C CA . VAL A 1 360 ? -9.359 -29.875 -12.016 1 96.62 360 VAL A CA 1
ATOM 2664 C C . VAL A 1 360 ? -8.484 -28.891 -11.234 1 96.62 360 VAL A C 1
ATOM 2666 O O . VAL A 1 360 ? -8.625 -28.75 -10.023 1 96.62 360 VAL A O 1
ATOM 2669 N N . SER A 1 361 ? -7.527 -28.281 -11.914 1 97.38 361 SER A N 1
ATOM 2670 C CA . SER A 1 361 ? -6.645 -27.344 -11.234 1 97.38 361 SER A CA 1
ATOM 2671 C C . SER A 1 361 ? -7.359 -26.031 -10.938 1 97.38 361 SER A C 1
ATOM 2673 O O . SER A 1 361 ? -7.945 -25.422 -11.828 1 97.38 361 SER A O 1
ATOM 2675 N N . GLY A 1 362 ? -7.238 -25.562 -9.695 1 95.62 362 GLY A N 1
ATOM 2676 C CA . GLY A 1 362 ? -7.715 -24.234 -9.328 1 95.62 362 GLY A CA 1
ATOM 2677 C C . GLY A 1 362 ? -6.727 -23.141 -9.648 1 95.62 362 GLY A C 1
ATOM 2678 O O . GLY A 1 362 ? -7.09 -21.953 -9.688 1 95.62 362 GLY A O 1
ATOM 2679 N N . ALA A 1 363 ? -5.539 -23.484 -9.867 1 95.69 363 ALA A N 1
ATOM 2680 C CA . ALA A 1 363 ? -4.453 -22.562 -10.188 1 95.69 363 ALA A CA 1
ATOM 2681 C C . ALA A 1 363 ? -4.234 -22.469 -11.695 1 95.69 363 ALA A C 1
ATOM 2683 O O . ALA A 1 363 ? -4.656 -23.359 -12.445 1 95.69 363 ALA A O 1
ATOM 2684 N N . GLY A 1 364 ? -3.736 -21.328 -12.07 1 95.31 364 GLY A N 1
ATOM 2685 C CA . GLY A 1 364 ? -3.182 -21.266 -13.414 1 95.31 364 GLY A CA 1
ATOM 2686 C C . GLY A 1 364 ? -1.823 -21.938 -13.531 1 95.31 364 GLY A C 1
ATOM 2687 O O . GLY A 1 364 ? -1.003 -21.844 -12.617 1 95.31 364 GLY A O 1
ATOM 2688 N N . HIS A 1 365 ? -1.631 -22.641 -14.594 1 97.56 365 HIS A N 1
ATOM 2689 C CA . HIS A 1 365 ? -0.369 -23.297 -14.938 1 97.56 365 HIS A CA 1
ATOM 2690 C C . HIS A 1 365 ? -0.008 -23.062 -16.406 1 97.56 365 HIS A C 1
ATOM 2692 O O . HIS A 1 365 ? -0.892 -22.891 -17.25 1 97.56 365 HIS A O 1
ATOM 2698 N N . ASP A 1 366 ? 1.257 -23.141 -16.688 1 97.69 366 ASP A N 1
ATOM 2699 C CA . ASP A 1 366 ? 1.716 -22.984 -18.062 1 97.69 366 ASP A CA 1
ATOM 2700 C C . ASP A 1 366 ? 1.084 -24.031 -18.969 1 97.69 366 ASP A C 1
ATOM 2702 O O . ASP A 1 366 ? 0.832 -23.75 -20.156 1 97.69 366 ASP A O 1
ATOM 2706 N N . ALA A 1 367 ? 0.754 -25.156 -18.438 1 97.88 367 ALA A N 1
ATOM 2707 C CA . ALA A 1 367 ? 0.111 -26.219 -19.203 1 97.88 367 ALA A CA 1
ATOM 2708 C C . ALA A 1 367 ? -1.21 -25.75 -19.797 1 97.88 367 ALA A C 1
ATOM 2710 O O . ALA A 1 367 ? -1.635 -26.25 -20.844 1 97.88 367 ALA A O 1
ATOM 2711 N N . ILE A 1 368 ? -1.86 -24.828 -19.156 1 96.88 368 ILE A N 1
ATOM 2712 C CA . ILE A 1 368 ? -3.152 -24.312 -19.609 1 96.88 368 ILE A CA 1
ATOM 2713 C C . ILE A 1 368 ? -2.98 -23.594 -20.938 1 96.88 368 ILE A C 1
ATOM 2715 O O . ILE A 1 368 ? -3.779 -23.766 -21.859 1 96.88 368 ILE A O 1
ATOM 2719 N N . HIS A 1 369 ? -1.921 -22.797 -21.062 1 96 369 HIS A N 1
ATOM 2720 C CA . HIS A 1 369 ? -1.653 -22.125 -22.328 1 96 369 HIS A CA 1
ATOM 2721 C C . HIS A 1 369 ? -1.257 -23.125 -23.406 1 96 369 HIS A C 1
ATOM 2723 O O . HIS A 1 369 ? -1.674 -23 -24.562 1 96 369 HIS A O 1
ATOM 2729 N N . LEU A 1 370 ? -0.469 -24.094 -23.031 1 95.94 370 LEU A N 1
ATOM 2730 C CA . LEU A 1 370 ? 0.03 -25.062 -24.016 1 95.94 370 LEU A CA 1
ATOM 2731 C C . LEU A 1 370 ? -1.098 -25.953 -24.516 1 95.94 370 LEU A C 1
ATOM 2733 O O . LEU A 1 370 ? -1.042 -26.453 -25.641 1 95.94 370 LEU A O 1
ATOM 2737 N N . ALA A 1 371 ? -2.078 -26.156 -23.719 1 94.31 371 ALA A N 1
ATOM 2738 C CA . ALA A 1 371 ? -3.205 -27.016 -24.094 1 94.31 371 ALA A CA 1
ATOM 2739 C C . ALA A 1 371 ? -3.93 -26.453 -25.312 1 94.31 371 ALA A C 1
ATOM 2741 O O . ALA A 1 371 ? -4.617 -27.188 -26.016 1 94.31 371 ALA A O 1
ATOM 2742 N N . LYS A 1 372 ? -3.793 -25.203 -25.547 1 86.69 372 LYS A N 1
ATOM 2743 C CA . LYS A 1 372 ? -4.402 -24.578 -26.719 1 86.69 372 LYS A CA 1
ATOM 2744 C C . LYS A 1 372 ? -3.619 -24.906 -27.984 1 86.69 372 LYS A C 1
ATOM 2746 O O . LYS A 1 372 ? -4.137 -24.766 -29.094 1 86.69 372 LYS A O 1
ATOM 2751 N N . HIS A 1 373 ? -2.484 -25.359 -27.844 1 86.94 373 HIS A N 1
ATOM 2752 C CA . HIS A 1 373 ? -1.587 -25.531 -28.969 1 86.94 373 HIS A CA 1
ATOM 2753 C C . HIS A 1 373 ? -1.301 -27 -29.234 1 86.94 373 HIS A C 1
ATOM 2755 O O . HIS A 1 373 ? -0.864 -27.375 -30.328 1 86.94 373 HIS A O 1
ATOM 2761 N N . GLY A 1 374 ? -1.516 -27.844 -28.281 1 90.12 374 GLY A N 1
ATOM 2762 C CA . GLY A 1 374 ? -1.247 -29.266 -28.438 1 90.12 374 GLY A CA 1
ATOM 2763 C C . GLY A 1 374 ? -1.717 -30.094 -27.25 1 90.12 374 GLY A C 1
ATOM 2764 O O . GLY A 1 374 ? -2.201 -29.547 -26.266 1 90.12 374 GLY A O 1
ATOM 2765 N N . PRO A 1 375 ? -1.563 -31.391 -27.391 1 96.5 375 PRO A N 1
ATOM 2766 C CA . PRO A 1 375 ? -2 -32.25 -26.297 1 96.5 375 PRO A CA 1
ATOM 2767 C C . PRO A 1 375 ? -1.126 -32.125 -25.047 1 96.5 375 PRO A C 1
ATOM 2769 O O . PRO A 1 375 ? 0.063 -31.812 -25.156 1 96.5 375 PRO A O 1
ATOM 2772 N N . GLY A 1 376 ? -1.694 -32.281 -23.938 1 96.44 376 GLY A N 1
ATOM 2773 C CA . GLY A 1 376 ? -0.939 -32.25 -22.688 1 96.44 376 GLY A CA 1
ATOM 2774 C C . GLY A 1 376 ? -1.772 -32.594 -21.469 1 96.44 376 GLY A C 1
ATOM 2775 O O . GLY A 1 376 ? -2.988 -32.781 -21.578 1 96.44 376 GLY A O 1
ATOM 2776 N N . ALA A 1 377 ? -1.108 -32.75 -20.391 1 98.19 377 ALA A N 1
ATOM 2777 C CA . ALA A 1 377 ? -1.736 -33.031 -19.094 1 98.19 377 ALA A CA 1
ATOM 2778 C C . ALA A 1 377 ? -0.782 -32.719 -17.938 1 98.19 377 ALA A C 1
ATOM 2780 O O . ALA A 1 377 ? 0.358 -32.312 -18.172 1 98.19 377 ALA A O 1
ATOM 2781 N N . MET A 1 378 ? -1.319 -32.812 -16.781 1 98.81 378 MET A N 1
ATOM 2782 C CA . MET A 1 378 ? -0.531 -32.531 -15.594 1 98.81 378 MET A CA 1
ATOM 2783 C C . MET A 1 378 ? -0.653 -33.656 -14.578 1 98.81 378 MET A C 1
ATOM 2785 O O . MET A 1 378 ? -1.597 -34.438 -14.633 1 98.81 378 MET A O 1
ATOM 2789 N N . VAL A 1 379 ? 0.338 -33.719 -13.734 1 98.81 379 VAL A N 1
ATOM 2790 C CA . VAL A 1 379 ? 0.366 -34.594 -12.57 1 98.81 379 VAL A CA 1
ATOM 2791 C C . VAL A 1 379 ? 0.475 -33.75 -11.297 1 98.81 379 VAL A C 1
ATOM 2793 O O . VAL A 1 379 ? 1.385 -32.938 -11.164 1 98.81 379 VAL A O 1
ATOM 2796 N N . PHE A 1 380 ? -0.459 -33.938 -10.344 1 98.88 380 PHE A N 1
ATOM 2797 C CA . PHE A 1 380 ? -0.393 -33.25 -9.062 1 98.88 380 PHE A CA 1
ATOM 2798 C C . PHE A 1 380 ? 0.045 -34.188 -7.953 1 98.88 380 PHE A C 1
ATOM 2800 O O . PHE A 1 380 ? -0.265 -35.375 -7.988 1 98.88 380 PHE A O 1
ATOM 2807 N N . ILE A 1 381 ? 0.747 -33.688 -7.023 1 98.88 381 ILE A N 1
ATOM 2808 C CA . ILE A 1 381 ? 1.035 -34.375 -5.77 1 98.88 381 ILE A CA 1
ATOM 2809 C C . ILE A 1 381 ? 0.459 -33.562 -4.602 1 98.88 381 ILE A C 1
ATOM 2811 O O . ILE A 1 381 ? 0.193 -32.375 -4.727 1 98.88 381 ILE A O 1
ATOM 2815 N N . PRO A 1 382 ? 0.233 -34.188 -3.479 1 98.38 382 PRO A N 1
ATOM 2816 C CA . PRO A 1 382 ? -0.349 -33.5 -2.322 1 98.38 382 PRO A CA 1
ATOM 2817 C C . PRO A 1 382 ? 0.59 -32.469 -1.722 1 98.38 382 PRO A C 1
ATOM 2819 O O . PRO A 1 382 ? 1.812 -32.594 -1.844 1 98.38 382 PRO A O 1
ATOM 2822 N N . CYS A 1 383 ? -0.003 -31.484 -1.136 1 96.44 383 CYS A N 1
ATOM 2823 C CA . CYS A 1 383 ? 0.674 -30.5 -0.287 1 96.44 383 CYS A CA 1
ATOM 2824 C C . CYS A 1 383 ? 0.281 -30.688 1.174 1 96.44 383 CYS A C 1
ATOM 2826 O O . CYS A 1 383 ? -0.888 -30.922 1.48 1 96.44 383 CYS A O 1
ATOM 2828 N N . VAL A 1 384 ? 1.278 -30.547 2.037 1 97.25 384 VAL A N 1
ATOM 2829 C CA . VAL A 1 384 ? 0.994 -30.656 3.465 1 97.25 384 VAL A CA 1
ATOM 2830 C C . VAL A 1 384 ? 0.055 -29.531 3.893 1 97.25 384 VAL A C 1
ATOM 2832 O O . VAL A 1 384 ? 0.356 -28.344 3.691 1 97.25 384 VAL A O 1
ATOM 2835 N N . GLY A 1 385 ? -1.091 -29.922 4.418 1 95.81 385 GLY A N 1
ATOM 2836 C CA . GLY A 1 385 ? -2.066 -28.953 4.875 1 95.81 385 GLY A CA 1
ATOM 2837 C C . GLY A 1 385 ? -2.719 -28.172 3.742 1 95.81 385 GLY A C 1
ATOM 2838 O O . GLY A 1 385 ? -3.453 -27.219 3.98 1 95.81 385 GLY A O 1
ATOM 2839 N N . GLY A 1 386 ? -2.438 -28.531 2.523 1 95.81 386 GLY A N 1
ATOM 2840 C CA . GLY A 1 386 ? -2.982 -27.859 1.356 1 95.81 386 GLY A CA 1
ATOM 2841 C C . GLY A 1 386 ? -2.393 -26.484 1.138 1 95.81 386 GLY A C 1
ATOM 2842 O O . GLY A 1 386 ? -2.977 -25.656 0.431 1 95.81 386 GLY A O 1
ATOM 2843 N N . LEU A 1 387 ? -1.279 -26.234 1.712 1 95.56 387 LEU A N 1
ATOM 2844 C CA . LEU A 1 387 ? -0.742 -24.875 1.766 1 95.56 387 LEU A CA 1
ATOM 2845 C C . LEU A 1 387 ? 0.205 -24.625 0.599 1 95.56 387 LEU A C 1
ATOM 2847 O O . LEU A 1 387 ? 1.111 -25.422 0.343 1 95.56 387 LEU A O 1
ATOM 2851 N N . SER A 1 388 ? -0.063 -23.578 -0.159 1 97 388 SER A N 1
ATOM 2852 C CA . SER A 1 388 ? 0.788 -23.031 -1.212 1 97 388 SER A CA 1
ATOM 2853 C C . SER A 1 388 ? 0.767 -21.5 -1.208 1 97 388 SER A C 1
ATOM 2855 O O . SER A 1 388 ? -0.016 -20.891 -0.479 1 97 388 SER A O 1
ATOM 2857 N N . HIS A 1 389 ? 1.697 -20.844 -1.938 1 97.31 389 HIS A N 1
ATOM 2858 C CA . HIS A 1 389 ? 1.89 -19.406 -1.866 1 97.31 389 HIS A CA 1
ATOM 2859 C C . HIS A 1 389 ? 2.162 -18.953 -0.434 1 97.31 389 HIS A C 1
ATOM 2861 O O . HIS A 1 389 ? 1.596 -17.953 0.026 1 97.31 389 HIS A O 1
ATOM 2867 N N . ASN A 1 390 ? 2.971 -19.781 0.225 1 96.31 390 ASN A N 1
ATOM 2868 C CA . ASN A 1 390 ? 3.283 -19.641 1.643 1 96.31 390 ASN A CA 1
ATOM 2869 C C . ASN A 1 390 ? 4.668 -20.188 1.97 1 96.31 390 ASN A C 1
ATOM 2871 O O . ASN A 1 390 ? 5.078 -21.219 1.429 1 96.31 390 ASN A O 1
ATOM 2875 N N . GLU A 1 391 ? 5.297 -19.547 2.871 1 96.69 391 GLU A N 1
ATOM 2876 C CA . GLU A 1 391 ? 6.645 -19.984 3.232 1 96.69 391 GLU A CA 1
ATOM 2877 C C . GLU A 1 391 ? 6.625 -21.359 3.883 1 96.69 391 GLU A C 1
ATOM 2879 O O . GLU A 1 391 ? 7.621 -22.078 3.84 1 96.69 391 GLU A O 1
ATOM 2884 N N . ALA A 1 392 ? 5.477 -21.75 4.422 1 96.44 392 ALA A N 1
ATOM 2885 C CA . ALA A 1 392 ? 5.375 -23.031 5.121 1 96.44 392 ALA A CA 1
ATOM 2886 C C . ALA A 1 392 ? 4.988 -24.156 4.164 1 96.44 392 ALA A C 1
ATOM 2888 O O . ALA A 1 392 ? 4.836 -25.312 4.578 1 96.44 392 ALA A O 1
ATOM 2889 N N . GLU A 1 393 ? 4.832 -23.859 2.902 1 97.69 393 GLU A N 1
ATOM 2890 C CA . GLU A 1 393 ? 4.527 -24.859 1.895 1 97.69 393 GLU A CA 1
ATOM 2891 C C . GLU A 1 393 ? 5.48 -26.062 2.002 1 97.69 393 GLU A C 1
ATOM 2893 O O . GLU A 1 393 ? 6.695 -25.875 2.121 1 97.69 393 GLU A O 1
ATOM 2898 N N . ALA A 1 394 ? 4.863 -27.312 1.92 1 97.62 394 ALA A N 1
ATOM 2899 C CA . ALA A 1 394 ? 5.684 -28.516 2.045 1 97.62 394 ALA A CA 1
ATOM 2900 C C . ALA A 1 394 ? 5.059 -29.688 1.297 1 97.62 394 ALA A C 1
ATOM 2902 O O . ALA A 1 394 ? 3.84 -29.719 1.104 1 97.62 394 ALA A O 1
ATOM 2903 N N . VAL A 1 395 ? 5.898 -30.547 0.889 1 97.94 395 VAL A N 1
ATOM 2904 C CA . VAL A 1 395 ? 5.504 -31.844 0.368 1 97.94 395 VAL A CA 1
ATOM 2905 C C . VAL A 1 395 ? 6.336 -32.938 1.027 1 97.94 395 VAL A C 1
ATOM 2907 O O . VAL A 1 395 ? 7.414 -32.688 1.565 1 97.94 395 VAL A O 1
ATOM 2910 N N . LEU A 1 396 ? 5.848 -34.125 1.061 1 98.31 396 LEU A N 1
ATOM 2911 C CA . LEU A 1 396 ? 6.625 -35.25 1.557 1 98.31 396 LEU A CA 1
ATOM 2912 C C . LEU A 1 396 ? 7.543 -35.781 0.47 1 98.31 396 LEU A C 1
ATOM 2914 O O . LEU A 1 396 ? 7.156 -35.875 -0.698 1 98.31 396 LEU A O 1
ATOM 2918 N N . PRO A 1 397 ? 8.773 -36.219 0.832 1 98.69 397 PRO A N 1
ATOM 2919 C CA . PRO A 1 397 ? 9.703 -36.75 -0.16 1 98.69 397 PRO A CA 1
ATOM 2920 C C . PRO A 1 397 ? 9.102 -37.906 -0.962 1 98.69 397 PRO A C 1
ATOM 2922 O O . PRO A 1 397 ? 9.32 -38 -2.172 1 98.69 397 PRO A O 1
ATOM 2925 N N . ALA A 1 398 ? 8.32 -38.719 -0.294 1 98.62 398 ALA A N 1
ATOM 2926 C CA . ALA A 1 398 ? 7.691 -39.844 -0.971 1 98.62 398 ALA A CA 1
ATOM 2927 C C . ALA A 1 398 ? 6.707 -39.375 -2.035 1 98.62 398 ALA A C 1
ATOM 2929 O O . ALA A 1 398 ? 6.582 -40 -3.094 1 98.62 398 ALA A O 1
ATOM 2930 N N . ASP A 1 399 ? 5.945 -38.344 -1.7 1 98.75 399 ASP A N 1
ATOM 2931 C CA . ASP A 1 399 ? 4.996 -37.781 -2.666 1 98.75 399 ASP A CA 1
ATOM 2932 C C . ASP A 1 399 ? 5.719 -37.219 -3.887 1 98.75 399 ASP A C 1
ATOM 2934 O O . ASP A 1 399 ? 5.281 -37.438 -5.023 1 98.75 399 ASP A O 1
ATOM 2938 N N . ALA A 1 400 ? 6.836 -36.5 -3.627 1 98.88 400 ALA A N 1
ATOM 2939 C CA . ALA A 1 400 ? 7.641 -36 -4.727 1 98.88 400 ALA A CA 1
ATOM 2940 C C . ALA A 1 400 ? 8.117 -37.125 -5.641 1 98.88 400 ALA A C 1
ATOM 2942 O O . ALA A 1 400 ? 8.109 -36.969 -6.863 1 98.88 400 ALA A O 1
ATOM 2943 N N . THR A 1 401 ? 8.516 -38.188 -5.023 1 98.88 401 THR A N 1
ATOM 2944 C CA . THR A 1 401 ? 8.992 -39.312 -5.777 1 98.88 401 THR A CA 1
ATOM 2945 C C . THR A 1 401 ? 7.863 -39.938 -6.609 1 98.88 401 THR A C 1
ATOM 2947 O O . THR A 1 401 ? 8.047 -40.219 -7.797 1 98.88 401 THR A O 1
ATOM 2950 N N . ARG A 1 402 ? 6.715 -40.125 -6.004 1 98.88 402 ARG A N 1
ATOM 2951 C CA . ARG A 1 402 ? 5.582 -40.719 -6.691 1 98.88 402 ARG A CA 1
ATOM 2952 C C . ARG A 1 402 ? 5.168 -39.906 -7.91 1 98.88 402 ARG A C 1
ATOM 2954 O O . ARG A 1 402 ? 4.922 -40.469 -8.984 1 98.88 402 ARG A O 1
ATOM 2961 N N . GLY A 1 403 ? 5.074 -38.625 -7.715 1 98.94 403 GLY A N 1
ATOM 2962 C CA . GLY A 1 403 ? 4.699 -37.781 -8.836 1 98.94 403 GLY A CA 1
ATOM 2963 C C . GLY A 1 403 ? 5.684 -37.844 -9.984 1 98.94 403 GLY A C 1
ATOM 2964 O O . GLY A 1 403 ? 5.277 -37.906 -11.148 1 98.94 403 GLY A O 1
ATOM 2965 N N . ALA A 1 404 ? 6.996 -37.812 -9.672 1 98.88 404 ALA A N 1
ATOM 2966 C CA . ALA A 1 404 ? 8.023 -37.875 -10.703 1 98.88 404 ALA A CA 1
ATOM 2967 C C . ALA A 1 404 ? 8.023 -39.25 -11.406 1 98.88 404 ALA A C 1
ATOM 2969 O O . ALA A 1 404 ? 8.305 -39.312 -12.602 1 98.88 404 ALA A O 1
ATOM 2970 N N . ASN A 1 405 ? 7.707 -40.312 -10.664 1 98.88 405 ASN A N 1
ATOM 2971 C CA . ASN A 1 405 ? 7.543 -41.625 -11.281 1 98.88 405 ASN A CA 1
ATOM 2972 C C . ASN A 1 405 ? 6.434 -41.625 -12.328 1 98.88 405 ASN A C 1
ATOM 2974 O O . ASN A 1 405 ? 6.602 -42.156 -13.414 1 98.88 405 ASN A O 1
ATOM 2978 N N . VAL A 1 406 ? 5.344 -41.031 -11.953 1 98.88 406 VAL A N 1
ATOM 2979 C CA . VAL A 1 406 ? 4.211 -40.969 -12.867 1 98.88 406 VAL A CA 1
ATOM 2980 C C . VAL A 1 406 ? 4.586 -40.156 -14.094 1 98.88 406 VAL A C 1
ATOM 2982 O O . VAL A 1 406 ? 4.266 -40.531 -15.227 1 98.88 406 VAL A O 1
ATOM 2985 N N . LEU A 1 407 ? 5.266 -39 -13.875 1 98.88 407 LEU A N 1
ATOM 2986 C CA . LEU A 1 407 ? 5.734 -38.188 -14.992 1 98.88 407 LEU A CA 1
ATOM 2987 C C . LEU A 1 407 ? 6.621 -39 -15.93 1 98.88 407 LEU A C 1
ATOM 2989 O O . LEU A 1 407 ? 6.445 -38.969 -17.141 1 98.88 407 LEU A O 1
ATOM 2993 N N . LEU A 1 408 ? 7.547 -39.781 -15.359 1 98.75 408 LEU A N 1
ATOM 2994 C CA . LEU A 1 408 ? 8.438 -40.625 -16.141 1 98.75 408 LEU A CA 1
ATOM 2995 C C . LEU A 1 408 ? 7.645 -41.594 -17.016 1 98.75 408 LEU A C 1
ATOM 2997 O O . LEU A 1 408 ? 7.926 -41.719 -18.203 1 98.75 408 LEU A O 1
ATOM 3001 N N . GLY A 1 409 ? 6.676 -42.219 -16.422 1 98.19 409 GLY A N 1
ATOM 3002 C CA . GLY A 1 409 ? 5.859 -43.156 -17.156 1 98.19 409 GLY A CA 1
ATOM 3003 C C . GLY A 1 409 ? 5.121 -42.531 -18.328 1 98.19 409 GLY A C 1
ATOM 3004 O O . GLY A 1 409 ? 5.133 -43.062 -19.438 1 98.19 409 GLY A O 1
ATOM 3005 N N . ALA A 1 410 ? 4.477 -41.406 -18.094 1 98.06 410 ALA A N 1
ATOM 3006 C CA . ALA A 1 410 ? 3.711 -40.719 -19.125 1 98.06 410 ALA A CA 1
ATOM 3007 C C . ALA A 1 410 ? 4.617 -40.25 -20.25 1 98.06 410 ALA A C 1
ATOM 3009 O O . ALA A 1 410 ? 4.273 -40.375 -21.438 1 98.06 410 ALA A O 1
ATOM 3010 N N . VAL A 1 411 ? 5.762 -39.688 -19.875 1 97.94 411 VAL A N 1
ATOM 3011 C CA . VAL A 1 411 ? 6.711 -39.125 -20.844 1 97.94 411 VAL A CA 1
ATOM 3012 C C . VAL A 1 411 ? 7.262 -40.281 -21.703 1 97.94 411 VAL A C 1
ATOM 3014 O O . VAL A 1 411 ? 7.355 -40.125 -22.922 1 97.94 411 VAL A O 1
ATOM 3017 N N . LEU A 1 412 ? 7.613 -41.344 -21.078 1 96.5 412 LEU A N 1
ATOM 3018 C CA . LEU A 1 412 ? 8.18 -42.469 -21.812 1 96.5 412 LEU A CA 1
ATOM 3019 C C . LEU A 1 412 ? 7.152 -43.062 -22.766 1 96.5 412 LEU A C 1
ATOM 3021 O O . LEU A 1 412 ? 7.492 -43.438 -23.891 1 96.5 412 LEU A O 1
ATOM 3025 N N . ASP A 1 413 ? 5.961 -43.156 -22.297 1 94.75 413 ASP A N 1
ATOM 3026 C CA . ASP A 1 413 ? 4.891 -43.656 -23.156 1 94.75 413 ASP A CA 1
ATOM 3027 C C . ASP A 1 413 ? 4.754 -42.812 -24.422 1 94.75 413 ASP A C 1
ATOM 3029 O O . ASP A 1 413 ? 4.547 -43.344 -25.516 1 94.75 413 ASP A O 1
ATOM 3033 N N . ARG A 1 414 ? 4.863 -41.531 -24.312 1 95.44 414 ARG A N 1
ATOM 3034 C CA . ARG A 1 414 ? 4.68 -40.594 -25.422 1 95.44 414 ARG A CA 1
ATOM 3035 C C . ARG A 1 414 ? 5.93 -40.531 -26.297 1 95.44 414 ARG A C 1
ATOM 3037 O O . ARG A 1 414 ? 5.832 -40.469 -27.516 1 95.44 414 ARG A O 1
ATOM 3044 N N . ALA A 1 415 ? 7.074 -40.5 -25.672 1 96.5 415 ALA A N 1
ATOM 3045 C CA . ALA A 1 415 ? 8.344 -40.375 -26.391 1 96.5 415 ALA A CA 1
ATOM 3046 C C . ALA A 1 415 ? 8.703 -41.656 -27.094 1 96.5 415 ALA A C 1
ATOM 3048 O O . ALA A 1 415 ? 9.359 -41.656 -28.141 1 96.5 415 ALA A O 1
ATOM 3049 N N . GLY A 1 416 ? 8.305 -42.75 -26.484 1 94.94 416 GLY A N 1
ATOM 3050 C CA . GLY A 1 416 ? 8.602 -44.062 -27.047 1 94.94 416 GLY A CA 1
ATOM 3051 C C . GLY A 1 416 ? 10.031 -44.5 -26.797 1 94.94 416 GLY A C 1
ATOM 3052 O O . GLY A 1 416 ? 10.945 -43.688 -26.734 1 94.94 416 GLY A O 1
ATOM 3053 N N . ARG A 1 417 ? 10.172 -45.812 -26.734 1 91.19 417 ARG A N 1
ATOM 3054 C CA . ARG A 1 417 ? 11.516 -46.375 -26.625 1 91.19 417 ARG A CA 1
ATOM 3055 C C . ARG A 1 417 ? 12.062 -46.75 -28 1 91.19 417 ARG A C 1
ATOM 3057 O O . ARG A 1 417 ? 11.367 -47.344 -28.828 1 91.19 417 ARG A O 1
ATOM 3064 N N . ALA A 1 418 ? 13.258 -46.219 -28.172 1 90.81 418 ALA A N 1
ATOM 3065 C CA . ALA A 1 418 ? 13.898 -46.562 -29.438 1 90.81 418 ALA A CA 1
ATOM 3066 C C . ALA A 1 418 ? 14.344 -48.031 -29.438 1 90.81 418 ALA A C 1
ATOM 3068 O O . ALA A 1 418 ? 14.742 -48.562 -28.391 1 90.81 418 ALA A O 1
ATOM 3069 N N . ALA A 1 419 ? 14.039 -48.812 -30.562 1 75.81 419 ALA A N 1
ATOM 3070 C CA . ALA A 1 419 ? 14.461 -50.219 -30.703 1 75.81 419 ALA A CA 1
ATOM 3071 C C . ALA A 1 419 ? 15.984 -50.312 -30.656 1 75.81 419 ALA A C 1
ATOM 3073 O O . ALA A 1 419 ? 16.688 -49.438 -31.141 1 75.81 419 ALA A O 1
ATOM 3074 N N . ARG A 1 420 ? 16.656 -51.188 -29.797 1 59.25 420 ARG A N 1
ATOM 3075 C CA . ARG A 1 420 ? 18.094 -51.5 -29.812 1 59.25 420 ARG A CA 1
ATOM 3076 C C . ARG A 1 420 ? 18.516 -52.031 -31.172 1 59.25 420 ARG A C 1
ATOM 3078 O O . ARG A 1 420 ? 17.75 -52.688 -31.859 1 59.25 420 ARG A O 1
ATOM 3085 N N . MET B 1 1 ? -1.501 54.938 25.797 1 24.14 1 MET B N 1
ATOM 3086 C CA . MET B 1 1 ? -2.346 55.781 24.984 1 24.14 1 MET B CA 1
ATOM 3087 C C . MET B 1 1 ? -1.702 56.062 23.625 1 24.14 1 MET B C 1
ATOM 3089 O O . MET B 1 1 ? -2.115 56.969 22.906 1 24.14 1 MET B O 1
ATOM 3093 N N . MET B 1 2 ? -0.485 55.438 23.406 1 26.75 2 MET B N 1
ATOM 3094 C CA . MET B 1 2 ? 0.366 55.75 22.266 1 26.75 2 MET B CA 1
ATOM 3095 C C . MET B 1 2 ? -0.203 55.156 20.984 1 26.75 2 MET B C 1
ATOM 3097 O O . MET B 1 2 ? 0.116 54.031 20.625 1 26.75 2 MET B O 1
ATOM 3101 N N . ALA B 1 3 ? -1.43 55.406 20.766 1 33.59 3 ALA B N 1
ATOM 3102 C CA . ALA B 1 3 ? -2.291 55.469 19.594 1 33.59 3 ALA B CA 1
ATOM 3103 C C . ALA B 1 3 ? -1.613 56.281 18.469 1 33.59 3 ALA B C 1
ATOM 3105 O O . ALA B 1 3 ? -1.974 56.125 17.297 1 33.59 3 ALA B O 1
ATOM 3106 N N . SER B 1 4 ? -0.836 57.344 18.703 1 33 4 SER B N 1
ATOM 3107 C CA . SER B 1 4 ? -1.136 58.594 18 1 33 4 SER B CA 1
ATOM 3108 C C . SER B 1 4 ? -0.453 58.625 16.641 1 33 4 SER B C 1
ATOM 3110 O O . SER B 1 4 ? -0.825 59.438 15.781 1 33 4 SER B O 1
ATOM 3112 N N . ALA B 1 5 ? 0.825 58.344 16.484 1 39 5 ALA B N 1
ATOM 3113 C CA . ALA B 1 5 ? 1.37 59.062 15.344 1 39 5 ALA B CA 1
ATOM 3114 C C . ALA B 1 5 ? 0.849 58.531 14.023 1 39 5 ALA B C 1
ATOM 3116 O O . ALA B 1 5 ? 1.299 58.906 12.953 1 39 5 ALA B O 1
ATOM 3117 N N . LEU B 1 6 ? 0.544 57.156 13.977 1 43.66 6 LEU B N 1
ATOM 3118 C CA . LEU B 1 6 ? -0.094 56.812 12.711 1 43.66 6 LEU B CA 1
ATOM 3119 C C . LEU B 1 6 ? -1.478 57.438 12.609 1 43.66 6 LEU B C 1
ATOM 3121 O O . LEU B 1 6 ? -2.316 57.25 13.492 1 43.66 6 LEU B O 1
ATOM 3125 N N . GLY B 1 7 ? -1.75 58.781 12.398 1 43.78 7 GLY B N 1
ATOM 3126 C CA . GLY B 1 7 ? -2.881 59.625 12.086 1 43.78 7 GLY B CA 1
ATOM 3127 C C . GLY B 1 7 ? -4.207 58.906 12.086 1 43.78 7 GLY B C 1
ATOM 3128 O O . GLY B 1 7 ? -5.105 59.219 11.305 1 43.78 7 GLY B O 1
ATOM 3129 N N . GLY B 1 8 ? -4.426 57.938 13.148 1 53.12 8 GLY B N 1
ATOM 3130 C CA . GLY B 1 8 ? -5.676 57.25 13.406 1 53.12 8 GLY B CA 1
ATOM 3131 C C . GLY B 1 8 ? -5.809 55.938 12.641 1 53.12 8 GLY B C 1
ATOM 3132 O O . GLY B 1 8 ? -6.812 55.25 12.766 1 53.12 8 GLY B O 1
ATOM 3133 N N . ARG B 1 9 ? -4.887 55.656 11.625 1 65.75 9 ARG B N 1
ATOM 3134 C CA . ARG B 1 9 ? -5.145 54.469 10.797 1 65.75 9 ARG B CA 1
ATOM 3135 C C . ARG B 1 9 ? -4.457 53.25 11.359 1 65.75 9 ARG B C 1
ATOM 3137 O O . ARG B 1 9 ? -3.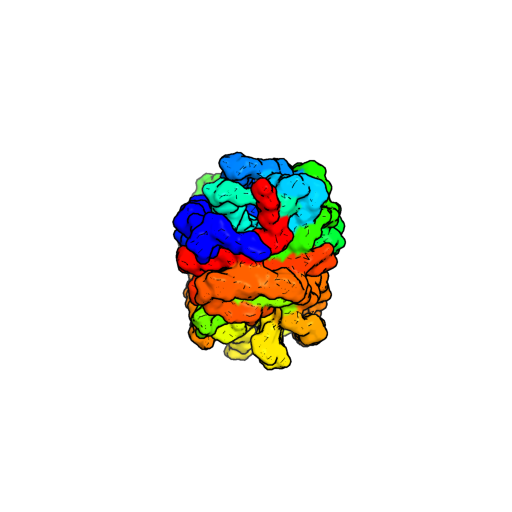328 53.312 11.852 1 65.75 9 ARG B O 1
ATOM 3144 N N . THR B 1 10 ? -5.141 52.219 11.469 1 82.38 10 THR B N 1
ATOM 3145 C CA . THR B 1 10 ? -4.672 50.938 11.914 1 82.38 10 THR B CA 1
ATOM 3146 C C . THR B 1 10 ? -3.582 50.406 10.992 1 82.38 10 THR B C 1
ATOM 3148 O O . THR B 1 10 ? -3.746 50.406 9.766 1 82.38 10 THR B O 1
ATOM 3151 N N . LEU B 1 11 ? -2.328 50.188 11.57 1 92.75 11 LEU B N 1
ATOM 3152 C CA . LEU B 1 11 ? -1.246 49.562 10.797 1 92.75 11 LEU B CA 1
ATOM 3153 C C . LEU B 1 11 ? -1.713 48.281 10.117 1 92.75 11 LEU B C 1
ATOM 3155 O O . LEU B 1 11 ? -2.363 47.438 10.742 1 92.75 11 LEU B O 1
ATOM 3159 N N . ALA B 1 12 ? -1.469 48.25 8.805 1 97.31 12 ALA B N 1
ATOM 3160 C CA . ALA B 1 12 ? -1.878 47.062 8.023 1 97.31 12 ALA B CA 1
ATOM 3161 C C . ALA B 1 12 ? -0.694 46.469 7.262 1 97.31 12 ALA B C 1
ATOM 3163 O O . ALA B 1 12 ? 0.3 47.156 7.016 1 97.31 12 ALA B O 1
ATOM 3164 N N . ILE B 1 13 ? -0.83 45.25 6.879 1 98.5 13 ILE B N 1
ATOM 3165 C CA . ILE B 1 13 ? 0.22 44.594 6.109 1 98.5 13 ILE B CA 1
ATOM 3166 C C . ILE B 1 13 ? 0.077 44.938 4.629 1 98.5 13 ILE B C 1
ATOM 3168 O O . ILE B 1 13 ? -0.91 45.562 4.227 1 98.5 13 ILE B O 1
ATOM 3172 N N . ASP B 1 14 ? 1.139 44.625 3.867 1 98.56 14 ASP B N 1
ATOM 3173 C CA . ASP B 1 14 ? 1.066 44.656 2.41 1 98.56 14 ASP B CA 1
ATOM 3174 C C . ASP B 1 14 ? 0.52 43.312 1.862 1 98.56 14 ASP B C 1
ATOM 3176 O O . ASP B 1 14 ? 1.282 42.406 1.58 1 98.56 14 ASP B O 1
ATOM 3180 N N . GLY B 1 15 ? -0.81 43.344 1.601 1 98.69 15 GLY B N 1
ATOM 3181 C CA . GLY B 1 15 ? -1.473 42.125 1.176 1 98.69 15 GLY B CA 1
ATOM 3182 C C . GLY B 1 15 ? -0.979 41.594 -0.165 1 98.69 15 GLY B C 1
ATOM 3183 O O . GLY B 1 15 ? -0.9 40.406 -0.384 1 98.69 15 GLY B O 1
ATOM 3184 N N . GLU B 1 16 ? -0.666 42.469 -1.034 1 98.69 16 GLU B N 1
ATOM 3185 C CA . GLU B 1 16 ? -0.17 42.062 -2.354 1 98.69 16 GLU B CA 1
ATOM 3186 C C . GLU B 1 16 ? 1.204 41.406 -2.256 1 98.69 16 GLU B C 1
ATOM 3188 O O . GLU B 1 16 ? 1.482 40.438 -2.955 1 98.69 16 GLU B O 1
ATOM 3193 N N . ARG B 1 17 ? 2.061 41.969 -1.45 1 98.81 17 ARG B N 1
ATOM 3194 C CA . ARG B 1 17 ? 3.387 41.406 -1.253 1 98.81 17 ARG B CA 1
ATOM 3195 C C . ARG B 1 17 ? 3.299 40 -0.62 1 98.81 17 ARG B C 1
ATOM 3197 O O . ARG B 1 17 ? 4.023 39.094 -1.013 1 98.81 17 ARG B O 1
ATOM 3204 N N . LEU B 1 18 ? 2.4 39.906 0.32 1 98.88 18 LEU B N 1
ATOM 3205 C CA . LEU B 1 18 ? 2.178 38.594 0.92 1 98.88 18 LEU B CA 1
ATOM 3206 C C . LEU B 1 18 ? 1.731 37.562 -0.131 1 98.88 18 LEU B C 1
ATOM 3208 O O . LEU B 1 18 ? 2.258 36.469 -0.191 1 98.88 18 LEU B O 1
ATOM 3212 N N . TRP B 1 19 ? 0.79 38 -0.93 1 98.88 19 TRP B N 1
ATOM 3213 C CA . TRP B 1 19 ? 0.237 37.094 -1.936 1 98.88 19 TRP B CA 1
ATOM 3214 C C . TRP B 1 19 ? 1.309 36.656 -2.934 1 98.88 19 TRP B C 1
ATOM 3216 O O . TRP B 1 19 ? 1.373 35.5 -3.326 1 98.88 19 TRP B O 1
ATOM 3226 N N . ARG B 1 20 ? 2.137 37.562 -3.348 1 98.75 20 ARG B N 1
ATOM 3227 C CA . ARG B 1 20 ? 3.229 37.25 -4.266 1 98.75 20 ARG B CA 1
ATOM 3228 C C . ARG B 1 20 ? 4.184 36.25 -3.648 1 98.75 20 ARG B C 1
ATOM 3230 O O . ARG B 1 20 ? 4.633 35.312 -4.328 1 98.75 20 ARG B O 1
ATOM 3237 N N . SER B 1 21 ? 4.508 36.438 -2.381 1 98.88 21 SER B N 1
ATOM 3238 C CA . SER B 1 21 ? 5.383 35.469 -1.696 1 98.88 21 SER B CA 1
ATOM 3239 C C . SER B 1 21 ? 4.758 34.094 -1.652 1 98.88 21 SER B C 1
ATOM 3241 O O . SER B 1 21 ? 5.449 33.094 -1.865 1 98.88 21 SER B O 1
ATOM 3243 N N . LEU B 1 22 ? 3.436 34.062 -1.363 1 98.88 22 LEU B N 1
ATOM 3244 C CA . LEU B 1 22 ? 2.727 32.812 -1.289 1 98.88 22 LEU B CA 1
ATOM 3245 C C . LEU B 1 22 ? 2.754 32.094 -2.633 1 98.88 22 LEU B C 1
ATOM 3247 O O . LEU B 1 22 ? 3.033 30.891 -2.695 1 98.88 22 LEU B O 1
ATOM 3251 N N . MET B 1 23 ? 2.531 32.812 -3.688 1 98.62 23 MET B N 1
ATOM 3252 C CA . MET B 1 23 ? 2.496 32.219 -5.02 1 98.62 23 MET B CA 1
ATOM 3253 C C . MET B 1 23 ? 3.895 31.781 -5.461 1 98.62 23 MET B C 1
ATOM 3255 O O . MET B 1 23 ? 4.055 30.75 -6.121 1 98.62 23 MET B O 1
ATOM 3259 N N . GLU B 1 24 ? 4.891 32.594 -5.102 1 98.69 24 GLU B N 1
ATOM 3260 C CA . GLU B 1 24 ? 6.262 32.219 -5.43 1 98.69 24 GLU B CA 1
ATOM 3261 C C . GLU B 1 24 ? 6.668 30.938 -4.699 1 98.69 24 GLU B C 1
ATOM 3263 O O . GLU B 1 24 ? 7.258 30.031 -5.297 1 98.69 24 GLU B O 1
ATOM 3268 N N . MET B 1 25 ? 6.344 30.844 -3.447 1 98.81 25 MET B N 1
ATOM 3269 C CA . MET B 1 25 ? 6.668 29.656 -2.66 1 98.81 25 MET B CA 1
ATOM 3270 C C . MET B 1 25 ? 5.957 28.438 -3.211 1 98.81 25 MET B C 1
ATOM 3272 O O . MET B 1 25 ? 6.508 27.328 -3.191 1 98.81 25 MET B O 1
ATOM 3276 N N . ALA B 1 26 ? 4.73 28.609 -3.721 1 98.56 26 ALA B N 1
ATOM 3277 C CA . ALA B 1 26 ? 3.9 27.5 -4.207 1 98.56 26 ALA B CA 1
ATOM 3278 C C . ALA B 1 26 ? 4.531 26.844 -5.43 1 98.56 26 ALA B C 1
ATOM 3280 O O . ALA B 1 26 ? 4.207 25.703 -5.762 1 98.56 26 ALA B O 1
ATOM 3281 N N . ARG B 1 27 ? 5.473 27.516 -6.07 1 98.25 27 ARG B N 1
ATOM 3282 C CA . ARG B 1 27 ? 6.148 26.938 -7.234 1 98.25 27 ARG B CA 1
ATOM 3283 C C . ARG B 1 27 ? 7.148 25.875 -6.816 1 98.25 27 ARG B C 1
ATOM 3285 O O . ARG B 1 27 ? 7.473 24.984 -7.598 1 98.25 27 ARG B O 1
ATOM 3292 N N . ILE B 1 28 ? 7.672 26 -5.594 1 98.69 28 ILE B N 1
ATOM 3293 C CA . ILE B 1 28 ? 8.617 25.016 -5.086 1 98.69 28 ILE B CA 1
ATOM 3294 C C . ILE B 1 28 ? 7.863 23.766 -4.633 1 98.69 28 ILE B C 1
ATOM 3296 O O . ILE B 1 28 ? 7.25 23.75 -3.562 1 98.69 28 ILE B O 1
ATOM 3300 N N . GLY B 1 29 ? 7.969 22.734 -5.441 1 98.25 29 GLY B N 1
ATOM 3301 C CA . GLY B 1 29 ? 7.227 21.516 -5.176 1 98.25 29 GLY B CA 1
ATOM 3302 C C . GLY B 1 29 ? 5.855 21.5 -5.828 1 98.25 29 GLY B C 1
ATOM 3303 O O . GLY B 1 29 ? 4.988 20.703 -5.445 1 98.25 29 GLY B O 1
ATOM 3304 N N . GLY B 1 30 ? 5.617 22.391 -6.746 1 98 30 GLY B N 1
ATOM 3305 C CA . GLY B 1 30 ? 4.332 22.453 -7.422 1 98 30 GLY B CA 1
ATOM 3306 C C . GLY B 1 30 ? 3.975 21.156 -8.125 1 98 30 GLY B C 1
ATOM 3307 O O . GLY B 1 30 ? 4.84 20.5 -8.711 1 98 30 GLY B O 1
ATOM 3308 N N . THR B 1 31 ? 2.697 20.75 -7.961 1 95.94 31 THR B N 1
ATOM 3309 C CA . THR B 1 31 ? 2.225 19.516 -8.586 1 95.94 31 THR B CA 1
ATOM 3310 C C . THR B 1 31 ? 1.419 19.828 -9.844 1 95.94 31 THR B C 1
ATOM 3312 O O . THR B 1 31 ? 1.08 20.984 -10.102 1 95.94 31 THR B O 1
ATOM 3315 N N . ALA B 1 32 ? 1.072 18.797 -10.625 1 92.5 32 ALA B N 1
ATOM 3316 C CA . ALA B 1 32 ? 0.421 18.938 -11.93 1 92.5 32 ALA B CA 1
ATOM 3317 C C . ALA B 1 32 ? -0.986 19.516 -11.773 1 92.5 32 ALA B C 1
ATOM 3319 O O . ALA B 1 32 ? -1.481 20.203 -12.672 1 92.5 32 ALA B O 1
ATOM 3320 N N . HIS B 1 33 ? -1.555 19.391 -10.57 1 92.5 33 HIS B N 1
ATOM 3321 C CA . HIS B 1 33 ? -2.949 19.797 -10.414 1 92.5 33 HIS B CA 1
ATOM 3322 C C . HIS B 1 33 ? -3.078 21.016 -9.523 1 92.5 33 HIS B C 1
ATOM 3324 O O . HIS B 1 33 ? -4.125 21.25 -8.914 1 92.5 33 HIS B O 1
ATOM 3330 N N . GLY B 1 34 ? -1.984 21.719 -9.367 1 94.94 34 GLY B N 1
ATOM 3331 C CA . GLY B 1 34 ? -2.047 23.031 -8.742 1 94.94 34 GLY B CA 1
ATOM 3332 C C . GLY B 1 34 ? -1.734 23 -7.262 1 94.94 34 GLY B C 1
ATOM 3333 O O . GLY B 1 34 ? -1.887 24.016 -6.57 1 94.94 34 GLY B O 1
ATOM 3334 N N . GLY B 1 35 ? -1.322 21.812 -6.773 1 97.31 35 GLY B N 1
ATOM 3335 C CA . GLY B 1 35 ? -0.938 21.688 -5.375 1 97.31 35 GLY B CA 1
ATOM 3336 C C . GLY B 1 35 ? 0.562 21.766 -5.16 1 97.31 35 GLY B C 1
ATOM 3337 O O . GLY B 1 35 ? 1.277 22.375 -5.957 1 97.31 35 GLY B O 1
ATOM 3338 N N . VAL B 1 36 ? 0.975 21.422 -4.016 1 98.44 36 VAL B N 1
ATOM 3339 C CA . VAL B 1 36 ? 2.389 21.422 -3.654 1 98.44 36 VAL B CA 1
ATOM 3340 C C . VAL B 1 36 ? 2.746 20.109 -2.963 1 98.44 36 VAL B C 1
ATOM 3342 O O . VAL B 1 36 ? 1.995 19.625 -2.115 1 98.44 36 VAL B O 1
ATOM 3345 N N . ARG B 1 37 ? 3.775 19.5 -3.385 1 97.94 37 ARG B N 1
ATOM 3346 C CA . ARG B 1 37 ? 4.422 18.391 -2.695 1 97.94 37 ARG B CA 1
ATOM 3347 C C . ARG B 1 37 ? 5.809 18.781 -2.201 1 97.94 37 ARG B C 1
ATOM 3349 O O . ARG B 1 37 ? 6.777 18.766 -2.967 1 97.94 37 ARG B O 1
ATOM 3356 N N . ARG B 1 38 ? 5.883 19.172 -1.011 1 98.56 38 ARG B N 1
ATOM 3357 C CA . ARG B 1 38 ? 7.121 19.531 -0.328 1 98.56 38 ARG B CA 1
ATOM 3358 C C . ARG B 1 38 ? 7.254 18.781 0.994 1 98.56 38 ARG B C 1
ATOM 3360 O O . ARG B 1 38 ? 7.145 19.375 2.066 1 98.56 38 ARG B O 1
ATOM 3367 N N . LEU B 1 39 ? 7.547 17.5 0.913 1 98.56 39 LEU B N 1
ATOM 3368 C CA . LEU B 1 39 ? 7.633 16.656 2.1 1 98.56 39 LEU B CA 1
ATOM 3369 C C . LEU B 1 39 ? 8.844 17.031 2.945 1 98.56 39 LEU B C 1
ATOM 3371 O O . LEU B 1 39 ? 9.859 17.484 2.414 1 98.56 39 LEU B O 1
ATOM 3375 N N . ALA B 1 40 ? 8.773 16.797 4.184 1 98.62 40 ALA B N 1
ATOM 3376 C CA . ALA B 1 40 ? 9.797 17.203 5.141 1 98.62 40 ALA B CA 1
ATOM 3377 C C . ALA B 1 40 ? 11.156 16.625 4.773 1 98.62 40 ALA B C 1
ATOM 3379 O O . ALA B 1 40 ? 11.266 15.422 4.504 1 98.62 40 ALA B O 1
ATOM 3380 N N . ALA B 1 41 ? 12.125 17.484 4.727 1 98.62 41 ALA B N 1
ATOM 3381 C CA . ALA B 1 41 ? 13.539 17.156 4.594 1 98.62 41 ALA B CA 1
ATOM 3382 C C . ALA B 1 41 ? 13.844 16.562 3.217 1 98.62 41 ALA B C 1
ATOM 3384 O O . ALA B 1 41 ? 14.719 15.711 3.078 1 98.62 41 ALA B O 1
ATOM 3385 N N . THR B 1 42 ? 13.031 16.797 2.223 1 98.5 42 THR B N 1
ATOM 3386 C CA . THR B 1 42 ? 13.344 16.516 0.824 1 98.5 42 THR B CA 1
ATOM 3387 C C . THR B 1 42 ? 14.078 17.703 0.189 1 98.5 42 THR B C 1
ATOM 3389 O O . THR B 1 42 ? 14.25 18.75 0.821 1 98.5 42 THR B O 1
ATOM 3392 N N . ASP B 1 43 ? 14.461 17.516 -1.087 1 98.56 43 ASP B N 1
ATOM 3393 C CA . ASP B 1 43 ? 15.117 18.594 -1.815 1 98.56 43 ASP B CA 1
ATOM 3394 C C . ASP B 1 43 ? 14.164 19.781 -2.002 1 98.56 43 ASP B C 1
ATOM 3396 O O . ASP B 1 43 ? 14.594 20.938 -1.97 1 98.56 43 ASP B O 1
ATOM 3400 N N . ASP B 1 44 ? 12.891 19.5 -2.186 1 98.69 44 ASP B N 1
ATOM 3401 C CA . ASP B 1 44 ? 11.922 20.578 -2.324 1 98.69 44 ASP B CA 1
ATOM 3402 C C . ASP B 1 44 ? 11.75 21.344 -1.009 1 98.69 44 ASP B C 1
ATOM 3404 O O . ASP B 1 44 ? 11.578 22.562 -1.005 1 98.69 44 ASP B O 1
ATOM 3408 N N . ASP B 1 45 ? 11.75 20.594 0.072 1 98.69 45 ASP B N 1
ATOM 3409 C CA . ASP B 1 45 ? 11.719 21.25 1.378 1 98.69 45 ASP B CA 1
ATOM 3410 C C . ASP B 1 45 ? 12.93 22.172 1.561 1 98.69 45 ASP B C 1
ATOM 3412 O O . ASP B 1 45 ? 12.789 23.312 2.01 1 98.69 45 ASP B O 1
ATOM 3416 N N . ARG B 1 46 ? 14.102 21.656 1.202 1 98.75 46 ARG B N 1
ATOM 3417 C CA . ARG B 1 46 ? 15.305 22.469 1.266 1 98.75 46 ARG B CA 1
ATOM 3418 C C . ARG B 1 46 ? 15.141 23.75 0.466 1 98.75 46 ARG B C 1
ATOM 3420 O O . ARG B 1 46 ? 15.422 24.844 0.966 1 98.75 46 ARG B O 1
ATOM 3427 N N . ARG B 1 47 ? 14.664 23.625 -0.728 1 98.81 47 ARG B N 1
ATOM 3428 C CA . ARG B 1 47 ? 14.523 24.781 -1.597 1 98.81 47 ARG B CA 1
ATOM 3429 C C . ARG B 1 47 ? 13.539 25.781 -1.009 1 98.81 47 ARG B C 1
ATOM 3431 O O . ARG B 1 47 ? 13.758 27 -1.084 1 98.81 47 ARG B O 1
ATOM 3438 N N . GLY B 1 48 ? 12.438 25.312 -0.476 1 98.88 48 GLY B N 1
ATOM 3439 C CA . GLY B 1 48 ? 11.492 26.188 0.182 1 98.88 48 GLY B CA 1
ATOM 3440 C C . GLY B 1 48 ? 12.078 26.922 1.372 1 98.88 48 GLY B C 1
ATOM 3441 O O . GLY B 1 48 ? 11.906 28.141 1.512 1 98.88 48 GLY B O 1
ATOM 3442 N N . ARG B 1 49 ? 12.773 26.188 2.178 1 98.81 49 ARG B N 1
ATOM 3443 C CA . ARG B 1 49 ? 13.422 26.766 3.354 1 98.81 49 ARG B CA 1
ATOM 3444 C C . ARG B 1 49 ? 14.469 27.797 2.951 1 98.81 49 ARG B C 1
ATOM 3446 O O . ARG B 1 49 ? 14.578 28.844 3.57 1 98.81 49 ARG B O 1
ATOM 3453 N N . ASP B 1 50 ? 15.258 27.453 1.912 1 98.88 50 ASP B N 1
ATOM 3454 C CA . ASP B 1 50 ? 16.266 28.375 1.41 1 98.88 50 ASP B CA 1
ATOM 3455 C C . ASP B 1 50 ? 15.641 29.672 0.935 1 98.88 50 ASP B C 1
ATOM 3457 O O . ASP B 1 50 ? 16.172 30.75 1.184 1 98.88 50 ASP B O 1
ATOM 3461 N N . ARG B 1 51 ? 14.578 29.516 0.214 1 98.88 51 ARG B N 1
ATOM 3462 C CA . ARG B 1 51 ? 13.898 30.703 -0.295 1 98.88 51 ARG B CA 1
ATOM 3463 C C . ARG B 1 51 ? 13.383 31.562 0.849 1 98.88 51 ARG B C 1
ATOM 3465 O O . ARG B 1 51 ? 13.531 32.781 0.825 1 98.88 51 ARG B O 1
ATOM 3472 N N . PHE B 1 52 ? 12.766 30.938 1.783 1 98.88 52 PHE B N 1
ATOM 3473 C CA . PHE B 1 52 ? 12.281 31.656 2.961 1 98.88 52 PHE B CA 1
ATOM 3474 C C . PHE B 1 52 ? 13.43 32.344 3.682 1 98.88 52 PHE B C 1
ATOM 3476 O O . PHE B 1 52 ? 13.32 33.531 4.055 1 98.88 52 PHE B O 1
ATOM 3483 N N . ALA B 1 53 ? 14.508 31.625 3.91 1 98.88 53 ALA B N 1
ATOM 3484 C CA . ALA B 1 53 ? 15.688 32.188 4.562 1 98.88 53 ALA B CA 1
ATOM 3485 C C . ALA B 1 53 ? 16.203 33.406 3.818 1 98.88 53 ALA B C 1
ATOM 3487 O O . ALA B 1 53 ? 16.594 34.406 4.441 1 98.88 53 ALA B O 1
ATOM 3488 N N . GLN B 1 54 ? 16.234 33.281 2.539 1 98.88 54 GLN B N 1
ATOM 3489 C CA . GLN B 1 54 ? 16.672 34.406 1.717 1 98.88 54 GLN B CA 1
ATOM 3490 C C . GLN B 1 54 ? 15.797 35.656 1.95 1 98.88 54 GLN B C 1
ATOM 3492 O O . GLN B 1 54 ? 16.297 36.75 2.127 1 98.88 54 GLN B O 1
ATOM 3497 N N . TRP B 1 55 ? 14.5 35.438 1.902 1 98.94 55 TRP B N 1
ATOM 3498 C CA . TRP B 1 55 ? 13.578 36.531 2.137 1 98.94 55 TRP B CA 1
ATOM 3499 C C . TRP B 1 55 ? 13.781 37.156 3.521 1 98.94 55 TRP B C 1
ATOM 3501 O O . TRP B 1 55 ? 13.695 38.375 3.695 1 98.94 55 TRP B O 1
ATOM 3511 N N . CYS B 1 56 ? 14.039 36.312 4.512 1 98.88 56 CYS B N 1
ATOM 3512 C CA . CYS B 1 56 ? 14.273 36.812 5.871 1 98.88 56 CYS B CA 1
ATOM 3513 C C . CYS B 1 56 ? 15.539 37.625 5.945 1 98.88 56 CYS B C 1
ATOM 3515 O O . CYS B 1 56 ? 15.555 38.688 6.582 1 98.88 56 CYS B O 1
ATOM 3517 N N . ARG B 1 57 ? 16.578 37.188 5.281 1 98.69 57 ARG B N 1
ATOM 3518 C CA . ARG B 1 57 ? 17.812 37.969 5.234 1 98.69 57 ARG B CA 1
ATOM 3519 C C . ARG B 1 57 ? 17.578 39.312 4.582 1 98.69 57 ARG B C 1
ATOM 3521 O O . ARG B 1 57 ? 18.094 40.344 5.062 1 98.69 57 ARG B O 1
ATOM 3528 N N . GLU B 1 58 ? 16.891 39.312 3.52 1 98.69 58 GLU B N 1
ATOM 3529 C CA . GLU B 1 58 ? 16.578 40.562 2.809 1 98.69 58 GLU B CA 1
ATOM 3530 C C . GLU B 1 58 ? 15.797 41.531 3.695 1 98.69 58 GLU B C 1
ATOM 3532 O O . GLU B 1 58 ? 15.906 42.75 3.531 1 98.69 58 GLU B O 1
ATOM 3537 N N . ALA B 1 59 ? 15.062 40.969 4.652 1 98.62 59 ALA B N 1
ATOM 3538 C CA . ALA B 1 59 ? 14.281 41.781 5.574 1 98.62 59 ALA B CA 1
ATOM 3539 C C . ALA B 1 59 ? 15.102 42.156 6.797 1 98.62 59 ALA B C 1
ATOM 3541 O O . ALA B 1 59 ? 14.594 42.812 7.715 1 98.62 59 ALA B O 1
ATOM 3542 N N . GLY B 1 60 ? 16.328 41.719 6.883 1 98.19 60 GLY B N 1
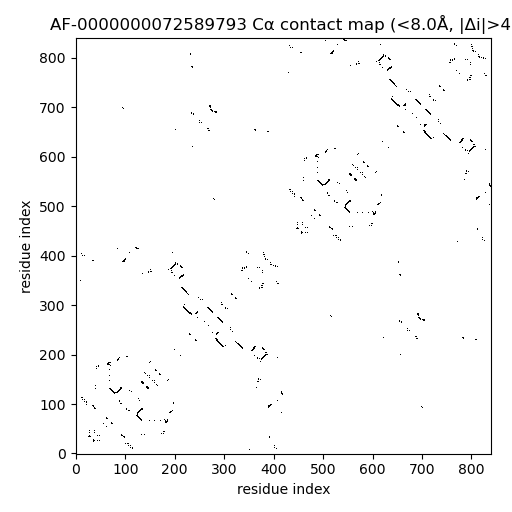ATOM 3543 C CA . GLY B 1 60 ? 17.234 42.156 7.938 1 98.19 60 GLY B CA 1
ATOM 3544 C C . GLY B 1 60 ? 17.188 41.25 9.156 1 98.19 60 GLY B C 1
ATOM 3545 O O . GLY B 1 60 ? 17.609 41.625 10.242 1 98.19 60 GLY B O 1
ATOM 3546 N N . LEU B 1 61 ? 16.719 40.062 9.055 1 98.62 61 LEU B N 1
ATOM 3547 C CA . LEU B 1 61 ? 16.562 39.188 10.195 1 98.62 61 LEU B CA 1
ATOM 3548 C C . LEU B 1 61 ? 17.797 38.281 10.359 1 98.62 61 LEU B C 1
ATOM 3550 O O . LEU B 1 61 ? 18.438 37.938 9.367 1 98.62 61 LEU B O 1
ATOM 3554 N N . ALA B 1 62 ? 18.109 37.938 11.609 1 98.12 62 ALA B N 1
ATOM 3555 C CA . ALA B 1 62 ? 19.172 36.969 11.914 1 98.12 62 ALA B CA 1
ATOM 3556 C C . ALA B 1 62 ? 18.641 35.531 11.891 1 98.12 62 ALA B C 1
ATOM 3558 O O . ALA B 1 62 ? 17.641 35.219 12.531 1 98.12 62 ALA B O 1
ATOM 3559 N N . LEU B 1 63 ? 19.391 34.688 11.172 1 98.38 63 LEU B N 1
ATOM 3560 C CA . LEU B 1 63 ? 18.891 33.312 10.961 1 98.38 63 LEU B CA 1
ATOM 3561 C C . LEU B 1 63 ? 19.625 32.344 11.867 1 98.38 63 LEU B C 1
ATOM 3563 O O . LEU B 1 63 ? 20.797 32.531 12.18 1 98.38 63 LEU B O 1
ATOM 3567 N N . SER B 1 64 ? 18.953 31.328 12.32 1 97.88 64 SER B N 1
ATOM 3568 C CA . SER B 1 64 ? 19.531 30.172 13 1 97.88 64 SER B CA 1
ATOM 3569 C C . SER B 1 64 ? 18.688 28.922 12.781 1 97.88 64 SER B C 1
ATOM 3571 O O . SER B 1 64 ? 17.5 29.016 12.516 1 97.88 64 SER B O 1
ATOM 3573 N N . VAL B 1 65 ? 19.312 27.797 12.781 1 98.38 65 VAL B N 1
ATOM 3574 C CA . VAL B 1 65 ? 18.656 26.5 12.664 1 98.38 65 VAL B CA 1
ATOM 3575 C C . VAL B 1 65 ? 19 25.641 13.875 1 98.38 65 VAL B C 1
ATOM 3577 O O . VAL B 1 65 ? 20.156 25.578 14.297 1 98.38 65 VAL B O 1
ATOM 3580 N N . ASP B 1 66 ? 18 24.984 14.445 1 98 66 ASP B N 1
ATOM 3581 C CA . ASP B 1 66 ? 18.297 24.188 15.625 1 98 66 ASP B CA 1
ATOM 3582 C C . ASP B 1 66 ? 18.562 22.734 15.25 1 98 66 ASP B C 1
ATOM 3584 O O . ASP B 1 66 ? 18.625 22.391 14.07 1 98 66 ASP B O 1
ATOM 3588 N N . GLU B 1 67 ? 18.719 21.859 16.219 1 97.81 67 GLU B N 1
ATOM 3589 C CA . GLU B 1 67 ? 19.188 20.484 16.062 1 97.81 67 GLU B CA 1
ATOM 3590 C C . GLU B 1 67 ? 18.141 19.609 15.367 1 97.81 67 GLU B C 1
ATOM 3592 O O . GLU B 1 67 ? 18.469 18.578 14.789 1 97.81 67 GLU B O 1
ATOM 3597 N N . ILE B 1 68 ? 16.875 20.047 15.398 1 98.06 68 ILE B N 1
ATOM 3598 C CA . ILE B 1 68 ? 15.805 19.281 14.75 1 98.06 68 ILE B CA 1
ATOM 3599 C C . ILE B 1 68 ? 15.383 19.984 13.461 1 98.06 68 ILE B C 1
ATOM 3601 O O . ILE B 1 68 ? 14.391 19.594 12.836 1 98.06 68 ILE B O 1
ATOM 3605 N N . GLY B 1 69 ? 16.156 20.984 13.047 1 98.62 69 GLY B N 1
ATOM 3606 C CA . GLY B 1 69 ? 15.992 21.609 11.742 1 98.62 69 GLY B CA 1
ATOM 3607 C C . GLY B 1 69 ? 15 22.75 11.75 1 98.62 69 GLY B C 1
ATOM 3608 O O . GLY B 1 69 ? 14.656 23.297 10.695 1 98.62 69 GLY B O 1
ATOM 3609 N N . ASN B 1 70 ? 14.43 23.094 12.867 1 98.69 70 ASN B N 1
ATOM 3610 C CA . ASN B 1 70 ? 13.625 24.312 12.891 1 98.69 70 ASN B CA 1
ATOM 3611 C C . ASN B 1 70 ? 14.422 25.516 12.438 1 98.69 70 ASN B C 1
ATOM 3613 O O . ASN B 1 70 ? 15.555 25.719 12.875 1 98.69 70 ASN B O 1
ATOM 3617 N N . LEU B 1 71 ? 13.859 26.281 11.57 1 98.69 71 LEU B N 1
ATOM 3618 C CA . LEU B 1 71 ? 14.508 27.5 11.062 1 98.69 71 LEU B CA 1
ATOM 3619 C C . LEU B 1 71 ? 13.938 28.734 11.727 1 98.69 71 LEU B C 1
ATOM 3621 O O . LEU B 1 71 ? 12.727 28.984 11.672 1 98.69 71 LEU B O 1
ATOM 3625 N N . PHE B 1 72 ? 14.805 29.516 12.359 1 98.25 72 PHE B N 1
ATOM 3626 C CA . PHE B 1 72 ? 14.406 30.719 13.07 1 98.25 72 PHE B CA 1
ATOM 3627 C C . PHE B 1 72 ? 14.945 31.969 12.375 1 98.25 72 PHE B C 1
ATOM 3629 O O . PHE B 1 72 ? 16.062 31.953 11.852 1 98.25 72 PHE B O 1
ATOM 3636 N N . ALA B 1 73 ? 14.195 33 12.359 1 98.69 73 ALA B N 1
ATOM 3637 C CA . ALA B 1 73 ? 14.586 34.312 11.906 1 98.69 73 ALA B CA 1
ATOM 3638 C C . ALA B 1 73 ? 14.188 35.406 12.922 1 98.69 73 ALA B C 1
ATOM 3640 O O . ALA B 1 73 ? 13 35.594 13.18 1 98.69 73 ALA B O 1
ATOM 3641 N N . ARG B 1 74 ? 15.125 36.125 13.438 1 97.88 74 ARG B N 1
ATOM 3642 C CA . ARG B 1 74 ? 14.867 37.031 14.562 1 97.88 74 ARG B CA 1
ATOM 3643 C C . ARG B 1 74 ? 15.008 38.469 14.156 1 97.88 74 ARG B C 1
ATOM 3645 O O . ARG B 1 74 ? 15.977 38.844 13.484 1 97.88 74 ARG B O 1
ATOM 3652 N N . ARG B 1 75 ? 14.023 39.219 14.445 1 98.19 75 ARG B N 1
ATOM 3653 C CA . ARG B 1 75 ? 14.062 40.656 14.414 1 98.19 75 ARG B CA 1
ATOM 3654 C C . ARG B 1 75 ? 14.344 41.25 15.797 1 98.19 75 ARG B C 1
ATOM 3656 O O . ARG B 1 75 ? 13.578 41.031 16.734 1 98.19 75 ARG B O 1
ATOM 3663 N N . ALA B 1 76 ? 15.375 42.031 15.922 1 96.19 76 ALA B N 1
ATOM 3664 C CA . ALA B 1 76 ? 15.766 42.594 17.219 1 96.19 76 ALA B CA 1
ATOM 3665 C C . ALA B 1 76 ? 14.719 43.562 17.734 1 96.19 76 ALA B C 1
ATOM 3667 O O . ALA B 1 76 ? 14.07 44.25 16.938 1 96.19 76 ALA B O 1
ATOM 3668 N N . GLY B 1 77 ? 14.492 43.594 19 1 95.94 77 GLY B N 1
ATOM 3669 C CA . GLY B 1 77 ? 13.727 44.625 19.672 1 95.94 77 GLY B CA 1
ATOM 3670 C C . GLY B 1 77 ? 14.594 45.594 20.469 1 95.94 77 GLY B C 1
ATOM 3671 O O . GLY B 1 77 ? 15.812 45.438 20.531 1 95.94 77 GLY B O 1
ATOM 3672 N N . ALA B 1 78 ? 13.93 46.594 20.969 1 96.81 78 ALA B N 1
ATOM 3673 C CA . ALA B 1 78 ? 14.648 47.562 21.797 1 96.81 78 ALA B CA 1
ATOM 3674 C C . ALA B 1 78 ? 15.195 46.906 23.062 1 96.81 78 ALA B C 1
ATOM 3676 O O . ALA B 1 78 ? 16.234 47.312 23.578 1 96.81 78 ALA B O 1
ATOM 3677 N N . GLU B 1 79 ? 14.594 45.969 23.547 1 94.75 79 GLU B N 1
ATOM 3678 C CA . GLU B 1 79 ? 15.047 45.125 24.672 1 94.75 79 GLU B CA 1
ATOM 3679 C C . GLU B 1 79 ? 15.586 43.781 24.172 1 94.75 79 GLU B C 1
ATOM 3681 O O . GLU B 1 79 ? 14.898 42.781 24.281 1 94.75 79 GLU B O 1
ATOM 3686 N N . ALA B 1 80 ? 16.781 43.781 23.828 1 85.19 80 ALA B N 1
ATOM 3687 C CA . ALA B 1 80 ? 17.359 42.656 23.109 1 85.19 80 ALA B CA 1
ATOM 3688 C C . ALA B 1 80 ? 17.328 41.406 23.938 1 85.19 80 ALA B C 1
ATOM 3690 O O . ALA B 1 80 ? 17.219 40.281 23.406 1 85.19 80 ALA B O 1
ATOM 3691 N N . GLY B 1 81 ? 17.359 41.5 25.219 1 89.31 81 GLY B N 1
ATOM 3692 C CA . GLY B 1 81 ? 17.406 40.312 26.094 1 89.31 81 GLY B CA 1
ATOM 3693 C C . GLY B 1 81 ? 16.031 39.812 26.484 1 89.31 81 GLY B C 1
ATOM 3694 O O . GLY B 1 81 ? 15.922 38.75 27.094 1 89.31 81 GLY B O 1
ATOM 3695 N N . ALA B 1 82 ? 15.016 40.5 26.047 1 94.31 82 ALA B N 1
ATOM 3696 C CA . ALA B 1 82 ? 13.656 40.062 26.359 1 94.31 82 ALA B CA 1
ATOM 3697 C C . ALA B 1 82 ? 13.273 38.812 25.562 1 94.31 82 ALA B C 1
ATOM 3699 O O . ALA B 1 82 ? 13.727 38.656 24.438 1 94.31 82 ALA B O 1
ATOM 3700 N N . PRO B 1 83 ? 12.508 37.906 26.203 1 95.88 83 PRO B N 1
ATOM 3701 C CA . PRO B 1 83 ? 11.992 36.812 25.406 1 95.88 83 PRO B CA 1
ATOM 3702 C C . PRO B 1 83 ? 11.188 37.281 24.188 1 95.88 83 PRO B C 1
ATOM 3704 O O . PRO B 1 83 ? 10.406 38.219 24.297 1 95.88 83 PRO B O 1
ATOM 3707 N N . PRO B 1 84 ? 11.422 36.688 23.109 1 97 84 PRO B N 1
ATOM 3708 C CA . PRO B 1 84 ? 10.758 37.156 21.875 1 97 84 PRO B CA 1
ATOM 3709 C C . PRO B 1 84 ? 9.297 36.719 21.797 1 97 84 PRO B C 1
ATOM 3711 O O . PRO B 1 84 ? 8.906 35.75 22.438 1 97 84 PRO B O 1
ATOM 3714 N N . VAL B 1 85 ? 8.5 37.469 21.062 1 98.12 85 VAL B N 1
ATOM 3715 C CA . VAL B 1 85 ? 7.242 36.969 20.531 1 98.12 85 VAL B CA 1
ATOM 3716 C C . VAL B 1 85 ? 7.516 36.094 19.312 1 98.12 85 VAL B C 1
ATOM 3718 O O . VAL B 1 85 ? 8.031 36.562 18.297 1 98.12 85 VAL B O 1
ATOM 3721 N N . LEU B 1 86 ? 7.234 34.844 19.469 1 98.19 86 LEU B N 1
ATOM 3722 C CA . LEU B 1 86 ? 7.473 33.844 18.422 1 98.19 86 LEU B CA 1
ATOM 3723 C C . LEU B 1 86 ? 6.246 33.688 17.516 1 98.19 86 LEU B C 1
ATOM 3725 O O . LEU B 1 86 ? 5.117 33.625 18.016 1 98.19 86 LEU B O 1
ATOM 3729 N N . ILE B 1 87 ? 6.43 33.812 16.219 1 98.62 87 ILE B N 1
ATOM 3730 C CA . ILE B 1 87 ? 5.367 33.594 15.242 1 98.62 87 ILE B CA 1
ATOM 3731 C C . ILE B 1 87 ? 5.855 32.656 14.133 1 98.62 87 ILE B C 1
ATOM 3733 O O . ILE B 1 87 ? 7.055 32.594 13.867 1 98.62 87 ILE B O 1
ATOM 3737 N N . GLY B 1 88 ? 4.922 31.922 13.555 1 98.31 88 GLY B N 1
ATOM 3738 C CA . GLY B 1 88 ? 5.348 31.031 12.492 1 98.31 88 GLY B CA 1
ATOM 3739 C C . GLY B 1 88 ? 4.391 29.859 12.273 1 98.31 88 GLY B C 1
ATOM 3740 O O . GLY B 1 88 ? 3.211 29.953 12.617 1 98.31 88 GLY B O 1
ATOM 3741 N N . SER B 1 89 ? 4.812 28.875 11.633 1 98.81 89 SER B N 1
ATOM 3742 C CA . SER B 1 89 ? 4.145 27.641 11.25 1 98.81 89 SER B CA 1
ATOM 3743 C C . SER B 1 89 ? 5.105 26.672 10.555 1 98.81 89 SER B C 1
ATOM 3745 O O . SER B 1 89 ? 6.207 26.422 11.055 1 98.81 89 SER B O 1
ATOM 3747 N N . HIS B 1 90 ? 4.684 26.047 9.469 1 98.81 90 HIS B N 1
ATOM 3748 C CA . HIS B 1 90 ? 5.531 25.078 8.797 1 98.81 90 HIS B CA 1
ATOM 3749 C C . HIS B 1 90 ? 5.492 25.25 7.285 1 98.81 90 HIS B C 1
ATOM 3751 O O . HIS B 1 90 ? 4.578 25.891 6.754 1 98.81 90 HIS B O 1
ATOM 3757 N N . LEU B 1 91 ? 6.543 24.641 6.609 1 98.81 91 LEU B N 1
ATOM 3758 C CA . LEU B 1 91 ? 6.625 24.766 5.16 1 98.81 91 LEU B CA 1
ATOM 3759 C C . LEU B 1 91 ? 6.398 23.422 4.484 1 98.81 91 LEU B C 1
ATOM 3761 O O . LEU B 1 91 ? 6.156 23.359 3.277 1 98.81 91 LEU B O 1
ATOM 3765 N N . ASP B 1 92 ? 6.543 22.297 5.254 1 98.56 92 ASP B N 1
ATOM 3766 C CA . ASP B 1 92 ? 6.32 21 4.648 1 98.56 92 ASP B CA 1
ATOM 3767 C C . ASP B 1 92 ? 4.84 20.781 4.34 1 98.56 92 ASP B C 1
ATOM 3769 O O . ASP B 1 92 ? 3.975 21.438 4.918 1 98.56 92 ASP B O 1
ATOM 3773 N N . THR B 1 93 ? 4.566 19.875 3.387 1 98.31 93 THR B N 1
ATOM 3774 C CA . THR B 1 93 ? 3.193 19.641 2.947 1 98.31 93 THR B CA 1
ATOM 3775 C C . THR B 1 93 ? 2.844 18.156 3.014 1 98.31 93 THR B C 1
ATOM 3777 O O . THR B 1 93 ? 3.705 17.328 3.301 1 98.31 93 THR B O 1
ATOM 3780 N N . GLN B 1 94 ? 1.587 17.859 2.889 1 97.94 94 GLN B N 1
ATOM 3781 C CA . GLN B 1 94 ? 1.131 16.516 2.553 1 97.94 94 GLN B CA 1
ATOM 3782 C C . GLN B 1 94 ? 1.611 16.109 1.165 1 97.94 94 GLN B C 1
ATOM 3784 O O . GLN B 1 94 ? 2.057 16.938 0.38 1 97.94 94 GLN B O 1
ATOM 3789 N N . PRO B 1 95 ? 1.572 14.805 0.838 1 96.06 95 PRO B N 1
ATOM 3790 C CA . PRO B 1 95 ? 2.057 14.352 -0.469 1 96.06 95 PRO B CA 1
ATOM 3791 C C . PRO B 1 95 ? 1.314 15.008 -1.631 1 96.06 95 PRO B C 1
ATOM 3793 O O . PRO B 1 95 ? 1.94 15.445 -2.602 1 96.06 95 PRO B O 1
ATOM 3796 N N . GLU B 1 96 ? 0.027 15.023 -1.522 1 93.69 96 GLU B N 1
ATOM 3797 C CA . GLU B 1 96 ? -0.814 15.797 -2.43 1 93.69 96 GLU B CA 1
ATOM 3798 C C . GLU B 1 96 ? -1.497 16.953 -1.7 1 93.69 96 GLU B C 1
ATOM 3800 O O . GLU B 1 96 ? -2.721 16.953 -1.547 1 93.69 96 GLU B O 1
ATOM 3805 N N . GLY B 1 97 ? -0.629 17.875 -1.371 1 96.62 97 GLY B N 1
ATOM 3806 C CA . GLY B 1 97 ? -1.085 18.922 -0.476 1 96.62 97 GLY B CA 1
ATOM 3807 C C . GLY B 1 97 ? -1.456 20.203 -1.201 1 96.62 97 GLY B C 1
ATOM 3808 O O . GLY B 1 97 ? -1.474 20.234 -2.434 1 96.62 97 GLY B O 1
ATOM 3809 N N . GLY B 1 98 ? -1.839 21.172 -0.428 1 96.44 98 GLY B N 1
ATOM 3810 C CA . GLY B 1 98 ? -2.193 22.484 -0.947 1 96.44 98 GLY B CA 1
ATOM 3811 C C . GLY B 1 98 ? -1.071 23.5 -0.823 1 96.44 98 GLY B C 1
ATOM 3812 O O . GLY B 1 98 ? 0.027 23.172 -0.371 1 96.44 98 GLY B O 1
ATOM 3813 N N . ARG B 1 99 ? -1.406 24.734 -1.214 1 97.25 99 ARG B N 1
ATOM 3814 C CA . ARG B 1 99 ? -0.421 25.797 -1.316 1 97.25 99 ARG B CA 1
ATOM 3815 C C . ARG B 1 99 ? -0.294 26.547 0.002 1 97.25 99 ARG B C 1
ATOM 3817 O O . ARG B 1 99 ? 0.726 27.203 0.26 1 97.25 99 ARG B O 1
ATOM 3824 N N . PHE B 1 100 ? -1.271 26.391 0.861 1 98.69 100 PHE B N 1
ATOM 3825 C CA . PHE B 1 100 ? -1.369 27.406 1.9 1 98.69 100 PHE B CA 1
ATOM 3826 C C . PHE B 1 100 ? -1.205 26.781 3.283 1 98.69 100 PHE B C 1
ATOM 3828 O O . PHE B 1 100 ? -0.784 27.453 4.227 1 98.69 100 PHE B O 1
ATOM 3835 N N . ASP B 1 101 ? -1.479 25.5 3.445 1 98 101 ASP B N 1
ATOM 3836 C CA . ASP B 1 101 ? -1.408 24.797 4.723 1 98 101 ASP B CA 1
ATOM 3837 C C . ASP B 1 101 ? -0.016 24.922 5.34 1 98 101 ASP B C 1
ATOM 3839 O O . ASP B 1 101 ? 0.927 24.266 4.887 1 98 101 ASP B O 1
ATOM 3843 N N . GLY B 1 102 ? 0.104 25.578 6.375 1 98.44 102 GLY B N 1
ATOM 3844 C CA . GLY B 1 102 ? 1.341 25.859 7.086 1 98.44 102 GLY B CA 1
ATOM 3845 C C . GLY B 1 102 ? 2.143 26.984 6.473 1 98.44 102 GLY B C 1
ATOM 3846 O O . GLY B 1 102 ? 2.658 27.859 7.184 1 98.44 102 GLY B O 1
ATOM 3847 N N . THR B 1 103 ? 2.246 27.031 5.164 1 98.81 103 THR B N 1
ATOM 3848 C CA . THR B 1 103 ? 3.02 28.031 4.43 1 98.81 103 THR B CA 1
ATOM 3849 C C . THR B 1 103 ? 2.449 29.422 4.648 1 98.81 103 THR B C 1
ATOM 3851 O O . THR B 1 103 ? 3.201 30.391 4.766 1 98.81 103 THR B O 1
ATOM 3854 N N . TYR B 1 104 ? 1.17 29.516 4.691 1 98.88 104 TYR B N 1
ATOM 3855 C CA . TYR B 1 104 ? 0.526 30.797 4.934 1 98.88 104 TYR B CA 1
ATOM 3856 C C . TYR B 1 104 ? 1.026 31.422 6.234 1 98.88 104 TYR B C 1
ATOM 3858 O O . TYR B 1 104 ? 1.35 32.594 6.273 1 98.88 104 TYR B O 1
ATOM 3866 N N . GLY B 1 105 ? 1.099 30.609 7.285 1 98.88 105 GLY B N 1
ATOM 3867 C CA . GLY B 1 105 ? 1.519 31.125 8.578 1 98.88 105 GLY B CA 1
ATOM 3868 C C . GLY B 1 105 ? 2.949 31.625 8.586 1 98.88 105 GLY B C 1
ATOM 3869 O O . GLY B 1 105 ? 3.248 32.656 9.203 1 98.88 105 GLY B O 1
ATOM 3870 N N . VAL B 1 106 ? 3.824 30.906 7.934 1 98.94 106 VAL B N 1
ATOM 3871 C CA . VAL B 1 106 ? 5.234 31.281 7.879 1 98.94 106 VAL B CA 1
ATOM 3872 C C . VAL B 1 106 ? 5.387 32.594 7.109 1 98.94 106 VAL B C 1
ATOM 3874 O O . VAL B 1 106 ? 6.07 33.531 7.57 1 98.94 106 VAL B O 1
ATOM 3877 N N . LEU B 1 107 ? 4.703 32.719 6.008 1 98.94 107 LEU B N 1
ATOM 3878 C CA . LEU B 1 107 ? 4.902 33.875 5.148 1 98.94 107 LEU B CA 1
ATOM 3879 C C . LEU B 1 107 ? 4.086 35.062 5.648 1 98.94 107 LEU B C 1
ATOM 3881 O O . LEU B 1 107 ? 4.473 36.219 5.438 1 98.94 107 LEU B O 1
ATOM 3885 N N . ALA B 1 108 ? 2.98 34.781 6.305 1 98.94 108 ALA B N 1
ATOM 3886 C CA . ALA B 1 108 ? 2.299 35.875 7.016 1 98.94 108 ALA B CA 1
ATOM 3887 C C . ALA B 1 108 ? 3.199 36.469 8.094 1 98.94 108 ALA B C 1
ATOM 3889 O O . ALA B 1 108 ? 3.229 37.688 8.273 1 98.94 108 ALA B O 1
ATOM 3890 N N . ALA B 1 109 ? 3.896 35.625 8.812 1 98.94 109 ALA B N 1
ATOM 3891 C CA . ALA B 1 109 ? 4.84 36.062 9.82 1 98.94 109 ALA B CA 1
ATOM 3892 C C . ALA B 1 109 ? 5.914 36.969 9.203 1 98.94 109 ALA B C 1
ATOM 3894 O O . ALA B 1 109 ? 6.258 38 9.758 1 98.94 109 ALA B O 1
ATOM 3895 N N . LEU B 1 110 ? 6.43 36.5 8.102 1 98.94 110 LEU B N 1
ATOM 3896 C CA . LEU B 1 110 ? 7.418 37.312 7.391 1 98.94 110 LEU B CA 1
ATOM 3897 C C . LEU B 1 110 ? 6.832 38.656 6.992 1 98.94 110 LEU B C 1
ATOM 3899 O O . LEU B 1 110 ? 7.488 39.719 7.133 1 98.94 110 LEU B O 1
ATOM 3903 N N . GLU B 1 111 ? 5.637 38.688 6.492 1 98.94 111 GLU B N 1
ATOM 3904 C CA . GLU B 1 111 ? 4.996 39.938 6.055 1 98.94 111 GLU B CA 1
ATOM 3905 C C . GLU B 1 111 ? 4.754 40.875 7.23 1 98.94 111 GLU B C 1
ATOM 3907 O O . GLU B 1 111 ? 4.84 42.094 7.078 1 98.94 111 GLU B O 1
ATOM 3912 N N . VAL B 1 112 ? 4.414 40.312 8.398 1 98.81 112 VAL B N 1
ATOM 3913 C CA . VAL B 1 112 ? 4.281 41.125 9.609 1 98.81 112 VAL B CA 1
ATOM 3914 C C . VAL B 1 112 ? 5.574 41.906 9.867 1 98.81 112 VAL B C 1
ATOM 3916 O O . VAL B 1 112 ? 5.551 43.125 10.07 1 98.81 112 VAL B O 1
ATOM 3919 N N . VAL B 1 113 ? 6.707 41.219 9.805 1 98.75 113 VAL B N 1
ATOM 3920 C CA . VAL B 1 113 ? 8.008 41.844 10.062 1 98.75 113 VAL B CA 1
ATOM 3921 C C . VAL B 1 113 ? 8.305 42.875 8.992 1 98.75 113 VAL B C 1
ATOM 3923 O O . VAL B 1 113 ? 8.727 44 9.305 1 98.75 113 VAL B O 1
ATOM 3926 N N . ARG B 1 114 ? 8.047 42.5 7.742 1 98.81 114 ARG B N 1
ATOM 3927 C CA . ARG B 1 114 ? 8.289 43.438 6.648 1 98.81 114 ARG B CA 1
ATOM 3928 C C . ARG B 1 114 ? 7.453 44.719 6.809 1 98.81 114 ARG B C 1
ATOM 3930 O O . ARG B 1 114 ? 7.93 45.812 6.539 1 98.81 114 ARG B O 1
ATOM 3937 N N . SER B 1 115 ? 6.246 44.562 7.18 1 98.62 115 SER B N 1
ATOM 3938 C CA . SER B 1 115 ? 5.344 45.688 7.344 1 98.62 115 SER B CA 1
ATOM 3939 C C . SER B 1 115 ? 5.789 46.594 8.492 1 98.62 115 SER B C 1
ATOM 3941 O O . SER B 1 115 ? 5.68 47.812 8.406 1 98.62 115 SER B O 1
ATOM 3943 N N . LEU B 1 116 ? 6.25 46 9.562 1 98.06 116 LEU B N 1
ATOM 3944 C CA . LEU B 1 116 ? 6.816 46.781 10.648 1 98.06 116 LEU B CA 1
ATOM 3945 C C . LEU B 1 116 ? 8.055 47.531 10.188 1 98.06 116 LEU B C 1
ATOM 3947 O O . LEU B 1 116 ? 8.242 48.688 10.555 1 98.06 116 LEU B O 1
ATOM 3951 N N . ASN B 1 117 ? 8.891 46.875 9.414 1 98 117 ASN B N 1
ATOM 3952 C CA . ASN B 1 117 ? 10.062 47.531 8.844 1 98 117 ASN B CA 1
ATOM 3953 C C . ASN B 1 117 ? 9.664 48.719 7.977 1 98 117 ASN B C 1
ATOM 3955 O O . ASN B 1 117 ? 10.234 49.812 8.102 1 98 117 ASN B O 1
ATOM 3959 N N . ASP B 1 118 ? 8.711 48.5 7.117 1 97.81 118 ASP B N 1
ATOM 3960 C CA . ASP B 1 118 ? 8.25 49.531 6.211 1 97.81 118 ASP B CA 1
ATOM 3961 C C . ASP B 1 118 ? 7.762 50.75 6.984 1 97.81 118 ASP B C 1
ATOM 3963 O O . ASP B 1 118 ? 7.953 51.906 6.547 1 97.81 118 ASP B O 1
ATOM 3967 N N . ALA B 1 119 ? 7.105 50.469 8.133 1 96.75 119 ALA B N 1
ATOM 3968 C CA . ALA B 1 119 ? 6.5 51.531 8.93 1 96.75 119 ALA B CA 1
ATOM 3969 C C . ALA B 1 119 ? 7.52 52.156 9.875 1 96.75 119 ALA B C 1
ATOM 3971 O O . ALA B 1 119 ? 7.219 53.156 10.57 1 96.75 119 ALA B O 1
ATOM 3972 N N . GLY B 1 120 ? 8.711 51.594 9.93 1 95.88 120 GLY B N 1
ATOM 3973 C CA . GLY B 1 120 ? 9.742 52.094 10.828 1 95.88 120 GLY B CA 1
ATOM 3974 C C . GLY B 1 120 ? 9.414 51.875 12.297 1 95.88 120 GLY B C 1
ATOM 3975 O O . GLY B 1 120 ? 9.844 52.656 13.148 1 95.88 120 GLY B O 1
ATOM 3976 N N . ILE B 1 121 ? 8.648 50.906 12.578 1 96.44 121 ILE B N 1
ATOM 3977 C CA . ILE B 1 121 ? 8.242 50.625 13.961 1 96.44 121 ILE B CA 1
ATOM 3978 C C . ILE B 1 121 ? 9.242 49.688 14.617 1 96.44 121 ILE B C 1
ATOM 3980 O O . ILE B 1 121 ? 9.5 48.594 14.109 1 96.44 121 ILE B O 1
ATOM 3984 N N . VAL B 1 122 ? 9.844 50.125 15.719 1 96.44 122 VAL B N 1
ATOM 3985 C CA . VAL B 1 122 ? 10.695 49.281 16.547 1 96.44 122 VAL B CA 1
ATOM 3986 C C . VAL B 1 122 ? 9.891 48.719 17.719 1 96.44 122 VAL B C 1
ATOM 3988 O O . VAL B 1 122 ? 9.25 49.469 18.453 1 96.44 122 VAL B O 1
ATOM 3991 N N . THR B 1 123 ? 9.883 47.438 17.859 1 97.62 123 THR B N 1
ATOM 3992 C CA . THR B 1 123 ? 9.172 46.844 18.984 1 97.62 123 THR B CA 1
ATOM 3993 C C . THR B 1 123 ? 10.047 46.812 20.234 1 97.62 123 THR B C 1
ATOM 3995 O O . THR B 1 123 ? 11.273 46.875 20.141 1 97.62 123 THR B O 1
ATOM 3998 N N . ARG B 1 124 ? 9.391 46.719 21.406 1 97.75 124 ARG B N 1
ATOM 3999 C CA . ARG B 1 124 ? 10.148 46.562 22.641 1 97.75 124 ARG B CA 1
ATOM 4000 C C . ARG B 1 124 ? 10.82 45.188 22.688 1 97.75 124 ARG B C 1
ATOM 4002 O O . ARG B 1 124 ? 12.039 45.094 22.828 1 97.75 124 ARG B O 1
ATOM 4009 N N . LYS B 1 125 ? 10.016 44.188 22.531 1 97.75 125 LYS B N 1
ATOM 4010 C CA . LYS B 1 125 ? 10.531 42.812 22.516 1 97.75 125 LYS B CA 1
ATOM 4011 C C . LYS B 1 125 ? 10.93 42.375 21.109 1 97.75 125 LYS B C 1
ATOM 4013 O O . LYS B 1 125 ? 10.367 42.875 20.125 1 97.75 125 LYS B O 1
ATOM 4018 N N . PRO B 1 126 ? 11.914 41.5 21.031 1 97.62 126 PRO B N 1
ATOM 4019 C CA . PRO B 1 126 ? 12.203 40.938 19.703 1 97.62 126 PRO B CA 1
ATOM 4020 C C . PRO B 1 126 ? 11.031 40.125 19.141 1 97.62 126 PRO B C 1
ATOM 4022 O O . PRO B 1 126 ? 10.18 39.656 19.891 1 97.62 126 PRO B O 1
ATOM 4025 N N . ILE B 1 127 ? 10.953 40.062 17.859 1 98.31 127 ILE B N 1
ATOM 4026 C CA . ILE B 1 127 ? 10.062 39.156 17.141 1 98.31 127 ILE B CA 1
ATOM 4027 C C . ILE B 1 127 ? 10.883 38.062 16.438 1 98.31 127 ILE B C 1
ATOM 4029 O O . ILE B 1 127 ? 11.898 38.375 15.812 1 98.31 127 ILE B O 1
ATOM 4033 N N . GLU B 1 128 ? 10.516 36.844 16.578 1 98.12 128 GLU B N 1
ATOM 4034 C CA . GLU B 1 128 ? 11.211 35.719 15.914 1 98.12 128 GLU B CA 1
ATOM 4035 C C . GLU B 1 128 ? 10.242 34.875 15.117 1 98.12 128 GLU B C 1
ATOM 4037 O O . GLU B 1 128 ? 9.203 34.438 15.641 1 98.12 128 GLU B O 1
ATOM 4042 N N . ILE B 1 129 ? 10.562 34.656 13.836 1 98.81 129 ILE B N 1
ATOM 4043 C CA . ILE B 1 129 ? 9.789 33.781 12.977 1 98.81 129 ILE B CA 1
ATOM 4044 C C . ILE B 1 129 ? 10.367 32.375 13.031 1 98.81 129 ILE B C 1
ATOM 4046 O O . ILE B 1 129 ? 11.594 32.188 13 1 98.81 129 ILE B O 1
ATOM 4050 N N . VAL B 1 130 ? 9.469 31.375 13.102 1 98.56 130 VAL B N 1
ATOM 4051 C CA . VAL B 1 130 ? 9.961 30 13.078 1 98.56 130 VAL B CA 1
ATOM 4052 C C . VAL B 1 130 ? 9.242 29.203 11.984 1 98.56 130 VAL B C 1
ATOM 4054 O O . VAL B 1 130 ? 8.039 29.375 11.781 1 98.56 130 VAL B O 1
ATOM 4057 N N . SER B 1 131 ? 9.906 28.469 11.195 1 98.81 131 SER B N 1
ATOM 4058 C CA . SER B 1 131 ? 9.406 27.375 10.367 1 98.81 131 SER B CA 1
ATOM 4059 C C . SER B 1 131 ? 9.688 26.031 11.016 1 98.81 131 SER B C 1
ATOM 4061 O O . SER B 1 131 ? 10.836 25.562 11.023 1 98.81 131 SER B O 1
ATOM 4063 N N . TRP B 1 132 ? 8.641 25.406 11.5 1 98.69 132 TRP B N 1
ATOM 4064 C CA . TRP B 1 132 ? 8.773 24.156 12.234 1 98.69 132 TRP B CA 1
ATOM 4065 C C . TRP B 1 132 ? 9.016 23 11.273 1 98.69 132 TRP B C 1
ATOM 4067 O O . TRP B 1 132 ? 8.438 22.953 10.188 1 98.69 132 TRP B O 1
ATOM 4077 N N . THR B 1 133 ? 9.812 22.078 11.742 1 98.69 133 THR B N 1
ATOM 4078 C CA . THR B 1 133 ? 10.172 20.922 10.93 1 98.69 133 THR B CA 1
ATOM 4079 C C . THR B 1 133 ? 9.117 19.828 11.07 1 98.69 133 THR B C 1
ATOM 4081 O O . THR B 1 133 ? 8.766 19.438 12.188 1 98.69 133 THR B O 1
ATOM 4084 N N . ASN B 1 134 ? 8.578 19.312 9.969 1 98.5 134 ASN B N 1
ATOM 4085 C CA . ASN B 1 134 ? 7.773 18.094 9.875 1 98.5 134 ASN B CA 1
ATOM 4086 C C . ASN B 1 134 ? 6.48 18.219 10.672 1 98.5 134 ASN B C 1
ATOM 4088 O O . ASN B 1 134 ? 6.172 17.375 11.508 1 98.5 134 ASN B O 1
ATOM 4092 N N . GLU B 1 135 ? 5.82 19.344 10.453 1 98.38 135 GLU B N 1
ATOM 4093 C CA . GLU B 1 135 ? 4.531 19.531 11.102 1 98.38 135 GLU B CA 1
ATOM 4094 C C . GLU B 1 135 ? 3.521 18.484 10.633 1 98.38 135 GLU B C 1
ATOM 4096 O O . GLU B 1 135 ? 2.75 17.953 11.43 1 98.38 135 GLU B O 1
ATOM 4101 N N . GLU B 1 136 ? 3.51 18.109 9.398 1 96.81 136 GLU B N 1
ATOM 4102 C CA . GLU B 1 136 ? 2.49 17.25 8.789 1 96.81 136 GLU B CA 1
ATOM 4103 C C . GLU B 1 136 ? 2.641 15.805 9.242 1 96.81 136 GLU B C 1
ATOM 4105 O O . GLU B 1 136 ? 1.659 15.055 9.281 1 96.81 136 GLU B O 1
ATOM 4110 N N . GLY B 1 137 ? 3.881 15.359 9.461 1 97.31 137 GLY B N 1
ATOM 4111 C CA . GLY B 1 137 ? 4.137 13.961 9.797 1 97.31 137 GLY B CA 1
ATOM 4112 C C . GLY B 1 137 ? 3.875 13.016 8.641 1 97.31 137 GLY B C 1
ATOM 4113 O O . GLY B 1 137 ? 3.658 11.82 8.852 1 97.31 137 GLY B O 1
ATOM 4114 N N . ALA B 1 138 ? 3.84 13.539 7.457 1 96.88 138 ALA B N 1
ATOM 4115 C CA . ALA B 1 138 ? 3.518 12.727 6.285 1 96.88 138 ALA B CA 1
ATOM 4116 C C . ALA B 1 138 ? 4.668 11.789 5.934 1 96.88 138 ALA B C 1
ATOM 4118 O O . ALA B 1 138 ? 4.453 10.609 5.648 1 96.88 138 ALA B O 1
ATOM 4119 N N . ARG B 1 139 ? 5.918 12.305 5.902 1 97.38 139 ARG B N 1
ATOM 4120 C CA . ARG B 1 139 ? 7.086 11.484 5.605 1 97.38 139 ARG B CA 1
ATOM 4121 C C . ARG B 1 139 ? 7.605 10.789 6.859 1 97.38 139 ARG B C 1
ATOM 4123 O O . ARG B 1 139 ? 7.965 9.609 6.824 1 97.38 139 ARG B O 1
ATOM 4130 N N . PHE B 1 140 ? 7.559 11.594 8 1 98.06 140 PHE B N 1
ATOM 4131 C CA . PHE B 1 140 ? 8.023 11.086 9.281 1 98.06 140 PHE B CA 1
ATOM 4132 C C . PHE B 1 140 ? 6.926 11.188 10.336 1 98.06 140 PHE B C 1
ATOM 4134 O O . PHE B 1 140 ? 6.617 12.289 10.812 1 98.06 140 PHE B O 1
ATOM 4141 N N . ALA B 1 141 ? 6.332 10.156 10.75 1 96.19 141 ALA B N 1
ATOM 4142 C CA . ALA B 1 141 ? 5.281 10.164 11.766 1 96.19 141 ALA B CA 1
ATOM 4143 C C . ALA B 1 141 ? 5.879 10.102 13.164 1 96.19 141 ALA B C 1
ATOM 4145 O O . ALA B 1 141 ? 6.855 9.391 13.398 1 96.19 141 ALA B O 1
ATOM 4146 N N . PRO B 1 142 ? 5.367 10.852 14.133 1 96.38 142 PRO B N 1
ATOM 4147 C CA . PRO B 1 142 ? 4.082 11.547 14.094 1 96.38 142 PRO B CA 1
ATOM 4148 C C . PRO B 1 142 ? 4.203 12.984 13.578 1 96.38 142 PRO B C 1
ATOM 4150 O O . PRO B 1 142 ? 5.258 13.367 13.07 1 96.38 142 PRO B O 1
ATOM 4153 N N . ALA B 1 143 ? 3.16 13.711 13.609 1 96.38 143 ALA B N 1
ATOM 4154 C CA . ALA B 1 143 ? 3.078 15.109 13.203 1 96.38 143 ALA B CA 1
ATOM 4155 C C . ALA B 1 143 ? 3.736 16.016 14.234 1 96.38 143 ALA B C 1
ATOM 4157 O O . ALA B 1 143 ? 3.988 15.602 15.367 1 96.38 143 ALA B O 1
ATOM 4158 N N . MET B 1 144 ? 4.16 17.234 13.812 1 97.88 144 MET B N 1
ATOM 4159 C CA . MET B 1 144 ? 4.586 18.328 14.688 1 97.88 144 MET B CA 1
ATOM 4160 C C . MET B 1 144 ? 5.859 17.953 15.438 1 97.88 144 MET B C 1
ATOM 4162 O O . MET B 1 144 ? 5.965 18.188 16.641 1 97.88 144 MET B O 1
ATOM 4166 N N . LEU B 1 145 ? 6.824 17.359 14.758 1 97.5 145 LEU B N 1
ATOM 4167 C CA . LEU B 1 145 ? 8.023 16.875 15.43 1 97.5 145 LEU B CA 1
ATOM 4168 C C . LEU B 1 145 ? 8.898 18.031 15.891 1 97.5 145 LEU B C 1
ATOM 4170 O O . LEU B 1 145 ? 9.438 18 17 1 97.5 145 LEU B O 1
ATOM 4174 N N . GLY B 1 146 ? 9.07 19.016 15.07 1 98 146 GLY B N 1
ATOM 4175 C CA . GLY B 1 146 ? 9.922 20.141 15.43 1 98 146 GLY B CA 1
ATOM 4176 C C . GLY B 1 146 ? 9.469 20.859 16.688 1 98 146 GLY B C 1
ATOM 4177 O O . GLY B 1 146 ? 10.273 21.109 17.594 1 98 146 GLY B O 1
ATOM 4178 N N . SER B 1 147 ? 8.219 21.188 16.719 1 97.75 147 SER B N 1
ATOM 4179 C CA . SER B 1 147 ? 7.684 21.891 17.875 1 97.75 147 SER B CA 1
ATOM 4180 C C . SER B 1 147 ? 7.633 20.984 19.109 1 97.75 147 SER B C 1
ATOM 4182 O O . SER B 1 147 ? 7.812 21.438 20.234 1 97.75 147 SER B O 1
ATOM 4184 N N . ALA B 1 148 ? 7.41 19.656 18.891 1 97.19 148 ALA B N 1
ATOM 4185 C CA . ALA B 1 148 ? 7.41 18.719 20.016 1 97.19 148 ALA B CA 1
ATOM 4186 C C . ALA B 1 148 ? 8.758 18.734 20.719 1 97.19 148 ALA B C 1
ATOM 4188 O O . ALA B 1 148 ? 8.812 18.734 21.953 1 97.19 148 ALA B O 1
ATOM 4189 N N . VAL B 1 149 ? 9.797 18.734 19.953 1 97.19 149 VAL B N 1
ATOM 4190 C CA . VAL B 1 149 ? 11.133 18.766 20.531 1 97.19 149 VAL B CA 1
ATOM 4191 C C . VAL B 1 149 ? 11.375 20.094 21.234 1 97.19 149 VAL B C 1
ATOM 4193 O O . VAL B 1 149 ? 11.836 20.141 22.375 1 97.19 149 VAL B O 1
ATOM 4196 N N . ALA B 1 150 ? 11.039 21.172 20.578 1 96.31 150 ALA B N 1
ATOM 4197 C CA . ALA B 1 150 ? 11.258 22.516 21.109 1 96.31 150 ALA B CA 1
ATOM 4198 C C . ALA B 1 150 ? 10.516 22.703 22.438 1 96.31 150 ALA B C 1
ATOM 4200 O O . ALA B 1 150 ? 11.016 23.359 23.344 1 96.31 150 ALA B O 1
ATOM 4201 N N . ALA B 1 151 ? 9.32 22.141 22.516 1 95 151 ALA B N 1
ATOM 4202 C CA . ALA B 1 151 ? 8.484 22.281 23.703 1 95 151 ALA B CA 1
ATOM 4203 C C . ALA B 1 151 ? 8.852 21.266 24.766 1 95 151 ALA B C 1
ATOM 4205 O O . ALA B 1 151 ? 8.312 21.281 25.875 1 95 151 ALA B O 1
ATOM 4206 N N . GLY B 1 152 ? 9.719 20.328 24.438 1 93.44 152 GLY B N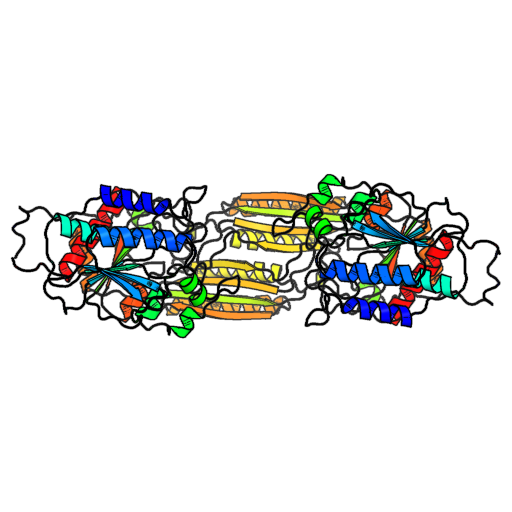 1
ATOM 4207 C CA . GLY B 1 152 ? 10.141 19.312 25.391 1 93.44 152 GLY B CA 1
ATOM 4208 C C . GLY B 1 152 ? 9.172 18.141 25.484 1 93.44 152 GLY B C 1
ATOM 4209 O O . GLY B 1 152 ? 9.242 17.344 26.422 1 93.44 152 GLY B O 1
ATOM 4210 N N . VAL B 1 153 ? 8.289 18.062 24.562 1 93.75 153 VAL B N 1
ATOM 4211 C CA . VAL B 1 153 ? 7.281 17 24.531 1 93.75 153 VAL B CA 1
ATOM 4212 C C . VAL B 1 153 ? 7.922 15.695 24.094 1 93.75 153 VAL B C 1
ATOM 4214 O O . VAL B 1 153 ? 7.535 14.617 24.562 1 93.75 153 VAL B O 1
ATOM 4217 N N . MET B 1 154 ? 8.883 15.75 23.219 1 95.06 154 MET B N 1
ATOM 4218 C CA . MET B 1 154 ? 9.602 14.586 22.703 1 95.06 154 MET B CA 1
ATOM 4219 C C . MET B 1 154 ? 11.109 14.82 22.75 1 95.06 154 MET B C 1
ATOM 4221 O O . MET B 1 154 ? 11.594 15.891 22.391 1 95.06 154 MET B O 1
ATOM 4225 N N . PRO B 1 155 ? 11.82 13.828 23.25 1 97.25 155 PRO B N 1
ATOM 4226 C CA . PRO B 1 155 ? 13.273 13.977 23.266 1 97.25 155 PRO B CA 1
ATOM 4227 C C . PRO B 1 155 ? 13.859 14.086 21.859 1 97.25 155 PRO B C 1
ATOM 4229 O O . PRO B 1 155 ? 13.398 13.406 20.938 1 97.25 155 PRO B O 1
ATOM 4232 N N . LEU B 1 156 ? 14.852 14.906 21.75 1 97.62 156 LEU B N 1
ATOM 4233 C CA . LEU B 1 156 ? 15.516 15.156 20.469 1 97.62 156 LEU B CA 1
ATOM 4234 C C . LEU B 1 156 ? 15.961 13.844 19.828 1 97.62 156 LEU B C 1
ATOM 4236 O O . LEU B 1 156 ? 15.734 13.625 18.641 1 97.62 156 LEU B O 1
ATOM 4240 N N . ALA B 1 157 ? 16.578 13 20.562 1 98.06 157 ALA B N 1
ATOM 4241 C CA . ALA B 1 157 ? 17.125 11.75 20.031 1 98.06 157 ALA B CA 1
ATOM 4242 C C . ALA B 1 157 ? 16.031 10.875 19.438 1 98.06 157 ALA B C 1
ATOM 4244 O O . ALA B 1 157 ? 16.234 10.234 18.406 1 98.06 157 ALA B O 1
ATOM 4245 N N . GLN B 1 158 ? 14.945 10.836 20.094 1 98.06 158 GLN B N 1
ATOM 4246 C CA . GLN B 1 158 ? 13.805 10.062 19.625 1 98.06 158 GLN B CA 1
ATOM 4247 C C . GLN B 1 158 ? 13.266 10.617 18.297 1 98.06 158 GLN B C 1
ATOM 4249 O O . GLN B 1 158 ? 12.977 9.859 17.375 1 98.06 158 GLN B O 1
ATOM 4254 N N . ALA B 1 159 ? 13.109 11.906 18.203 1 98.19 159 ALA B N 1
ATOM 4255 C CA . ALA B 1 159 ? 12.602 12.555 17 1 98.19 159 ALA B CA 1
ATOM 4256 C C . ALA B 1 159 ? 13.539 12.32 15.812 1 98.19 159 ALA B C 1
ATOM 4258 O O . ALA B 1 159 ? 13.086 12.016 14.703 1 98.19 159 ALA B O 1
ATOM 4259 N N . LEU B 1 160 ? 14.828 12.438 16.047 1 98.38 160 LEU B N 1
ATOM 4260 C CA . LEU B 1 160 ? 15.812 12.289 14.984 1 98.38 160 LEU B CA 1
ATOM 4261 C C . LEU B 1 160 ? 15.875 10.852 14.5 1 98.38 160 LEU B C 1
ATOM 4263 O O . LEU B 1 160 ? 16.281 10.594 13.359 1 98.38 160 LEU B O 1
ATOM 4267 N N . ALA B 1 161 ? 15.383 9.914 15.297 1 98.5 161 ALA B N 1
ATOM 4268 C CA . ALA B 1 161 ? 15.5 8.492 14.984 1 98.5 161 ALA B CA 1
ATOM 4269 C C . ALA B 1 161 ? 14.281 8 14.203 1 98.5 161 ALA B C 1
ATOM 4271 O O . ALA B 1 161 ? 14.281 6.891 13.664 1 98.5 161 ALA B O 1
ATOM 4272 N N . VAL B 1 162 ? 13.234 8.773 14.109 1 98 162 VAL B N 1
ATOM 4273 C CA . VAL B 1 162 ? 12.047 8.367 13.367 1 98 162 VAL B CA 1
ATOM 4274 C C . VAL B 1 162 ? 12.422 8.078 11.914 1 98 162 VAL B C 1
ATOM 4276 O O . VAL B 1 162 ? 13.25 8.773 11.328 1 98 162 VAL B O 1
ATOM 4279 N N . ARG B 1 163 ? 11.836 7.074 11.336 1 98 163 ARG B N 1
ATOM 4280 C CA . ARG B 1 163 ? 12.172 6.652 9.977 1 98 163 ARG B CA 1
ATOM 4281 C C . ARG B 1 163 ? 10.977 6.832 9.039 1 98 163 ARG B C 1
ATOM 4283 O O . ARG B 1 163 ? 9.828 6.711 9.461 1 98 163 ARG B O 1
ATOM 4290 N N . ASP B 1 164 ? 11.312 7.152 7.805 1 97 164 ASP B N 1
ATOM 4291 C CA . ASP B 1 164 ? 10.258 7.16 6.793 1 97 164 ASP B CA 1
ATOM 4292 C C . ASP B 1 164 ? 10.047 5.766 6.211 1 97 164 ASP B C 1
ATOM 4294 O O . ASP B 1 164 ? 10.586 4.781 6.727 1 97 164 ASP B O 1
ATOM 4298 N N . ALA B 1 165 ? 9.164 5.711 5.223 1 90.75 165 ALA B N 1
ATOM 4299 C CA . ALA B 1 165 ? 8.781 4.426 4.641 1 90.75 165 ALA B CA 1
ATOM 4300 C C . ALA B 1 165 ? 9.984 3.723 4.016 1 90.75 165 ALA B C 1
ATOM 4302 O O . ALA B 1 165 ? 10 2.494 3.904 1 90.75 165 ALA B O 1
ATOM 4303 N N . ALA B 1 166 ? 11.016 4.445 3.588 1 92.31 166 ALA B N 1
ATOM 4304 C CA . ALA B 1 166 ? 12.195 3.879 2.943 1 92.31 166 ALA B CA 1
ATOM 4305 C C . ALA B 1 166 ? 13.281 3.559 3.969 1 92.31 166 ALA B C 1
ATOM 4307 O O . ALA B 1 166 ? 14.391 3.15 3.605 1 92.31 166 ALA B O 1
ATOM 4308 N N . GLY B 1 167 ? 13.039 3.867 5.246 1 96.06 167 GLY B N 1
ATOM 4309 C CA . GLY B 1 167 ? 13.984 3.539 6.309 1 96.06 167 GLY B CA 1
ATOM 4310 C C . GLY B 1 167 ? 14.961 4.656 6.602 1 96.06 167 GLY B C 1
ATOM 4311 O O . GLY B 1 167 ? 15.875 4.492 7.414 1 96.06 167 GLY B O 1
ATOM 4312 N N . VAL B 1 168 ? 14.773 5.762 5.953 1 98.06 168 VAL B N 1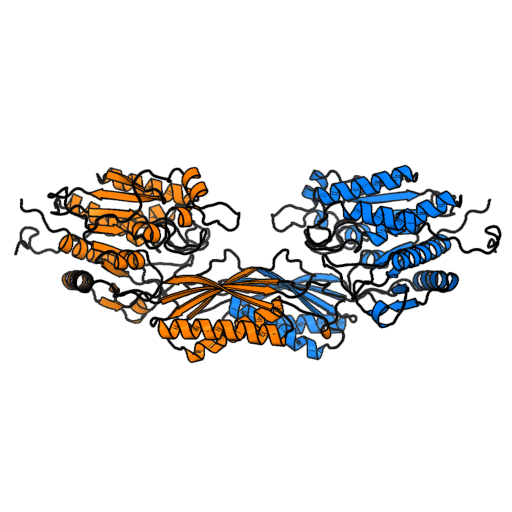
ATOM 4313 C CA . VAL B 1 168 ? 15.633 6.914 6.176 1 98.06 168 VAL B CA 1
ATOM 4314 C C . VAL B 1 168 ? 15.219 7.629 7.461 1 98.06 168 VAL B C 1
ATOM 4316 O O . VAL B 1 168 ? 14.039 7.914 7.668 1 98.06 168 VAL B O 1
ATOM 4319 N N . THR B 1 169 ? 16.109 7.883 8.328 1 98.56 169 THR B N 1
ATOM 4320 C CA . THR B 1 169 ? 15.781 8.594 9.562 1 98.56 169 THR B CA 1
ATOM 4321 C C . THR B 1 169 ? 15.609 10.086 9.289 1 98.56 169 THR B C 1
ATOM 4323 O O . THR B 1 169 ? 16.172 10.625 8.328 1 98.56 169 THR B O 1
ATOM 4326 N N . LEU B 1 170 ? 14.891 10.773 10.125 1 98.69 170 LEU B N 1
ATOM 4327 C CA . LEU B 1 170 ? 14.766 12.227 10.016 1 98.69 170 LEU B CA 1
ATOM 4328 C C . LEU B 1 170 ? 16.125 12.898 10.164 1 98.69 170 LEU B C 1
ATOM 4330 O O . LEU B 1 170 ? 16.438 13.844 9.43 1 98.69 170 LEU B O 1
ATOM 4334 N N . GLY B 1 171 ? 16.922 12.43 11.125 1 98.62 171 GLY B N 1
ATOM 4335 C CA . GLY B 1 171 ? 18.266 12.969 11.305 1 98.62 171 GLY B CA 1
ATOM 4336 C C . GLY B 1 171 ? 19.094 12.938 10.039 1 98.62 171 GLY B C 1
ATOM 4337 O O . GLY B 1 171 ? 19.688 13.945 9.648 1 98.62 171 GLY B O 1
ATOM 4338 N N . ASP B 1 172 ? 19.125 11.766 9.398 1 98.62 172 ASP B N 1
ATOM 4339 C CA . ASP B 1 172 ? 19.891 11.602 8.164 1 98.62 172 ASP B CA 1
ATOM 4340 C C . ASP B 1 172 ? 19.359 12.516 7.062 1 98.62 172 ASP B C 1
ATOM 4342 O O . ASP B 1 172 ? 20.141 13.078 6.293 1 98.62 172 ASP B O 1
ATOM 4346 N N . ALA B 1 173 ? 18.078 12.578 6.984 1 98.75 173 ALA B N 1
ATOM 4347 C CA . ALA B 1 173 ? 17.453 13.406 5.953 1 98.75 173 ALA B CA 1
ATOM 4348 C C . ALA B 1 173 ? 17.797 14.883 6.152 1 98.75 173 ALA B C 1
ATOM 4350 O O . ALA B 1 173 ? 18.078 15.594 5.191 1 98.75 173 ALA B O 1
ATOM 4351 N N . LEU B 1 174 ? 17.734 15.375 7.387 1 98.75 174 LEU B N 1
ATOM 4352 C CA . LEU B 1 174 ? 18.062 16.766 7.703 1 98.75 174 LEU B CA 1
ATOM 4353 C C . LEU B 1 174 ? 19.516 17.062 7.398 1 98.75 174 LEU B C 1
ATOM 4355 O O . LEU B 1 174 ? 19.859 18.141 6.914 1 98.75 174 LEU B O 1
ATOM 4359 N N . GLU B 1 175 ? 20.391 16.109 7.758 1 98.38 175 GLU B N 1
ATOM 4360 C CA . GLU B 1 175 ? 21.797 16.266 7.441 1 98.38 175 GLU B CA 1
ATOM 4361 C C . GLU B 1 175 ? 22.016 16.375 5.934 1 98.38 175 GLU B C 1
ATOM 4363 O O . GLU B 1 175 ? 22.797 17.219 5.473 1 98.38 175 GLU B O 1
ATOM 4368 N N . ARG B 1 176 ? 21.375 15.523 5.242 1 98.25 176 ARG B N 1
ATOM 4369 C CA . ARG B 1 176 ? 21.531 15.477 3.791 1 98.25 176 ARG B CA 1
ATOM 4370 C C . ARG B 1 176 ? 21.188 16.828 3.16 1 98.25 176 ARG B C 1
ATOM 4372 O O . ARG B 1 176 ? 21.844 17.266 2.221 1 98.25 176 ARG B O 1
ATOM 4379 N N . ILE B 1 177 ? 20.141 17.5 3.646 1 98.25 177 ILE B N 1
ATOM 4380 C CA . ILE B 1 177 ? 19.703 18.734 2.992 1 98.25 177 ILE B CA 1
ATOM 4381 C C . ILE B 1 177 ? 20.359 19.938 3.664 1 98.25 177 ILE B C 1
ATOM 4383 O O . ILE B 1 177 ? 20.062 21.078 3.318 1 98.25 177 ILE B O 1
ATOM 4387 N N . GLY B 1 178 ? 21.156 19.75 4.738 1 98.12 178 GLY B N 1
ATOM 4388 C CA . GLY B 1 178 ? 21.938 20.828 5.355 1 98.12 178 GLY B CA 1
ATOM 4389 C C . GLY B 1 178 ? 21.156 21.594 6.41 1 98.12 178 GLY B C 1
ATOM 4390 O O . GLY B 1 178 ? 21.438 22.766 6.664 1 98.12 178 GLY B O 1
ATOM 4391 N N . TYR B 1 179 ? 20.141 20.984 7.031 1 98.31 179 TYR B N 1
ATOM 4392 C CA . TYR B 1 179 ? 19.312 21.719 7.973 1 98.31 179 TYR B CA 1
ATOM 4393 C C . TYR B 1 179 ? 19.344 21.078 9.352 1 98.31 179 TYR B C 1
ATOM 4395 O O . TYR B 1 179 ? 18.438 21.266 10.164 1 98.31 179 TYR B O 1
ATOM 4403 N N . ARG B 1 180 ? 20.359 20.25 9.547 1 97.12 180 ARG B N 1
ATOM 4404 C CA . ARG B 1 180 ? 20.656 19.859 10.914 1 97.12 180 ARG B CA 1
ATOM 4405 C C . ARG B 1 180 ? 21.531 20.891 11.617 1 97.12 180 ARG B C 1
ATOM 4407 O O . ARG B 1 180 ? 22.75 20.797 11.602 1 97.12 180 ARG B O 1
ATOM 4414 N N . GLY B 1 181 ? 20.906 21.828 12.344 1 96.69 181 GLY B N 1
ATOM 4415 C CA . GLY B 1 181 ? 21.594 23.016 12.836 1 96.69 181 GLY B CA 1
ATOM 4416 C C . GLY B 1 181 ? 22.219 22.812 14.203 1 96.69 181 GLY B C 1
ATOM 4417 O O . GLY B 1 181 ? 22.219 21.703 14.734 1 96.69 181 GLY B O 1
ATOM 4418 N N . ALA B 1 182 ? 22.766 23.922 14.695 1 95.12 182 ALA B N 1
ATOM 4419 C CA . ALA B 1 182 ? 23.562 23.859 15.914 1 95.12 182 ALA B CA 1
ATOM 4420 C C . ALA B 1 182 ? 22.812 24.469 17.094 1 95.12 182 ALA B C 1
ATOM 4422 O O . ALA B 1 182 ? 23.172 24.219 18.25 1 95.12 182 ALA B O 1
ATOM 4423 N N . ARG B 1 183 ? 21.828 25.328 16.781 1 94.88 183 ARG B 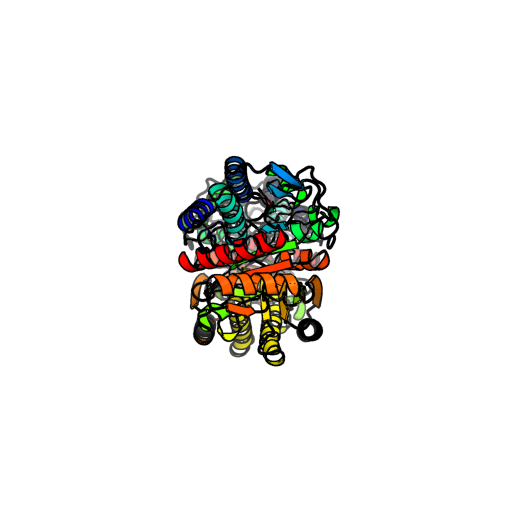N 1
ATOM 4424 C CA . ARG B 1 183 ? 21.047 25.938 17.859 1 94.88 183 ARG B CA 1
ATOM 4425 C C . ARG B 1 183 ? 20.391 24.859 18.719 1 94.88 183 ARG B C 1
ATOM 4427 O O . ARG B 1 183 ? 19.891 23.859 18.188 1 94.88 183 ARG B O 1
ATOM 4434 N N . ARG B 1 184 ? 20.422 25.094 20.047 1 93.38 184 ARG B N 1
ATOM 4435 C CA . ARG B 1 184 ? 19.734 24.141 20.922 1 93.38 184 ARG B CA 1
ATOM 4436 C C . ARG B 1 184 ? 18.234 24.125 20.641 1 93.38 184 ARG B C 1
ATOM 4438 O O . ARG B 1 184 ? 17.594 25.172 20.547 1 93.38 184 ARG B O 1
ATOM 4445 N N . ALA B 1 185 ? 17.688 22.953 20.609 1 89.44 185 ALA B N 1
ATOM 4446 C CA . ALA B 1 185 ? 16.312 22.797 20.141 1 89.44 185 ALA B CA 1
ATOM 4447 C C . ALA B 1 185 ? 15.328 22.891 21.297 1 89.44 185 ALA B C 1
ATOM 4449 O O . ALA B 1 185 ? 14.148 23.188 21.109 1 89.44 185 ALA B O 1
ATOM 4450 N N . VAL B 1 186 ? 15.75 22.766 22.531 1 87.06 186 VAL B N 1
ATOM 4451 C CA . VAL B 1 186 ? 14.766 22.531 23.594 1 87.06 186 VAL B CA 1
ATOM 4452 C C . VAL B 1 186 ? 14.602 23.797 24.422 1 87.06 186 VAL B C 1
ATOM 4454 O O . VAL B 1 186 ? 15.594 24.438 24.797 1 87.06 186 VAL B O 1
ATOM 4457 N N . ARG B 1 187 ? 13.367 24.094 24.703 1 78.75 187 ARG B N 1
ATOM 4458 C CA . ARG B 1 187 ? 12.828 25.016 25.688 1 78.75 187 ARG B CA 1
ATOM 4459 C C . ARG B 1 187 ? 13.367 26.422 25.469 1 78.75 187 ARG B C 1
ATOM 4461 O O . ARG B 1 187 ? 13.883 27.047 26.391 1 78.75 187 ARG B O 1
ATOM 4468 N N . PRO B 1 188 ? 13.094 26.891 24.328 1 77.62 188 PRO B N 1
ATOM 4469 C CA . PRO B 1 188 ? 13.453 28.297 24.125 1 77.62 188 PRO B CA 1
ATOM 4470 C C . PRO B 1 188 ? 12.609 29.25 24.969 1 77.62 188 PRO B C 1
ATOM 4472 O O . PRO B 1 188 ? 11.438 28.969 25.234 1 77.62 188 PRO B O 1
ATOM 4475 N N . ALA B 1 189 ? 13.188 30.203 25.5 1 87.62 189 ALA B N 1
ATOM 4476 C CA . ALA B 1 189 ? 12.43 31.234 26.203 1 87.62 189 ALA B CA 1
ATOM 4477 C C . ALA B 1 189 ? 11.633 32.094 25.219 1 87.62 189 ALA B C 1
ATOM 4479 O O . ALA B 1 189 ? 12.203 32.719 24.328 1 87.62 189 ALA B O 1
ATOM 4480 N N . ILE B 1 190 ? 10.32 32.031 25.312 1 93.94 190 ILE B N 1
ATOM 4481 C CA . ILE B 1 190 ? 9.484 32.844 24.453 1 93.94 190 ILE B CA 1
ATOM 4482 C C . ILE B 1 190 ? 8.469 33.625 25.281 1 93.94 190 ILE B C 1
ATOM 4484 O O . ILE B 1 190 ? 8.07 33.188 26.359 1 93.94 190 ILE B O 1
ATOM 4488 N N . ASP B 1 191 ? 8.133 34.75 24.844 1 96.56 191 ASP B N 1
ATOM 4489 C CA . ASP B 1 191 ? 7.086 35.531 25.5 1 96.56 191 ASP B CA 1
ATOM 4490 C C . ASP B 1 191 ? 5.703 34.969 25.188 1 96.56 191 ASP B C 1
ATOM 4492 O O . ASP B 1 191 ? 4.91 34.719 26.109 1 96.56 191 ASP B O 1
ATOM 4496 N N . ALA B 1 192 ? 5.473 34.719 23.953 1 97.69 192 ALA B N 1
ATOM 4497 C CA . ALA B 1 192 ? 4.227 34.156 23.438 1 97.69 192 ALA B CA 1
ATOM 4498 C C . ALA B 1 192 ? 4.43 33.562 22.047 1 97.69 192 ALA B C 1
ATOM 4500 O O . ALA B 1 192 ? 5.434 33.844 21.375 1 97.69 192 ALA B O 1
ATOM 4501 N N . TYR B 1 193 ? 3.551 32.688 21.688 1 98.19 193 TYR B N 1
ATOM 4502 C CA . TYR B 1 193 ? 3.561 32.156 20.344 1 98.19 193 TYR B CA 1
ATOM 4503 C C . TYR B 1 193 ? 2.236 32.406 19.641 1 98.19 193 TYR B C 1
ATOM 4505 O O . TYR B 1 193 ? 1.169 32.094 20.172 1 98.19 193 TYR B O 1
ATOM 4513 N N . PHE B 1 194 ? 2.27 33.031 18.469 1 98.75 194 PHE B N 1
ATOM 4514 C CA . PHE B 1 194 ? 1.103 33.219 17.609 1 98.75 194 PHE B CA 1
ATOM 4515 C C . PHE B 1 194 ? 1.311 32.5 16.266 1 98.75 194 PHE B C 1
ATOM 4517 O O . PHE B 1 194 ? 2.395 32.594 15.688 1 98.75 194 PHE B O 1
ATOM 4524 N N . GLU B 1 195 ? 0.303 31.859 15.797 1 98.81 195 GLU B N 1
ATOM 4525 C CA . GLU B 1 195 ? 0.352 31.141 14.516 1 98.81 195 GLU B CA 1
ATOM 4526 C C . GLU B 1 195 ? -0.888 31.438 13.68 1 98.81 195 GLU B C 1
ATOM 4528 O O . GLU B 1 195 ? -2.016 31.25 14.141 1 98.81 195 GLU B O 1
ATOM 4533 N N . ALA B 1 196 ? -0.671 32.031 12.484 1 98.88 196 ALA B N 1
ATOM 4534 C CA . ALA B 1 196 ? -1.744 32.094 11.5 1 98.88 196 ALA B CA 1
ATOM 4535 C C . ALA B 1 196 ? -1.809 30.844 10.648 1 98.88 196 ALA B C 1
ATOM 4537 O O . ALA B 1 196 ? -0.776 30.25 10.32 1 98.88 196 ALA B O 1
ATOM 4538 N N . HIS B 1 197 ? -2.963 30.422 10.312 1 98.88 197 HIS B N 1
ATOM 4539 C CA . HIS B 1 197 ? -3.164 29.203 9.547 1 98.88 197 HIS B CA 1
ATOM 4540 C C . HIS B 1 197 ? -4.48 29.234 8.781 1 98.88 197 HIS B C 1
ATOM 4542 O O . HIS B 1 197 ? -5.383 30 9.125 1 98.88 197 HIS B O 1
ATOM 4548 N N . ILE B 1 198 ? -4.562 28.531 7.746 1 98.62 198 ILE B N 1
ATOM 4549 C CA . ILE B 1 198 ? -5.883 28.281 7.176 1 98.62 198 ILE B CA 1
ATOM 4550 C C . ILE B 1 198 ? -6.699 27.391 8.109 1 98.62 198 ILE B C 1
ATOM 4552 O O . ILE B 1 198 ? -6.137 26.641 8.906 1 98.62 198 ILE B O 1
ATOM 4556 N N . GLU B 1 199 ? -7.965 27.516 8.047 1 97.88 199 GLU B N 1
ATOM 4557 C CA . GLU B 1 199 ? -8.852 26.75 8.914 1 97.88 199 GLU B CA 1
ATOM 4558 C C . GLU B 1 199 ? -8.719 25.25 8.633 1 97.88 199 GLU B C 1
ATOM 4560 O O . GLU B 1 199 ? -8.766 24.438 9.555 1 97.88 199 GLU B O 1
ATOM 4565 N N . GLN B 1 200 ? -8.672 24.891 7.344 1 96.56 200 GLN B N 1
ATOM 4566 C CA . GLN B 1 200 ? -8.625 23.531 6.828 1 96.56 200 GLN B CA 1
ATOM 4567 C C . GLN B 1 200 ? -9.984 22.844 6.938 1 96.56 200 GLN B C 1
ATOM 4569 O O . GLN B 1 200 ? -10.062 21.625 7.09 1 96.56 200 GLN B O 1
ATOM 4574 N N . GLY B 1 201 ? -11.039 23.547 7.02 1 95.5 201 GLY B N 1
ATOM 4575 C CA . GLY B 1 201 ? -12.414 23.078 7.121 1 95.5 201 GLY B CA 1
ATOM 4576 C C . GLY B 1 201 ? -13.43 24.109 6.668 1 95.5 201 GLY B C 1
ATOM 4577 O O . GLY B 1 201 ? -13.07 25.172 6.184 1 95.5 201 GLY B O 1
ATOM 4578 N N . PRO B 1 202 ? -14.672 23.766 6.844 1 95.81 202 PRO B N 1
ATOM 4579 C CA . PRO B 1 202 ? -15.711 24.562 6.191 1 95.81 202 PRO B CA 1
ATOM 4580 C C . PRO B 1 202 ? -16.406 25.531 7.152 1 95.81 202 PRO B C 1
ATOM 4582 O O . PRO B 1 202 ? -17.312 26.266 6.746 1 95.81 202 PRO B O 1
ATOM 4585 N N . VAL B 1 203 ? -16.016 25.562 8.375 1 95.69 203 VAL B N 1
ATOM 4586 C CA . VAL B 1 203 ? -16.828 26.203 9.398 1 95.69 203 VAL B CA 1
ATOM 4587 C C . VAL B 1 203 ? -16.906 27.703 9.133 1 95.69 203 VAL B C 1
ATOM 4589 O O . VAL B 1 203 ? -18 28.281 9.109 1 95.69 203 VAL B O 1
ATOM 4592 N N . LEU B 1 204 ? -15.766 28.359 8.945 1 98.06 204 LEU B N 1
ATOM 4593 C CA . LEU B 1 204 ? -15.734 29.812 8.773 1 98.06 204 LEU B CA 1
ATOM 4594 C C . LEU B 1 204 ? -16.484 30.219 7.512 1 98.06 204 LEU B C 1
ATOM 4596 O O . LEU B 1 204 ? -17.281 31.156 7.539 1 98.06 204 LEU B O 1
ATOM 4600 N N . GLU B 1 205 ? -16.172 29.484 6.438 1 97.44 205 GLU B N 1
ATOM 4601 C CA . GLU B 1 205 ? -16.859 29.781 5.184 1 97.44 205 GLU B CA 1
ATOM 4602 C C . GLU B 1 205 ? -18.359 29.578 5.328 1 97.44 205 GLU B C 1
ATOM 4604 O O . GLU B 1 205 ? -19.156 30.422 4.879 1 97.44 205 GLU B O 1
ATOM 4609 N N . ALA B 1 206 ? -18.781 28.562 5.934 1 96.5 206 ALA B N 1
ATOM 4610 C CA . ALA B 1 206 ? -20.203 28.25 6.109 1 96.5 206 ALA B CA 1
ATOM 4611 C C . ALA B 1 206 ? -20.891 29.312 6.941 1 96.5 206 ALA B C 1
ATOM 4613 O O . ALA B 1 206 ? -22.062 29.625 6.711 1 96.5 206 ALA B O 1
ATOM 4614 N N . ASN B 1 207 ? -20.172 29.875 7.871 1 97.62 207 ASN B N 1
ATOM 4615 C CA . ASN B 1 207 ? -20.75 30.859 8.773 1 97.62 207 ASN B CA 1
ATOM 4616 C C . ASN B 1 207 ? -20.547 32.281 8.242 1 97.62 207 ASN B C 1
ATOM 4618 O O . ASN B 1 207 ? -21.016 33.25 8.852 1 97.62 207 ASN B O 1
ATOM 4622 N N . GLY B 1 208 ? -19.844 32.406 7.148 1 97.38 208 GLY B N 1
ATOM 4623 C CA . GLY B 1 208 ? -19.578 33.719 6.59 1 97.38 208 GLY B CA 1
ATOM 4624 C C . GLY B 1 208 ? -18.672 34.562 7.469 1 97.38 208 GLY B C 1
ATOM 4625 O O . GLY B 1 208 ? -18.906 35.781 7.609 1 97.38 208 GLY B O 1
ATOM 4626 N N . VAL B 1 209 ? -17.766 33.906 8.133 1 97.94 209 VAL B N 1
ATOM 4627 C CA . VAL B 1 209 ? -16.875 34.562 9.062 1 97.94 209 VAL B CA 1
ATOM 4628 C C . VAL B 1 209 ? -15.477 34.688 8.445 1 97.94 209 VAL B C 1
ATOM 4630 O O . VAL B 1 209 ? -15.008 33.75 7.797 1 97.94 209 VAL B O 1
ATOM 4633 N N . GLU B 1 210 ? -14.797 35.812 8.648 1 98.44 210 GLU B N 1
ATOM 4634 C CA . GLU B 1 210 ? -13.539 36.125 7.984 1 98.44 210 GLU B CA 1
ATOM 4635 C C . GLU B 1 210 ? -12.344 35.625 8.797 1 98.44 210 GLU B C 1
ATOM 4637 O O . GLU B 1 210 ? -11.297 35.281 8.242 1 98.44 210 GLU B O 1
ATOM 4642 N N . ILE B 1 211 ? -12.516 35.625 10.156 1 98.88 211 ILE B N 1
ATOM 4643 C CA . ILE B 1 211 ? -11.398 35.312 11.031 1 98.88 211 ILE B CA 1
ATOM 4644 C C . ILE B 1 211 ? -11.844 34.281 12.07 1 98.88 211 ILE B C 1
ATOM 4646 O O . ILE B 1 211 ? -12.852 34.469 12.75 1 98.88 211 ILE B O 1
ATOM 4650 N N . GLY B 1 212 ? -11.164 33.188 12.102 1 98.88 212 GLY B N 1
ATOM 4651 C CA . GLY B 1 212 ? -11.312 32.281 13.227 1 98.88 212 GLY B CA 1
ATOM 4652 C C . GLY B 1 212 ? -10.359 32.594 14.367 1 98.88 212 GLY B C 1
ATOM 4653 O O . GLY B 1 212 ? -9.141 32.656 14.172 1 98.88 212 GLY B O 1
ATOM 4654 N N . VAL B 1 213 ? -10.867 32.812 15.562 1 98.88 213 VAL B N 1
ATOM 4655 C CA . VAL B 1 213 ? -10.086 32.969 16.781 1 98.88 213 VAL B CA 1
ATOM 4656 C C . VAL B 1 213 ? -9.953 31.625 17.484 1 98.88 213 VAL B C 1
ATOM 4658 O O . VAL B 1 213 ? -10.859 31.203 18.219 1 98.88 213 VAL B O 1
ATOM 4661 N N . VAL B 1 214 ? -8.844 30.984 17.281 1 98.69 214 VAL B N 1
ATOM 4662 C CA . VAL B 1 214 ? -8.688 29.594 17.719 1 98.69 214 VAL B CA 1
ATOM 4663 C C . VAL B 1 214 ? -8.492 29.547 19.219 1 98.69 214 VAL B C 1
ATOM 4665 O O . VAL B 1 214 ? -7.621 30.234 19.766 1 98.69 214 VAL B O 1
ATOM 4668 N N . THR B 1 215 ? -9.211 28.75 19.859 1 98 215 THR B N 1
ATOM 4669 C CA . THR B 1 215 ? -9.195 28.719 21.312 1 98 215 THR B CA 1
ATOM 4670 C C . THR B 1 215 ? -8.391 27.516 21.812 1 98 215 THR B C 1
ATOM 4672 O O . THR B 1 215 ? -8.094 27.422 23.016 1 98 215 THR B O 1
ATOM 4675 N N . GLY B 1 216 ? -8.039 26.656 20.969 1 97.38 216 GLY B N 1
ATOM 4676 C CA . GLY B 1 216 ? -7.297 25.453 21.297 1 97.38 216 GLY B CA 1
ATOM 4677 C C . GLY B 1 216 ? -7.363 24.391 20.219 1 97.38 216 GLY B C 1
ATOM 4678 O O . GLY B 1 216 ? -7.742 24.688 19.078 1 97.38 216 GLY B O 1
ATOM 4679 N N . GLY B 1 217 ? -6.84 23.25 20.516 1 97 217 GLY B N 1
ATOM 4680 C CA . GLY B 1 217 ? -6.867 22.109 19.609 1 97 217 GLY B CA 1
ATOM 4681 C C . GLY B 1 217 ? -7.543 20.891 20.203 1 97 217 GLY B C 1
ATOM 4682 O O . GLY B 1 217 ? -7.473 20.656 21.406 1 97 217 GLY B O 1
ATOM 4683 N N . GLN B 1 218 ? -8.195 20.094 19.359 1 97.12 218 GLN B N 1
ATOM 4684 C CA . GLN B 1 218 ? -8.875 18.891 19.828 1 97.12 218 GLN B CA 1
ATOM 4685 C C . GLN B 1 218 ? -7.879 17.75 20.062 1 97.12 218 GLN B C 1
ATOM 4687 O O . GLN B 1 218 ? -6.707 17.859 19.703 1 97.12 218 GLN B O 1
ATOM 4692 N N . ALA B 1 219 ? -8.398 16.688 20.719 1 97.94 219 ALA B N 1
ATOM 4693 C CA . ALA B 1 219 ? -7.582 15.508 21 1 97.94 219 ALA B CA 1
ATOM 4694 C C . ALA B 1 219 ? -7.418 14.633 19.75 1 97.94 219 ALA B C 1
ATOM 4696 O O . ALA B 1 219 ? -8.336 14.516 18.938 1 97.94 219 ALA B O 1
ATOM 4697 N N . ILE B 1 220 ? -6.281 14.047 19.594 1 98.25 220 ILE B N 1
ATOM 4698 C CA . ILE B 1 220 ? -5.938 13.18 18.469 1 98.25 220 ILE B CA 1
ATOM 4699 C C . ILE B 1 220 ? -5.305 11.891 19 1 98.25 220 ILE B C 1
ATOM 4701 O O . ILE B 1 220 ? -4.496 11.922 19.922 1 98.25 220 ILE B O 1
ATOM 4705 N N . ARG B 1 221 ? -5.672 10.789 18.453 1 98.5 221 ARG B N 1
ATOM 4706 C CA . ARG B 1 221 ? -5.035 9.5 18.703 1 98.5 221 ARG B CA 1
ATOM 4707 C C . ARG B 1 221 ? -4.715 8.781 17.391 1 98.5 221 ARG B C 1
ATOM 4709 O O . ARG B 1 221 ? -5.605 8.531 16.578 1 98.5 221 ARG B O 1
ATOM 4716 N N . TRP B 1 222 ? -3.412 8.523 17.188 1 98.62 222 TRP B N 1
ATOM 4717 C CA . TRP B 1 222 ? -2.992 7.684 16.062 1 98.62 222 TRP B CA 1
ATOM 4718 C C . TRP B 1 222 ? -2.729 6.254 16.531 1 98.62 222 TRP B C 1
ATOM 4720 O O . TRP B 1 222 ? -1.915 6.023 17.422 1 98.62 222 TRP B O 1
ATOM 4730 N N . LEU B 1 223 ? -3.41 5.328 15.906 1 98.81 223 LEU B N 1
ATOM 4731 C CA . LEU B 1 223 ? -3.207 3.91 16.188 1 98.81 223 LEU B CA 1
ATOM 4732 C C . LEU B 1 223 ? -2.578 3.207 14.992 1 98.81 223 LEU B C 1
ATOM 4734 O O . LEU B 1 223 ? -2.811 3.596 13.844 1 98.81 223 LEU B O 1
ATOM 4738 N N . ASP B 1 224 ? -1.715 2.258 15.266 1 98.62 224 ASP B N 1
ATOM 4739 C CA . ASP B 1 224 ? -1.239 1.271 14.297 1 98.62 224 ASP B CA 1
ATOM 4740 C C . ASP B 1 224 ? -1.926 -0.077 14.508 1 98.62 224 ASP B C 1
ATOM 4742 O O . ASP B 1 224 ? -2.018 -0.562 15.641 1 98.62 224 ASP B O 1
ATOM 4746 N N . VAL B 1 225 ? -2.457 -0.627 13.445 1 98.88 225 VAL B N 1
ATOM 4747 C CA . VAL B 1 225 ? -3.154 -1.904 13.555 1 98.88 225 VAL B CA 1
ATOM 4748 C C . VAL B 1 225 ? -2.566 -2.902 12.562 1 98.88 225 VAL B C 1
ATOM 4750 O O . VAL B 1 225 ? -2.314 -2.557 11.406 1 98.88 225 VAL B O 1
ATOM 4753 N N . THR B 1 226 ? -2.271 -4.043 12.992 1 98.75 226 THR B N 1
ATOM 4754 C CA . THR B 1 226 ? -1.877 -5.148 12.133 1 98.75 226 THR B CA 1
ATOM 4755 C C . THR B 1 226 ? -2.836 -6.324 12.289 1 98.75 226 THR B C 1
ATOM 4757 O O . THR B 1 226 ? -3.207 -6.688 13.406 1 98.75 226 THR B O 1
ATOM 4760 N N . ILE B 1 227 ? -3.285 -6.852 11.234 1 98.88 227 ILE B N 1
ATOM 4761 C CA . ILE B 1 227 ? -4.102 -8.062 11.18 1 98.88 227 ILE B CA 1
ATOM 4762 C C . ILE B 1 227 ? -3.293 -9.211 10.586 1 98.88 227 ILE B C 1
ATOM 4764 O O . ILE B 1 227 ? -2.701 -9.062 9.508 1 98.88 227 ILE B O 1
ATOM 4768 N N . ALA B 1 228 ? -3.207 -10.258 11.234 1 98.5 228 ALA B N 1
ATOM 4769 C CA . ALA B 1 228 ? -2.473 -11.43 10.758 1 98.5 228 ALA B CA 1
ATOM 4770 C C . ALA B 1 228 ? -3.424 -12.57 10.414 1 98.5 228 ALA B C 1
ATOM 4772 O O . ALA B 1 228 ? -4.289 -12.93 11.211 1 98.5 228 ALA B O 1
ATOM 4773 N N . GLY B 1 229 ? -3.346 -13.062 9.273 1 98.12 229 GLY B N 1
ATOM 4774 C CA . GLY B 1 229 ? -4.02 -14.266 8.797 1 98.12 229 GLY B CA 1
ATOM 4775 C C . GLY B 1 229 ? -3.059 -15.32 8.273 1 98.12 229 GLY B C 1
ATOM 4776 O O . GLY B 1 229 ? -2.068 -15.641 8.93 1 98.12 229 GLY B O 1
ATOM 4777 N N . GLN B 1 230 ? -3.422 -15.883 7.098 1 96.5 230 GLN B N 1
ATOM 4778 C CA . GLN B 1 230 ? -2.592 -16.922 6.488 1 96.5 230 GLN B CA 1
ATOM 4779 C C . GLN B 1 230 ? -2.602 -16.797 4.965 1 96.5 230 GLN B C 1
ATOM 4781 O O . GLN B 1 230 ? -3.637 -17 4.328 1 96.5 230 GLN B O 1
ATOM 4786 N N . PRO B 1 231 ? -1.421 -16.453 4.457 1 96.62 231 PRO B N 1
ATOM 4787 C CA . PRO B 1 231 ? -1.371 -16.422 2.994 1 96.62 231 PRO B CA 1
ATOM 4788 C C . PRO B 1 231 ? -1.543 -17.812 2.377 1 96.62 231 PRO B C 1
ATOM 4790 O O . PRO B 1 231 ? -1.091 -18.812 2.949 1 96.62 231 PRO B O 1
ATOM 4793 N N . ALA B 1 232 ? -2.203 -17.922 1.267 1 96.94 232 ALA B N 1
ATOM 4794 C CA . ALA B 1 232 ? -2.463 -19.156 0.525 1 96.94 232 ALA B CA 1
ATOM 4795 C C . ALA B 1 232 ? -2.848 -18.859 -0.921 1 96.94 232 ALA B C 1
ATOM 4797 O O . ALA B 1 232 ? -3.053 -17.688 -1.286 1 96.94 232 ALA B O 1
ATOM 4798 N N . HIS B 1 233 ? -2.836 -19.844 -1.679 1 97.75 233 HIS B N 1
ATOM 4799 C CA . HIS B 1 233 ? -3.143 -19.672 -3.096 1 97.75 233 HIS B CA 1
ATOM 4800 C C . HIS B 1 233 ? -4.594 -19.25 -3.301 1 97.75 233 HIS B C 1
ATOM 4802 O O . HIS B 1 233 ? -5.508 -19.875 -2.754 1 97.75 233 HIS B O 1
ATOM 4808 N N . ALA B 1 234 ? -4.84 -18.312 -4.125 1 97.38 234 ALA B N 1
ATOM 4809 C CA . ALA B 1 234 ? -6.145 -17.688 -4.344 1 97.38 234 ALA B CA 1
ATOM 4810 C C . ALA B 1 234 ? -7.109 -18.672 -5.004 1 97.38 234 ALA B C 1
ATOM 4812 O O . ALA B 1 234 ? -8.32 -18.578 -4.801 1 97.38 234 ALA B O 1
ATOM 4813 N N . GLY B 1 235 ? -6.617 -19.578 -5.781 1 97.31 235 GLY B N 1
ATOM 4814 C CA . GLY B 1 235 ? -7.492 -20.391 -6.617 1 97.31 235 GLY B CA 1
ATOM 4815 C C . GLY B 1 235 ? -7.684 -21.797 -6.105 1 97.31 235 GLY B C 1
ATOM 4816 O O . GLY B 1 235 ? -8.547 -22.531 -6.586 1 97.31 235 GLY B O 1
ATOM 4817 N N . THR B 1 236 ? -6.902 -22.203 -5.082 1 96.5 236 THR B N 1
ATOM 4818 C CA . THR B 1 236 ? -6.945 -23.609 -4.695 1 96.5 236 THR B CA 1
ATOM 4819 C C . THR B 1 236 ? -7.348 -23.75 -3.23 1 96.5 236 THR B C 1
ATOM 4821 O O . THR B 1 236 ? -7.57 -24.875 -2.752 1 96.5 236 THR B O 1
ATOM 4824 N N . THR B 1 237 ? -7.461 -22.656 -2.531 1 95.38 237 THR B N 1
ATOM 4825 C CA . THR B 1 237 ? -7.855 -22.703 -1.128 1 95.38 237 THR B CA 1
ATOM 4826 C C . THR B 1 237 ? -9.359 -22.469 -0.982 1 95.38 237 THR B C 1
ATOM 4828 O O . THR B 1 237 ? -9.852 -21.375 -1.243 1 95.38 237 THR B O 1
ATOM 4831 N N . PRO B 1 238 ? -10.031 -23.422 -0.55 1 94.19 238 PRO B N 1
ATOM 4832 C CA . PRO B 1 238 ? -11.469 -23.234 -0.366 1 94.19 238 PRO B CA 1
ATOM 4833 C C . PRO B 1 238 ? -11.805 -22.141 0.64 1 94.19 238 PRO B C 1
ATOM 4835 O O . PRO B 1 238 ? -11.031 -21.906 1.573 1 94.19 238 PRO B O 1
ATOM 4838 N N . VAL B 1 239 ? -12.977 -21.562 0.468 1 94.75 239 VAL B N 1
ATOM 4839 C CA . VAL B 1 239 ? -13.398 -20.422 1.268 1 94.75 239 VAL B CA 1
ATOM 4840 C C . VAL B 1 239 ? -13.336 -20.781 2.752 1 94.75 239 VAL B C 1
ATOM 4842 O O . VAL B 1 239 ? -12.828 -20 3.562 1 94.75 239 VAL B O 1
ATOM 4845 N N . ALA B 1 240 ? -13.734 -22.016 3.082 1 92.31 240 ALA B N 1
ATOM 4846 C CA . ALA B 1 240 ? -13.859 -22.438 4.477 1 92.31 240 ALA B CA 1
ATOM 4847 C C . ALA B 1 240 ? -12.492 -22.562 5.133 1 92.31 240 ALA B C 1
ATOM 4849 O O . ALA B 1 240 ? -12.383 -22.562 6.363 1 92.31 240 ALA B O 1
ATOM 4850 N N . HIS B 1 241 ? -11.406 -22.609 4.348 1 93.25 241 HIS B N 1
ATOM 4851 C CA . HIS B 1 241 ? -10.07 -22.828 4.883 1 93.25 241 HIS B CA 1
ATOM 4852 C C . HIS B 1 241 ? -9.258 -21.531 4.891 1 93.25 241 HIS B C 1
ATOM 4854 O O . HIS B 1 241 ? -8.109 -21.531 5.332 1 93.25 241 HIS B O 1
ATOM 4860 N N . ARG B 1 242 ? -9.938 -20.453 4.477 1 96.56 242 ARG B N 1
ATOM 4861 C CA . ARG B 1 242 ? -9.211 -19.188 4.328 1 96.56 242 ARG B CA 1
ATOM 4862 C C . ARG B 1 242 ? -9.18 -18.422 5.641 1 96.56 242 ARG B C 1
ATOM 4864 O O . ARG B 1 242 ? -10.18 -18.391 6.371 1 96.56 242 ARG B O 1
ATOM 4871 N N . ARG B 1 243 ? -8.086 -17.953 5.988 1 97.56 243 ARG B N 1
ATOM 4872 C CA . ARG B 1 243 ? -7.891 -16.906 6.988 1 97.56 243 ARG B CA 1
ATOM 4873 C C . ARG B 1 243 ? -7.395 -15.617 6.336 1 97.56 243 ARG B C 1
ATOM 4875 O O . ARG B 1 243 ? -6.238 -15.234 6.512 1 97.56 243 ARG B O 1
ATOM 4882 N N . ASP B 1 244 ? -8.258 -14.922 5.691 1 98.44 244 ASP B N 1
ATOM 4883 C CA . ASP B 1 244 ? -7.988 -13.797 4.801 1 98.44 244 ASP B CA 1
ATOM 4884 C C . ASP B 1 244 ? -7.934 -12.484 5.574 1 98.44 244 ASP B C 1
ATOM 4886 O O . ASP B 1 244 ? -8.969 -11.969 6.008 1 98.44 244 ASP B O 1
ATOM 4890 N N . ALA B 1 245 ? -6.781 -11.93 5.703 1 98.75 245 ALA B N 1
ATOM 4891 C CA . ALA B 1 245 ? -6.578 -10.727 6.496 1 98.75 245 ALA B CA 1
ATOM 4892 C C . ALA B 1 245 ? -7.273 -9.523 5.863 1 98.75 245 ALA B C 1
ATOM 4894 O O . ALA B 1 245 ? -7.738 -8.625 6.57 1 98.75 245 ALA B O 1
ATOM 4895 N N . LEU B 1 246 ? -7.363 -9.492 4.496 1 98.88 246 LEU B N 1
ATOM 4896 C CA . LEU B 1 246 ? -7.926 -8.32 3.826 1 98.88 246 LEU B CA 1
ATOM 4897 C C . LEU B 1 246 ? -9.43 -8.242 4.043 1 98.88 246 LEU B C 1
ATOM 4899 O O . LEU B 1 246 ? -9.969 -7.168 4.309 1 98.88 246 LEU B O 1
ATOM 4903 N N . PHE B 1 247 ? -10.195 -9.352 3.93 1 98.75 247 PHE B N 1
ATOM 4904 C CA . PHE B 1 247 ? -11.625 -9.32 4.207 1 98.75 247 PHE B CA 1
ATOM 4905 C C . PHE B 1 247 ? -11.883 -9.031 5.68 1 98.75 247 PHE B C 1
ATOM 4907 O O . PHE B 1 247 ? -12.875 -8.375 6.02 1 98.75 247 PHE B O 1
ATOM 4914 N N . GLY B 1 248 ? -10.93 -9.523 6.586 1 98.75 248 GLY B N 1
ATOM 4915 C CA . GLY B 1 248 ? -10.992 -9.109 7.977 1 98.75 248 GLY B CA 1
ATOM 4916 C C . GLY B 1 248 ? -10.859 -7.609 8.164 1 98.75 248 GLY B C 1
ATOM 4917 O O . GLY B 1 248 ? -11.648 -6.996 8.883 1 98.75 248 GLY B O 1
ATOM 4918 N N . PHE B 1 249 ? -9.875 -7.062 7.48 1 98.88 249 PHE B N 1
ATOM 4919 C CA . PHE B 1 249 ? -9.68 -5.617 7.492 1 98.88 249 PHE B CA 1
ATOM 4920 C C . PHE B 1 249 ? -10.938 -4.895 7.031 1 98.88 249 PHE B C 1
ATOM 4922 O O . PHE B 1 249 ? -11.352 -3.908 7.641 1 98.88 249 PHE B O 1
ATOM 4929 N N . ALA B 1 250 ? -11.539 -5.316 5.922 1 98.81 250 ALA B N 1
ATOM 4930 C CA . ALA B 1 250 ? -12.727 -4.672 5.375 1 98.81 250 ALA B CA 1
ATOM 4931 C C . ALA B 1 250 ? -13.852 -4.621 6.41 1 98.81 250 ALA B C 1
ATOM 4933 O O . ALA B 1 250 ? -14.508 -3.592 6.566 1 98.81 250 ALA B O 1
ATOM 4934 N N . GLN B 1 251 ? -14.062 -5.711 7.117 1 98.69 251 GLN B N 1
ATOM 4935 C CA . GLN B 1 251 ? -15.102 -5.762 8.141 1 98.69 251 GLN B CA 1
ATOM 4936 C C . GLN B 1 251 ? -14.766 -4.836 9.312 1 98.69 251 GLN B C 1
ATOM 4938 O O . GLN B 1 251 ? -15.648 -4.184 9.867 1 98.69 251 GLN B O 1
ATOM 4943 N N . ILE B 1 252 ? -13.5 -4.805 9.672 1 98.81 252 ILE B N 1
ATOM 4944 C CA . ILE B 1 252 ? -13.055 -3.936 10.75 1 98.81 252 ILE B CA 1
ATOM 4945 C C . ILE B 1 252 ? -13.273 -2.477 10.367 1 98.81 252 ILE B C 1
ATOM 4947 O O . ILE B 1 252 ? -13.828 -1.697 11.148 1 98.81 252 ILE B O 1
ATOM 4951 N N . ALA B 1 253 ? -12.859 -2.119 9.141 1 98.81 253 ALA B N 1
ATOM 4952 C CA . ALA B 1 253 ? -13.031 -0.75 8.656 1 98.81 253 ALA B CA 1
ATOM 4953 C C . ALA B 1 253 ? -14.5 -0.351 8.648 1 98.81 253 ALA B C 1
ATOM 4955 O O . ALA B 1 253 ? -14.852 0.755 9.07 1 98.81 253 ALA B O 1
ATOM 4956 N N . ASP B 1 254 ? -15.344 -1.256 8.188 1 98.06 254 ASP B N 1
ATOM 4957 C CA . ASP B 1 254 ? -16.781 -1 8.188 1 98.06 254 ASP B CA 1
ATOM 4958 C C . ASP B 1 254 ? -17.297 -0.785 9.602 1 98.06 254 ASP B C 1
ATOM 4960 O O . ASP B 1 254 ? -18.109 0.107 9.844 1 98.06 254 ASP B O 1
ATOM 4964 N N . ALA B 1 255 ? -16.844 -1.606 10.547 1 98.38 255 ALA B N 1
ATOM 4965 C CA . ALA B 1 255 ? -17.25 -1.491 11.945 1 98.38 255 ALA B CA 1
ATOM 4966 C C . ALA B 1 255 ? -16.797 -0.164 12.539 1 98.38 255 ALA B C 1
ATOM 4968 O O . ALA B 1 255 ? -17.531 0.464 13.305 1 98.38 255 ALA B O 1
ATOM 4969 N N . ILE B 1 256 ? -15.594 0.255 12.188 1 98.5 256 ILE B N 1
ATOM 4970 C CA . ILE B 1 256 ? -15.047 1.511 12.68 1 98.5 256 ILE B CA 1
ATOM 4971 C C . ILE B 1 256 ? -15.883 2.682 12.172 1 98.5 256 ILE B C 1
ATOM 4973 O O . ILE B 1 256 ? -16.219 3.594 12.93 1 98.5 256 ILE B O 1
ATOM 4977 N N . GLU B 1 257 ? -16.219 2.645 10.883 1 97.62 257 GLU B N 1
ATOM 4978 C CA . GLU B 1 257 ? -17.047 3.723 10.352 1 97.62 257 GLU B CA 1
ATOM 4979 C C . GLU B 1 257 ? -18.406 3.756 11.039 1 97.62 257 GLU B C 1
ATOM 4981 O O . GLU B 1 257 ? -18.906 4.828 11.398 1 97.62 257 GLU B O 1
ATOM 4986 N N . ARG B 1 258 ? -19 2.605 11.32 1 96.44 258 ARG B N 1
ATOM 4987 C CA . ARG B 1 258 ? -20.312 2.523 11.938 1 96.44 258 ARG B CA 1
ATOM 4988 C C . ARG B 1 258 ? -20.281 3.029 13.375 1 96.44 258 ARG B C 1
ATOM 4990 O O . ARG B 1 258 ? -21.25 3.639 13.844 1 96.44 258 ARG B O 1
ATOM 4997 N N . MET B 1 259 ? -19.234 2.77 14.016 1 96.06 259 MET B N 1
ATOM 4998 C CA . MET B 1 259 ? -19.156 3.145 15.43 1 96.06 259 MET B CA 1
ATOM 4999 C C . MET B 1 259 ? -19.188 4.66 15.586 1 96.06 259 MET B C 1
ATOM 5001 O O . MET B 1 259 ? -19.5 5.164 16.672 1 96.06 259 MET B O 1
ATOM 5005 N N . LEU B 1 260 ? -18.844 5.41 14.516 1 96.06 260 LEU B N 1
ATOM 5006 C CA . LEU B 1 260 ? -18.781 6.863 14.586 1 96.06 260 LEU B CA 1
ATOM 5007 C C . LEU B 1 260 ? -20.141 7.457 14.938 1 96.06 260 LEU B C 1
ATOM 5009 O O . LEU B 1 260 ? -20.203 8.539 15.523 1 96.06 260 LEU B O 1
ATOM 5013 N N . ALA B 1 261 ? -21.234 6.734 14.562 1 95 261 ALA B N 1
ATOM 5014 C CA . ALA B 1 261 ? -22.578 7.203 14.875 1 95 261 ALA B CA 1
ATOM 5015 C C . ALA B 1 261 ? -22.766 7.395 16.375 1 95 261 ALA B C 1
ATOM 5017 O O . ALA B 1 261 ? -23.484 8.297 16.812 1 95 261 ALA B O 1
ATOM 5018 N N . GLU B 1 262 ? -22.078 6.617 17.141 1 96.38 262 GLU B N 1
ATOM 5019 C CA . GLU B 1 262 ? -22.172 6.68 18.594 1 96.38 262 GLU B CA 1
ATOM 5020 C C . GLU B 1 262 ? -21.438 7.898 19.141 1 96.38 262 GLU B C 1
ATOM 5022 O O . GLU B 1 262 ? -21.656 8.289 20.297 1 96.38 262 GLU B O 1
ATOM 5027 N N . PHE B 1 263 ? -20.609 8.5 18.328 1 97.19 263 PHE B N 1
ATOM 5028 C CA . PHE B 1 263 ? -19.781 9.609 18.797 1 97.19 263 PHE B CA 1
ATOM 5029 C C . PHE B 1 263 ? -20.031 10.859 17.969 1 97.19 263 PHE B C 1
ATOM 5031 O O . PHE B 1 263 ? -19.203 11.773 17.938 1 97.19 263 PHE B O 1
ATOM 5038 N N . ALA B 1 264 ? -21.141 10.812 17.188 1 93.44 264 ALA B N 1
ATOM 5039 C CA . ALA B 1 264 ? -21.547 11.977 16.406 1 93.44 264 ALA B CA 1
ATOM 5040 C C . ALA B 1 264 ? -21.922 13.148 17.312 1 93.44 264 ALA B C 1
ATOM 5042 O O . ALA B 1 264 ? -22.375 12.945 18.438 1 93.44 264 ALA B O 1
ATOM 5043 N N . PRO B 1 265 ? -21.703 14.344 16.859 1 93.56 265 PRO B N 1
ATOM 5044 C CA . PRO B 1 265 ? -21.25 14.711 15.516 1 93.56 265 PRO B CA 1
ATOM 5045 C C . PRO B 1 265 ? -19.75 15 15.453 1 93.56 265 PRO B C 1
ATOM 5047 O O . PRO B 1 265 ? -19.234 15.352 14.391 1 93.56 265 PRO B O 1
ATOM 5050 N N . HIS B 1 266 ? -19.047 14.836 16.594 1 95 266 HIS B N 1
ATOM 5051 C CA . HIS B 1 266 ? -17.703 15.406 16.641 1 95 266 HIS B CA 1
ATOM 5052 C C . HIS B 1 266 ? -16.641 14.336 16.406 1 95 266 HIS B C 1
ATOM 5054 O O . HIS B 1 266 ? -15.484 14.656 16.109 1 95 266 HIS B O 1
ATOM 5060 N N . GLY B 1 267 ? -17 13.047 16.672 1 97.5 267 GLY B N 1
ATOM 5061 C CA . GLY B 1 267 ? -16.031 11.977 16.5 1 97.5 267 GLY B CA 1
ATOM 5062 C C . GLY B 1 267 ? -15.641 11.742 15.062 1 97.5 267 GLY B C 1
ATOM 5063 O O . GLY B 1 267 ? -16.5 11.688 14.18 1 97.5 267 GLY B O 1
ATOM 5064 N N . LEU B 1 268 ? -14.391 11.68 14.812 1 98.38 268 LEU B N 1
ATOM 5065 C CA . LEU B 1 268 ? -13.875 11.43 13.477 1 98.38 268 LEU B CA 1
ATOM 5066 C C . LEU B 1 268 ? -12.906 10.258 13.477 1 98.38 268 LEU B C 1
ATOM 5068 O O . LEU B 1 268 ? -12.18 10.047 14.453 1 98.38 268 LEU B O 1
ATOM 5072 N N . ALA B 1 269 ? -12.906 9.461 12.461 1 98.69 269 ALA B N 1
ATOM 5073 C CA . ALA B 1 269 ? -11.977 8.359 12.234 1 98.69 269 ALA B CA 1
ATOM 5074 C C . ALA B 1 269 ? -11.523 8.312 10.773 1 98.69 269 ALA B C 1
ATOM 5076 O O . ALA B 1 269 ? -12.336 8.484 9.867 1 98.69 269 ALA B O 1
ATOM 5077 N N . THR B 1 270 ? -10.258 8.219 10.547 1 98.69 270 THR B N 1
ATOM 5078 C CA . THR B 1 270 ? -9.695 8.125 9.203 1 98.69 270 THR B CA 1
ATOM 5079 C C . THR B 1 270 ? -8.664 7.004 9.125 1 98.69 270 THR B C 1
ATOM 5081 O O . THR B 1 270 ? -7.812 6.871 10 1 98.69 270 THR B O 1
ATOM 5084 N N . ILE B 1 271 ? -8.844 6.156 8.188 1 98.81 271 ILE B N 1
ATOM 5085 C CA . ILE B 1 271 ? -7.785 5.223 7.809 1 98.81 271 ILE B CA 1
ATOM 5086 C C . ILE B 1 271 ? -6.992 5.785 6.633 1 98.81 271 ILE B C 1
ATOM 5088 O O . ILE B 1 271 ? -7.461 5.754 5.492 1 98.81 271 ILE B O 1
ATOM 5092 N N . GLY B 1 272 ? -5.797 6.215 6.926 1 98.38 272 GLY B N 1
ATOM 5093 C CA . GLY B 1 272 ? -5.047 6.953 5.922 1 98.38 272 GLY B CA 1
ATOM 5094 C C . GLY B 1 272 ? -4.027 6.098 5.191 1 98.38 272 GLY B C 1
ATOM 5095 O O . GLY B 1 272 ? -3.553 6.469 4.117 1 98.38 272 GLY B O 1
ATOM 5096 N N . CYS B 1 273 ? -3.631 5.035 5.77 1 98.31 273 CYS B N 1
ATOM 5097 C CA . CYS B 1 273 ? -2.67 4.113 5.172 1 98.31 273 CYS B CA 1
ATOM 5098 C C . CYS B 1 273 ? -3.143 2.672 5.305 1 98.31 273 CYS B C 1
ATOM 5100 O O . CYS B 1 273 ? -3.73 2.299 6.324 1 98.31 273 CYS B O 1
ATOM 5102 N N . VAL B 1 274 ? -2.941 1.873 4.34 1 98.62 274 VAL B N 1
ATOM 5103 C CA . VAL B 1 274 ? -3.189 0.435 4.344 1 98.62 274 VAL B CA 1
ATOM 5104 C C . VAL B 1 274 ? -2.158 -0.27 3.465 1 98.62 274 VAL B C 1
ATOM 5106 O O . VAL B 1 274 ? -1.743 0.264 2.434 1 98.62 274 VAL B O 1
ATOM 5109 N N . GLU B 1 275 ? -1.729 -1.415 3.943 1 97.31 275 GLU B N 1
ATOM 5110 C CA . GLU B 1 275 ? -0.717 -2.146 3.188 1 97.31 275 GLU B CA 1
ATOM 5111 C C . GLU B 1 275 ? -0.86 -3.652 3.387 1 97.31 275 GLU B C 1
ATOM 5113 O O . GLU B 1 275 ? -1.14 -4.113 4.496 1 97.31 275 GLU B O 1
ATOM 5118 N N . ILE B 1 276 ? -0.781 -4.363 2.363 1 98.06 276 ILE B N 1
ATOM 5119 C CA . ILE B 1 276 ? -0.507 -5.793 2.42 1 98.06 276 ILE B CA 1
ATOM 5120 C C . ILE B 1 276 ? 0.981 -6.043 2.191 1 98.06 276 ILE B C 1
ATOM 5122 O O . ILE B 1 276 ? 1.486 -5.859 1.082 1 98.06 276 ILE B O 1
ATOM 5126 N N . PRO B 1 277 ? 1.68 -6.484 3.205 1 95.62 277 PRO B N 1
ATOM 5127 C CA . PRO B 1 277 ? 3.098 -6.773 2.98 1 95.62 277 PRO B CA 1
ATOM 5128 C C . PRO B 1 277 ? 3.32 -7.871 1.945 1 95.62 277 PRO B C 1
ATOM 5130 O O . PRO B 1 277 ? 2.625 -8.891 1.963 1 95.62 277 PRO B O 1
ATOM 5133 N N . ASN B 1 278 ? 4.215 -7.602 0.991 1 94.19 278 ASN B N 1
ATOM 5134 C CA . ASN B 1 278 ? 4.562 -8.578 -0.034 1 94.19 278 ASN B CA 1
ATOM 5135 C C . ASN B 1 278 ? 3.33 -9.055 -0.798 1 94.19 278 ASN B C 1
ATOM 5137 O O . ASN B 1 278 ? 3.121 -10.258 -0.96 1 94.19 278 ASN B O 1
ATOM 5141 N N . ALA B 1 279 ? 2.502 -8.102 -1.217 1 96.81 279 ALA B N 1
ATOM 5142 C CA . ALA B 1 279 ? 1.216 -8.375 -1.856 1 96.81 279 ALA B CA 1
ATOM 5143 C C . ALA B 1 279 ? 1.406 -9.062 -3.203 1 96.81 279 ALA B C 1
ATOM 5145 O O . ALA B 1 279 ? 2.428 -8.875 -3.867 1 96.81 279 ALA B O 1
ATOM 5146 N N . SER B 1 280 ? 0.533 -9.844 -3.551 1 97.25 280 SER B N 1
ATOM 5147 C CA . SER B 1 280 ? 0.452 -10.508 -4.848 1 97.25 280 SER B CA 1
ATOM 5148 C C . SER B 1 280 ? -0.998 -10.711 -5.273 1 97.25 280 SER B C 1
ATOM 5150 O O . SER B 1 280 ? -1.852 -11.047 -4.445 1 97.25 280 SER B O 1
ATOM 5152 N N . ARG B 1 281 ? -1.297 -10.531 -6.562 1 96.75 281 ARG B N 1
ATOM 5153 C CA . ARG B 1 281 ? -2.66 -10.57 -7.082 1 96.75 281 ARG B CA 1
ATOM 5154 C C . ARG B 1 281 ? -3.348 -11.883 -6.727 1 96.75 281 ARG B C 1
ATOM 5156 O O . ARG B 1 281 ? -4.559 -11.914 -6.492 1 96.75 281 ARG B O 1
ATOM 5163 N N . ASN B 1 282 ? -2.59 -12.969 -6.688 1 97.31 282 ASN B N 1
ATOM 5164 C CA . ASN B 1 282 ? -3.227 -14.281 -6.59 1 97.31 282 ASN B CA 1
ATOM 5165 C C . ASN B 1 282 ? -2.848 -14.992 -5.293 1 97.31 282 ASN B C 1
ATOM 5167 O O . ASN B 1 282 ? -2.779 -16.219 -5.254 1 97.31 282 ASN B O 1
ATOM 5171 N N . THR B 1 283 ? -2.561 -14.281 -4.309 1 98.06 283 THR B N 1
ATOM 5172 C CA . THR B 1 283 ? -2.311 -14.781 -2.961 1 98.06 283 THR B CA 1
ATOM 5173 C C . THR B 1 283 ? -3.287 -14.164 -1.965 1 98.06 283 THR B C 1
ATOM 5175 O O . THR B 1 283 ? -3.51 -12.953 -1.977 1 98.06 283 THR B O 1
ATOM 5178 N N . ILE B 1 284 ? -3.9 -15.008 -1.165 1 98.44 284 ILE B N 1
ATOM 5179 C CA . ILE B 1 284 ? -4.73 -14.531 -0.063 1 98.44 284 ILE B CA 1
ATOM 5180 C C . ILE B 1 284 ? -3.887 -13.688 0.892 1 98.44 284 ILE B C 1
ATOM 5182 O O . ILE B 1 284 ? -2.777 -14.078 1.262 1 98.44 284 ILE B O 1
ATOM 5186 N N . ALA B 1 285 ? -4.363 -12.555 1.262 1 98.44 285 ALA B N 1
ATOM 5187 C CA . ALA B 1 285 ? -3.596 -11.656 2.119 1 98.44 285 ALA B CA 1
ATOM 5188 C C . ALA B 1 285 ? -3.309 -12.297 3.473 1 98.44 285 ALA B C 1
ATOM 5190 O O . ALA B 1 285 ? -4.234 -12.602 4.23 1 98.44 285 ALA B O 1
ATOM 5191 N N . GLY B 1 286 ? -2.047 -12.477 3.785 1 97.88 286 GLY B N 1
ATOM 5192 C CA . GLY B 1 286 ? -1.652 -13.078 5.051 1 97.88 286 GLY B CA 1
ATOM 5193 C C . GLY B 1 286 ? -1.59 -12.078 6.188 1 97.88 286 GLY B C 1
ATOM 5194 O O . GLY B 1 286 ? -1.599 -12.461 7.359 1 97.88 286 GLY B O 1
ATOM 5195 N N . ALA B 1 287 ? -1.537 -10.836 5.812 1 98.31 287 ALA B N 1
ATOM 5196 C CA . ALA B 1 287 ? -1.498 -9.758 6.797 1 98.31 287 ALA B CA 1
ATOM 5197 C C . ALA B 1 287 ? -1.949 -8.438 6.176 1 98.31 287 ALA B C 1
ATOM 5199 O O . ALA B 1 287 ? -1.847 -8.25 4.961 1 98.31 287 ALA B O 1
ATOM 5200 N N . VAL B 1 288 ? -2.451 -7.598 6.969 1 98.75 288 VAL B N 1
ATOM 5201 C CA . VAL B 1 288 ? -2.771 -6.223 6.598 1 98.75 288 VAL B CA 1
ATOM 5202 C C . VAL B 1 288 ? -2.348 -5.273 7.715 1 98.75 288 VAL B C 1
ATOM 5204 O O . VAL B 1 288 ? -2.588 -5.543 8.891 1 98.75 288 VAL B O 1
ATOM 5207 N N . ALA B 1 289 ? -1.652 -4.262 7.375 1 98.69 289 ALA B N 1
ATOM 5208 C CA . ALA B 1 289 ? -1.334 -3.176 8.297 1 98.69 289 ALA B CA 1
ATOM 5209 C C . ALA B 1 289 ? -2.049 -1.888 7.898 1 98.69 289 ALA B C 1
ATOM 5211 O O . ALA B 1 289 ? -2.145 -1.565 6.715 1 98.69 289 ALA B O 1
ATOM 5212 N N . PHE B 1 290 ? -2.607 -1.206 8.867 1 98.69 290 PHE B N 1
ATOM 5213 C CA . PHE B 1 290 ? -3.236 0.067 8.539 1 98.69 290 PHE B CA 1
ATOM 5214 C C . PHE B 1 290 ? -3.146 1.035 9.711 1 98.69 290 PHE B C 1
ATOM 5216 O O . PHE B 1 290 ? -2.816 0.635 10.828 1 98.69 290 PHE B O 1
ATOM 5223 N N . THR B 1 291 ? -3.293 2.285 9.406 1 98.69 291 THR B N 1
ATOM 5224 C CA . THR B 1 291 ? -3.271 3.342 10.414 1 98.69 291 THR B CA 1
ATOM 5225 C C . THR B 1 291 ? -4.68 3.859 10.688 1 98.69 291 THR B C 1
ATOM 5227 O O . THR B 1 291 ? -5.527 3.871 9.789 1 98.69 291 THR B O 1
ATOM 5230 N N . LEU B 1 292 ? -4.914 4.25 11.93 1 98.81 292 LEU B N 1
ATOM 5231 C CA . LEU B 1 292 ? -6.199 4.82 12.328 1 98.81 292 LEU B CA 1
ATOM 5232 C C . LEU B 1 292 ? -6.004 6.148 13.047 1 98.81 292 LEU B C 1
ATOM 5234 O O . LEU B 1 292 ? -5.305 6.211 14.062 1 98.81 292 LEU B O 1
ATOM 5238 N N . ASP B 1 293 ? -6.5 7.176 12.453 1 98.75 293 ASP B N 1
ATOM 5239 C CA . ASP B 1 293 ? -6.543 8.516 13.031 1 98.75 293 ASP B CA 1
ATOM 5240 C C . ASP B 1 293 ? -7.898 8.789 13.688 1 98.75 293 ASP B C 1
ATOM 5242 O O . ASP B 1 293 ? -8.922 8.828 13.008 1 98.75 293 ASP B O 1
ATOM 5246 N N . LEU B 1 294 ? -7.945 8.961 15 1 98.75 294 LEU B N 1
ATOM 5247 C CA . LEU B 1 294 ? -9.148 9.281 15.758 1 98.75 294 LEU B CA 1
ATOM 5248 C C . LEU B 1 294 ? -9.07 10.68 16.359 1 98.75 294 LEU B C 1
ATOM 5250 O O . LEU B 1 294 ? -8.016 11.102 16.828 1 98.75 294 LEU B O 1
ATOM 5254 N N . ARG B 1 295 ? -10.164 11.391 16.297 1 98.5 295 ARG B N 1
ATOM 5255 C CA . ARG B 1 295 ? -10.172 12.758 16.812 1 98.5 295 ARG B CA 1
ATOM 5256 C C . ARG B 1 295 ? -11.477 13.055 17.547 1 98.5 295 ARG B C 1
ATOM 5258 O O . ARG B 1 295 ? -12.539 12.578 17.156 1 98.5 295 ARG B O 1
ATOM 5265 N N . HIS B 1 296 ? -11.438 13.781 18.562 1 98 296 HIS B N 1
ATOM 5266 C CA . HIS B 1 296 ? -12.578 14.297 19.312 1 98 296 HIS B CA 1
ATOM 5267 C C . HIS B 1 296 ? -12.164 15.469 20.203 1 98 296 HIS B C 1
ATOM 5269 O O . HIS B 1 296 ? -11.062 15.461 20.766 1 98 296 HIS B O 1
ATOM 5275 N N . PRO B 1 297 ? -13.031 16.453 20.391 1 96.75 297 PRO B N 1
ATOM 5276 C CA . PRO B 1 297 ? -12.688 17.594 21.266 1 96.75 297 PRO B CA 1
ATOM 5277 C C . PRO B 1 297 ? -12.492 17.188 22.719 1 96.75 297 PRO B C 1
ATOM 5279 O O . PRO B 1 297 ? -11.781 17.859 23.469 1 96.75 297 PRO B O 1
ATOM 5282 N N . ASP B 1 298 ? -13.086 16.109 23.125 1 97.31 298 ASP B N 1
ATOM 5283 C CA . ASP B 1 298 ? -13.047 15.656 24.516 1 97.31 298 ASP B CA 1
ATOM 5284 C C . ASP B 1 298 ? -12.148 14.43 24.672 1 97.31 298 ASP B C 1
ATOM 5286 O O . ASP B 1 298 ? -12.359 13.414 24 1 97.31 298 ASP B O 1
ATOM 5290 N N . ASP B 1 299 ? -11.211 14.508 25.594 1 98.25 299 ASP B N 1
ATOM 5291 C CA . ASP B 1 299 ? -10.219 13.445 25.781 1 98.25 299 ASP B CA 1
ATOM 5292 C C . ASP B 1 299 ? -10.891 12.141 26.203 1 98.25 299 ASP B C 1
ATOM 5294 O O . ASP B 1 299 ? -10.547 11.07 25.703 1 98.25 299 ASP B O 1
ATOM 5298 N N . ALA B 1 300 ? -11.805 12.258 27.094 1 98.44 300 ALA B N 1
ATOM 5299 C CA . ALA B 1 300 ? -12.445 11.047 27.594 1 98.44 300 ALA B CA 1
ATOM 5300 C C . ALA B 1 300 ? -13.227 10.336 26.5 1 98.44 300 ALA B C 1
ATOM 5302 O O . ALA B 1 300 ? -13.219 9.109 26.422 1 98.44 300 ALA B O 1
ATOM 5303 N N . THR B 1 301 ? -13.898 11.117 25.703 1 98.5 301 THR B N 1
ATOM 5304 C CA . THR B 1 301 ? -14.641 10.547 24.594 1 98.5 301 THR B CA 1
ATOM 5305 C C . THR B 1 301 ? -13.695 9.922 23.562 1 98.5 301 THR B C 1
ATOM 5307 O O . THR B 1 301 ? -13.992 8.867 23.016 1 98.5 301 THR B O 1
ATOM 5310 N N . LEU B 1 302 ? -12.57 10.555 23.328 1 98.62 302 LEU B N 1
ATOM 5311 C CA . LEU B 1 302 ? -11.578 9.992 22.406 1 98.62 302 LEU B CA 1
ATOM 5312 C C . LEU B 1 302 ? -11.047 8.664 22.922 1 98.62 302 LEU B C 1
ATOM 5314 O O . LEU B 1 302 ? -10.828 7.73 22.156 1 98.62 302 LEU B O 1
ATOM 5318 N N . ASP B 1 303 ? -10.836 8.617 24.234 1 98.56 303 ASP B N 1
ATOM 5319 C CA . ASP B 1 303 ? -10.414 7.363 24.844 1 98.56 303 ASP B CA 1
ATOM 5320 C C . ASP B 1 303 ? -11.445 6.266 24.594 1 98.56 303 ASP B C 1
ATOM 5322 O O . ASP B 1 303 ? -11.086 5.121 24.312 1 98.56 303 ASP B O 1
ATOM 5326 N N . ALA B 1 304 ? -12.68 6.633 24.734 1 98.62 304 ALA B N 1
ATOM 5327 C CA . ALA B 1 304 ? -13.766 5.684 24.5 1 98.62 304 ALA B CA 1
ATOM 5328 C C . ALA B 1 304 ? -13.797 5.23 23.047 1 98.62 304 ALA B C 1
ATOM 5330 O O . ALA B 1 304 ? -14.047 4.059 22.766 1 98.62 304 ALA B O 1
ATOM 5331 N N . MET B 1 305 ? -13.547 6.148 22.141 1 98.69 305 MET B N 1
ATOM 5332 C CA . MET B 1 305 ? -13.469 5.832 20.703 1 98.69 305 MET B CA 1
ATOM 5333 C C . MET B 1 305 ? -12.352 4.84 20.422 1 98.69 305 MET B C 1
ATOM 5335 O O . MET B 1 305 ? -12.547 3.867 19.688 1 98.69 305 MET B O 1
ATOM 5339 N N . ALA B 1 306 ? -11.195 5.102 21.016 1 98.75 306 ALA B N 1
ATOM 5340 C CA . ALA B 1 306 ? -10.047 4.227 20.828 1 98.75 306 ALA B CA 1
ATOM 5341 C C . ALA B 1 306 ? -10.328 2.822 21.359 1 98.75 306 ALA B C 1
ATOM 5343 O O . ALA B 1 306 ? -9.961 1.828 20.719 1 98.75 306 ALA B O 1
ATOM 5344 N N . ARG B 1 307 ? -10.984 2.76 22.484 1 98.56 307 ARG B N 1
ATOM 5345 C CA . ARG B 1 307 ? -11.352 1.472 23.062 1 98.56 307 ARG B CA 1
ATOM 5346 C C . ARG B 1 307 ? -12.344 0.736 22.172 1 98.56 307 ARG B C 1
ATOM 5348 O O . ARG B 1 307 ? -12.195 -0.465 21.922 1 98.56 307 ARG B O 1
ATOM 5355 N N . ALA B 1 308 ? -13.312 1.451 21.688 1 98.62 308 ALA B N 1
ATOM 5356 C CA . ALA B 1 308 ? -14.32 0.854 20.828 1 98.62 308 ALA B CA 1
ATOM 5357 C C . ALA B 1 308 ? -13.695 0.302 19.547 1 98.62 308 ALA B C 1
ATOM 5359 O O . ALA B 1 308 ? -14.047 -0.79 19.094 1 98.62 308 ALA B O 1
ATOM 5360 N N . ALA B 1 309 ? -12.789 1.071 18.969 1 98.69 309 ALA B N 1
ATOM 5361 C CA . ALA B 1 309 ? -12.094 0.632 17.75 1 98.69 309 ALA B CA 1
ATOM 5362 C C . ALA B 1 309 ? -11.258 -0.613 18.031 1 98.69 309 ALA B C 1
ATOM 5364 O O . ALA B 1 309 ? -11.266 -1.56 17.234 1 98.69 309 ALA B O 1
ATOM 5365 N N . THR B 1 310 ? -10.547 -0.576 19.141 1 98.75 310 THR B N 1
ATOM 5366 C CA . THR B 1 310 ? -9.711 -1.703 19.531 1 98.75 310 THR B CA 1
ATOM 5367 C C . THR B 1 310 ? -10.555 -2.953 19.75 1 98.75 310 THR B C 1
ATOM 5369 O O . THR B 1 310 ? -10.195 -4.043 19.312 1 98.75 310 THR B O 1
ATOM 5372 N N . ASP B 1 311 ? -11.672 -2.791 20.391 1 98.44 311 ASP B N 1
ATOM 5373 C CA . ASP B 1 311 ? -12.594 -3.896 20.641 1 98.44 311 ASP B CA 1
ATOM 5374 C C . ASP B 1 311 ? -13.148 -4.457 19.344 1 98.44 311 ASP B C 1
ATOM 5376 O O . ASP B 1 311 ? -13.32 -5.668 19.203 1 98.44 311 ASP B O 1
ATOM 5380 N N . ALA B 1 312 ? -13.469 -3.58 18.406 1 98.5 312 ALA B N 1
ATOM 5381 C CA . ALA B 1 312 ? -13.961 -4.02 17.094 1 98.5 312 ALA B CA 1
ATOM 5382 C C . ALA B 1 312 ? -12.922 -4.875 16.375 1 98.5 312 ALA B C 1
ATOM 5384 O O . ALA B 1 312 ? -13.25 -5.914 15.805 1 98.5 312 ALA B O 1
ATOM 5385 N N . CYS B 1 313 ? -11.656 -4.418 16.406 1 98.81 313 CYS B N 1
ATOM 5386 C CA . CYS B 1 313 ? -10.57 -5.184 15.805 1 98.81 313 CYS B CA 1
ATOM 5387 C C . CYS B 1 313 ? -10.484 -6.578 16.422 1 98.81 313 CYS B C 1
ATOM 5389 O O . CYS B 1 313 ? -10.438 -7.574 15.695 1 98.81 313 CYS B O 1
ATOM 5391 N N . ALA B 1 314 ? -10.5 -6.629 17.719 1 98.56 314 ALA B N 1
ATOM 5392 C CA . ALA B 1 314 ? -10.352 -7.895 18.438 1 98.56 314 ALA B CA 1
ATOM 5393 C C . ALA B 1 314 ? -11.516 -8.836 18.141 1 98.56 314 ALA B C 1
ATOM 5395 O O . ALA B 1 314 ? -11.312 -10.023 17.875 1 98.56 314 ALA B O 1
ATOM 5396 N N . ARG B 1 315 ? -12.734 -8.352 18.203 1 98.5 315 ARG B N 1
ATOM 5397 C CA . ARG B 1 315 ? -13.938 -9.156 18.016 1 98.5 315 ARG B CA 1
ATOM 5398 C C . ARG B 1 315 ? -13.992 -9.742 16.609 1 98.5 315 ARG B C 1
ATOM 5400 O O . ARG B 1 315 ? -14.258 -10.938 16.453 1 98.5 315 ARG B O 1
ATOM 5407 N N . ILE B 1 316 ? -13.75 -8.945 15.648 1 98.62 316 ILE B N 1
ATOM 5408 C CA . ILE B 1 316 ? -13.844 -9.383 14.266 1 98.62 316 ILE B CA 1
ATOM 5409 C C . ILE B 1 316 ? -12.695 -10.344 13.945 1 98.62 316 ILE B C 1
ATOM 5411 O O . ILE B 1 316 ? -12.898 -11.367 13.281 1 98.62 316 ILE B O 1
ATOM 5415 N N . ALA B 1 317 ? -11.453 -9.984 14.398 1 98.69 317 ALA B N 1
ATOM 5416 C CA . ALA B 1 317 ? -10.328 -10.891 14.203 1 98.69 317 ALA B CA 1
ATOM 5417 C C . ALA B 1 317 ? -10.617 -12.266 14.797 1 98.69 317 ALA B C 1
ATOM 5419 O O . ALA B 1 317 ? -10.391 -13.289 14.148 1 98.69 317 ALA B O 1
ATOM 5420 N N . ALA B 1 318 ? -11.164 -12.281 16 1 98.31 318 ALA B N 1
ATOM 5421 C CA . ALA B 1 318 ? -11.477 -13.539 16.672 1 98.31 318 ALA B CA 1
ATOM 5422 C C . ALA B 1 318 ? -12.523 -14.328 15.891 1 98.31 318 ALA B C 1
ATOM 5424 O O . ALA B 1 318 ? -12.375 -15.539 15.688 1 98.31 318 ALA B O 1
ATOM 5425 N N . ARG B 1 319 ? -13.57 -13.672 15.461 1 98.19 319 ARG B N 1
ATOM 5426 C CA . ARG B 1 319 ? -14.648 -14.32 14.719 1 98.19 319 ARG B CA 1
ATOM 5427 C C . ARG B 1 319 ? -14.133 -14.953 13.43 1 98.19 319 ARG B C 1
ATOM 5429 O O . ARG B 1 319 ? -14.625 -15.992 13 1 98.19 319 ARG B O 1
ATOM 5436 N N . ARG B 1 320 ? -13.062 -14.383 12.812 1 97.94 320 ARG B N 1
ATOM 5437 C CA . ARG B 1 320 ? -12.578 -14.812 11.5 1 97.94 320 ARG B CA 1
ATOM 5438 C C . ARG B 1 320 ? -11.336 -15.688 11.633 1 97.94 320 ARG B C 1
ATOM 5440 O O . ARG B 1 320 ? -10.727 -16.062 10.633 1 97.94 320 ARG B O 1
ATOM 5447 N N . GLY B 1 321 ? -10.938 -16.016 12.875 1 97.94 321 GLY B N 1
ATOM 5448 C CA . GLY B 1 321 ? -9.742 -16.797 13.094 1 97.94 321 GLY B CA 1
ATOM 5449 C C . GLY B 1 321 ? -8.461 -16.047 12.758 1 97.94 321 GLY B C 1
ATOM 5450 O O . GLY B 1 321 ? -7.492 -16.656 12.281 1 97.94 321 GLY B O 1
ATOM 5451 N N . LEU B 1 322 ? -8.469 -14.75 12.828 1 98.62 322 LEU B N 1
ATOM 5452 C CA . LEU B 1 322 ? -7.328 -13.867 12.602 1 98.62 322 LEU B CA 1
ATOM 5453 C C . LEU B 1 322 ? -6.793 -13.328 13.922 1 98.62 322 LEU B C 1
ATOM 5455 O O . LEU B 1 322 ? -7.34 -13.617 14.992 1 98.62 322 LEU B O 1
ATOM 5459 N N . ARG B 1 323 ? -5.676 -12.68 13.906 1 98.5 323 ARG B N 1
ATOM 5460 C CA . ARG B 1 323 ? -5.133 -11.938 15.047 1 98.5 323 ARG B CA 1
ATOM 5461 C C . ARG B 1 323 ? -4.988 -10.461 14.711 1 98.5 323 ARG B C 1
ATOM 5463 O O . ARG B 1 323 ? -4.551 -10.102 13.609 1 98.5 323 ARG B O 1
ATOM 5470 N N . ALA B 1 324 ? -5.441 -9.648 15.609 1 98.56 324 ALA B N 1
ATOM 5471 C CA . ALA B 1 324 ? -5.289 -8.203 15.438 1 98.56 324 ALA B CA 1
ATOM 5472 C C . ALA B 1 324 ? -4.484 -7.602 16.578 1 98.56 324 ALA B C 1
ATOM 5474 O O . ALA B 1 324 ? -4.723 -7.922 17.75 1 98.56 324 ALA B O 1
ATOM 5475 N N . ASP B 1 325 ? -3.494 -6.844 16.266 1 98.69 325 ASP B N 1
ATOM 5476 C CA . ASP B 1 325 ? -2.711 -6.078 17.234 1 98.69 325 ASP B CA 1
ATOM 5477 C C . ASP B 1 325 ? -2.904 -4.574 17.016 1 98.69 325 ASP B C 1
ATOM 5479 O O . ASP B 1 325 ? -2.76 -4.074 15.906 1 98.69 325 ASP B O 1
ATOM 5483 N N . VAL B 1 326 ? -3.291 -3.924 18.078 1 98.75 326 VAL B N 1
ATOM 5484 C CA . VAL B 1 326 ? -3.516 -2.482 18.047 1 98.75 326 VAL B CA 1
ATOM 5485 C C . VAL B 1 326 ? -2.568 -1.79 19.031 1 98.75 326 VAL B C 1
ATOM 5487 O O . VAL B 1 326 ? -2.455 -2.201 20.188 1 98.75 326 VAL B O 1
ATOM 5490 N N . SER B 1 327 ? -1.858 -0.819 18.562 1 98.44 327 SER B N 1
ATOM 5491 C CA . SER B 1 327 ? -0.987 -0.046 19.438 1 98.44 327 SER B CA 1
ATOM 5492 C C . SER B 1 327 ? -1.147 1.452 19.203 1 98.44 327 SER B C 1
ATOM 5494 O O . SER B 1 327 ? -1.506 1.874 18.109 1 98.44 327 SER B O 1
ATOM 5496 N N . THR B 1 328 ? -0.944 2.227 20.203 1 98.12 328 THR B N 1
ATOM 5497 C CA . THR B 1 328 ? -0.945 3.678 20.078 1 98.12 328 THR B CA 1
ATOM 5498 C C . THR B 1 328 ? 0.385 4.172 19.516 1 98.12 328 THR B C 1
ATOM 5500 O O . THR B 1 328 ? 1.441 3.934 20.109 1 98.12 328 THR B O 1
ATOM 5503 N N . HIS B 1 329 ? 0.314 4.797 18.406 1 97 329 HIS B N 1
ATOM 5504 C CA . HIS B 1 329 ? 1.504 5.387 17.797 1 97 329 HIS B CA 1
ATOM 5505 C C . HIS B 1 329 ? 1.787 6.77 18.391 1 97 329 HIS B C 1
ATOM 5507 O O . HIS B 1 329 ? 2.947 7.141 18.578 1 97 329 HIS B O 1
ATOM 5513 N N . TRP B 1 330 ? 0.717 7.531 18.578 1 96.44 330 TRP B N 1
ATOM 5514 C CA . TRP B 1 330 ? 0.838 8.922 19 1 96.44 330 TRP B CA 1
ATOM 5515 C C . TRP B 1 330 ? -0.461 9.414 19.641 1 96.44 330 TRP B C 1
ATOM 5517 O O . TRP B 1 330 ? -1.551 9.008 19.219 1 96.44 330 TRP B O 1
ATOM 5527 N N . ALA B 1 331 ? -0.38 10.234 20.641 1 96.69 331 ALA B N 1
ATOM 5528 C CA . ALA B 1 331 ? -1.516 10.891 21.297 1 96.69 331 ALA B CA 1
ATOM 5529 C C . ALA B 1 331 ? -1.238 12.367 21.531 1 96.69 331 ALA B C 1
ATOM 5531 O O . ALA B 1 331 ? -0.132 12.75 21.922 1 96.69 331 ALA B O 1
ATOM 5532 N N . SER B 1 332 ? -2.111 13.18 21.234 1 96.19 332 SER B N 1
ATOM 5533 C CA . SER B 1 332 ? -2.117 14.617 21.516 1 96.19 332 SER B CA 1
ATOM 5534 C C . SER B 1 332 ? -3.393 15.031 22.25 1 96.19 332 SER B C 1
ATOM 5536 O O . SER B 1 332 ? -4.461 15.117 21.625 1 96.19 332 SER B O 1
ATOM 5538 N N . PRO B 1 333 ? -3.311 15.297 23.531 1 96.31 333 PRO B N 1
ATOM 5539 C CA . PRO B 1 333 ? -4.508 15.688 24.281 1 96.31 333 PRO B CA 1
ATOM 5540 C C . PRO B 1 333 ? -5.094 17.016 23.828 1 96.31 333 PRO B C 1
ATOM 5542 O O . PRO B 1 333 ? -4.395 17.812 23.203 1 96.31 333 PRO B O 1
ATOM 5545 N N . SER B 1 334 ? -6.375 17.156 24.109 1 97.31 334 SER B N 1
ATOM 5546 C CA . SER B 1 334 ? -6.988 18.453 23.891 1 97.31 334 SER B CA 1
ATOM 5547 C C . SER B 1 334 ? -6.238 19.547 24.641 1 97.31 334 SER B C 1
ATOM 5549 O O . SER B 1 334 ? -5.738 19.328 25.75 1 97.31 334 SER B O 1
ATOM 5551 N N . THR B 1 335 ? -6.113 20.703 23.969 1 97.12 335 THR B N 1
ATOM 5552 C CA . THR B 1 335 ? -5.301 21.797 24.516 1 97.12 335 THR B CA 1
ATOM 5553 C C . THR B 1 335 ? -6.047 23.125 24.422 1 97.12 335 THR B C 1
ATOM 5555 O O . THR B 1 335 ? -6.676 23.422 23.406 1 97.12 335 THR B O 1
ATOM 5558 N N . ARG B 1 336 ? -6 23.891 25.469 1 96.75 336 ARG B N 1
ATOM 5559 C CA . ARG B 1 336 ? -6.555 25.234 25.484 1 96.75 336 ARG B CA 1
ATOM 5560 C C . ARG B 1 336 ? -5.457 26.281 25.312 1 96.75 336 ARG B C 1
ATOM 5562 O O . ARG B 1 336 ? -4.379 26.156 25.906 1 96.75 336 ARG B O 1
ATOM 5569 N N . PHE B 1 337 ? -5.734 27.234 24.531 1 98.19 337 PHE B N 1
ATOM 5570 C CA . PHE B 1 337 ? -4.777 28.328 24.375 1 98.19 337 PHE B CA 1
ATOM 5571 C C . PHE B 1 337 ? -4.961 29.375 25.453 1 98.19 337 PHE B C 1
ATOM 5573 O O . PHE B 1 337 ? -5.934 29.328 26.219 1 98.19 337 PHE B O 1
ATOM 5580 N N . ASP B 1 338 ? -3.994 30.234 25.609 1 98.12 338 ASP B N 1
ATOM 5581 C CA . ASP B 1 338 ? -3.938 31.25 26.656 1 98.12 338 ASP B CA 1
ATOM 5582 C C . ASP B 1 338 ? -5.02 32.312 26.453 1 98.12 338 ASP B C 1
ATOM 5584 O O . ASP B 1 338 ? -5.133 32.875 25.375 1 98.12 338 ASP B O 1
ATOM 5588 N N . ALA B 1 339 ? -5.762 32.656 27.484 1 97.94 339 ALA B N 1
ATOM 5589 C CA . ALA B 1 339 ? -6.91 33.531 27.406 1 97.94 339 ALA B CA 1
ATOM 5590 C C . ALA B 1 339 ? -6.484 34.938 26.969 1 97.94 339 ALA B C 1
ATOM 5592 O O . ALA B 1 339 ? -7.199 35.594 26.219 1 97.94 339 ALA B O 1
ATOM 5593 N N . ALA B 1 340 ? -5.418 35.375 27.422 1 97.75 340 ALA B N 1
ATOM 5594 C CA . ALA B 1 340 ? -4.949 36.719 27.078 1 97.75 340 ALA B CA 1
ATOM 5595 C C . ALA B 1 340 ? -4.547 36.812 25.609 1 97.75 340 ALA B C 1
ATOM 5597 O O . ALA B 1 340 ? -4.793 37.812 24.953 1 97.75 340 ALA B O 1
ATOM 5598 N N . CYS B 1 341 ? -3.854 35.75 25.156 1 98.31 341 CYS B N 1
ATOM 5599 C CA . CYS B 1 341 ? -3.477 35.719 23.75 1 98.31 341 CYS B CA 1
ATOM 5600 C C . CYS B 1 341 ? -4.707 35.625 22.859 1 98.31 341 CYS B C 1
ATOM 5602 O O . CYS B 1 341 ? -4.766 36.281 21.812 1 98.31 341 CYS B O 1
ATOM 5604 N N . ILE B 1 342 ? -5.699 34.875 23.266 1 98.56 342 ILE B N 1
ATOM 5605 C CA . ILE B 1 342 ? -6.961 34.781 22.531 1 98.56 342 ILE B CA 1
ATOM 5606 C C . ILE B 1 342 ? -7.609 36.156 22.469 1 98.56 342 ILE B C 1
ATOM 5608 O O . ILE B 1 342 ? -8.062 36.594 21.406 1 98.56 342 ILE B O 1
ATOM 5612 N N . ALA B 1 343 ? -7.594 36.875 23.547 1 98.12 343 ALA B N 1
ATOM 5613 C CA . ALA B 1 343 ? -8.18 38.188 23.609 1 98.12 343 ALA B CA 1
ATOM 5614 C C . ALA B 1 343 ? -7.441 39.156 22.688 1 98.12 343 ALA B C 1
ATOM 5616 O O . ALA B 1 343 ? -8.055 40.062 22.094 1 98.12 343 ALA B O 1
ATOM 5617 N N . SER B 1 344 ? -6.148 39 22.641 1 97.56 344 SER B N 1
ATOM 5618 C CA . SER B 1 344 ? -5.355 39.875 21.75 1 97.56 344 SER B CA 1
ATOM 5619 C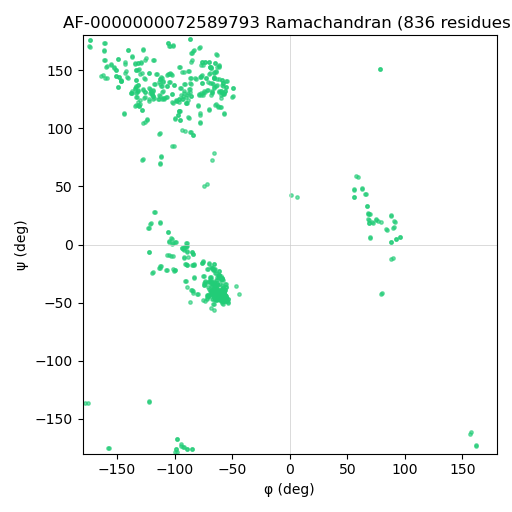 C . SER B 1 344 ? -5.746 39.656 20.297 1 97.56 344 SER B C 1
ATOM 5621 O O . SER B 1 344 ? -5.828 40.625 19.531 1 97.56 344 SER B O 1
ATOM 5623 N N . VAL B 1 345 ? -5.98 38.406 19.922 1 98.62 345 VAL B N 1
ATOM 5624 C CA . VAL B 1 345 ? -6.387 38.094 18.547 1 98.62 345 VAL B CA 1
ATOM 5625 C C . VAL B 1 345 ? -7.773 38.688 18.281 1 98.62 345 VAL B C 1
ATOM 5627 O O . VAL B 1 345 ? -8 39.281 17.219 1 98.62 345 VAL B O 1
ATOM 5630 N N . GLU B 1 346 ? -8.641 38.562 19.203 1 98.38 346 GLU B N 1
ATOM 5631 C CA . GLU B 1 346 ? -9.984 39.094 19.094 1 98.38 346 GLU B CA 1
ATOM 5632 C C . GLU B 1 346 ? -9.961 40.625 18.953 1 98.38 346 GLU B C 1
ATOM 5634 O O . GLU B 1 346 ? -10.664 41.188 18.109 1 98.38 346 GLU B O 1
ATOM 5639 N N . ALA B 1 347 ? -9.195 41.219 19.75 1 97.88 347 ALA B N 1
ATOM 5640 C CA . ALA B 1 347 ? -9.094 42.656 19.719 1 97.88 347 ALA B CA 1
ATOM 5641 C C . ALA B 1 347 ? -8.547 43.156 18.391 1 97.88 347 ALA B C 1
ATOM 5643 O O . ALA B 1 347 ? -8.992 44.188 17.859 1 97.88 347 ALA B O 1
ATOM 5644 N N . ALA B 1 348 ? -7.551 42.469 17.906 1 97.75 348 ALA B N 1
ATOM 5645 C CA . ALA B 1 348 ? -6.973 42.812 16.625 1 97.75 348 ALA B CA 1
ATOM 5646 C C . ALA B 1 348 ? -8.008 42.719 15.5 1 97.75 348 ALA B C 1
ATOM 5648 O O . ALA B 1 348 ? -8.094 43.594 14.633 1 97.75 348 ALA B O 1
ATOM 5649 N N . ALA B 1 349 ? -8.773 41.625 15.492 1 98.31 349 ALA B N 1
ATOM 5650 C CA . ALA B 1 349 ? -9.828 41.438 14.5 1 98.31 349 ALA B CA 1
ATOM 5651 C C . ALA B 1 349 ? -10.859 42.562 14.594 1 98.31 349 ALA B C 1
ATOM 5653 O O . ALA B 1 349 ? -11.289 43.125 13.578 1 98.31 349 ALA B O 1
ATOM 5654 N N . ALA B 1 350 ? -11.172 42.906 15.797 1 97.5 350 ALA B N 1
ATOM 5655 C CA . ALA B 1 350 ? -12.172 43.969 16.047 1 97.5 350 ALA B CA 1
ATOM 5656 C C . ALA B 1 350 ? -11.68 45.312 15.562 1 97.5 350 ALA B C 1
ATOM 5658 O O . ALA B 1 350 ? -12.461 46.125 15.047 1 97.5 350 ALA B O 1
ATOM 5659 N N . ARG B 1 351 ? -10.469 45.594 15.773 1 96.31 351 ARG B N 1
ATOM 5660 C CA . ARG B 1 351 ? -9.883 46.875 15.367 1 96.31 351 ARG B CA 1
ATOM 5661 C C . ARG B 1 351 ? -10.023 47.062 13.859 1 96.31 351 ARG B C 1
ATOM 5663 O O . ARG B 1 351 ? -10.211 48.219 13.406 1 96.31 351 ARG B O 1
ATOM 5670 N N . PHE B 1 352 ? -9.93 45.969 13.094 1 96.44 352 PHE B N 1
ATOM 5671 C CA . PHE B 1 352 ? -10.047 46.031 11.641 1 96.44 352 PHE B CA 1
ATOM 5672 C C . PHE B 1 352 ? -11.5 45.906 11.203 1 96.44 352 PHE B C 1
ATOM 5674 O O . PHE B 1 352 ? -11.812 46.031 10.016 1 96.44 352 PHE B O 1
ATOM 5681 N N . GLY B 1 353 ? -12.344 45.562 12.133 1 97.19 353 GLY B N 1
ATOM 5682 C CA . GLY B 1 353 ? -13.75 45.406 11.82 1 97.19 353 GLY B CA 1
ATOM 5683 C C . GLY B 1 353 ? -14.055 44.062 11.141 1 97.19 353 GLY B C 1
ATOM 5684 O O . GLY B 1 353 ? -15.047 43.938 10.422 1 97.19 353 GLY B O 1
ATOM 5685 N N . TYR B 1 354 ? -13.148 43.062 11.266 1 98.25 354 TYR B N 1
ATOM 5686 C CA . TYR B 1 354 ? -13.375 41.75 10.656 1 98.25 354 TYR B CA 1
ATOM 5687 C C . TYR B 1 354 ? -14.367 40.938 11.477 1 98.25 354 TYR B C 1
ATOM 5689 O O . TYR B 1 354 ? -14.289 40.906 12.711 1 98.25 354 TYR B O 1
ATOM 5697 N N . ARG B 1 355 ? -15.398 40.406 10.812 1 97.5 355 ARG B N 1
ATOM 5698 C CA . ARG B 1 355 ? -16.219 39.406 11.477 1 97.5 355 ARG B CA 1
ATOM 5699 C C . ARG B 1 355 ? -15.383 38.219 11.953 1 97.5 355 ARG B C 1
ATOM 5701 O O . ARG B 1 355 ? -14.547 37.719 11.203 1 97.5 355 ARG B O 1
ATOM 5708 N N . HIS B 1 356 ? -15.516 37.812 13.188 1 98.75 356 HIS B N 1
ATOM 5709 C CA . HIS B 1 356 ? -14.695 36.719 13.734 1 98.75 356 HIS B CA 1
ATOM 5710 C C . HIS B 1 356 ? -15.492 35.844 14.688 1 98.75 356 HIS B C 1
ATOM 5712 O O . HIS B 1 356 ? -16.547 36.281 15.18 1 98.75 356 HIS B O 1
ATOM 5718 N N . GLU B 1 357 ? -15.102 34.656 14.883 1 98.56 357 GLU B N 1
ATOM 5719 C CA . GLU B 1 357 ? -15.688 33.719 15.852 1 98.56 357 GLU B CA 1
ATOM 5720 C C . GLU B 1 357 ? -14.617 32.844 16.5 1 98.56 357 GLU B C 1
ATOM 5722 O O . GLU B 1 357 ? -13.555 32.625 15.922 1 98.56 357 GLU B O 1
ATOM 5727 N N . ARG B 1 358 ? -14.891 32.5 17.75 1 98.31 358 ARG B N 1
ATOM 5728 C CA . ARG B 1 358 ? -14.039 31.5 18.406 1 98.31 358 ARG B CA 1
ATOM 5729 C C . ARG B 1 358 ? -14.25 30.125 17.797 1 98.31 358 ARG B C 1
ATOM 5731 O O . ARG B 1 358 ? -15.375 29.75 17.453 1 98.31 358 ARG B O 1
ATOM 5738 N N . ILE B 1 359 ? -13.227 29.391 17.609 1 97.5 359 ILE B N 1
ATOM 5739 C CA . ILE B 1 359 ? -13.273 28.078 16.984 1 97.5 359 ILE B CA 1
ATOM 5740 C C . ILE B 1 359 ? -12.188 27.188 17.578 1 97.5 359 ILE B C 1
ATOM 5742 O O . ILE B 1 359 ? -11.141 27.672 18 1 97.5 359 ILE B O 1
ATOM 5746 N N . VAL B 1 360 ? -12.445 25.891 17.75 1 96.56 360 VAL B N 1
ATOM 5747 C CA . VAL B 1 360 ? -11.445 24.906 18.156 1 96.56 360 VAL B CA 1
ATOM 5748 C C . VAL B 1 360 ? -10.852 24.234 16.906 1 96.56 360 VAL B C 1
ATOM 5750 O O . VAL B 1 360 ? -11.57 23.906 15.969 1 96.56 360 VAL B O 1
ATOM 5753 N N . SER B 1 361 ? -9.539 24.109 16.875 1 97.31 361 SER B N 1
ATOM 5754 C CA . SER B 1 361 ? -8.898 23.5 15.719 1 97.31 361 SER B CA 1
ATOM 5755 C C . SER B 1 361 ? -9.117 21.984 15.711 1 97.31 361 SER B C 1
ATOM 5757 O O . SER B 1 361 ? -8.828 21.312 16.703 1 97.31 361 SER B O 1
ATOM 5759 N N . GLY B 1 362 ? -9.531 21.453 14.57 1 95.44 362 GLY B N 1
ATOM 5760 C CA . GLY B 1 362 ? -9.609 20.016 14.375 1 95.44 362 GLY B CA 1
ATOM 5761 C C . GLY B 1 362 ? -8.281 19.391 13.977 1 95.44 362 GLY B C 1
ATOM 5762 O O . GLY B 1 362 ? -8.102 18.188 14.086 1 95.44 362 GLY B O 1
ATOM 5763 N N . ALA B 1 363 ? -7.406 20.172 13.531 1 95.5 363 ALA B N 1
ATOM 5764 C CA . ALA B 1 363 ? -6.074 19.75 13.094 1 95.5 363 ALA B CA 1
ATOM 5765 C C . ALA B 1 363 ? -5.055 19.922 14.219 1 95.5 363 ALA B C 1
ATOM 5767 O O . ALA B 1 363 ? -5.289 20.688 15.164 1 95.5 363 ALA B O 1
ATOM 5768 N N . GLY B 1 364 ? -4.051 19.109 14.133 1 95.19 364 GLY B N 1
ATOM 5769 C CA . GLY B 1 364 ? -2.877 19.422 14.938 1 95.19 364 GLY B CA 1
ATOM 5770 C C . GLY B 1 364 ? -2.037 20.547 14.359 1 95.19 364 GLY B C 1
ATOM 5771 O O . GLY B 1 364 ? -1.888 20.656 13.141 1 95.19 364 GLY B O 1
ATOM 5772 N N . HIS B 1 365 ? -1.573 21.391 15.211 1 97.56 365 HIS B N 1
ATOM 5773 C CA . HIS B 1 365 ? -0.676 22.484 14.867 1 97.56 365 HIS B CA 1
ATOM 5774 C C . HIS B 1 365 ? 0.482 22.578 15.859 1 97.56 365 HIS B C 1
ATOM 5776 O O . HIS B 1 365 ? 0.342 22.188 17.016 1 97.56 365 HIS B O 1
ATOM 5782 N N . ASP B 1 366 ? 1.55 23.156 15.414 1 97.75 366 ASP B N 1
ATOM 5783 C CA . ASP B 1 366 ? 2.707 23.344 16.281 1 97.75 366 ASP B CA 1
ATOM 5784 C C . ASP B 1 366 ? 2.35 24.172 17.516 1 97.75 366 ASP B C 1
ATOM 5786 O O . ASP B 1 366 ? 2.906 23.984 18.594 1 97.75 366 ASP B O 1
ATOM 5790 N N . ALA B 1 367 ? 1.395 25.031 17.375 1 97.94 367 ALA B N 1
ATOM 5791 C CA . ALA B 1 367 ? 0.93 25.875 18.484 1 97.94 367 ALA B CA 1
ATOM 5792 C C . ALA B 1 367 ? 0.442 25.031 19.656 1 97.94 367 ALA B C 1
ATOM 5794 O O . ALA B 1 367 ? 0.516 25.453 20.812 1 97.94 367 ALA B O 1
ATOM 5795 N N . ILE B 1 368 ? -0.052 23.859 19.375 1 96.88 368 ILE B N 1
ATOM 5796 C CA . ILE B 1 368 ? -0.583 22.969 20.406 1 96.88 368 ILE B CA 1
ATOM 5797 C C . ILE B 1 368 ? 0.546 22.5 21.328 1 96.88 368 ILE B C 1
ATOM 5799 O O . ILE B 1 368 ? 0.387 22.484 22.547 1 96.88 368 ILE B O 1
ATOM 5803 N N . HIS B 1 369 ? 1.691 22.188 20.75 1 96 369 HIS B N 1
ATOM 5804 C CA . HIS B 1 369 ? 2.836 21.812 21.578 1 96 369 HIS B CA 1
ATOM 5805 C C . HIS B 1 369 ? 3.357 23 22.359 1 96 369 HIS B C 1
ATOM 5807 O O . HIS B 1 369 ? 3.729 22.859 23.531 1 96 369 HIS B O 1
ATOM 5813 N N . LEU B 1 370 ? 3.383 24.141 21.734 1 95.94 370 LEU B N 1
ATOM 5814 C CA . LEU B 1 370 ? 3.934 25.328 22.375 1 95.94 370 LEU B CA 1
ATOM 5815 C C . LEU B 1 370 ? 3.037 25.797 23.516 1 95.94 370 LEU B C 1
ATOM 5817 O O . LEU B 1 370 ? 3.516 26.406 24.484 1 95.94 370 LEU B O 1
ATOM 5821 N N . ALA B 1 371 ? 1.787 25.531 23.406 1 94.25 371 ALA B N 1
ATOM 5822 C CA . ALA B 1 371 ? 0.83 25.953 24.438 1 94.25 371 ALA B CA 1
ATOM 5823 C C . ALA B 1 371 ? 1.154 25.312 25.781 1 94.25 371 ALA B C 1
ATOM 5825 O O . ALA B 1 371 ? 0.758 25.812 26.828 1 94.25 371 ALA B O 1
ATOM 5826 N N . LYS B 1 372 ? 1.835 24.234 25.75 1 86.31 372 LYS B N 1
ATOM 5827 C CA . LYS B 1 372 ? 2.242 23.562 26.984 1 86.31 372 LYS B CA 1
ATOM 5828 C C . LYS B 1 372 ? 3.406 24.297 27.641 1 86.31 372 LYS B C 1
ATOM 5830 O O . LYS B 1 372 ? 3.67 24.094 28.828 1 86.31 372 LYS B O 1
ATOM 5835 N N . HIS B 1 373 ? 4.02 25.094 26.969 1 86.69 373 HIS B N 1
ATOM 5836 C CA . HIS B 1 373 ? 5.254 25.719 27.438 1 86.69 373 HIS B CA 1
ATOM 5837 C C . HIS B 1 373 ? 5.074 27.203 27.672 1 86.69 373 HIS B C 1
ATOM 5839 O O . HIS B 1 373 ? 5.863 27.828 28.375 1 86.69 373 HIS B O 1
ATOM 5845 N N . GLY B 1 374 ? 4.082 27.797 27.094 1 89.94 374 GLY B N 1
ATOM 5846 C CA . GLY B 1 374 ? 3.85 29.234 27.234 1 89.94 374 GLY B CA 1
ATOM 5847 C C . GLY B 1 374 ? 2.547 29.688 26.609 1 89.94 374 GLY B C 1
ATOM 5848 O O . GLY B 1 374 ? 1.838 28.891 25.984 1 89.94 374 GLY B O 1
ATOM 5849 N N . PRO B 1 375 ? 2.266 30.953 26.781 1 96.44 375 PRO B N 1
ATOM 5850 C CA . PRO B 1 375 ? 1.019 31.469 26.203 1 96.44 375 PRO B CA 1
ATOM 5851 C C . PRO B 1 375 ? 1.043 31.531 24.688 1 96.44 375 PRO B C 1
ATOM 5853 O O . PRO B 1 375 ? 2.109 31.688 24.078 1 96.44 375 PRO B O 1
ATOM 5856 N N . GLY B 1 376 ? -0.052 31.328 24.078 1 96.5 376 GLY B N 1
ATOM 5857 C CA . GLY B 1 376 ? -0.152 31.438 22.625 1 96.5 376 GLY B CA 1
ATOM 5858 C C . GLY B 1 376 ? -1.575 31.312 22.125 1 96.5 376 GLY B C 1
ATOM 5859 O O . GLY B 1 376 ? -2.496 31.047 22.891 1 96.5 376 GLY B O 1
ATOM 5860 N N . ALA B 1 377 ? -1.741 31.594 20.891 1 98.19 377 ALA B N 1
ATOM 5861 C CA . ALA B 1 377 ? -3.02 31.453 20.188 1 98.19 377 ALA B CA 1
ATOM 5862 C C . ALA B 1 377 ? -2.822 31.391 18.688 1 98.19 377 ALA B C 1
ATOM 5864 O O . ALA B 1 377 ? -1.69 31.453 18.203 1 98.19 377 ALA B O 1
ATOM 5865 N N . MET B 1 378 ? -3.887 31.141 18.031 1 98.81 378 MET B N 1
ATOM 5866 C CA . MET B 1 378 ? -3.848 31.031 16.578 1 98.81 378 MET B CA 1
ATOM 5867 C C . MET B 1 378 ? -4.914 31.906 15.93 1 98.81 378 MET B C 1
ATOM 5869 O O . MET B 1 378 ? -5.879 32.312 16.594 1 98.81 378 MET B O 1
ATOM 5873 N N . VAL B 1 379 ? -4.652 32.25 14.688 1 98.81 379 VAL B N 1
ATOM 5874 C CA . VAL B 1 379 ? -5.598 32.938 13.805 1 98.81 379 VAL B CA 1
ATOM 5875 C C . VAL B 1 379 ? -5.902 32.031 12.602 1 98.81 379 VAL B C 1
ATOM 5877 O O . VAL B 1 379 ? -4.992 31.594 11.898 1 98.81 379 VAL B O 1
ATOM 5880 N N . PHE B 1 380 ? -7.199 31.766 12.352 1 98.88 380 PHE B N 1
ATOM 5881 C CA . PHE B 1 380 ? -7.598 30.984 11.18 1 98.88 380 PHE B CA 1
ATOM 5882 C C . PHE B 1 380 ? -8.227 31.891 10.125 1 98.88 380 PHE B C 1
ATOM 5884 O O . PHE B 1 380 ? -8.875 32.875 10.461 1 98.88 380 PHE B O 1
ATOM 5891 N N . ILE B 1 381 ? -8.016 31.578 8.906 1 98.88 381 ILE B N 1
ATOM 5892 C CA . ILE B 1 381 ? -8.742 32.156 7.789 1 98.88 381 ILE B CA 1
ATOM 5893 C C . ILE B 1 381 ? -9.523 31.078 7.047 1 98.88 381 ILE B C 1
ATOM 5895 O O . ILE B 1 381 ? -9.211 29.891 7.16 1 98.88 381 ILE B O 1
ATOM 5899 N N . PRO B 1 382 ? -10.539 31.438 6.305 1 98.38 382 PRO B N 1
ATOM 5900 C CA . PRO B 1 382 ? -11.359 30.453 5.594 1 98.38 382 PRO B CA 1
ATOM 5901 C C . PRO B 1 382 ? -10.594 29.766 4.457 1 98.38 382 PRO B C 1
ATOM 5903 O O . PRO B 1 382 ? -9.664 30.344 3.898 1 98.38 382 PRO B O 1
ATOM 5906 N N . CYS B 1 383 ? -11 28.578 4.191 1 96.5 383 CYS B N 1
ATOM 5907 C CA . CYS B 1 383 ? -10.594 27.828 3.002 1 96.5 383 CYS B CA 1
ATOM 5908 C C . CYS B 1 383 ? -11.766 27.688 2.031 1 96.5 383 CYS B C 1
ATOM 5910 O O . CYS B 1 383 ? -12.898 27.438 2.447 1 96.5 383 CYS B O 1
ATOM 5912 N N . VAL B 1 384 ? -11.438 27.812 0.75 1 97.25 384 VAL B N 1
ATOM 5913 C CA . VAL B 1 384 ? -12.477 27.641 -0.262 1 97.25 384 VAL B CA 1
ATOM 5914 C C . VAL B 1 384 ? -12.992 26.219 -0.231 1 97.25 384 VAL B C 1
ATOM 5916 O O . VAL B 1 384 ? -12.219 25.266 -0.363 1 97.25 384 VAL B O 1
ATOM 5919 N N . GLY B 1 385 ? -14.289 26.094 0.021 1 95.75 385 GLY B N 1
ATOM 5920 C CA . GLY B 1 385 ? -14.906 24.781 0.065 1 95.75 385 GLY B CA 1
ATOM 5921 C C . GLY B 1 385 ? -14.484 23.953 1.271 1 95.75 385 GLY B C 1
ATOM 5922 O O . GLY B 1 385 ? -14.805 22.766 1.365 1 95.75 385 GLY B O 1
ATOM 5923 N N . GLY B 1 386 ? -13.734 24.531 2.16 1 95.81 386 GLY B N 1
ATOM 5924 C CA . GLY B 1 386 ? -13.25 23.844 3.348 1 95.81 386 GLY B CA 1
ATOM 5925 C C . GLY B 1 386 ? -12.172 22.828 3.045 1 95.81 386 GLY B C 1
ATOM 5926 O O . GLY B 1 386 ? -11.914 21.938 3.857 1 95.81 386 GLY B O 1
ATOM 5927 N N . LEU B 1 387 ? -11.562 22.938 1.93 1 95.5 387 LEU B N 1
ATOM 5928 C CA . LEU B 1 387 ? -10.688 21.891 1.435 1 95.5 387 LEU B CA 1
ATOM 5929 C C . LEU B 1 387 ? -9.242 22.141 1.854 1 95.5 387 LEU B C 1
ATOM 5931 O O . LEU B 1 387 ? -8.719 23.234 1.663 1 95.5 387 LEU B O 1
ATOM 5935 N N . SER B 1 388 ? -8.648 21.156 2.508 1 96.94 388 SER B N 1
ATOM 5936 C CA . SER B 1 388 ? -7.23 21.094 2.85 1 96.94 388 SER B CA 1
ATOM 5937 C C . SER B 1 388 ? -6.684 19.688 2.68 1 96.94 388 SER B C 1
ATOM 5939 O O . SER B 1 388 ? -7.445 18.75 2.434 1 96.94 388 SER B O 1
ATOM 5941 N N . HIS B 1 389 ? -5.344 19.5 2.699 1 97.31 389 HIS B N 1
ATOM 5942 C CA . HIS B 1 389 ? -4.703 18.234 2.371 1 97.31 389 HIS B CA 1
ATOM 5943 C C . HIS B 1 389 ? -5.121 17.75 0.986 1 97.31 389 HIS B C 1
ATOM 5945 O O . HIS B 1 389 ? -5.434 16.562 0.804 1 97.31 389 HIS B O 1
ATOM 5951 N N . ASN B 1 390 ? -5.176 18.719 0.088 1 96.25 390 ASN B N 1
ATOM 5952 C CA . ASN B 1 390 ? -5.672 18.547 -1.272 1 96.25 390 ASN B CA 1
ATOM 5953 C C . ASN B 1 390 ? -5.016 19.516 -2.242 1 96.25 390 ASN B C 1
ATOM 5955 O O . ASN B 1 390 ? -4.793 20.688 -1.899 1 96.25 390 ASN B O 1
ATOM 5959 N N . GLU B 1 391 ? -4.805 19.078 -3.406 1 96.69 391 GLU B N 1
ATOM 5960 C CA . GLU B 1 391 ? -4.156 19.922 -4.395 1 96.69 391 GLU B CA 1
ATOM 5961 C C . GLU B 1 391 ? -5.039 21.109 -4.766 1 96.69 391 GLU B C 1
ATOM 5963 O O . GLU B 1 391 ? -4.539 22.156 -5.195 1 96.69 391 GLU B O 1
ATOM 5968 N N . ALA B 1 392 ? -6.34 21 -4.535 1 96.38 392 ALA B N 1
ATOM 5969 C CA . ALA B 1 392 ? -7.273 22.047 -4.91 1 96.38 392 ALA B CA 1
ATOM 5970 C C . ALA B 1 392 ? -7.453 23.062 -3.775 1 96.38 392 ALA B C 1
ATOM 5972 O O . ALA B 1 392 ? -8.219 24.016 -3.9 1 96.38 392 ALA B O 1
ATOM 5973 N N . GLU B 1 393 ? -6.766 22.875 -2.682 1 97.69 393 GLU B N 1
ATOM 5974 C CA . GLU B 1 393 ? -6.812 23.812 -1.563 1 97.69 393 GLU B CA 1
ATOM 5975 C C . GLU B 1 393 ? -6.602 25.234 -2.037 1 97.69 393 GLU B C 1
ATOM 5977 O O . GLU B 1 393 ? -5.695 25.516 -2.826 1 97.69 393 GLU B O 1
ATOM 5982 N N . ALA B 1 394 ? -7.488 26.172 -1.49 1 97.62 394 ALA B N 1
ATOM 5983 C CA . ALA B 1 394 ? -7.387 27.578 -1.905 1 97.62 394 ALA B CA 1
ATOM 5984 C C . ALA B 1 394 ? -7.883 28.516 -0.807 1 97.62 394 ALA B C 1
ATOM 5986 O O . ALA B 1 394 ? -8.711 28.125 0.019 1 97.62 394 ALA B O 1
ATOM 5987 N N . VAL B 1 395 ? -7.336 29.672 -0.831 1 97.88 395 VAL B N 1
ATOM 5988 C CA . VAL B 1 395 ? -7.836 30.781 -0.033 1 97.88 395 VAL B CA 1
ATOM 5989 C C . VAL B 1 395 ? -7.973 32.031 -0.912 1 97.88 395 VAL B C 1
ATOM 5991 O O . VAL B 1 395 ? -7.363 32.094 -1.98 1 97.88 395 VAL B O 1
ATOM 5994 N N . LEU B 1 396 ? -8.789 32.906 -0.533 1 98.31 396 LEU B N 1
ATOM 5995 C CA . LEU B 1 396 ? -8.898 34.188 -1.24 1 98.31 396 LEU B CA 1
ATOM 5996 C C . LEU B 1 396 ? -7.812 35.156 -0.785 1 98.31 396 LEU B C 1
ATOM 5998 O O . LEU B 1 396 ? -7.488 35.219 0.404 1 98.31 396 LEU B O 1
ATOM 6002 N N . PRO B 1 397 ? -7.242 35.969 -1.706 1 98.69 397 PRO B N 1
ATOM 6003 C CA . PRO B 1 397 ? -6.203 36.906 -1.331 1 98.69 397 PRO B CA 1
ATOM 6004 C C . PRO B 1 397 ? -6.641 37.844 -0.203 1 98.69 397 PRO B C 1
ATOM 6006 O O . PRO B 1 397 ? -5.848 38.156 0.687 1 98.69 397 PRO B O 1
ATOM 6009 N N . ALA B 1 398 ? -7.895 38.219 -0.238 1 98.62 398 ALA B N 1
ATOM 6010 C CA . ALA B 1 398 ? -8.414 39.125 0.796 1 98.62 398 ALA B CA 1
ATOM 6011 C C . ALA B 1 398 ? -8.391 38.438 2.164 1 98.62 398 ALA B C 1
ATOM 6013 O O . ALA B 1 398 ? -8.133 39.094 3.18 1 98.62 398 ALA B O 1
ATOM 6014 N N . ASP B 1 399 ? -8.758 37.156 2.184 1 98.75 399 ASP B N 1
ATOM 6015 C CA . ASP B 1 399 ? -8.742 36.406 3.441 1 98.75 399 ASP B CA 1
ATOM 6016 C C . ASP B 1 399 ? -7.32 36.312 3.99 1 98.75 399 ASP B C 1
ATOM 6018 O O . ASP B 1 399 ? -7.098 36.469 5.195 1 98.75 399 ASP B O 1
ATOM 6022 N N . ALA B 1 400 ? -6.363 36.031 3.08 1 98.88 400 ALA B N 1
ATOM 6023 C CA . ALA B 1 400 ? -4.961 35.969 3.49 1 98.88 400 ALA B CA 1
ATOM 6024 C C . ALA B 1 400 ? -4.516 37.312 4.109 1 98.88 400 ALA B C 1
ATOM 6026 O O . ALA B 1 400 ? -3.801 37.312 5.113 1 98.88 400 ALA B O 1
ATOM 6027 N N . THR B 1 401 ? -4.953 38.344 3.504 1 98.88 401 THR B N 1
ATOM 6028 C CA . THR B 1 401 ? -4.605 39.688 4 1 98.88 401 THR B CA 1
ATOM 6029 C C . THR B 1 401 ? -5.219 39.906 5.375 1 98.88 401 THR B C 1
ATOM 6031 O O . THR B 1 401 ? -4.535 40.375 6.293 1 98.88 401 THR B O 1
ATOM 6034 N N . ARG B 1 402 ? -6.484 39.594 5.535 1 98.88 402 ARG B N 1
ATOM 6035 C CA . ARG B 1 402 ? -7.184 39.812 6.797 1 98.88 402 ARG B CA 1
ATOM 6036 C C . ARG B 1 402 ? -6.52 39.062 7.938 1 98.88 402 ARG B C 1
ATOM 6038 O O . ARG B 1 402 ? -6.32 39.594 9.023 1 98.88 402 ARG B O 1
ATOM 6045 N N . GLY B 1 403 ? -6.219 37.812 7.672 1 98.94 403 GLY B N 1
ATOM 6046 C CA . GLY B 1 403 ? -5.57 37 8.703 1 98.94 403 GLY B CA 1
ATOM 6047 C C . GLY B 1 403 ? -4.227 37.562 9.133 1 98.94 403 GLY B C 1
ATOM 6048 O O . GLY B 1 403 ? -3.918 37.625 10.32 1 98.94 403 GLY B O 1
ATOM 6049 N N . ALA B 1 404 ? -3.416 38 8.148 1 98.88 404 ALA B N 1
ATOM 6050 C CA . ALA B 1 404 ? -2.098 38.562 8.445 1 98.88 404 ALA B CA 1
ATOM 6051 C C . ALA B 1 404 ? -2.217 39.906 9.188 1 98.88 404 ALA B C 1
ATOM 6053 O O . ALA B 1 404 ? -1.383 40.219 10.039 1 98.88 404 ALA B O 1
ATOM 6054 N N . ASN B 1 405 ? -3.258 40.688 8.867 1 98.88 405 ASN B N 1
ATOM 6055 C CA . ASN B 1 405 ? -3.525 41.906 9.617 1 98.88 405 ASN B CA 1
ATOM 6056 C C . ASN B 1 405 ? -3.787 41.625 11.094 1 98.88 405 ASN B C 1
ATOM 6058 O O . ASN B 1 405 ? -3.268 42.312 11.969 1 98.88 405 ASN B O 1
ATOM 6062 N N . VAL B 1 406 ? -4.59 40.625 11.312 1 98.88 406 VAL B N 1
ATOM 6063 C CA . VAL B 1 406 ? -4.918 40.25 12.68 1 98.88 406 VAL B CA 1
ATOM 6064 C C . VAL B 1 406 ? -3.656 39.781 13.398 1 98.88 406 VAL B C 1
ATOM 6066 O O . VAL B 1 406 ? -3.418 40.125 14.555 1 98.88 406 VAL B O 1
ATOM 6069 N N . LEU B 1 407 ? -2.836 38.938 12.711 1 98.88 407 LEU B N 1
ATOM 6070 C CA . LEU B 1 407 ? -1.572 38.5 13.281 1 98.88 407 LEU B CA 1
ATOM 6071 C C . LEU B 1 407 ? -0.698 39.688 13.672 1 98.88 407 LEU B C 1
ATOM 6073 O O . LEU B 1 407 ? -0.142 39.719 14.766 1 98.88 407 LEU B O 1
ATOM 6077 N N . LEU B 1 408 ? -0.598 40.656 12.789 1 98.75 408 LEU B N 1
ATOM 6078 C CA . LEU B 1 408 ? 0.187 41.875 13.047 1 98.75 408 LEU B CA 1
ATOM 6079 C C . LEU B 1 408 ? -0.289 42.562 14.312 1 98.75 408 LEU B C 1
ATOM 6081 O O . LEU B 1 408 ? 0.523 42.938 15.164 1 98.75 408 LEU B O 1
ATOM 6085 N N . GLY B 1 409 ? -1.581 42.719 14.422 1 98.19 409 GLY B N 1
ATOM 6086 C CA . GLY B 1 409 ? -2.137 43.375 15.594 1 98.19 409 GLY B CA 1
ATOM 6087 C C . GLY B 1 409 ? -1.82 42.656 16.891 1 98.19 409 GLY B C 1
ATOM 6088 O O . GLY B 1 409 ? -1.403 43.281 17.875 1 98.19 409 GLY B O 1
ATOM 6089 N N . ALA B 1 410 ? -2.012 41.375 16.906 1 98.12 410 ALA B N 1
ATOM 6090 C CA . ALA B 1 410 ? -1.765 40.562 18.109 1 98.12 410 ALA B CA 1
ATOM 6091 C C . ALA B 1 410 ? -0.288 40.594 18.484 1 98.12 410 ALA B C 1
ATOM 6093 O O . ALA B 1 410 ? 0.053 40.719 19.672 1 98.12 410 ALA B O 1
ATOM 6094 N N . VAL B 1 411 ? 0.561 40.438 17.484 1 97.94 411 VAL B N 1
ATOM 6095 C CA . VAL B 1 411 ? 2.004 40.406 17.703 1 97.94 411 VAL B CA 1
ATOM 6096 C C . VAL B 1 411 ? 2.475 41.75 18.25 1 97.94 411 VAL B C 1
ATOM 6098 O O . VAL B 1 411 ? 3.266 41.812 19.203 1 97.94 411 VAL B O 1
ATOM 6101 N N . LEU B 1 412 ? 2.004 42.781 17.656 1 96.56 412 LEU B N 1
ATOM 6102 C CA . LEU B 1 412 ? 2.412 44.125 18.094 1 96.56 412 LEU B CA 1
ATOM 6103 C C . LEU B 1 412 ? 1.94 44.406 19.516 1 96.56 412 LEU B C 1
ATOM 6105 O O . LEU B 1 412 ? 2.658 45.031 20.297 1 96.56 412 LEU B O 1
ATOM 6109 N N . ASP B 1 413 ? 0.747 44 19.797 1 94.81 413 ASP B N 1
ATOM 6110 C CA . ASP B 1 413 ? 0.228 44.156 21.141 1 94.81 413 ASP B CA 1
ATOM 6111 C C . ASP B 1 413 ? 1.134 43.469 22.172 1 94.81 413 ASP B C 1
ATOM 6113 O O . ASP B 1 413 ? 1.377 44 23.25 1 94.81 413 ASP B O 1
ATOM 6117 N N . ARG B 1 414 ? 1.647 42.312 21.875 1 95.44 414 ARG B N 1
ATOM 6118 C CA . ARG B 1 414 ? 2.465 41.531 22.781 1 95.44 414 ARG B CA 1
ATOM 6119 C C . ARG B 1 414 ? 3.902 42.031 22.812 1 95.44 414 ARG B C 1
ATOM 6121 O O . ARG B 1 414 ? 4.527 42.094 23.875 1 95.44 414 ARG B O 1
ATOM 6128 N N . ALA B 1 415 ? 4.426 42.344 21.656 1 96.5 415 ALA B N 1
ATOM 6129 C CA . ALA B 1 415 ? 5.816 42.781 21.547 1 96.5 415 ALA B CA 1
ATOM 6130 C C . ALA B 1 415 ? 5.996 44.219 22.078 1 96.5 415 ALA B C 1
ATOM 6132 O O . ALA B 1 415 ? 7.066 44.562 22.578 1 96.5 415 ALA B O 1
ATOM 6133 N N . GLY B 1 416 ? 4.957 45 21.922 1 94.94 416 GLY B N 1
ATOM 6134 C CA . GLY B 1 416 ? 5.012 46.375 22.375 1 94.94 416 GLY B CA 1
ATOM 6135 C C . GLY B 1 416 ? 5.773 47.281 21.438 1 94.94 416 GLY B C 1
ATOM 6136 O O . GLY B 1 416 ? 6.727 46.844 20.781 1 94.94 416 GLY B O 1
ATOM 6137 N N . ARG B 1 417 ? 5.359 48.531 21.453 1 91.25 417 ARG B N 1
ATOM 6138 C CA . ARG B 1 417 ? 6.098 49.562 20.703 1 91.25 417 ARG B CA 1
ATOM 6139 C C . ARG B 1 417 ? 7.137 50.25 21.578 1 91.25 417 ARG B C 1
ATOM 6141 O O . ARG B 1 417 ? 6.844 50.625 22.719 1 91.25 417 ARG B O 1
ATOM 6148 N N . ALA B 1 418 ? 8.312 50.219 21 1 90.94 418 ALA B N 1
ATOM 6149 C CA . ALA B 1 418 ? 9.352 50.938 21.734 1 90.94 418 ALA B CA 1
ATOM 6150 C C . ALA B 1 418 ? 9.141 52.438 21.672 1 90.94 418 ALA B C 1
ATOM 6152 O O . ALA B 1 418 ? 8.68 52.969 20.656 1 90.94 418 ALA B O 1
ATOM 6153 N N . ALA B 1 419 ? 9.234 53.188 22.844 1 76 419 ALA B N 1
ATOM 6154 C CA . ALA B 1 419 ? 9.125 54.625 22.906 1 76 419 ALA B CA 1
ATOM 6155 C C . ALA B 1 419 ? 10.203 55.312 22.047 1 76 419 ALA B C 1
ATOM 6157 O O . ALA B 1 419 ? 11.328 54.812 21.969 1 76 419 ALA B O 1
ATOM 6158 N N . ARG B 1 420 ? 9.906 56.25 21.062 1 59.19 420 ARG B N 1
ATOM 6159 C CA . ARG B 1 420 ? 10.883 57.062 20.328 1 59.19 420 ARG B CA 1
ATOM 6160 C C . ARG B 1 420 ? 11.742 57.875 21.281 1 59.19 420 ARG B C 1
ATOM 6162 O O . ARG B 1 420 ? 11.266 58.312 22.344 1 59.19 420 ARG B O 1
#

Secondary structure (DSSP, 8-state):
---TTS-SPPP---HHHHHHHHHHHHTTTB-TTS-B---TTSHHHHHHHHHHHHHHHHTTPEEEEBTT--EEEEE--SSTTSPPEEEEEE----TTB-SSTTHHHHHHHHHHHHHHHHHTPPBSS-EEEEEETTSS-SSSSSS-HHHHHHTTSS-HHHHHH-B-TTS-BHHHHHHHHT---SB--S----SEEEEEEE--SSHHHHHT-SEEEEEEE-EEEEEEEEEE----BTTTS-GGG---HHHHHHHHHHHHHHHGGGGTTT-EEE---EE-TT--TTB--SEEEEEEEEEESSHHHHHHHHHHHHHHHHHHHHHTT-EEEEEEEEEE--EEPPHHHHHHHHHHHHHHT--EEEEEESS--HHHHHTTTS-EEEEEE--GGG--SSTT----HHHHHHHHHHHHHHHHHHH-BPP-/---TTS-SPPP---HHHHHHHHHHHHTTTB-TTS-B---TTSHHHHHHHHHHHHHHHHTTPEEEEBTT--EEEEE--SSTTSPPEEEEEE----TTB-SSTTHHHHHHHHHHHHHHHHHTPPBSS-EEEEEETTSS-SSSSSS-HHHHHHTTSS-HHHHHH-B-TTS-BHHHHHHHHT---SB--S----SEEEEEEE--SSHHHHHT-SEEEEEEE-EEEEEEEEEE----BTTTS-GGG---HHHHHHHHHHHHHHHGGGGTTT-EEE---EE-TT--TTB--SEEEEEEEEEESSHHHHHHHHHHHHHHHHHHHHHTT-EEEEEEEEEE--EEPPHHHHHHHHHHHHHHT--EEEEEESS--HHHHHTTTS-EEEEEE--GGG--SSTT----HHHHHHHHHHHHHHHHHHH-BPP-

Solvent-accessible surface area (backbone atoms only — not comparable to full-atom values): 39994 Å² total; per-residue (Å²): 132,92,68,61,83,54,87,82,60,77,85,64,56,57,46,66,60,40,48,51,50,49,56,57,52,31,59,49,28,48,43,97,70,65,11,15,36,14,40,54,56,34,72,40,26,38,52,46,51,50,51,50,50,49,55,39,48,76,68,66,30,51,75,50,32,15,54,65,32,28,38,36,34,35,38,83,19,73,38,70,85,44,49,23,36,34,28,18,34,18,69,31,26,36,69,53,3,25,54,42,62,30,34,46,7,34,47,34,39,50,36,38,54,48,34,32,56,75,68,67,59,52,29,25,25,15,40,28,38,34,36,34,26,34,45,65,18,52,54,42,64,60,53,26,46,26,32,22,25,25,46,62,75,37,59,61,70,60,58,35,61,31,46,29,95,87,64,50,28,46,43,58,33,24,49,73,61,70,38,53,32,80,41,82,44,59,63,71,74,54,58,32,38,43,30,43,34,56,56,31,14,41,62,39,51,74,68,72,30,51,31,34,39,27,48,28,29,34,15,40,38,34,33,41,36,38,30,41,38,45,41,22,30,41,47,35,52,54,76,92,77,56,23,46,14,49,63,50,48,18,52,37,50,46,50,49,60,57,52,34,69,80,39,57,89,64,41,37,76,28,58,10,37,55,41,43,78,74,50,26,55,61,28,30,24,31,31,30,38,35,32,38,32,37,32,19,70,43,54,69,59,38,51,50,48,52,49,50,46,49,49,44,38,43,53,53,20,56,76,55,68,33,46,54,49,77,45,80,74,44,75,40,69,46,41,68,38,31,68,66,43,39,47,35,40,49,50,25,28,53,75,73,65,48,53,63,43,79,39,70,34,48,51,91,52,50,64,59,40,39,39,78,69,37,45,18,30,38,39,22,17,43,17,53,90,16,38,19,49,16,30,75,27,42,63,52,70,68,38,56,33,52,40,34,31,22,49,37,40,28,49,45,67,72,25,31,72,44,82,130,129,91,65,59,84,55,85,79,59,78,86,64,55,57,46,66,62,41,49,51,51,50,56,57,53,31,57,49,29,48,42,98,70,65,10,13,36,14,39,55,57,36,72,39,28,38,53,46,52,50,50,51,50,50,54,38,46,76,70,67,29,50,75,52,31,15,55,64,33,29,38,36,35,36,38,83,20,75,37,70,85,44,47,24,36,35,27,18,34,18,67,32,26,37,68,52,3,25,52,42,62,29,33,45,6,33,47,36,39,52,36,37,53,47,34,33,56,74,69,68,59,54,28,26,25,15,40,28,38,34,36,34,26,33,45,64,20,50,54,43,63,60,52,27,46,25,31,24,25,25,45,60,75,37,58,62,70,61,59,34,60,31,47,28,95,87,64,51,27,46,43,58,33,22,50,72,61,70,38,54,33,79,40,81,44,59,62,71,73,55,57,31,37,43,31,43,32,57,57,32,14,42,63,39,51,74,67,72,31,53,31,34,40,27,49,29,30,35,15,40,38,34,32,42,36,39,30,40,38,44,41,22,29,41,49,33,51,53,75,92,75,54,23,46,14,49,64,50,46,18,52,37,49,46,50,50,60,57,52,34,70,81,40,58,88,63,42,38,75,29,58,10,38,58,39,43,80,72,50,27,56,61,29,29,24,31,31,31,38,37,32,38,30,36,33,18,70,44,53,71,60,37,51,51,50,53,49,51,47,50,48,44,37,45,53,52,21,55,77,55,68,33,45,52,49,75,46,78,73,44,75,42,69,47,39,68,38,31,67,67,43,40,48,35,40,50,50,25,27,52,74,73,65,48,51,62,45,79,38,70,34,46,51,90,52,49,64,58,40,39,38,77,67,39,43,17,31,38,39,20,17,42,16,54,90,16,38,19,49,16,28,76,27,41,64,53,69,67,40,56,31,51,39,33,30,22,49,38,42,28,50,46,67,73,24,32,72,44,83,129

Nearest PDB structures (foldseek):
  5i4m-assembly1_B  TM=9.902E-01  e=2.612E-61  Burkholderia vietnamiensis G4
  5thw-assembly2_D  TM=8.445E-01  e=1.294E-61  Burkholderia multivorans ATCC 17616
  8aq0-assembly1_B  TM=9.870E-01  e=8.704E-57  Sinorhizobium meliloti
  8apz-assembly1_B  TM=9.852E-01  e=8.040E-56  Sinorhizobium meliloti
  4wjb-assembly1_A  TM=7.749E-01  e=8.243E-60  Burkholderia cenocepacia J2315